Protein AF-A0A520ELV8-F1 (afdb_monomer_lite)

Foldseek 3Di:
DDLLVLLLQQALNEEDDAPAFAAFAPFQHCFGWKAKVNHIFTTHHHNPRLWYDDPQFIDRVNHGPPIGMGHADAFPQQVDADPVGHGLQQAWGDFHQAEIEGAQAQDAPQCPPLQAQQQHGSCVCVVVVRHDGHHQLQSLLVSLLSCCVGRVHQEYEYEYHQDPDQQRCLVRVLSNLLSNCVNVVRHAYEYEGAQRNDLVSLLSSVVSPHQAYEHAPQAPDLVLCCVRRVNSSVQDVVSVVVNLLSNCVRNNALRYEYEHEPQSPDDLVVSLVVCLVCNVSRYHYLYEWDPDRPPGNCCPPVVGGIDDSVSSSVSCVSNCLVDPDDSCSHNRGPHPPPPLQWDKDWDDDPVLVVLQQVQLCCPCCVVVVLDDPHPDDVLVVPPQKIKIFIAGRVRRTQWIWIKHAPDPDFLLAMEIDSTGGDPVCPPSCRSVVRVVNNVSVSLVVLRPWYKYWAFPVCPVVCVVSQKAWDAWDAHSNGITTIITHDDQLLQVLLCVPFACQCVVQVVQVPDVQRCEDALARVAQWHDDPPFQKTKGKDKFDLVCLVPQLLQSLQVQLLSQLLSCLQQLWAWAAKEKEWEDQDPVSVVSSVNSVVLNCVQQVHYHPYYHYYYRDRTIIMMMIMTGDPRTAGLQQADFQWFKKKWAQQPFAQDVVQPLAETDRRSPDHNVQSNLQSNQCNVLVASGKHWQDQSFQQLRQLQSLQQNQWEWEWASVFDDHHPPDRNSSRRRYRGSGMMMGTHHPPRDGDDNRNIDMTGTIGTHRQAAYWYQYPVRDIHGNGRHHSNPSGHD

Sequence (788 aa):
MSISTRVDLALLGIRGATPVSRTAGAGPSDDGHVRIDGLGAAIPRNPLSPYVLEEGRVLFDGNDIGLDVQAVDRPKFYDLSTADGVAYEKIAKLHGTSVLATTVVQTCIRYDADQRCRFCSIEASLDAGDTIAVKTPAQLAEVAEAAVRLDGVTQMVMTTGTSAAKDRGARHLARCVRAIKAVVPELPIQVQCEPPGDLQTIQDLYDAGAESIGIHVESLDDDVRRRWMPGKASVSMDEYRAAWKEAVRVFGRNQVSTYILVGLGEDPDELVSGAAELIEMGVYPFVVPFRPLAGTLAVDVDRATAPAADVLESVTDMYGVVEGNDLAGLSGSAITVVQPEFIVQPCTGTAELNAYRALRRETFVAEQGLFAGTDHDDVDDDPRCVVLVATDRDGTVLGGVRLAPCTATDLGWWAGSRLVVTTSARTSGVGPALVRAACAHAESRGVLRFDATVQKRNETLFTRLGWIRRGDVEVANTPHVAMYWPIDRIERLVSSTKAMLAGVLAPLKAQPLGLGAKGFRGDDGVPVPGSDMIAACDAIIPSMVDRDPEWAGWCAALVNLNDLSAMGAYAVGMLDSVGAPTQSRLTRIIRGLANASAAWQVPVLGGHTQAGVPSSLSVTALGRTANPVRAGGGSVGDRLTLTADVEGGWRRGYQGQQWDSTSRRNSAELTTMASFVARTAPKAAKDVSMAGLAGTTGMLAEASGTGAVLDISSIPKPDSASMGEWITCFPGFAMITADRPGAPTAPSGPALSAECGELTDIPGVALRWPDGITTRAVTSTVTGLGEA

Structure (mmCIF, N/CA/C/O backbone):
data_AF-A0A520ELV8-F1
#
_entry.id   AF-A0A520ELV8-F1
#
loop_
_atom_site.group_PDB
_atom_site.id
_atom_site.type_symbol
_atom_site.label_atom_id
_atom_site.label_alt_id
_atom_site.label_comp_id
_atom_site.label_asym_id
_atom_site.label_entity_id
_atom_site.label_seq_id
_atom_site.pdbx_PDB_ins_code
_atom_site.Cartn_x
_atom_site.Cartn_y
_atom_site.Cartn_z
_atom_site.occupancy
_atom_site.B_iso_or_equiv
_atom_site.auth_seq_id
_atom_site.auth_comp_id
_atom_site.auth_asym_id
_atom_site.auth_atom_id
_atom_site.pdbx_PDB_model_num
ATOM 1 N N . MET A 1 1 ? -16.493 -7.264 0.021 1.00 63.06 1 MET A N 1
ATOM 2 C CA . MET A 1 1 ? -16.339 -6.292 -1.086 1.00 63.06 1 MET A CA 1
ATOM 3 C C . MET A 1 1 ? -14.860 -5.956 -1.290 1.00 63.06 1 MET A C 1
ATOM 5 O O . MET A 1 1 ? -14.168 -5.789 -0.291 1.00 63.06 1 MET A O 1
ATOM 9 N N . SER A 1 2 ? -14.362 -5.895 -2.534 1.00 68.00 2 SER A N 1
ATOM 10 C CA . SER A 1 2 ? -12.970 -5.486 -2.824 1.00 68.00 2 SER A CA 1
ATOM 11 C C . SER A 1 2 ? -12.758 -3.983 -2.554 1.00 68.00 2 SER A C 1
ATOM 13 O O . SER A 1 2 ? -13.724 -3.242 -2.361 1.00 68.00 2 SER A O 1
ATOM 15 N N . ILE A 1 3 ? -11.505 -3.512 -2.493 1.00 68.44 3 ILE A N 1
ATOM 16 C CA . ILE A 1 3 ? -11.204 -2.068 -2.389 1.00 68.44 3 ILE A CA 1
ATOM 17 C C . ILE A 1 3 ? -11.660 -1.349 -3.663 1.00 68.44 3 ILE A C 1
ATOM 19 O O . ILE A 1 3 ? -12.452 -0.417 -3.561 1.00 68.44 3 ILE A O 1
ATOM 23 N N . SER A 1 4 ? -11.263 -1.849 -4.835 1.00 73.19 4 SER A N 1
ATOM 24 C CA . SER A 1 4 ? -11.679 -1.324 -6.140 1.00 73.19 4 SER A CA 1
ATOM 25 C C . SER A 1 4 ? -13.202 -1.141 -6.266 1.00 73.19 4 SER A C 1
ATOM 27 O O . SER A 1 4 ? -13.657 -0.047 -6.580 1.00 73.19 4 SER A O 1
ATOM 29 N N . THR A 1 5 ? -14.025 -2.132 -5.892 1.00 76.50 5 THR A N 1
ATOM 30 C CA . THR A 1 5 ? -15.494 -1.982 -5.950 1.00 76.50 5 THR A CA 1
ATOM 31 C C . THR A 1 5 ? -16.013 -0.896 -4.999 1.00 76.50 5 THR A C 1
ATOM 33 O O . THR A 1 5 ? -16.964 -0.190 -5.327 1.00 76.50 5 THR A O 1
ATOM 36 N N . ARG A 1 6 ? -15.396 -0.720 -3.821 1.00 77.31 6 ARG A N 1
ATOM 37 C CA . ARG A 1 6 ? -15.770 0.358 -2.888 1.00 77.31 6 ARG A CA 1
ATOM 38 C C . ARG A 1 6 ? -15.415 1.734 -3.434 1.00 77.31 6 ARG A C 1
ATOM 40 O O . ARG A 1 6 ? -16.221 2.652 -3.313 1.00 77.31 6 ARG A O 1
ATOM 47 N N . VAL A 1 7 ? -14.226 1.861 -4.018 1.00 80.19 7 VAL A N 1
ATOM 48 C CA . VAL A 1 7 ? -13.734 3.078 -4.677 1.00 80.19 7 VAL A CA 1
ATOM 49 C C . VAL A 1 7 ? -14.668 3.466 -5.813 1.00 80.19 7 VAL A C 1
ATOM 51 O O . VAL A 1 7 ? -15.157 4.594 -5.849 1.00 80.19 7 VAL A O 1
ATOM 54 N N . ASP A 1 8 ? -15.006 2.511 -6.672 1.00 84.00 8 ASP A N 1
ATOM 55 C CA . ASP A 1 8 ? -15.913 2.728 -7.787 1.00 84.00 8 ASP A CA 1
ATOM 56 C C . ASP A 1 8 ? -17.304 3.163 -7.327 1.00 84.00 8 ASP A C 1
ATOM 58 O O . ASP A 1 8 ? -17.818 4.164 -7.816 1.00 84.00 8 ASP A O 1
ATOM 62 N N . LEU A 1 9 ? -17.908 2.479 -6.351 1.00 84.00 9 LEU A N 1
ATOM 63 C CA . LEU A 1 9 ? -19.202 2.895 -5.802 1.00 84.00 9 LEU A CA 1
ATOM 64 C C . LEU A 1 9 ? -19.124 4.293 -5.170 1.00 84.00 9 LEU A C 1
ATOM 66 O O . LEU A 1 9 ? -20.052 5.089 -5.314 1.00 84.00 9 LEU A O 1
ATOM 70 N N . ALA A 1 10 ? -18.018 4.624 -4.499 1.00 84.19 10 ALA A N 1
ATOM 71 C CA . ALA A 1 10 ? -17.820 5.928 -3.873 1.00 84.19 10 ALA A CA 1
ATOM 72 C C . ALA A 1 10 ? -17.592 7.074 -4.877 1.00 84.19 10 ALA A C 1
ATOM 74 O O . ALA A 1 10 ? -17.876 8.223 -4.526 1.00 84.19 10 ALA A O 1
ATOM 75 N N . LEU A 1 11 ? -17.086 6.781 -6.080 1.00 84.81 11 LEU A N 1
ATOM 76 C CA . LEU A 1 11 ? -16.775 7.759 -7.130 1.00 84.81 11 LEU A CA 1
ATOM 77 C C . LEU A 1 11 ? -17.858 7.849 -8.207 1.00 84.81 11 LEU A C 1
ATOM 79 O O . LEU A 1 11 ? -18.294 8.939 -8.569 1.00 84.81 11 LEU A O 1
ATOM 83 N N . LEU A 1 12 ? -18.275 6.701 -8.732 1.00 87.06 12 LEU A N 1
ATOM 84 C CA . LEU A 1 12 ? -19.208 6.582 -9.848 1.00 87.06 12 LEU A CA 1
ATOM 85 C C . LEU A 1 12 ? -20.660 6.586 -9.382 1.00 87.06 12 LEU A C 1
ATOM 87 O O . LEU A 1 12 ? -21.545 6.884 -10.183 1.00 87.06 12 LEU A O 1
ATOM 91 N N . GLY A 1 13 ? -20.910 6.306 -8.102 1.00 87.88 13 GLY A N 1
ATOM 92 C CA . GLY A 1 13 ? -22.248 6.294 -7.533 1.00 87.88 13 GLY A CA 1
ATOM 93 C C . GLY A 1 13 ? -23.094 5.125 -8.019 1.00 87.88 13 GLY A C 1
ATOM 94 O O . GLY A 1 13 ? -22.587 4.138 -8.548 1.00 87.88 13 GLY A O 1
ATOM 95 N N . ILE A 1 14 ? -24.409 5.242 -7.863 1.00 89.06 14 ILE A N 1
ATOM 96 C CA . ILE A 1 14 ? -25.399 4.224 -8.230 1.00 89.06 14 ILE A CA 1
ATOM 97 C C . ILE A 1 14 ? -26.584 4.834 -8.974 1.00 89.06 14 ILE A C 1
ATOM 99 O O . ILE A 1 14 ? -26.937 6.002 -8.786 1.00 89.06 14 ILE A O 1
ATOM 103 N N . ARG A 1 15 ? -27.247 3.997 -9.773 1.00 89.94 15 ARG A N 1
ATOM 104 C CA . ARG A 1 15 ? -28.536 4.270 -10.407 1.00 89.94 15 ARG A CA 1
ATOM 105 C C . ARG A 1 15 ? -29.631 3.426 -9.756 1.00 89.94 15 ARG A C 1
ATOM 107 O O . ARG A 1 15 ? -29.509 2.210 -9.677 1.00 89.94 15 ARG A O 1
ATOM 114 N N . GLY A 1 16 ? -30.726 4.052 -9.328 1.00 83.50 16 GLY A N 1
ATOM 115 C CA . GLY A 1 16 ? -31.869 3.348 -8.737 1.00 83.50 16 GLY A CA 1
ATOM 116 C C . GLY A 1 16 ? -32.649 4.200 -7.738 1.00 83.50 16 GLY A C 1
ATOM 117 O O . GLY A 1 16 ? -32.310 5.358 -7.494 1.00 83.50 16 GLY A O 1
ATOM 118 N N . ALA A 1 17 ? -33.715 3.633 -7.172 1.00 79.12 17 ALA A N 1
ATOM 119 C CA . ALA A 1 17 ? -34.541 4.320 -6.184 1.00 79.12 17 ALA A CA 1
ATOM 120 C C . ALA A 1 17 ? -33.875 4.313 -4.799 1.00 79.12 17 ALA A C 1
ATOM 122 O O . ALA A 1 17 ? -33.662 3.259 -4.205 1.00 79.12 17 ALA A O 1
ATOM 123 N N . THR A 1 18 ? -33.611 5.502 -4.262 1.00 82.94 18 THR A N 1
ATOM 124 C CA . THR A 1 18 ? -33.111 5.716 -2.896 1.00 82.94 18 THR A CA 1
ATOM 125 C C . THR A 1 18 ? -34.082 6.656 -2.164 1.00 82.94 18 THR A C 1
ATOM 127 O O . THR A 1 18 ? -33.937 7.878 -2.278 1.00 82.94 18 THR A O 1
ATOM 130 N N . PRO A 1 19 ? -35.122 6.124 -1.483 1.00 79.25 19 PRO A N 1
ATOM 131 C CA . PRO A 1 19 ? -36.204 6.920 -0.893 1.00 79.25 19 PRO A CA 1
ATOM 132 C C . PRO A 1 19 ? -35.714 7.982 0.093 1.00 79.25 19 PRO A C 1
ATOM 134 O O . PRO A 1 19 ? -36.224 9.100 0.097 1.00 79.25 19 PRO A O 1
ATOM 137 N N . VAL A 1 20 ? -34.685 7.662 0.881 1.00 81.19 20 VAL A N 1
ATOM 138 C CA . VAL A 1 20 ? -33.926 8.650 1.651 1.00 81.19 20 VAL A CA 1
ATOM 139 C C . VAL A 1 20 ? -32.746 9.120 0.806 1.00 81.19 20 VAL A C 1
ATOM 141 O O . VAL A 1 20 ? -31.817 8.363 0.520 1.00 81.19 20 VAL A O 1
ATOM 144 N N . SER A 1 21 ? -32.794 10.378 0.379 1.00 83.12 21 SER A N 1
ATOM 145 C CA . SER A 1 21 ? -31.738 11.008 -0.413 1.00 83.12 21 SER A CA 1
ATOM 146 C C . SER A 1 21 ? -31.648 12.502 -0.134 1.00 83.12 21 SER A C 1
ATOM 148 O O . SER A 1 21 ? -32.565 13.105 0.433 1.00 83.12 21 SER A O 1
ATOM 150 N N . ARG A 1 22 ? -30.526 13.109 -0.521 1.00 77.44 22 ARG A N 1
ATOM 151 C CA . ARG A 1 22 ? -30.273 14.532 -0.300 1.00 77.44 22 ARG A CA 1
ATOM 152 C C . ARG A 1 22 ? -29.596 15.143 -1.510 1.00 77.44 22 ARG A C 1
ATOM 154 O O . ARG A 1 22 ? -28.553 14.661 -1.906 1.00 77.44 22 ARG A O 1
ATOM 161 N N . THR A 1 23 ? -30.144 16.226 -2.053 1.00 79.12 23 THR A N 1
ATOM 162 C CA . THR A 1 23 ? -29.587 16.881 -3.251 1.00 79.12 23 THR A CA 1
ATOM 163 C C . THR A 1 23 ? -28.487 17.897 -2.920 1.00 79.12 23 THR A C 1
ATOM 165 O O . THR A 1 23 ? -27.504 17.991 -3.640 1.00 79.12 23 THR A O 1
ATOM 168 N N . ALA A 1 24 ? -28.621 18.656 -1.828 1.00 77.75 24 ALA A N 1
ATOM 169 C CA . ALA A 1 24 ? -27.683 19.717 -1.445 1.00 77.75 24 ALA A CA 1
ATOM 170 C C . ALA A 1 24 ? -27.637 19.924 0.084 1.00 77.75 24 ALA A C 1
ATOM 172 O O . ALA A 1 24 ? -28.478 19.386 0.811 1.00 77.75 24 ALA A O 1
ATOM 173 N N . GLY A 1 25 ? -26.682 20.730 0.565 1.00 75.56 25 GLY A N 1
ATOM 174 C CA . GLY A 1 25 ? -26.515 21.086 1.980 1.00 75.56 25 GLY A CA 1
ATOM 175 C C . GLY A 1 25 ? -25.145 20.699 2.554 1.00 75.56 25 GLY A C 1
ATOM 176 O O . GLY A 1 25 ? -24.278 20.182 1.852 1.00 75.56 25 GLY A O 1
ATOM 177 N N . ALA A 1 26 ? -24.928 20.959 3.849 1.00 64.69 26 ALA A N 1
ATOM 178 C CA . ALA A 1 26 ? -23.650 20.678 4.518 1.00 64.69 26 ALA A CA 1
ATOM 179 C C . ALA A 1 26 ? -23.380 19.173 4.691 1.00 64.69 26 ALA A C 1
ATOM 181 O O . ALA A 1 26 ? -24.255 18.435 5.152 1.00 64.69 26 ALA A O 1
ATOM 182 N N . GLY A 1 27 ? -22.158 18.728 4.386 1.00 64.94 27 GLY A N 1
ATOM 183 C CA . GLY A 1 27 ? -21.751 17.313 4.387 1.00 64.94 27 GLY A CA 1
ATOM 184 C C . GLY A 1 27 ? -21.964 16.624 3.026 1.00 64.94 27 GLY A C 1
ATOM 185 O O . GLY A 1 27 ? -22.275 17.320 2.056 1.00 64.94 27 GLY A O 1
ATOM 186 N N . PRO A 1 28 ? -21.845 15.284 2.947 1.00 61.53 28 PRO A N 1
ATOM 187 C CA . PRO A 1 28 ? -22.054 14.513 1.714 1.00 61.53 28 PRO A CA 1
ATOM 188 C C . PRO A 1 28 ? -23.454 14.737 1.130 1.00 61.53 28 PRO A C 1
ATOM 190 O O . PRO A 1 28 ? -24.467 14.556 1.808 1.00 61.53 28 PRO A O 1
ATOM 193 N N . SER A 1 29 ? -23.510 15.254 -0.091 1.00 73.25 29 SER A N 1
ATOM 194 C CA . SER A 1 29 ? -24.724 15.719 -0.761 1.00 73.25 29 SER A CA 1
ATOM 195 C C . SER A 1 29 ? -24.762 15.171 -2.181 1.00 73.25 29 SER A C 1
ATOM 197 O O . SER A 1 29 ? -23.729 14.856 -2.756 1.00 73.25 29 SER A O 1
ATOM 199 N N . ASP A 1 30 ? -25.967 15.107 -2.734 1.00 81.69 30 ASP A N 1
ATOM 200 C CA . ASP A 1 30 ? -26.329 14.341 -3.930 1.00 81.69 30 ASP A CA 1
ATOM 201 C C . ASP A 1 30 ? -26.253 12.812 -3.764 1.00 81.69 30 ASP A C 1
ATOM 203 O O . ASP A 1 30 ? -26.160 12.050 -4.725 1.00 81.69 30 ASP A O 1
ATOM 207 N N . ASP A 1 31 ? -26.379 12.350 -2.519 1.00 83.50 31 ASP A N 1
ATOM 208 C CA . ASP A 1 31 ? -26.293 10.942 -2.149 1.00 83.50 31 ASP A CA 1
ATOM 209 C C . ASP A 1 31 ? -27.676 10.317 -1.889 1.00 83.50 31 ASP A C 1
ATOM 211 O O . ASP A 1 31 ? -28.652 10.979 -1.505 1.00 83.50 31 ASP A O 1
ATOM 215 N N . GLY A 1 32 ? -27.744 9.002 -2.082 1.00 85.31 32 GLY A N 1
ATOM 216 C CA . GLY A 1 32 ? -28.831 8.132 -1.658 1.00 85.31 32 GLY A CA 1
ATOM 217 C C . GLY A 1 32 ? -28.374 7.222 -0.521 1.00 85.31 32 GLY A C 1
ATOM 218 O O . GLY A 1 32 ? -27.277 6.662 -0.564 1.00 85.31 32 GLY A O 1
ATOM 219 N N . HIS A 1 33 ? -29.215 7.069 0.501 1.00 85.06 33 HIS A N 1
ATOM 220 C CA . HIS A 1 33 ? -28.909 6.218 1.645 1.00 85.06 33 HIS A CA 1
ATOM 221 C C . HIS A 1 33 ? -29.375 4.782 1.402 1.00 85.06 33 HIS A C 1
ATOM 223 O O . HIS A 1 33 ? -30.550 4.519 1.130 1.00 85.06 33 HIS A O 1
ATOM 229 N N . VAL A 1 34 ? -28.435 3.851 1.537 1.00 86.12 34 VAL A N 1
ATOM 230 C CA . VAL A 1 34 ? -28.638 2.410 1.356 1.00 86.12 34 VAL A CA 1
ATOM 231 C C . VAL A 1 34 ? -27.902 1.632 2.446 1.00 86.12 34 VAL A C 1
ATOM 233 O O . VAL A 1 34 ? -27.029 2.170 3.126 1.00 86.12 34 VAL A O 1
ATOM 236 N N . ARG A 1 35 ? -28.236 0.354 2.616 1.00 82.38 35 ARG A N 1
ATOM 237 C CA . ARG A 1 35 ? -27.395 -0.616 3.319 1.00 82.38 35 ARG A CA 1
ATOM 238 C C . ARG A 1 35 ? -26.802 -1.571 2.307 1.00 82.38 35 ARG A C 1
ATOM 240 O O . ARG A 1 35 ? -27.576 -2.202 1.598 1.00 82.38 35 ARG A O 1
ATOM 247 N N . ILE A 1 36 ? -25.484 -1.698 2.263 1.00 77.00 36 ILE A N 1
ATOM 248 C CA . ILE A 1 36 ? -24.793 -2.669 1.412 1.00 77.00 36 ILE A CA 1
ATOM 249 C C . ILE A 1 36 ? -24.128 -3.702 2.322 1.00 77.00 36 ILE A C 1
ATOM 251 O O . ILE A 1 36 ? -23.434 -3.324 3.263 1.00 77.00 36 ILE A O 1
ATOM 255 N N . ASP A 1 37 ? -24.419 -4.987 2.118 1.00 74.38 37 ASP A N 1
ATOM 256 C CA . ASP A 1 37 ? -24.001 -6.103 2.984 1.00 74.38 37 ASP A CA 1
ATOM 257 C C . ASP A 1 37 ? -24.301 -5.858 4.482 1.00 74.38 37 ASP A C 1
ATOM 259 O O . ASP A 1 37 ? -23.563 -6.247 5.385 1.00 74.38 37 ASP A O 1
ATOM 263 N N . GLY A 1 38 ? -25.415 -5.171 4.760 1.00 70.25 38 GLY A N 1
ATOM 264 C CA . GLY A 1 38 ? -25.859 -4.821 6.111 1.00 70.25 38 GLY A CA 1
ATOM 265 C C . GLY A 1 38 ? -25.264 -3.532 6.694 1.00 70.25 38 GLY A C 1
ATOM 266 O O . GLY A 1 38 ? -25.726 -3.106 7.758 1.00 70.25 38 GLY A O 1
ATOM 267 N N . LEU A 1 39 ? -24.332 -2.871 6.004 1.00 70.06 39 LEU A N 1
ATOM 268 C CA . LEU A 1 39 ? -23.627 -1.664 6.454 1.00 70.06 39 LEU A CA 1
ATOM 269 C C . LEU A 1 39 ? -24.227 -0.415 5.802 1.00 70.06 39 LEU A C 1
ATOM 271 O O . LEU A 1 39 ? -24.513 -0.413 4.609 1.00 70.06 39 LEU A O 1
ATOM 275 N N . GLY A 1 40 ? -24.464 0.644 6.579 1.00 70.94 40 GLY A N 1
ATOM 276 C CA . GLY A 1 40 ? -25.050 1.886 6.062 1.00 70.94 40 GLY A CA 1
ATOM 277 C C . GLY A 1 40 ? -24.066 2.670 5.191 1.00 70.94 40 GLY A C 1
ATOM 278 O O . GLY A 1 40 ? -22.929 2.885 5.599 1.00 70.94 40 GLY A O 1
ATOM 279 N N . ALA A 1 41 ? -24.510 3.130 4.021 1.00 75.88 41 ALA A N 1
ATOM 280 C CA . ALA A 1 41 ? -23.702 3.916 3.095 1.00 75.88 41 ALA A CA 1
ATOM 281 C C . ALA A 1 41 ? -24.510 5.050 2.436 1.00 75.88 41 ALA A C 1
ATOM 283 O O . ALA A 1 41 ? -25.715 4.926 2.195 1.00 75.88 41 ALA A O 1
ATOM 284 N N . ALA A 1 42 ? -23.825 6.153 2.134 1.00 81.12 42 ALA A N 1
ATOM 285 C CA . ALA A 1 42 ? -24.337 7.343 1.460 1.00 81.12 42 ALA A CA 1
ATOM 286 C C . ALA A 1 42 ? -23.651 7.436 0.094 1.00 81.12 42 ALA A C 1
ATOM 288 O O . ALA A 1 42 ? -22.544 7.958 -0.052 1.00 81.12 42 ALA A O 1
ATOM 289 N N . ILE A 1 43 ? -24.275 6.815 -0.899 1.00 85.44 43 ILE A N 1
ATOM 290 C CA . ILE A 1 43 ? -23.658 6.605 -2.206 1.00 85.44 43 ILE A CA 1
ATOM 291 C C . ILE A 1 43 ? -24.163 7.672 -3.184 1.00 85.44 43 ILE A C 1
ATOM 293 O O . ILE A 1 43 ? -25.375 7.916 -3.201 1.00 85.44 43 ILE A O 1
ATOM 297 N N . PRO A 1 44 ? -23.290 8.271 -4.019 1.00 87.00 44 PRO A N 1
ATOM 298 C CA . PRO A 1 44 ? -23.708 9.289 -4.973 1.00 87.00 44 PRO A CA 1
ATOM 299 C C . PRO A 1 44 ? -24.793 8.757 -5.891 1.00 87.00 44 PRO A C 1
ATOM 301 O O . PRO A 1 44 ? -24.717 7.628 -6.384 1.00 87.00 44 PRO A O 1
ATOM 304 N N . ARG A 1 45 ? -25.810 9.569 -6.154 1.00 88.38 45 ARG A N 1
ATOM 305 C CA . ARG A 1 45 ? -26.830 9.230 -7.143 1.00 88.38 45 ARG A CA 1
ATOM 306 C C . ARG A 1 45 ? -26.340 9.716 -8.490 1.00 88.38 45 ARG A C 1
ATOM 308 O O . ARG A 1 45 ? -26.270 10.913 -8.740 1.00 88.38 45 ARG A O 1
ATOM 315 N N . ASN A 1 46 ? -26.026 8.782 -9.374 1.00 86.19 46 ASN A N 1
ATOM 316 C CA . ASN A 1 46 ? -25.521 9.110 -10.695 1.00 86.19 46 ASN A CA 1
ATOM 317 C C . ASN A 1 46 ? -26.338 8.363 -11.759 1.00 86.19 46 ASN A C 1
ATOM 319 O O . ASN A 1 46 ? -26.236 7.138 -11.865 1.00 86.19 46 ASN A O 1
ATOM 323 N N . PRO A 1 47 ? -27.133 9.070 -12.587 1.00 85.25 47 PRO A N 1
ATOM 324 C CA . PRO A 1 47 ? -27.937 8.434 -13.630 1.00 85.25 47 PRO A CA 1
ATOM 325 C C . PRO A 1 47 ? -27.087 7.744 -14.711 1.00 85.25 47 PRO A C 1
ATOM 327 O O . PRO A 1 47 ? -27.603 6.892 -15.438 1.00 85.25 47 PRO A O 1
ATOM 330 N N . LEU A 1 48 ? -25.801 8.097 -14.809 1.00 86.62 48 LEU A N 1
ATOM 331 C CA . LEU A 1 48 ? -24.827 7.510 -15.728 1.00 86.62 48 LEU A CA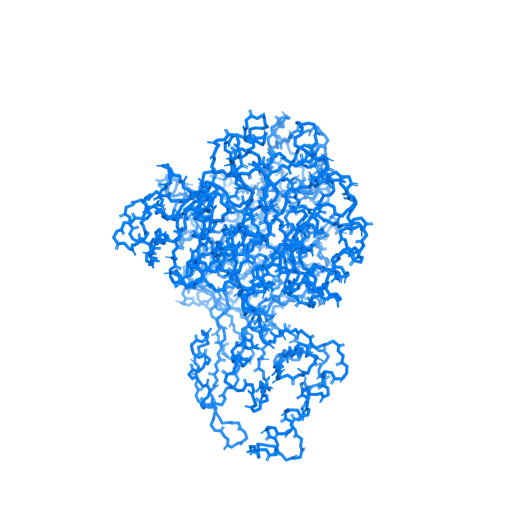 1
ATOM 332 C C . LEU A 1 48 ? -23.956 6.429 -15.072 1.00 86.62 48 LEU A C 1
ATOM 334 O O . LEU A 1 48 ? -23.042 5.933 -15.724 1.00 86.62 48 LEU A O 1
ATOM 338 N N . SER A 1 49 ? -24.206 6.068 -13.807 1.00 88.75 49 SER A N 1
ATOM 339 C CA . SER A 1 49 ? -23.423 5.022 -13.147 1.00 88.75 49 SER A CA 1
ATOM 340 C C . SER A 1 49 ? -23.594 3.667 -13.854 1.00 88.75 49 SER A C 1
ATOM 342 O O . SER A 1 49 ? -24.730 3.307 -14.196 1.00 88.75 49 SER A O 1
ATOM 344 N N . PRO A 1 50 ? -22.506 2.889 -14.036 1.00 86.44 50 PRO A N 1
ATOM 345 C CA . PRO A 1 50 ? -22.597 1.491 -14.458 1.00 86.44 50 PRO A CA 1
ATOM 346 C C . PRO A 1 50 ? -23.182 0.584 -13.359 1.00 86.44 50 PRO A C 1
ATOM 348 O O . PRO A 1 50 ? -23.585 -0.543 -13.648 1.00 86.44 50 PRO A O 1
ATOM 351 N N . TYR A 1 51 ? -23.264 1.077 -12.115 1.00 89.44 51 TYR A N 1
ATOM 352 C CA . TYR A 1 51 ? -23.827 0.364 -10.973 1.00 89.44 51 TYR A CA 1
ATOM 353 C C . TYR A 1 51 ? -25.328 0.630 -10.830 1.00 89.44 51 TYR A C 1
ATOM 355 O O . TYR A 1 51 ? -25.761 1.780 -10.709 1.00 89.44 51 TYR A O 1
ATOM 363 N N . VAL A 1 52 ? -26.133 -0.432 -10.798 1.00 90.19 52 VAL A N 1
ATOM 364 C CA . VAL A 1 52 ? -27.600 -0.360 -10.718 1.00 90.19 52 VAL A CA 1
ATOM 365 C C . VAL A 1 52 ? -28.109 -1.092 -9.481 1.00 90.19 52 VAL A C 1
ATOM 367 O O . VAL A 1 52 ? -27.700 -2.220 -9.223 1.00 90.19 52 VAL A O 1
ATOM 370 N N . LEU A 1 53 ? -29.022 -0.464 -8.736 1.00 87.31 53 LEU A N 1
ATOM 371 C CA . LEU A 1 53 ? -29.787 -1.131 -7.683 1.00 87.31 53 LEU A CA 1
ATOM 372 C C . LEU A 1 53 ? -31.002 -1.837 -8.293 1.00 87.31 53 LEU A C 1
ATOM 374 O O . LEU A 1 53 ? -31.913 -1.167 -8.786 1.00 87.31 53 LEU A O 1
ATOM 378 N N . GLU A 1 54 ? -31.048 -3.165 -8.220 1.00 84.06 54 GLU A N 1
ATOM 379 C CA . GLU A 1 54 ? -32.152 -3.966 -8.758 1.00 84.06 54 GLU A CA 1
ATOM 380 C C . GLU A 1 54 ? -32.423 -5.185 -7.865 1.00 84.06 54 GLU A C 1
ATOM 382 O O . GLU A 1 54 ? -31.498 -5.875 -7.458 1.00 84.06 54 GLU A O 1
ATOM 387 N N . GLU A 1 55 ? -33.690 -5.419 -7.499 1.00 81.25 55 GLU A N 1
ATOM 388 C CA . GLU A 1 55 ? -34.147 -6.588 -6.714 1.00 81.25 55 GLU A CA 1
ATOM 389 C C . GLU A 1 55 ? -33.344 -6.903 -5.427 1.00 81.25 55 GLU A C 1
ATOM 391 O O . GLU A 1 55 ? -33.216 -8.053 -5.012 1.00 81.25 55 GLU A O 1
ATOM 396 N N . GLY A 1 56 ? -32.815 -5.879 -4.749 1.00 83.50 56 GLY A N 1
ATOM 397 C CA . GLY A 1 56 ? -32.007 -6.060 -3.534 1.00 83.50 56 GLY A CA 1
ATOM 398 C C . GLY A 1 56 ? -30.562 -6.504 -3.798 1.00 83.50 56 GLY A C 1
ATOM 399 O O . GLY A 1 56 ? -29.875 -6.978 -2.888 1.00 83.50 56 GLY A O 1
ATOM 400 N N . ARG A 1 57 ? -30.096 -6.338 -5.040 1.00 87.56 57 ARG A N 1
ATOM 401 C CA .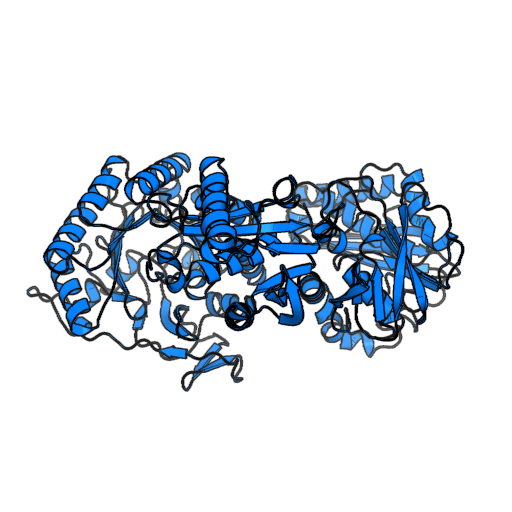 ARG A 1 57 ? -28.727 -6.570 -5.508 1.00 87.56 57 ARG A CA 1
ATOM 402 C C . ARG A 1 57 ? -28.129 -5.320 -6.149 1.00 87.56 57 ARG A C 1
ATOM 404 O O . ARG A 1 57 ? -28.849 -4.410 -6.570 1.00 87.56 57 ARG A O 1
ATOM 411 N N . VAL A 1 58 ? -26.800 -5.292 -6.234 1.00 84.38 58 VAL A N 1
ATOM 412 C CA . VAL A 1 58 ? -26.060 -4.332 -7.064 1.00 84.38 58 VAL A CA 1
ATOM 413 C C . VAL A 1 58 ? -25.611 -5.036 -8.340 1.00 84.38 58 VAL A C 1
ATOM 415 O O . VAL A 1 58 ? -24.934 -6.060 -8.277 1.00 84.38 58 VAL A O 1
ATOM 418 N N . LEU A 1 59 ? -25.969 -4.477 -9.495 1.00 85.94 59 LEU A N 1
ATOM 419 C CA . LEU A 1 59 ? -25.507 -4.940 -10.801 1.00 85.94 59 LEU A CA 1
ATOM 420 C C . LEU A 1 59 ? -24.415 -4.012 -11.334 1.00 85.94 59 LEU A C 1
ATOM 422 O O . LEU A 1 59 ? -24.556 -2.797 -11.225 1.00 85.94 59 LEU A O 1
ATOM 426 N N . PHE A 1 60 ? -23.382 -4.565 -11.964 1.00 85.31 60 PHE A N 1
ATOM 427 C CA . PHE A 1 60 ? -22.387 -3.837 -12.754 1.00 85.31 60 PHE A CA 1
ATOM 428 C C . PHE A 1 60 ? -22.502 -4.270 -14.217 1.00 85.31 60 PHE A C 1
ATOM 430 O O . PHE A 1 60 ? -22.365 -5.458 -14.526 1.00 85.31 60 PHE A O 1
ATOM 437 N N . ASP A 1 61 ? -22.827 -3.331 -15.109 1.00 78.12 61 ASP A N 1
ATOM 438 C CA . ASP A 1 61 ? -23.079 -3.604 -16.535 1.00 78.12 61 ASP A CA 1
ATOM 439 C C . ASP A 1 61 ? -24.049 -4.786 -16.770 1.00 78.12 61 ASP A C 1
ATOM 441 O O . ASP A 1 61 ? -23.889 -5.603 -17.677 1.00 78.12 61 ASP A O 1
ATOM 445 N N . GLY A 1 62 ? -25.077 -4.884 -15.918 1.00 77.19 62 GLY A N 1
ATOM 446 C CA . GLY A 1 62 ? -26.118 -5.916 -15.981 1.00 77.19 62 GLY A CA 1
ATOM 447 C C . GLY A 1 62 ? -25.767 -7.254 -15.319 1.00 77.19 62 GLY A C 1
ATOM 448 O O . GLY A 1 62 ? -26.601 -8.155 -15.331 1.00 77.19 62 GLY A O 1
ATOM 449 N N . ASN A 1 63 ? -24.580 -7.396 -14.723 1.00 81.81 63 ASN A N 1
ATOM 450 C CA . ASN A 1 63 ? -24.171 -8.602 -13.999 1.00 81.81 63 ASN A CA 1
ATOM 451 C C . ASN A 1 63 ? -24.233 -8.378 -12.485 1.00 81.81 63 ASN A C 1
ATOM 453 O O . ASN A 1 63 ? -23.728 -7.370 -11.996 1.00 81.81 63 ASN A O 1
ATOM 457 N N . ASP A 1 64 ? -24.807 -9.325 -11.741 1.00 84.75 64 ASP A N 1
ATOM 458 C CA . ASP A 1 64 ? -24.787 -9.305 -10.273 1.00 84.75 64 ASP A CA 1
ATOM 459 C C . ASP A 1 64 ? -23.347 -9.469 -9.768 1.00 84.75 64 ASP A C 1
ATOM 461 O O . ASP A 1 64 ? -22.674 -10.453 -10.085 1.00 84.75 64 ASP A O 1
ATOM 465 N N . ILE A 1 65 ? -22.876 -8.494 -8.989 1.00 81.62 65 ILE A N 1
ATOM 466 C CA . ILE A 1 65 ? -21.530 -8.494 -8.397 1.00 81.62 65 ILE A CA 1
ATOM 467 C C . ILE A 1 65 ? -21.500 -9.069 -6.975 1.00 81.62 65 ILE A C 1
ATOM 469 O O . ILE A 1 65 ? -20.481 -8.980 -6.289 1.00 81.62 65 ILE A O 1
ATOM 473 N N . GLY A 1 66 ? -22.601 -9.683 -6.533 1.00 79.62 66 GLY A N 1
ATOM 474 C CA . GLY A 1 66 ? -22.699 -10.409 -5.270 1.00 79.62 66 GLY A CA 1
ATOM 475 C C . GLY A 1 66 ? -22.821 -9.509 -4.044 1.00 79.62 66 GLY A C 1
ATOM 476 O O . GLY A 1 66 ? -22.412 -9.924 -2.962 1.00 79.62 66 GLY A O 1
ATOM 477 N N . LEU A 1 67 ? -23.339 -8.289 -4.215 1.00 78.69 67 LEU A N 1
ATOM 478 C CA . LEU A 1 67 ? -23.571 -7.339 -3.126 1.00 78.69 67 LEU A CA 1
ATOM 479 C C . LEU A 1 67 ? -25.056 -7.269 -2.780 1.00 78.69 67 LEU A C 1
ATOM 481 O O . LEU A 1 67 ? -25.887 -6.952 -3.637 1.00 78.69 67 LEU A O 1
ATOM 485 N N . ASP A 1 68 ? -25.374 -7.503 -1.509 1.00 83.44 68 ASP A N 1
ATOM 486 C CA . ASP A 1 68 ? -26.724 -7.332 -0.986 1.00 83.44 68 ASP A CA 1
ATOM 487 C C . ASP A 1 68 ? -26.974 -5.843 -0.759 1.00 83.44 68 ASP A C 1
ATOM 489 O O . ASP A 1 68 ? -26.185 -5.185 -0.082 1.00 83.44 68 ASP A O 1
ATOM 493 N N . VAL A 1 69 ? -28.081 -5.298 -1.266 1.00 84.69 69 VAL A N 1
ATOM 494 C CA . VAL A 1 69 ? -28.437 -3.892 -1.036 1.00 84.69 69 VAL A CA 1
ATOM 495 C C . VAL A 1 69 ? -29.872 -3.734 -0.555 1.00 84.69 69 VAL A C 1
ATOM 497 O O . VAL A 1 69 ? -30.801 -4.352 -1.065 1.00 84.69 69 VAL A O 1
ATOM 500 N N . GLN A 1 70 ? -30.063 -2.877 0.443 1.00 84.75 70 GLN A N 1
ATOM 501 C CA . GLN A 1 70 ? -31.373 -2.507 0.968 1.00 84.75 70 GLN A CA 1
ATOM 502 C C . GLN A 1 70 ? -31.507 -0.990 0.929 1.00 84.75 70 GLN A C 1
ATOM 504 O O . GLN A 1 70 ? -30.661 -0.269 1.458 1.00 84.75 70 GLN A O 1
ATOM 509 N N . ALA A 1 71 ? -32.571 -0.493 0.306 1.00 84.81 71 ALA A N 1
ATOM 510 C CA . ALA A 1 71 ? -32.895 0.923 0.372 1.00 84.81 71 ALA A CA 1
ATOM 511 C C . ALA A 1 71 ? -33.285 1.306 1.808 1.00 84.81 71 ALA A C 1
ATOM 513 O O . ALA A 1 71 ? -33.901 0.515 2.522 1.00 84.81 71 ALA A O 1
ATOM 514 N N . VAL A 1 72 ? -32.925 2.516 2.234 1.00 84.88 72 VAL A N 1
ATOM 515 C CA . VAL A 1 72 ? -33.421 3.063 3.500 1.00 84.88 72 VAL A CA 1
ATOM 516 C C . VAL A 1 72 ? -34.832 3.606 3.285 1.00 84.88 72 VAL A C 1
ATOM 518 O O . VAL A 1 72 ? -35.062 4.420 2.385 1.00 84.88 72 VAL A O 1
ATOM 521 N N . ASP A 1 73 ? -35.764 3.164 4.128 1.00 85.38 73 ASP A N 1
ATOM 522 C CA . ASP A 1 73 ? -37.148 3.628 4.119 1.00 85.38 73 ASP A CA 1
ATOM 523 C C . ASP A 1 73 ? -37.259 5.089 4.566 1.00 85.38 73 ASP A C 1
ATOM 525 O O . ASP A 1 73 ? -36.538 5.557 5.450 1.00 85.38 73 ASP A O 1
ATOM 529 N N . ARG A 1 74 ? -38.208 5.822 3.973 1.00 90.38 74 ARG A N 1
ATOM 530 C CA . ARG A 1 74 ? -38.495 7.200 4.385 1.00 90.38 74 ARG A CA 1
ATOM 531 C C . ARG A 1 74 ? -39.039 7.209 5.828 1.00 90.38 74 ARG A C 1
ATOM 533 O O . ARG A 1 74 ? -40.019 6.508 6.088 1.00 90.38 74 ARG A O 1
ATOM 540 N N . PRO A 1 75 ? -38.480 8.022 6.742 1.00 92.12 75 PRO A N 1
ATOM 541 C CA . PRO A 1 75 ? -38.915 8.050 8.137 1.00 92.12 75 PRO A CA 1
ATOM 542 C C . PRO A 1 75 ? -40.308 8.666 8.309 1.00 92.12 75 PRO A C 1
ATOM 544 O O . PRO A 1 75 ? -40.711 9.568 7.569 1.00 92.12 75 PRO A O 1
ATOM 547 N N . LYS A 1 76 ? -41.026 8.211 9.335 1.00 95.06 76 LYS A N 1
ATOM 548 C CA . LYS A 1 76 ? -42.378 8.660 9.695 1.00 95.06 76 LYS A CA 1
ATOM 549 C C . LYS A 1 76 ? -42.383 10.070 10.266 1.00 95.06 76 LYS A C 1
ATOM 551 O O . LYS A 1 76 ? -43.342 10.806 10.050 1.00 95.06 76 LYS A O 1
ATOM 556 N N . PHE A 1 77 ? -41.330 10.477 10.981 1.00 95.44 77 PHE A N 1
ATOM 557 C CA . PHE A 1 77 ? -41.277 11.823 11.559 1.00 95.44 77 PHE A CA 1
ATOM 558 C C . PHE A 1 77 ? -41.293 12.940 10.500 1.00 95.44 77 PHE A C 1
ATOM 560 O O . PHE A 1 77 ? -41.636 14.071 10.832 1.00 95.44 77 PHE A O 1
ATOM 567 N N . TYR A 1 78 ? -40.991 12.645 9.227 1.00 95.12 78 TYR A N 1
ATOM 568 C CA . TYR A 1 78 ? -41.089 13.623 8.135 1.00 95.12 78 TYR A CA 1
ATOM 569 C C . TYR A 1 78 ? -42.525 14.077 7.838 1.00 95.12 78 TYR A C 1
ATOM 571 O O . TYR A 1 78 ? -42.708 15.128 7.231 1.00 95.12 78 TYR A O 1
ATOM 579 N N . ASP A 1 79 ? -43.541 13.326 8.271 1.00 95.31 79 ASP A N 1
ATOM 580 C CA . ASP A 1 79 ? -44.952 13.685 8.067 1.00 95.31 79 ASP A CA 1
ATOM 581 C C . ASP A 1 79 ? -45.481 14.662 9.131 1.00 95.31 79 ASP A C 1
ATOM 583 O O . ASP A 1 79 ? -46.663 15.010 9.136 1.00 95.31 79 ASP A O 1
ATOM 587 N N . LEU A 1 80 ? -44.614 15.105 10.044 1.00 97.38 80 LEU A N 1
ATOM 588 C CA . LEU A 1 80 ? -44.947 16.017 11.129 1.00 97.38 80 LEU A CA 1
ATOM 589 C C . LEU A 1 80 ? -44.443 17.440 10.860 1.00 97.38 80 LEU A C 1
ATOM 591 O O . LEU A 1 80 ? -43.519 17.687 10.077 1.00 97.38 80 LEU A O 1
ATOM 595 N N . SER A 1 81 ? -45.054 18.392 11.557 1.00 97.19 81 SER A N 1
ATOM 596 C CA . SER A 1 81 ? -44.678 19.800 11.547 1.00 97.19 81 SER A CA 1
ATOM 597 C C . SER A 1 81 ? -44.741 20.376 12.951 1.00 97.19 81 SER A C 1
ATOM 599 O O . SER A 1 81 ? -45.584 19.971 13.752 1.00 97.19 81 SER A O 1
ATOM 601 N N . THR A 1 82 ? -43.897 21.364 13.219 1.00 93.62 82 THR A N 1
ATOM 602 C CA . THR A 1 82 ? -43.908 22.123 14.469 1.00 93.62 82 THR A CA 1
ATOM 603 C C . THR A 1 82 ? -45.201 22.927 14.611 1.00 93.62 82 THR A C 1
ATOM 605 O O . THR A 1 82 ? -45.936 23.136 13.640 1.00 93.62 82 THR A O 1
ATOM 608 N N . ALA A 1 83 ? -45.478 23.430 15.816 1.00 88.31 83 ALA A N 1
ATOM 609 C CA . ALA A 1 83 ? -46.669 24.244 16.081 1.00 88.31 83 ALA A CA 1
ATOM 610 C C . ALA A 1 83 ? -46.747 25.529 15.226 1.00 88.31 83 ALA A C 1
ATOM 612 O O . ALA A 1 83 ? -47.840 26.008 14.931 1.00 88.31 83 ALA A O 1
ATOM 613 N N . ASP A 1 84 ? -45.601 26.074 14.810 1.00 86.00 84 ASP A N 1
ATOM 614 C CA . ASP A 1 84 ? -45.476 27.217 13.897 1.00 86.00 84 ASP A CA 1
ATOM 615 C C . ASP A 1 84 ? -45.459 26.820 12.404 1.00 86.00 84 ASP A C 1
ATOM 617 O O . ASP A 1 84 ? -45.256 27.672 11.540 1.00 86.00 84 ASP A O 1
ATOM 621 N N . GLY A 1 85 ? -45.728 25.549 12.082 1.00 92.31 85 GLY A N 1
ATOM 622 C CA . GLY A 1 85 ? -45.955 25.064 10.718 1.00 92.31 85 GLY A CA 1
ATOM 623 C C . GLY A 1 85 ? -44.694 24.688 9.935 1.00 92.31 85 GLY A C 1
ATOM 624 O O . GLY A 1 85 ? -44.764 24.513 8.718 1.00 92.31 85 GLY A O 1
ATOM 625 N N . VAL A 1 86 ? -43.538 24.550 10.591 1.00 95.44 86 VAL A N 1
ATOM 626 C CA . VAL A 1 86 ? -42.298 24.111 9.936 1.00 95.44 86 VAL A CA 1
ATOM 627 C C . VAL A 1 86 ? -42.277 22.586 9.869 1.00 95.44 86 VAL A C 1
ATOM 629 O O . VAL A 1 86 ? -42.310 21.909 10.893 1.00 95.44 86 VAL A O 1
ATOM 632 N N . ALA A 1 87 ? -42.205 22.026 8.660 1.00 96.75 87 ALA A N 1
ATOM 633 C CA . ALA A 1 87 ? -42.067 20.582 8.475 1.00 96.75 87 ALA A CA 1
ATOM 634 C C . ALA A 1 87 ? -40.787 20.058 9.151 1.00 96.75 87 ALA A C 1
ATOM 636 O O . ALA A 1 87 ? -39.719 20.661 9.011 1.00 96.75 87 ALA A O 1
ATOM 637 N N . TYR A 1 88 ? -40.871 18.918 9.837 1.00 97.12 88 TYR A N 1
ATOM 638 C CA . TYR A 1 88 ? -39.736 18.350 10.576 1.00 97.12 88 TYR A CA 1
ATOM 639 C C . TYR A 1 88 ? -38.544 18.017 9.674 1.00 97.12 88 TYR A C 1
ATOM 641 O O . TYR A 1 88 ? -37.400 18.231 10.072 1.00 97.12 88 TYR A O 1
ATOM 649 N N . GLU A 1 89 ? -38.795 17.597 8.431 1.00 94.25 89 GLU A N 1
ATOM 650 C CA . GLU A 1 89 ? -37.751 17.329 7.431 1.00 94.25 89 GLU A CA 1
ATOM 651 C C . GLU A 1 89 ? -36.898 18.575 7.097 1.00 94.25 89 GLU A C 1
ATOM 653 O O . GLU A 1 89 ? -35.741 18.450 6.691 1.00 94.25 89 GLU A O 1
ATOM 658 N N . LYS A 1 90 ? -37.427 19.791 7.321 1.00 93.88 90 LYS A N 1
ATOM 659 C CA . LYS A 1 90 ? -36.674 21.055 7.176 1.00 93.88 90 LYS A CA 1
ATOM 660 C C . LYS A 1 90 ? -35.803 21.388 8.390 1.00 93.88 90 LYS A C 1
ATOM 662 O O . LYS A 1 90 ? -34.986 22.310 8.331 1.00 93.88 90 LYS A O 1
ATOM 667 N N . ILE A 1 91 ? -36.000 20.685 9.503 1.00 95.69 91 ILE A N 1
ATOM 668 C CA . ILE A 1 91 ? -35.283 20.885 10.765 1.00 95.69 91 ILE A CA 1
ATOM 669 C C . ILE A 1 91 ? -34.183 19.833 10.907 1.00 95.69 91 ILE A C 1
ATOM 671 O O . ILE A 1 91 ? -33.040 20.192 11.191 1.00 95.69 91 ILE A O 1
ATOM 675 N N . ALA A 1 92 ? -34.488 18.556 10.680 1.00 93.38 92 ALA A N 1
ATOM 676 C CA . ALA A 1 92 ? -33.509 17.476 10.719 1.00 93.38 92 ALA A CA 1
ATOM 677 C C . ALA A 1 92 ? -33.871 16.360 9.732 1.00 93.38 92 ALA A C 1
ATOM 679 O O . ALA A 1 92 ? -35.043 16.128 9.439 1.00 93.38 92 ALA A O 1
ATOM 680 N N . LYS A 1 93 ? -32.851 15.665 9.228 1.00 90.94 93 LYS A N 1
ATOM 681 C CA . LYS A 1 93 ? -32.988 14.594 8.239 1.00 90.94 93 LYS A CA 1
ATOM 682 C C . LYS A 1 93 ? -32.415 13.287 8.764 1.00 90.94 93 LYS A C 1
ATOM 684 O O . LYS A 1 93 ? -31.454 13.295 9.528 1.00 90.94 93 LYS A O 1
ATOM 689 N N . LEU A 1 94 ? -32.992 12.169 8.343 1.00 87.50 94 LEU A N 1
ATOM 690 C CA . LEU A 1 94 ? -32.429 10.849 8.592 1.00 87.50 94 LEU A CA 1
ATOM 691 C C . LEU A 1 94 ? -31.234 10.620 7.658 1.00 87.50 94 LEU A C 1
ATOM 693 O O . LEU A 1 94 ? -31.339 10.801 6.447 1.00 87.50 94 LEU A O 1
ATOM 697 N N . HIS A 1 95 ? -30.109 10.223 8.238 1.00 81.69 95 HIS A N 1
ATOM 698 C CA . HIS A 1 95 ? -28.913 9.753 7.556 1.00 81.69 95 HIS A CA 1
ATOM 699 C C . HIS A 1 95 ? -28.727 8.263 7.887 1.00 81.69 95 HIS A C 1
ATOM 701 O O . HIS A 1 95 ? -28.713 7.860 9.052 1.00 81.69 95 HIS A O 1
ATOM 707 N N . GLY A 1 96 ? -28.597 7.418 6.863 1.00 80.94 96 GLY A N 1
ATOM 708 C CA . GLY A 1 96 ? -28.603 5.964 7.061 1.00 80.94 96 GLY A CA 1
ATOM 709 C C . GLY A 1 96 ? -29.920 5.502 7.693 1.00 80.94 96 GLY A C 1
ATOM 710 O O . GLY A 1 96 ? -30.969 6.045 7.378 1.00 80.94 96 GLY A O 1
ATOM 711 N N . THR A 1 97 ? -29.885 4.515 8.590 1.00 79.69 97 THR A N 1
ATOM 712 C CA . THR A 1 97 ? -31.105 3.969 9.220 1.00 79.69 97 THR A CA 1
ATOM 713 C C . THR A 1 97 ? -31.412 4.515 10.609 1.00 79.69 97 THR A C 1
ATOM 715 O O . THR A 1 97 ? -32.514 4.305 11.099 1.00 79.69 97 THR A O 1
ATOM 718 N N . SER A 1 98 ? -30.450 5.154 11.279 1.00 83.56 98 SER A N 1
ATOM 719 C CA . SER A 1 98 ? -30.598 5.501 12.701 1.00 83.56 98 SER A CA 1
ATOM 720 C C . SER A 1 98 ? -29.882 6.781 13.140 1.00 83.56 98 SER A C 1
ATOM 722 O O . SER A 1 98 ? -29.883 7.079 14.335 1.00 83.56 98 SER A O 1
ATOM 724 N N . VAL A 1 99 ? -29.281 7.542 12.214 1.00 86.25 99 VAL A N 1
ATOM 725 C CA . VAL A 1 99 ? -28.614 8.817 12.521 1.00 86.25 99 VAL A CA 1
ATOM 726 C C . VAL A 1 99 ? -29.547 9.968 12.174 1.00 86.25 99 VAL A C 1
ATOM 728 O O . VAL A 1 99 ? -29.913 10.146 11.015 1.00 86.25 99 VAL A O 1
ATOM 731 N N . LEU A 1 100 ? -29.896 10.797 13.151 1.00 92.44 100 LEU A N 1
ATOM 732 C CA . LEU A 1 100 ? -30.556 12.073 12.889 1.00 92.44 100 LEU A CA 1
ATOM 733 C C . LEU A 1 100 ? -29.497 13.148 12.633 1.00 92.44 100 LEU A C 1
ATOM 735 O O . LEU A 1 100 ? -28.607 13.338 13.452 1.00 92.44 100 LEU A O 1
ATOM 739 N N . ALA A 1 101 ? -29.576 13.873 11.523 1.00 91.12 101 ALA A N 1
ATOM 740 C CA . ALA A 1 101 ? -28.605 14.902 11.173 1.00 91.12 101 ALA A CA 1
ATOM 741 C C . ALA A 1 101 ? -29.265 16.269 11.004 1.00 91.12 101 ALA A C 1
ATOM 743 O O . ALA A 1 101 ? -30.363 16.395 10.456 1.00 91.12 101 ALA A O 1
ATOM 744 N N . THR A 1 102 ? -28.581 17.321 11.446 1.00 93.44 102 THR A N 1
ATOM 745 C CA . THR A 1 102 ? -29.052 18.696 11.271 1.00 93.44 102 THR A CA 1
ATOM 746 C C . THR A 1 102 ? -27.902 19.688 11.143 1.00 93.44 102 THR A C 1
ATOM 748 O O . THR A 1 102 ? -26.824 19.501 11.706 1.00 93.44 102 THR A O 1
ATOM 751 N N . THR A 1 103 ? -28.169 20.785 10.442 1.00 93.00 103 THR A N 1
ATOM 752 C CA . THR A 1 103 ? -27.321 21.974 10.400 1.00 93.00 103 THR A CA 1
ATOM 753 C C . THR A 1 103 ? -28.015 23.094 11.168 1.00 93.00 103 THR A C 1
ATOM 755 O O . THR A 1 103 ? -28.935 23.716 10.648 1.00 93.00 103 THR A O 1
ATOM 758 N N . VAL A 1 104 ? -27.610 23.362 12.409 1.00 93.94 104 VAL A N 1
ATOM 759 C CA . VAL A 1 104 ? -28.337 24.252 13.339 1.00 93.94 104 VAL A CA 1
ATOM 760 C C . VAL A 1 104 ? -28.436 25.689 12.813 1.00 93.94 104 VAL A C 1
ATOM 762 O O . VAL A 1 104 ? -29.493 26.316 12.904 1.00 93.94 104 VAL A O 1
ATOM 765 N N . VAL A 1 105 ? -27.355 26.177 12.201 1.00 93.19 105 VAL A N 1
ATOM 766 C CA . VAL A 1 105 ? -27.297 27.448 11.465 1.00 93.19 105 VAL A CA 1
ATOM 767 C C . VAL A 1 105 ? -26.902 27.154 10.028 1.00 93.19 105 VAL A C 1
ATOM 769 O O . VAL A 1 105 ? -25.810 26.645 9.785 1.00 93.19 105 VAL A O 1
ATOM 772 N N . GLN A 1 106 ? -27.789 27.459 9.086 1.00 92.62 106 GLN A N 1
ATOM 773 C CA . GLN A 1 106 ? -27.632 27.123 7.671 1.00 92.62 106 GLN A CA 1
ATOM 774 C C . GLN A 1 106 ? -26.808 28.149 6.881 1.00 92.62 106 GLN A C 1
ATOM 776 O O . GLN A 1 106 ? -26.541 27.921 5.710 1.00 92.62 106 GLN A O 1
ATOM 781 N N . THR A 1 107 ? -26.415 29.265 7.496 1.00 92.75 107 THR A N 1
ATOM 782 C CA . THR A 1 107 ? -25.623 30.327 6.859 1.00 92.75 107 THR A CA 1
ATOM 783 C C . THR A 1 107 ? -24.180 30.341 7.349 1.00 92.75 107 THR A C 1
ATOM 785 O O . THR A 1 107 ? -23.880 29.890 8.457 1.00 92.75 107 THR A O 1
ATOM 788 N N . CYS A 1 108 ? -23.265 30.862 6.532 1.00 93.06 108 CYS A N 1
ATOM 789 C CA . CYS A 1 108 ? -21.841 30.927 6.844 1.00 93.06 108 CYS A CA 1
ATOM 790 C C . CYS A 1 108 ? -21.261 32.311 6.527 1.00 93.06 108 CYS A C 1
ATOM 792 O O . CYS A 1 108 ? -21.372 32.797 5.408 1.00 93.06 108 CYS A O 1
ATOM 794 N N . ILE A 1 109 ? -20.532 32.917 7.475 1.00 93.62 109 ILE A N 1
ATOM 795 C CA . ILE A 1 109 ? -19.853 34.213 7.254 1.00 93.62 109 ILE A CA 1
ATOM 796 C C . ILE A 1 109 ? -18.826 34.173 6.110 1.00 93.62 109 ILE A C 1
ATOM 798 O O . ILE A 1 109 ? -18.428 35.207 5.588 1.00 93.62 109 ILE A O 1
ATOM 802 N N . ARG A 1 110 ? -18.375 32.979 5.721 1.00 92.38 110 ARG A N 1
ATOM 803 C CA . ARG A 1 110 ? -17.382 32.780 4.665 1.00 92.38 110 ARG A CA 1
ATOM 804 C C . ARG A 1 110 ? -18.019 32.375 3.331 1.00 92.38 110 ARG A C 1
ATOM 806 O O . ARG A 1 110 ? -17.323 31.787 2.521 1.00 92.38 110 ARG A O 1
ATOM 813 N N . TYR A 1 111 ? -19.323 32.576 3.116 1.00 93.25 111 TYR A N 1
ATOM 814 C CA . TYR A 1 111 ? -20.006 32.061 1.917 1.00 93.25 111 TYR A CA 1
ATOM 815 C C . TYR A 1 111 ? -19.831 32.927 0.654 1.00 93.25 111 TYR A C 1
ATOM 817 O O . TYR A 1 111 ? -20.143 32.472 -0.448 1.00 93.25 111 TYR A O 1
ATOM 825 N N . ASP A 1 112 ? -19.258 34.126 0.780 1.00 93.38 112 ASP A N 1
ATOM 826 C CA . ASP A 1 112 ? -18.869 34.949 -0.369 1.00 93.38 112 ASP A CA 1
ATOM 827 C C . ASP A 1 112 ? -17.798 34.256 -1.228 1.00 93.38 112 ASP A C 1
ATOM 829 O O . ASP A 1 112 ? -16.933 33.542 -0.720 1.00 93.38 112 ASP A O 1
ATOM 833 N N . ALA A 1 113 ? -17.852 34.447 -2.549 1.00 92.25 113 ALA A N 1
ATOM 834 C CA . ALA A 1 113 ? -17.105 33.630 -3.513 1.00 92.25 113 ALA A CA 1
ATOM 835 C C . ALA A 1 113 ? -15.570 33.668 -3.358 1.00 92.25 113 ALA A C 1
ATOM 837 O O . ALA A 1 113 ? -14.889 32.713 -3.735 1.00 92.25 113 ALA A O 1
ATOM 838 N N . ASP A 1 114 ? -15.014 34.750 -2.815 1.00 93.31 114 ASP A N 1
ATOM 839 C CA . ASP A 1 114 ? -13.582 34.906 -2.546 1.00 93.31 114 ASP A CA 1
ATOM 840 C C . ASP A 1 114 ? -13.135 34.238 -1.231 1.00 93.31 114 ASP A C 1
ATOM 842 O O . ASP A 1 114 ? -11.949 33.959 -1.071 1.00 93.31 114 ASP A O 1
ATOM 846 N N . GLN A 1 115 ? -14.068 33.939 -0.317 1.00 94.56 115 GLN A N 1
ATOM 847 C CA . GLN A 1 115 ? -13.814 33.297 0.983 1.00 94.56 115 GLN A CA 1
ATOM 848 C C . GLN A 1 115 ? -14.327 31.848 1.063 1.00 94.56 115 GLN A C 1
ATOM 850 O O . GLN A 1 115 ? -13.844 31.059 1.884 1.00 94.56 115 GLN A O 1
ATOM 855 N N . ARG A 1 116 ? -15.299 31.488 0.221 1.00 94.50 116 ARG A N 1
ATOM 856 C CA . ARG A 1 116 ? -16.049 30.230 0.268 1.00 94.50 116 ARG A CA 1
ATOM 857 C C . ARG A 1 116 ? -15.184 29.021 -0.033 1.00 94.50 116 ARG A C 1
ATOM 859 O O . ARG A 1 116 ? -14.418 28.999 -0.993 1.00 94.50 116 ARG A O 1
ATOM 866 N N . CYS A 1 117 ? -15.380 27.968 0.764 1.00 95.38 117 CYS A N 1
ATOM 867 C CA . CYS A 1 117 ? -14.854 26.649 0.434 1.00 95.38 117 CYS A CA 1
ATOM 868 C C . CYS A 1 117 ? -15.460 26.205 -0.899 1.00 95.38 117 CYS A C 1
ATOM 870 O O . CYS A 1 117 ? -16.686 26.150 -1.022 1.00 95.38 117 CYS A O 1
ATOM 872 N N . ARG A 1 118 ? -14.625 25.883 -1.888 1.00 94.81 118 ARG A N 1
ATOM 873 C CA . ARG A 1 118 ? -15.059 25.676 -3.275 1.00 94.81 118 ARG A CA 1
ATOM 874 C C . ARG A 1 118 ? -16.105 24.574 -3.413 1.00 94.81 118 ARG A C 1
ATOM 876 O O . ARG A 1 118 ? -16.989 24.704 -4.248 1.00 94.81 118 ARG A O 1
ATOM 883 N N . PHE A 1 119 ? -16.047 23.553 -2.561 1.00 92.62 119 PHE A N 1
ATOM 884 C CA . PHE A 1 119 ? -16.971 22.414 -2.512 1.00 92.62 119 PHE A CA 1
ATOM 885 C C . PHE A 1 119 ? -18.225 22.634 -1.641 1.00 92.62 119 PHE A C 1
ATOM 887 O O . PHE A 1 119 ? -19.099 21.775 -1.589 1.00 92.62 119 PHE A O 1
ATOM 894 N N . CYS A 1 120 ? -18.331 23.745 -0.907 1.00 90.62 120 CYS A N 1
ATOM 895 C CA . CYS A 1 120 ? -19.403 23.931 0.073 1.00 90.62 120 CYS A CA 1
ATOM 896 C C . CYS A 1 120 ? -20.726 24.344 -0.586 1.00 90.62 120 CYS A C 1
ATOM 898 O O . CYS A 1 120 ? -20.754 25.281 -1.383 1.00 90.62 120 CYS A O 1
ATOM 900 N N . SER A 1 121 ? -21.830 23.708 -0.182 1.00 89.81 121 SER A N 1
ATOM 901 C CA . SER A 1 121 ? -23.209 24.002 -0.610 1.00 89.81 121 SER A CA 1
ATOM 902 C C . SER A 1 121 ? -24.164 24.256 0.568 1.00 89.81 121 SER A C 1
ATOM 904 O O . SER A 1 121 ? -25.371 24.063 0.445 1.00 89.81 121 SER A O 1
ATOM 906 N N . ILE A 1 122 ? -23.642 24.685 1.727 1.00 88.31 122 ILE A N 1
ATOM 907 C CA . ILE A 1 122 ? -24.425 24.812 2.971 1.00 88.31 122 ILE A CA 1
ATOM 908 C C . ILE A 1 122 ? -25.684 25.680 2.824 1.00 88.31 122 ILE A C 1
ATOM 910 O O . ILE A 1 122 ? -26.731 25.280 3.334 1.00 88.31 122 ILE A O 1
ATOM 914 N N . GLU A 1 123 ? -25.622 26.801 2.095 1.00 91.69 123 GLU A N 1
ATOM 915 C CA . GLU A 1 123 ? -26.783 27.687 1.897 1.00 91.69 123 GLU A CA 1
ATOM 916 C C . GLU A 1 123 ? -27.647 27.274 0.694 1.00 91.69 123 GLU A C 1
ATOM 918 O O . GLU A 1 123 ? -28.795 27.687 0.607 1.00 91.69 123 GLU A O 1
ATOM 923 N N . ALA A 1 124 ? -27.177 26.382 -0.188 1.00 88.06 124 ALA A N 1
ATOM 924 C CA . ALA A 1 124 ? -27.936 25.977 -1.378 1.00 88.06 124 ALA A CA 1
ATOM 925 C C . ALA A 1 124 ? -29.274 25.302 -1.022 1.00 88.06 124 ALA A C 1
ATOM 927 O O . ALA A 1 124 ? -30.287 25.531 -1.676 1.00 88.06 124 ALA A O 1
ATOM 928 N N . SER A 1 125 ? -29.311 24.514 0.060 1.00 83.94 125 SER A N 1
ATOM 929 C CA . SER A 1 125 ? -30.564 23.946 0.577 1.00 83.94 125 SER A CA 1
ATOM 930 C C . SER A 1 125 ? -31.496 25.008 1.173 1.00 83.94 125 SER A C 1
ATOM 932 O O . SER A 1 125 ? -32.710 24.820 1.191 1.00 83.94 125 SER A O 1
ATOM 934 N N . LEU A 1 126 ? -30.945 26.112 1.695 1.00 90.31 126 LEU A N 1
ATOM 935 C CA . LEU A 1 126 ? -31.743 27.236 2.190 1.00 90.31 126 LEU A CA 1
ATOM 936 C C . LEU A 1 126 ? -32.379 27.987 1.016 1.00 90.31 126 LEU A C 1
ATOM 938 O O . LEU A 1 126 ? -33.581 28.236 1.046 1.00 90.31 126 LEU A O 1
ATOM 942 N N . ASP A 1 127 ? -31.596 28.260 -0.029 1.00 89.50 127 ASP A N 1
ATOM 943 C CA . ASP A 1 127 ? -32.051 28.917 -1.259 1.00 89.50 127 ASP A CA 1
ATOM 944 C C . ASP A 1 127 ? -33.129 28.097 -1.986 1.00 89.50 127 ASP A C 1
ATOM 946 O O . ASP A 1 127 ? -34.092 28.653 -2.514 1.00 89.50 127 ASP A O 1
ATOM 950 N N . ALA A 1 128 ? -33.013 26.764 -1.956 1.00 87.75 128 ALA A N 1
ATOM 951 C CA . ALA A 1 128 ? -34.014 25.838 -2.489 1.00 87.75 128 ALA A CA 1
ATOM 952 C C . ALA A 1 128 ? -35.288 25.728 -1.622 1.00 87.75 128 ALA A C 1
ATOM 954 O O . ALA A 1 128 ? -36.286 25.156 -2.056 1.00 87.75 128 ALA A O 1
ATOM 955 N N . GLY A 1 129 ? -35.281 26.275 -0.400 1.00 89.50 129 GLY A N 1
ATOM 956 C CA . GLY A 1 129 ? -36.402 26.191 0.538 1.00 89.50 129 GLY A CA 1
ATOM 957 C C . GLY A 1 129 ? -36.537 24.842 1.257 1.00 89.50 129 GLY A C 1
ATOM 958 O O . GLY A 1 129 ? -37.568 24.600 1.895 1.00 89.50 129 GLY A O 1
ATOM 959 N N . ASP A 1 130 ? -35.512 23.989 1.205 1.00 87.75 130 ASP A N 1
ATOM 960 C CA . ASP A 1 130 ? -35.486 22.640 1.794 1.00 87.75 130 ASP A CA 1
ATOM 961 C C . ASP A 1 130 ? -35.183 22.636 3.303 1.00 87.75 130 ASP A C 1
ATOM 963 O O . ASP A 1 130 ? -35.263 21.600 3.961 1.00 87.75 130 ASP A O 1
ATOM 967 N N . THR A 1 131 ? -34.815 23.784 3.870 1.00 92.69 131 THR A N 1
ATOM 968 C CA . THR A 1 131 ? -34.469 23.965 5.289 1.00 92.69 131 THR A CA 1
ATOM 969 C C . THR A 1 131 ? -34.801 25.389 5.743 1.00 92.69 131 THR A C 1
ATOM 971 O O . THR A 1 131 ? -35.091 26.264 4.930 1.00 92.69 131 THR A O 1
ATOM 974 N N . ILE A 1 132 ? -34.740 25.636 7.052 1.00 93.38 132 ILE A N 1
ATOM 975 C CA . ILE A 1 132 ? -34.778 26.979 7.649 1.00 93.38 132 ILE A CA 1
ATOM 976 C C . ILE A 1 132 ? -33.375 27.471 8.036 1.00 93.38 132 ILE A C 1
ATOM 978 O O . ILE A 1 132 ? -32.473 26.664 8.294 1.00 93.38 132 ILE A O 1
ATOM 982 N N . ALA A 1 133 ? -33.205 28.797 8.095 1.00 90.94 133 ALA A N 1
ATOM 983 C CA . ALA A 1 133 ? -31.913 29.451 8.317 1.00 90.94 133 ALA A CA 1
ATOM 984 C C . ALA A 1 133 ? -31.315 29.176 9.707 1.00 90.94 133 ALA A C 1
ATOM 986 O O . ALA A 1 133 ? -30.127 28.882 9.818 1.00 90.94 133 ALA A O 1
ATOM 987 N N . VAL A 1 134 ? -32.129 29.252 10.764 1.00 93.75 134 VAL A N 1
ATOM 988 C CA . VAL A 1 134 ? -31.713 28.992 12.150 1.00 93.75 134 VAL A CA 1
ATOM 989 C C . VAL A 1 134 ? -32.761 28.121 12.821 1.00 93.75 134 VAL A C 1
ATOM 991 O O . VAL A 1 134 ? -33.948 28.441 12.783 1.00 93.75 134 VAL A O 1
ATOM 994 N N . LYS A 1 135 ? -32.316 27.028 13.436 1.00 94.69 135 LYS A N 1
ATOM 995 C CA . LYS A 1 135 ? -33.172 26.056 14.120 1.00 94.69 135 LYS A CA 1
ATOM 996 C C . LYS A 1 135 ? -33.111 26.318 15.620 1.00 94.69 135 LYS A C 1
ATOM 998 O O . LYS A 1 135 ? -32.032 26.403 16.202 1.00 94.69 135 LYS A O 1
ATOM 1003 N N . THR A 1 136 ? -34.263 26.497 16.256 1.00 96.06 136 THR A N 1
ATOM 1004 C CA . THR A 1 136 ? -34.304 26.800 17.694 1.00 96.06 136 THR A CA 1
ATOM 1005 C C . THR A 1 136 ? -34.055 25.541 18.539 1.00 96.06 136 THR A C 1
ATOM 1007 O O . THR A 1 136 ? -34.348 24.433 18.084 1.00 96.06 136 THR A O 1
ATOM 1010 N N . PRO A 1 137 ? -33.577 25.675 19.794 1.00 97.69 137 PRO A N 1
ATOM 1011 C CA . PRO A 1 137 ? -33.404 24.523 20.681 1.00 97.69 137 PRO A CA 1
ATOM 1012 C C . PRO A 1 137 ? -34.697 23.720 20.891 1.00 97.69 137 PRO A C 1
ATOM 1014 O O . PRO A 1 137 ? -34.647 22.498 20.945 1.00 97.69 137 PRO A O 1
ATOM 1017 N N . ALA A 1 138 ? -35.849 24.400 20.960 1.00 96.50 138 ALA A N 1
ATOM 1018 C CA . ALA A 1 138 ? -37.153 23.758 21.125 1.00 96.50 138 ALA A CA 1
ATOM 1019 C C . ALA A 1 138 ? -37.545 22.923 19.897 1.00 96.50 138 ALA A C 1
ATOM 1021 O O . ALA A 1 138 ? -37.924 21.769 20.048 1.00 96.50 138 ALA A O 1
ATOM 1022 N N . GLN A 1 139 ? -37.370 23.473 18.689 1.00 97.38 139 GLN A N 1
ATOM 1023 C CA . GLN A 1 139 ? -37.624 22.748 17.438 1.00 97.38 139 GLN A CA 1
ATOM 1024 C C . GLN A 1 139 ? -36.760 21.485 17.331 1.00 97.38 139 GLN A C 1
ATOM 1026 O O . GLN A 1 139 ? -37.245 20.429 16.944 1.00 97.38 139 GLN A O 1
ATOM 1031 N N . LEU A 1 140 ? -35.477 21.576 17.691 1.00 97.62 140 LEU A N 1
ATOM 1032 C CA . LEU A 1 140 ? -34.566 20.432 17.628 1.00 97.62 140 LEU A CA 1
ATOM 1033 C C . LEU A 1 140 ? -34.892 19.352 18.662 1.00 97.62 140 LEU A C 1
ATOM 1035 O O . LEU A 1 140 ? -34.829 18.172 18.332 1.00 97.62 140 LEU A O 1
ATOM 1039 N N . ALA A 1 141 ? -35.260 19.747 19.882 1.00 97.75 141 ALA A N 1
ATOM 1040 C CA . ALA A 1 141 ? -35.708 18.825 20.920 1.00 97.75 141 ALA A CA 1
ATOM 1041 C C . ALA A 1 141 ? -36.978 18.068 20.493 1.00 97.75 141 ALA A C 1
ATOM 1043 O O . ALA A 1 141 ? -37.023 16.843 20.582 1.00 97.75 141 ALA A O 1
ATOM 1044 N N . GLU A 1 142 ? -37.963 18.791 19.956 1.00 97.62 142 GLU A N 1
ATOM 1045 C CA . GLU A 1 142 ? -39.226 18.234 19.460 1.00 97.62 142 GLU A CA 1
ATOM 1046 C C . GLU A 1 142 ? -38.997 17.206 18.335 1.00 97.62 142 GLU A C 1
ATOM 1048 O O . GLU A 1 142 ? -39.512 16.087 18.382 1.00 97.62 142 GLU A O 1
ATOM 1053 N N . VAL A 1 143 ? -38.164 17.547 17.344 1.00 97.88 143 VAL A N 1
ATOM 1054 C CA . VAL A 1 143 ? -37.863 16.648 16.218 1.00 97.88 143 VAL A CA 1
ATOM 1055 C C . VAL A 1 143 ? -37.045 15.433 16.660 1.00 97.88 143 VAL A C 1
ATOM 1057 O O . VAL A 1 143 ? -37.315 14.325 16.198 1.00 97.88 143 VAL A O 1
ATOM 1060 N N . ALA A 1 144 ? -36.078 15.607 17.567 1.00 97.62 144 ALA A N 1
ATOM 1061 C CA . ALA A 1 144 ? -35.282 14.500 18.095 1.00 97.62 144 ALA A CA 1
ATOM 1062 C C . ALA A 1 144 ? -36.146 13.492 18.868 1.00 97.62 144 ALA A C 1
ATOM 1064 O O . ALA A 1 144 ? -36.046 12.289 18.625 1.00 97.62 144 ALA A O 1
ATOM 1065 N N . GLU A 1 145 ? -37.043 13.967 19.737 1.00 97.69 145 GLU A N 1
ATOM 1066 C CA . GLU A 1 145 ? -37.994 13.111 20.456 1.00 97.69 145 GLU A CA 1
ATOM 1067 C C . GLU A 1 145 ? -38.891 12.332 19.482 1.00 97.69 145 GLU A C 1
ATOM 1069 O O . GLU A 1 145 ? -39.074 11.119 19.626 1.00 97.69 145 GLU A O 1
ATOM 1074 N N . ALA A 1 146 ? -39.421 13.002 18.453 1.00 97.56 146 ALA A N 1
ATOM 1075 C CA . ALA A 1 146 ? -40.254 12.355 17.447 1.00 97.56 146 ALA A CA 1
ATOM 1076 C C . ALA A 1 146 ? -39.494 11.290 16.644 1.00 97.56 146 ALA A C 1
ATOM 1078 O O . ALA A 1 146 ? -40.018 10.190 16.466 1.00 97.56 146 ALA A O 1
ATOM 1079 N N . ALA A 1 147 ? -38.269 11.582 16.204 1.00 96.25 147 ALA A N 1
ATOM 1080 C CA . ALA A 1 147 ? -37.456 10.655 15.421 1.00 96.25 147 ALA A CA 1
ATOM 1081 C C . ALA A 1 147 ? -37.055 9.406 16.229 1.00 96.25 147 ALA A C 1
ATOM 1083 O O . ALA A 1 147 ? -37.110 8.287 15.719 1.00 96.25 147 ALA A O 1
ATOM 1084 N N . VAL A 1 148 ? -36.726 9.564 17.515 1.00 96.12 148 VAL A N 1
ATOM 1085 C CA . VAL A 1 148 ? -36.442 8.432 18.417 1.00 96.12 148 VAL A CA 1
ATOM 1086 C C . VAL A 1 148 ? -37.700 7.590 18.635 1.00 96.12 148 VAL A C 1
ATOM 1088 O O . VAL A 1 148 ? -37.668 6.369 18.492 1.00 96.12 148 VAL A O 1
ATOM 1091 N N . ARG A 1 149 ? -38.836 8.235 18.924 1.00 96.62 149 ARG A N 1
ATOM 1092 C CA . ARG A 1 149 ? -40.105 7.557 19.223 1.00 96.62 149 ARG A CA 1
ATOM 1093 C C . ARG A 1 149 ? -40.711 6.824 18.024 1.00 96.62 149 ARG A C 1
ATOM 1095 O O . ARG A 1 149 ? -41.311 5.767 18.209 1.00 96.62 149 ARG A O 1
ATOM 1102 N N . LEU A 1 150 ? -40.647 7.405 16.826 1.00 95.81 150 LEU A N 1
ATOM 1103 C CA . LEU A 1 150 ? -41.355 6.899 15.643 1.00 95.81 150 LEU A CA 1
ATOM 1104 C C . LEU A 1 150 ? -40.494 5.999 14.757 1.00 95.81 150 LEU A C 1
ATOM 1106 O O . LEU A 1 150 ? -41.025 5.059 14.154 1.00 95.81 150 LEU A O 1
ATOM 1110 N N . ASP A 1 151 ? -39.196 6.295 14.693 1.00 93.88 151 ASP A N 1
ATOM 1111 C CA . ASP A 1 151 ? -38.270 5.729 13.713 1.00 93.88 151 ASP A CA 1
ATOM 1112 C C . ASP A 1 151 ? -37.059 5.041 14.364 1.00 93.88 151 ASP A C 1
ATOM 1114 O O . ASP A 1 151 ? -36.237 4.458 13.666 1.00 93.88 151 ASP A O 1
ATOM 1118 N N . GLY A 1 152 ? -36.963 5.044 15.701 1.00 91.69 152 GLY A N 1
ATOM 1119 C CA . GLY A 1 152 ? -35.920 4.315 16.425 1.00 91.69 152 GLY A CA 1
ATOM 1120 C C . GLY A 1 152 ? -34.518 4.880 16.209 1.00 91.69 152 GLY A C 1
ATOM 1121 O O . GLY A 1 152 ? -33.546 4.129 16.263 1.00 91.69 152 GLY A O 1
ATOM 1122 N N . VAL A 1 153 ? -34.406 6.187 15.945 1.00 91.00 153 VAL A N 1
ATOM 1123 C CA . VAL A 1 153 ? -33.114 6.884 15.873 1.00 91.00 153 VAL A CA 1
ATOM 1124 C C . VAL A 1 153 ? -32.303 6.603 17.136 1.00 91.00 153 VAL A C 1
ATOM 1126 O O . VAL A 1 153 ? -32.809 6.721 18.250 1.00 91.00 153 VAL A O 1
ATOM 1129 N N . THR A 1 154 ? -31.031 6.254 16.955 1.00 87.44 154 THR A N 1
ATOM 1130 C CA . THR A 1 154 ? -30.138 5.863 18.054 1.00 87.44 154 THR A CA 1
ATOM 1131 C C . THR A 1 154 ? -29.015 6.856 18.294 1.00 87.44 154 THR A C 1
ATOM 1133 O O . THR A 1 154 ? -28.256 6.658 19.229 1.00 87.44 154 THR A O 1
ATOM 1136 N N . GLN A 1 155 ? -28.857 7.875 17.445 1.00 88.12 155 GLN A N 1
ATOM 1137 C CA . GLN A 1 155 ? -27.812 8.894 17.574 1.00 88.12 155 GLN A CA 1
ATOM 1138 C C . GLN A 1 155 ? -28.137 10.142 16.752 1.00 88.12 155 GLN A C 1
ATOM 1140 O O . GLN A 1 155 ? -28.917 10.086 15.797 1.00 88.12 155 GLN A O 1
ATOM 1145 N N . MET A 1 156 ? -27.488 11.256 17.084 1.00 92.06 156 MET A N 1
ATOM 1146 C CA . MET A 1 156 ? -27.661 12.525 16.390 1.00 92.06 156 MET A CA 1
ATOM 1147 C C . MET A 1 156 ? -26.329 13.206 16.069 1.00 92.06 156 MET A C 1
ATOM 1149 O O . MET A 1 156 ? -25.416 13.244 16.889 1.00 92.06 156 MET A O 1
ATOM 1153 N N . VAL A 1 157 ? -26.243 13.796 14.878 1.00 91.50 157 VAL A N 1
ATOM 1154 C CA . VAL A 1 157 ? -25.117 14.612 14.417 1.00 91.50 157 VAL A CA 1
ATOM 1155 C C . VAL A 1 157 ? -25.602 16.033 14.146 1.00 91.50 157 VAL A C 1
ATOM 1157 O O . VAL A 1 157 ? -26.562 16.262 13.409 1.00 91.50 157 VAL A O 1
ATOM 1160 N N . MET A 1 158 ? -24.927 17.008 14.743 1.00 93.44 158 MET A N 1
ATOM 1161 C CA . MET A 1 158 ? -25.297 18.417 14.674 1.00 93.44 158 MET A CA 1
ATOM 1162 C C . MET A 1 158 ? -24.130 19.235 14.144 1.00 93.44 158 MET A C 1
ATOM 1164 O O . MET A 1 158 ? -23.101 19.343 14.800 1.00 93.44 158 MET A O 1
ATOM 1168 N N . THR A 1 159 ? -24.298 19.862 12.985 1.00 92.00 159 THR A N 1
ATOM 1169 C CA . THR A 1 159 ? -23.296 20.761 12.403 1.00 92.00 159 THR A CA 1
ATOM 1170 C C . THR A 1 159 ? -23.776 22.209 12.440 1.00 92.00 159 THR A C 1
ATOM 1172 O O . THR A 1 159 ? -24.963 22.486 12.630 1.00 92.00 159 THR A O 1
ATOM 1175 N N . THR A 1 160 ? -22.871 23.164 12.263 1.00 91.94 160 THR A N 1
ATOM 1176 C CA . THR A 1 160 ? -23.217 24.585 12.157 1.00 91.94 160 THR A CA 1
ATOM 1177 C C . THR A 1 160 ? -22.419 25.244 11.046 1.00 91.94 160 THR A C 1
ATOM 1179 O O . THR A 1 160 ? -21.229 24.987 10.886 1.00 91.94 160 THR A O 1
ATOM 1182 N N . GLY A 1 161 ? -23.058 26.144 10.302 1.00 88.81 161 GLY A N 1
ATOM 1183 C CA . GLY A 1 161 ? -22.332 27.134 9.524 1.00 88.81 161 GLY A CA 1
ATOM 1184 C C . GLY A 1 161 ? -21.544 28.066 10.443 1.00 88.81 161 GLY A C 1
ATOM 1185 O O . GLY A 1 161 ? -21.919 28.303 11.600 1.00 88.81 161 GLY A O 1
ATOM 1186 N N . THR A 1 162 ? -20.419 28.571 9.939 1.00 88.50 162 THR A N 1
ATOM 1187 C CA . THR A 1 162 ? -19.529 29.435 10.712 1.00 88.50 162 THR A CA 1
ATOM 1188 C C . THR A 1 162 ? -20.197 30.781 10.980 1.00 88.50 162 THR A C 1
ATOM 1190 O O . THR A 1 162 ? -20.483 31.540 10.052 1.00 88.50 162 THR A O 1
ATOM 1193 N N . SER A 1 163 ? -20.392 31.113 12.257 1.00 87.06 163 SER A N 1
ATOM 1194 C CA . SER A 1 163 ? -20.910 32.427 12.658 1.00 87.06 163 SER A CA 1
ATOM 1195 C C . SER A 1 163 ? -19.820 33.512 12.715 1.00 87.06 163 SER A C 1
ATOM 1197 O O . SER A 1 163 ? -18.624 33.218 12.784 1.00 87.06 163 SER A O 1
ATOM 1199 N N . ALA A 1 164 ? -20.244 34.781 12.748 1.00 83.81 164 ALA A N 1
ATOM 1200 C CA . ALA A 1 164 ? -19.365 35.941 12.930 1.00 83.81 164 ALA A CA 1
ATOM 1201 C C . ALA A 1 164 ? -18.715 36.023 14.324 1.00 83.81 164 ALA A C 1
ATOM 1203 O O . ALA A 1 164 ? -17.737 36.746 14.517 1.00 83.81 164 ALA A O 1
ATOM 1204 N N . ALA A 1 165 ? -19.283 35.331 15.313 1.00 83.88 165 ALA A N 1
ATOM 1205 C CA . ALA A 1 165 ? -18.807 35.368 16.685 1.00 83.88 165 ALA A CA 1
ATOM 1206 C C . ALA A 1 165 ? -17.555 34.493 16.873 1.00 83.88 165 ALA A C 1
ATOM 1208 O O . ALA A 1 165 ? -17.307 33.547 16.123 1.00 83.88 165 ALA A O 1
ATOM 1209 N N . LYS A 1 166 ? -16.759 34.801 17.908 1.00 80.62 166 LYS A N 1
ATOM 1210 C CA . LYS A 1 166 ? -15.494 34.099 18.200 1.00 80.62 166 LYS A CA 1
ATOM 1211 C C . LYS A 1 166 ? -15.671 32.603 18.485 1.00 80.62 166 LYS A C 1
ATOM 1213 O O . LYS A 1 166 ? -14.753 31.834 18.236 1.00 80.62 166 LYS A O 1
ATOM 1218 N N . ASP A 1 167 ? -16.838 32.192 18.974 1.00 82.00 167 ASP A N 1
ATOM 1219 C CA . ASP A 1 167 ? -17.189 30.793 19.240 1.00 82.00 167 ASP A CA 1
ATOM 1220 C C . ASP A 1 167 ? -17.619 30.031 17.976 1.00 82.00 167 ASP A C 1
ATOM 1222 O O . ASP A 1 167 ? -17.983 28.863 18.064 1.00 82.00 167 ASP A O 1
ATOM 1226 N N . ARG A 1 168 ? -17.632 30.683 16.803 1.00 85.81 168 ARG A N 1
ATOM 1227 C CA . ARG A 1 168 ? -17.943 30.073 15.497 1.00 85.81 168 ARG A CA 1
ATOM 1228 C C . ARG A 1 168 ? -19.291 29.333 15.436 1.00 85.81 168 ARG A C 1
ATOM 1230 O O . ARG A 1 168 ? -19.525 28.574 14.507 1.00 85.81 168 ARG A O 1
ATOM 1237 N N . GLY A 1 169 ? -20.221 29.635 16.350 1.00 86.94 169 GLY A N 1
ATOM 1238 C CA . GLY A 1 169 ? -21.557 29.023 16.438 1.00 86.94 169 GLY A CA 1
ATOM 1239 C C . GLY A 1 169 ? -21.703 27.963 17.540 1.00 86.94 169 GLY A C 1
ATOM 1240 O O . GLY A 1 169 ? -22.821 27.528 17.835 1.00 86.94 169 GLY A O 1
ATOM 1241 N N . ALA A 1 170 ? -20.611 27.585 18.206 1.00 88.88 170 ALA A N 1
ATOM 1242 C CA . ALA A 1 170 ? -20.591 26.511 19.192 1.00 88.88 170 ALA A CA 1
ATOM 1243 C C . ALA A 1 170 ? -21.464 26.772 20.436 1.00 88.88 170 ALA A C 1
ATOM 1245 O O . ALA A 1 170 ? -22.087 25.845 20.952 1.00 88.88 170 ALA A O 1
ATOM 1246 N N . ARG A 1 171 ? -21.643 28.020 20.894 1.00 90.44 171 ARG A N 1
ATOM 1247 C CA . ARG A 1 171 ? -22.557 28.289 22.025 1.00 90.44 171 ARG A CA 1
ATOM 1248 C C . ARG A 1 171 ? -24.013 28.018 21.672 1.00 90.44 171 ARG A C 1
ATOM 1250 O O . ARG A 1 171 ? -24.804 27.620 22.530 1.00 90.44 171 ARG A O 1
ATOM 1257 N N . HIS A 1 172 ? -24.401 28.250 20.419 1.00 94.06 172 HIS A N 1
ATOM 1258 C CA . HIS A 1 172 ? -25.748 27.915 19.979 1.00 94.06 172 HIS A CA 1
ATOM 1259 C C . HIS A 1 172 ? -25.939 26.403 19.871 1.00 94.06 172 HIS A C 1
ATOM 1261 O O . HIS A 1 172 ? -26.971 25.924 20.346 1.00 94.06 172 HIS A O 1
ATOM 1267 N N . LEU A 1 173 ? -24.936 25.674 19.363 1.00 94.88 173 LEU A N 1
ATOM 1268 C CA . LEU A 1 173 ? -24.895 24.209 19.414 1.00 94.88 173 LEU A CA 1
ATOM 1269 C C . LEU A 1 173 ? -25.107 23.713 20.850 1.00 94.88 173 LEU A C 1
ATOM 1271 O O . LEU A 1 173 ? -26.064 22.985 21.089 1.00 94.88 173 LEU A O 1
ATOM 1275 N N . ALA A 1 174 ? -24.336 24.206 21.825 1.00 96.44 174 ALA A N 1
ATOM 1276 C CA . ALA A 1 174 ? -24.470 23.825 23.235 1.00 96.44 174 ALA A CA 1
ATOM 1277 C C . ALA A 1 174 ? -25.890 24.052 23.798 1.00 96.44 174 ALA A C 1
ATOM 1279 O O . ALA A 1 174 ? -26.414 23.225 24.541 1.00 96.44 174 ALA A O 1
ATOM 1280 N N . ARG A 1 175 ? -26.561 25.161 23.441 1.00 97.38 175 ARG A N 1
ATOM 1281 C CA . ARG A 1 175 ? -27.967 25.391 23.839 1.00 97.38 175 ARG A CA 1
ATOM 1282 C C . ARG A 1 175 ? -28.921 24.357 23.241 1.00 97.38 175 ARG A C 1
ATOM 1284 O O . ARG A 1 175 ? -29.866 23.962 23.916 1.00 97.38 175 ARG A O 1
ATOM 1291 N N . CYS A 1 176 ? -28.688 23.941 22.000 1.00 98.12 176 CYS A N 1
ATOM 1292 C CA . CYS A 1 176 ? -29.514 22.940 21.334 1.00 98.12 176 CYS A CA 1
ATOM 1293 C C . CYS A 1 176 ? -29.274 21.539 21.907 1.00 98.12 176 CYS A C 1
ATOM 1295 O O . CYS A 1 176 ? -30.244 20.850 22.200 1.00 98.12 176 CYS A O 1
ATOM 1297 N N . VAL A 1 177 ? -28.013 21.169 22.165 1.00 98.00 177 VAL A N 1
ATOM 1298 C CA . VAL A 1 177 ? -27.645 19.909 22.835 1.00 98.00 177 VAL A CA 1
ATOM 1299 C C . VAL A 1 177 ? -28.365 19.788 24.181 1.00 98.00 177 VAL A C 1
ATOM 1301 O O . VAL A 1 177 ? -29.054 18.799 24.405 1.00 98.00 177 VAL A O 1
ATOM 1304 N N . ARG A 1 178 ? -28.313 20.824 25.037 1.00 98.38 178 ARG A N 1
ATOM 1305 C CA . ARG A 1 178 ? -29.017 20.814 26.336 1.00 98.38 178 ARG A CA 1
ATOM 1306 C C . ARG A 1 178 ? -30.524 20.611 26.192 1.00 98.38 178 ARG A C 1
ATOM 1308 O O . ARG A 1 178 ? -31.115 19.882 26.979 1.00 98.38 178 ARG A O 1
ATOM 1315 N N . ALA A 1 179 ? -31.147 21.263 25.209 1.00 98.44 179 ALA A N 1
ATOM 1316 C CA . ALA A 1 179 ? -32.583 21.130 24.980 1.00 98.44 179 ALA A CA 1
ATOM 1317 C C . ALA A 1 179 ? -32.962 19.714 24.526 1.00 98.44 179 ALA A C 1
ATOM 1319 O O . ALA A 1 179 ? -33.939 19.168 25.027 1.00 98.44 179 ALA A O 1
ATOM 1320 N N . ILE A 1 180 ? -32.169 19.101 23.640 1.00 98.25 180 ILE A N 1
ATOM 1321 C CA . ILE A 1 180 ? -32.376 17.715 23.201 1.00 98.25 180 ILE A CA 1
ATOM 1322 C C . ILE A 1 180 ? -32.155 16.751 24.368 1.00 98.25 180 ILE A C 1
ATOM 1324 O O . ILE A 1 180 ? -33.022 15.930 24.645 1.00 98.25 180 ILE A O 1
ATOM 1328 N N . LYS A 1 181 ? -31.048 16.882 25.109 1.00 97.06 181 LYS A N 1
ATOM 1329 C CA . LYS A 1 181 ? -30.742 16.030 26.269 1.00 97.06 181 LYS A CA 1
ATOM 1330 C C . LYS A 1 181 ? -31.773 16.148 27.395 1.00 97.06 181 LYS A C 1
ATOM 1332 O O . LYS A 1 181 ? -31.938 15.205 28.159 1.00 97.06 181 LYS A O 1
ATOM 1337 N N . ALA A 1 182 ? -32.497 17.264 27.492 1.00 97.88 182 ALA A N 1
ATOM 1338 C CA . ALA A 1 182 ? -33.588 17.413 28.453 1.00 97.88 182 ALA A CA 1
ATOM 1339 C C . ALA A 1 182 ? -34.822 16.550 28.120 1.00 97.88 182 ALA A C 1
ATOM 1341 O O . ALA A 1 182 ? -35.565 16.202 29.035 1.00 97.88 182 ALA A O 1
ATOM 1342 N N . VAL A 1 183 ? -35.046 16.212 26.843 1.00 97.56 183 VAL A N 1
ATOM 1343 C CA . VAL A 1 183 ? -36.194 15.397 26.392 1.00 97.56 183 VAL A CA 1
ATOM 1344 C C . VAL A 1 183 ? -35.801 13.972 25.995 1.00 97.56 183 VAL A C 1
ATOM 1346 O O . VAL A 1 183 ? -36.573 13.045 26.216 1.00 97.56 183 VAL A O 1
ATOM 1349 N N . VAL A 1 184 ? -34.582 13.770 25.484 1.00 96.00 184 VAL A N 1
ATOM 1350 C CA . VAL A 1 184 ? -34.004 12.453 25.176 1.00 96.00 184 VAL A CA 1
ATOM 1351 C C . VAL A 1 184 ? -32.591 12.333 25.783 1.00 96.00 184 VAL A C 1
ATOM 1353 O O . VAL A 1 184 ? -31.596 12.485 25.072 1.00 96.00 184 VAL A O 1
ATOM 1356 N N . PRO A 1 185 ? -32.469 12.062 27.099 1.00 91.81 185 PRO A N 1
ATOM 1357 C CA . PRO A 1 185 ? -31.178 12.055 27.803 1.00 91.81 185 PRO A CA 1
ATOM 1358 C C . PRO A 1 185 ? -30.164 11.048 27.243 1.00 91.81 185 PRO A C 1
ATOM 1360 O O . PRO A 1 185 ? -28.976 11.352 27.122 1.00 91.81 185 PRO A O 1
ATOM 1363 N N . GLU A 1 186 ? -30.657 9.878 26.839 1.00 89.88 186 GLU A N 1
ATOM 1364 C CA . GLU A 1 186 ? -29.840 8.750 26.379 1.00 89.88 186 GLU A CA 1
ATOM 1365 C C . GLU A 1 186 ? -29.399 8.862 24.914 1.00 89.88 186 GLU A C 1
ATOM 1367 O O . GLU A 1 186 ? -28.644 8.015 24.459 1.00 89.88 186 GLU A O 1
ATOM 1372 N N . LEU A 1 187 ? -29.868 9.861 24.151 1.00 92.19 187 LEU A N 1
ATOM 1373 C CA . LEU A 1 187 ? -29.521 9.991 22.731 1.00 92.19 187 LEU A CA 1
ATOM 1374 C C . LEU A 1 187 ? -28.082 10.506 22.584 1.00 92.19 187 LEU A C 1
ATOM 1376 O O . LEU A 1 187 ? -27.845 11.659 22.952 1.00 92.19 187 LEU A O 1
ATOM 1380 N N . PRO A 1 188 ? -27.134 9.732 22.030 1.00 88.94 188 PRO A N 1
ATOM 1381 C CA . PRO A 1 188 ? -25.781 10.198 21.753 1.00 88.94 188 PRO A CA 1
ATOM 1382 C C . PRO A 1 188 ? -25.774 11.363 20.769 1.00 88.94 188 PRO A C 1
ATOM 1384 O O . PRO A 1 188 ? -26.451 11.305 19.737 1.00 88.94 188 PRO A O 1
ATOM 1387 N N . ILE A 1 189 ? -25.003 12.413 21.067 1.00 92.88 189 ILE A N 1
ATOM 1388 C CA . ILE A 1 189 ? -24.913 13.608 20.218 1.00 92.88 189 ILE A CA 1
ATOM 1389 C C . ILE A 1 189 ? -23.459 13.901 19.857 1.00 92.88 189 ILE A C 1
ATOM 1391 O O . ILE A 1 189 ? -22.633 14.181 20.730 1.00 92.88 189 ILE A O 1
ATOM 1395 N N . GLN A 1 190 ? -23.179 13.913 18.555 1.00 93.44 190 GLN A N 1
ATOM 1396 C CA . GLN A 1 190 ? -21.968 14.491 17.988 1.00 93.44 190 GLN A CA 1
ATOM 1397 C C . GLN A 1 190 ? -22.233 15.930 17.546 1.00 93.44 190 GLN A C 1
ATOM 1399 O O . GLN A 1 190 ? -23.198 16.203 16.829 1.00 93.44 190 GLN A O 1
ATOM 1404 N N . VAL A 1 191 ? -21.338 16.845 17.907 1.00 95.50 191 VAL A N 1
ATOM 1405 C CA . VAL A 1 191 ? -21.354 18.232 17.419 1.00 95.50 191 VAL A CA 1
ATOM 1406 C C . VAL A 1 191 ? -20.213 18.479 16.439 1.00 95.50 191 VAL A C 1
ATOM 1408 O O . VAL A 1 191 ? -19.149 17.890 16.570 1.00 95.50 191 VAL A O 1
ATOM 1411 N N . GLN A 1 192 ? -20.408 19.352 15.456 1.00 94.12 192 GLN A N 1
ATOM 1412 C CA . GLN A 1 192 ? -19.391 19.689 14.462 1.00 94.12 192 GLN A CA 1
ATOM 1413 C C . GLN A 1 192 ? -19.261 21.205 14.316 1.00 94.12 192 GLN A C 1
ATOM 1415 O O . GLN A 1 192 ? -20.259 21.906 14.112 1.00 94.12 192 GLN A O 1
ATOM 1420 N N . CYS A 1 193 ? -18.033 21.713 14.413 1.00 91.56 193 CYS A N 1
ATOM 1421 C CA . CYS A 1 193 ? -17.731 23.134 14.257 1.00 91.56 193 CYS A CA 1
ATOM 1422 C C . CYS A 1 193 ? -16.289 23.379 13.777 1.00 91.56 193 CYS A C 1
ATOM 1424 O O . CYS A 1 193 ? -15.412 22.528 13.894 1.00 91.56 193 CYS A O 1
ATOM 1426 N N . GLU A 1 194 ? -16.032 24.575 13.241 1.00 91.69 194 GLU A N 1
ATOM 1427 C CA . GLU A 1 194 ? -14.665 25.085 13.034 1.00 91.69 194 GLU A CA 1
ATOM 1428 C C . GLU A 1 194 ? -13.964 25.275 14.402 1.00 91.69 194 GLU A C 1
ATOM 1430 O O . GLU A 1 194 ? -14.673 25.492 15.394 1.00 91.69 194 GLU A O 1
ATOM 1435 N N . PRO A 1 195 ? -12.615 25.228 14.494 1.00 93.94 195 PRO A N 1
ATOM 1436 C CA . PRO A 1 195 ? -11.907 25.539 15.736 1.00 93.94 195 PRO A CA 1
ATOM 1437 C C . PRO A 1 195 ? -12.432 26.827 16.404 1.00 93.94 195 PRO A C 1
ATOM 1439 O O . PRO A 1 195 ? -12.407 27.896 15.778 1.00 93.94 195 PRO A O 1
ATOM 1442 N N . PRO A 1 196 ? -12.942 26.760 17.650 1.00 90.62 196 PRO A N 1
ATOM 1443 C CA . PRO A 1 196 ? -13.425 27.947 18.340 1.00 90.62 196 PRO A CA 1
ATOM 1444 C C . PRO A 1 196 ? -12.240 28.837 18.727 1.00 90.62 196 PRO A C 1
ATOM 1446 O O . PRO A 1 196 ? -11.188 28.348 19.131 1.00 90.62 196 PRO A O 1
ATOM 1449 N N . GLY A 1 197 ? -12.417 30.160 18.662 1.00 86.19 197 GLY A N 1
ATOM 1450 C CA . GLY A 1 197 ? -11.369 31.112 19.059 1.00 86.19 197 GLY A CA 1
ATOM 1451 C C . GLY A 1 197 ? -11.076 31.132 20.566 1.00 86.19 197 GLY A C 1
ATOM 1452 O O . GLY A 1 197 ? -10.114 31.762 20.992 1.00 86.19 197 GLY A O 1
ATOM 1453 N N . ASP A 1 198 ? -11.917 30.474 21.366 1.00 91.88 198 ASP A N 1
ATOM 1454 C CA . ASP A 1 198 ? -11.709 30.197 22.786 1.00 91.88 198 ASP A CA 1
ATOM 1455 C C . ASP A 1 198 ? -11.923 28.699 23.027 1.00 91.88 198 ASP A C 1
ATOM 1457 O O . ASP A 1 198 ? -13.039 28.190 22.864 1.00 91.88 198 ASP A O 1
ATOM 1461 N N . LEU A 1 199 ? -10.853 28.004 23.413 1.00 94.44 199 LEU A N 1
ATOM 1462 C CA . LEU A 1 199 ? -10.840 26.557 23.613 1.00 94.44 199 LEU A CA 1
ATOM 1463 C C . LEU A 1 199 ? -11.753 26.098 24.761 1.00 94.44 199 LEU A C 1
ATOM 1465 O O . LEU A 1 199 ? -12.256 24.979 24.701 1.00 94.44 199 LEU A O 1
ATOM 1469 N N . GLN A 1 200 ? -12.080 26.966 25.731 1.00 94.06 200 GLN A N 1
ATOM 1470 C CA . GLN A 1 200 ? -13.057 26.658 26.790 1.00 94.06 200 GLN A CA 1
ATOM 1471 C C . GLN A 1 200 ? -14.433 26.275 26.216 1.00 94.06 200 GLN A C 1
ATOM 1473 O O . GLN A 1 200 ? -15.174 25.496 26.811 1.00 94.06 200 GLN A O 1
ATOM 1478 N N . THR A 1 201 ? -14.753 26.753 25.012 1.00 93.94 201 THR A N 1
ATOM 1479 C CA . THR A 1 201 ? -15.994 26.416 24.306 1.00 93.94 201 THR A CA 1
ATOM 1480 C C . THR A 1 201 ? -16.130 24.910 24.031 1.00 93.94 201 THR A C 1
ATOM 1482 O O . THR A 1 201 ? -17.244 24.396 23.950 1.00 93.94 201 THR A O 1
ATOM 1485 N N . ILE A 1 202 ? -15.013 24.185 23.902 1.00 96.62 202 ILE A N 1
ATOM 1486 C CA . ILE A 1 202 ? -15.000 22.724 23.730 1.00 96.62 202 ILE A CA 1
ATOM 1487 C C . ILE A 1 202 ? -15.534 22.042 24.998 1.00 96.62 202 ILE A C 1
ATOM 1489 O O . ILE A 1 202 ? -16.375 21.150 24.906 1.00 96.62 202 ILE A O 1
ATOM 1493 N N . GLN A 1 203 ? -15.121 22.515 26.178 1.00 96.12 203 GLN A N 1
ATOM 1494 C CA . GLN A 1 203 ? -15.659 22.050 27.458 1.00 96.12 203 GLN A CA 1
ATOM 1495 C C . GLN A 1 203 ? -17.144 22.413 27.601 1.00 96.12 203 GLN A C 1
ATOM 1497 O O . GLN A 1 203 ? -17.932 21.569 28.008 1.00 96.12 203 GLN A O 1
ATOM 1502 N N . ASP A 1 204 ? -17.561 23.615 27.187 1.00 96.25 204 ASP A N 1
ATOM 1503 C CA . ASP A 1 204 ? -18.973 24.025 27.249 1.00 96.25 204 ASP A CA 1
ATOM 1504 C C . ASP A 1 204 ? -19.901 23.116 26.415 1.00 96.25 204 ASP A C 1
ATOM 1506 O O . ASP A 1 204 ? -21.074 22.940 26.765 1.00 96.25 204 ASP A O 1
ATOM 1510 N N . LEU A 1 205 ? -19.400 22.577 25.294 1.00 96.81 205 LEU A N 1
ATOM 1511 C CA . LEU A 1 205 ? -20.105 21.602 24.455 1.00 96.81 205 LEU A CA 1
ATOM 1512 C C . LEU A 1 205 ? -20.208 20.236 25.145 1.00 96.81 205 LEU A C 1
ATOM 1514 O O . LEU A 1 205 ? -21.282 19.634 25.131 1.00 96.81 205 LEU A O 1
ATOM 1518 N N . TYR A 1 206 ? -19.127 19.772 25.772 1.00 95.69 206 TYR A N 1
ATOM 1519 C CA . TYR A 1 206 ? -19.126 18.537 26.560 1.00 95.69 206 TYR A CA 1
ATOM 1520 C C . TYR A 1 206 ? -20.090 18.638 27.751 1.00 95.69 206 TYR A C 1
ATOM 1522 O O . TYR A 1 206 ? -20.983 17.810 27.907 1.00 95.69 206 TYR A O 1
ATOM 1530 N N . ASP A 1 207 ? -20.015 19.729 28.517 1.00 95.69 207 ASP A N 1
ATOM 1531 C CA . ASP A 1 207 ? -20.885 20.003 29.668 1.00 95.69 207 ASP A CA 1
ATOM 1532 C C . ASP A 1 207 ? -22.360 20.186 29.268 1.00 95.69 207 ASP A C 1
ATOM 1534 O O . ASP A 1 207 ? -23.269 20.044 30.087 1.00 95.69 207 ASP A O 1
ATOM 1538 N N . ALA A 1 208 ? -22.631 20.529 28.004 1.00 96.81 208 ALA A N 1
ATOM 1539 C CA . ALA A 1 208 ? -23.985 20.553 27.460 1.00 96.81 208 ALA A CA 1
ATOM 1540 C C . ALA A 1 208 ? -24.569 19.150 27.226 1.00 96.81 208 ALA A C 1
ATOM 1542 O O . ALA A 1 208 ? -25.788 19.038 27.083 1.00 96.81 208 ALA A O 1
ATOM 1543 N N . GLY A 1 209 ? -23.726 18.114 27.200 1.00 93.25 209 GLY A N 1
ATOM 1544 C CA . GLY A 1 209 ? -24.085 16.719 26.961 1.00 93.25 209 GLY A CA 1
ATOM 1545 C C . GLY A 1 209 ? -23.690 16.192 25.580 1.00 93.25 209 GLY A C 1
ATOM 1546 O O . GLY A 1 209 ? -24.243 15.180 25.156 1.00 93.25 209 GLY A O 1
ATOM 1547 N N . ALA A 1 210 ? -22.797 16.867 24.847 1.00 93.56 210 ALA A N 1
ATOM 1548 C CA . ALA A 1 210 ? -22.217 16.288 23.637 1.00 93.56 210 ALA A CA 1
ATOM 1549 C C . ALA A 1 210 ? -21.206 15.198 24.021 1.00 93.56 210 ALA A C 1
ATOM 1551 O O . ALA A 1 210 ? -20.453 15.357 24.977 1.00 93.56 210 ALA A O 1
ATOM 1552 N N . GLU A 1 211 ? -21.164 14.113 23.253 1.00 87.88 211 GLU A N 1
ATOM 1553 C CA . GLU A 1 211 ? -20.329 12.938 23.554 1.00 87.88 211 GLU A CA 1
ATOM 1554 C C . GLU A 1 211 ? -19.160 12.780 22.582 1.00 87.88 211 GLU A C 1
ATOM 1556 O O . GLU A 1 211 ? -18.178 12.117 22.901 1.00 87.88 211 GLU A O 1
ATOM 1561 N N . SER A 1 212 ? -19.239 13.425 21.416 1.00 89.06 212 SER A N 1
ATOM 1562 C CA . SER A 1 212 ? -18.137 13.523 20.460 1.00 89.06 212 SER A CA 1
ATOM 1563 C C . SER A 1 212 ? -18.167 14.849 19.703 1.00 89.06 212 SER A C 1
ATOM 1565 O O . SER A 1 212 ? -19.195 15.534 19.638 1.00 89.06 212 SER A O 1
ATOM 1567 N N . ILE A 1 213 ? -17.028 15.208 19.112 1.00 93.88 213 ILE A N 1
ATOM 1568 C CA . ILE A 1 213 ? -16.851 16.453 18.366 1.00 93.88 213 ILE A CA 1
ATOM 1569 C C . ILE A 1 213 ? -16.128 16.232 17.030 1.00 93.88 213 ILE A C 1
ATOM 1571 O O . ILE A 1 213 ? -15.129 15.523 16.939 1.00 93.88 213 ILE A O 1
ATOM 1575 N N . GLY A 1 214 ? -16.630 16.863 15.972 1.00 93.44 214 GLY A N 1
ATOM 1576 C CA . GLY A 1 214 ? -15.970 16.975 14.675 1.00 93.44 214 GLY A CA 1
ATOM 1577 C C . GLY A 1 214 ? -15.380 18.368 14.471 1.00 93.44 214 GLY A C 1
ATOM 1578 O O . GLY A 1 214 ? -16.105 19.362 14.494 1.00 93.44 214 GLY A O 1
ATOM 1579 N N . ILE A 1 215 ? -14.069 18.438 14.249 1.00 95.31 215 ILE A N 1
ATOM 1580 C CA . ILE A 1 215 ? -13.341 19.659 13.890 1.00 95.31 215 ILE A CA 1
ATOM 1581 C C . ILE A 1 215 ? -12.636 19.382 12.568 1.00 95.31 215 ILE A C 1
ATOM 1583 O O . ILE A 1 215 ? -11.535 18.836 12.536 1.00 95.31 215 ILE A O 1
ATOM 1587 N N . HIS A 1 216 ? -13.319 19.697 11.472 1.00 93.75 216 HIS A N 1
ATOM 1588 C CA . HIS A 1 216 ? -12.940 19.243 10.138 1.00 93.75 216 HIS A CA 1
ATOM 1589 C C . HIS A 1 216 ? -11.987 20.226 9.455 1.00 93.75 216 HIS A C 1
ATOM 1591 O O . HIS A 1 216 ? -12.274 21.423 9.420 1.00 93.75 216 HIS A O 1
ATOM 1597 N N . VAL A 1 217 ? -10.866 19.721 8.938 1.00 95.06 217 VAL A N 1
ATOM 1598 C CA . VAL A 1 217 ? -9.820 20.512 8.260 1.00 95.06 217 VAL A CA 1
ATOM 1599 C C . VAL A 1 217 ? -9.880 20.401 6.735 1.00 95.06 217 VAL A C 1
ATOM 1601 O O . VAL A 1 217 ? -9.393 21.288 6.040 1.00 95.06 217 VAL A O 1
ATOM 1604 N N . GLU A 1 218 ? -10.472 19.309 6.238 1.00 94.44 218 GLU A N 1
ATOM 1605 C CA . GLU A 1 218 ? -10.617 18.883 4.838 1.00 94.44 218 GLU A CA 1
ATOM 1606 C C . GLU A 1 218 ? -9.318 18.687 4.048 1.00 94.44 218 GLU A C 1
ATOM 1608 O O . GLU A 1 218 ? -9.334 17.951 3.072 1.00 94.44 218 GLU A O 1
ATOM 1613 N N . SER A 1 219 ? -8.212 19.283 4.475 1.00 94.88 219 SER A N 1
ATOM 1614 C CA . SER A 1 219 ? -6.906 19.238 3.830 1.00 94.88 219 SER A CA 1
ATOM 1615 C C . SER A 1 219 ? -5.813 19.418 4.879 1.00 94.88 219 SER A C 1
ATOM 1617 O O . SER A 1 219 ? -5.961 20.263 5.765 1.00 94.88 219 SER A O 1
ATOM 1619 N N . LEU A 1 220 ? -4.733 18.640 4.804 1.00 93.94 220 LEU A N 1
ATOM 1620 C CA . LEU A 1 220 ? -3.563 18.827 5.679 1.00 93.94 220 LEU A CA 1
ATOM 1621 C C . LEU A 1 220 ? -2.480 19.692 5.017 1.00 93.94 220 LEU A C 1
ATOM 1623 O O . LEU A 1 220 ? -1.560 20.144 5.701 1.00 93.94 220 LEU A O 1
ATOM 1627 N N . ASP A 1 221 ? -2.635 19.974 3.723 1.00 93.62 221 ASP A N 1
ATOM 1628 C CA . ASP A 1 221 ? -1.774 20.844 2.931 1.00 93.62 221 ASP A CA 1
ATOM 1629 C C . ASP A 1 221 ? -2.271 22.301 2.958 1.00 93.62 221 ASP A C 1
ATOM 1631 O O . ASP A 1 221 ? -3.352 22.666 2.492 1.00 93.62 221 ASP A O 1
ATOM 1635 N N . ASP A 1 222 ? -1.432 23.184 3.482 1.00 93.56 222 ASP A N 1
ATOM 1636 C CA . ASP A 1 222 ? -1.754 24.591 3.677 1.00 93.56 222 ASP A CA 1
ATOM 1637 C C . ASP A 1 222 ? -1.928 25.383 2.361 1.00 93.56 222 ASP A C 1
ATOM 1639 O O . ASP A 1 222 ? -2.709 26.342 2.311 1.00 93.56 222 ASP A O 1
ATOM 1643 N N . ASP A 1 223 ? -1.239 24.994 1.284 1.00 94.00 223 ASP A N 1
ATOM 1644 C CA . ASP A 1 223 ? -1.417 25.578 -0.049 1.00 94.00 223 ASP A CA 1
ATOM 1645 C C . ASP A 1 223 ? -2.745 25.137 -0.669 1.00 94.00 223 ASP A C 1
ATOM 1647 O O . ASP A 1 223 ? -3.483 25.966 -1.225 1.00 94.00 223 ASP A O 1
ATOM 1651 N N . VAL A 1 224 ? -3.103 23.862 -0.506 1.00 95.88 224 VAL A N 1
ATOM 1652 C CA . VAL A 1 224 ? -4.415 23.349 -0.918 1.00 95.88 224 VAL A CA 1
ATOM 1653 C C . VAL A 1 224 ? -5.525 24.061 -0.147 1.00 95.88 224 VAL A C 1
ATOM 1655 O O . VAL A 1 224 ? -6.471 24.554 -0.769 1.00 95.88 224 VAL A O 1
ATOM 1658 N N . ARG A 1 225 ? -5.384 24.235 1.174 1.00 96.44 225 ARG A N 1
ATOM 1659 C CA . ARG A 1 225 ? -6.338 24.989 2.006 1.00 96.44 225 ARG A CA 1
ATOM 1660 C C . ARG A 1 225 ? -6.528 26.417 1.501 1.00 96.44 225 ARG A C 1
ATOM 1662 O O . ARG A 1 225 ? -7.662 26.856 1.313 1.00 96.44 225 ARG A O 1
ATOM 1669 N N . ARG A 1 226 ? -5.447 27.154 1.224 1.00 96.00 226 ARG A N 1
ATOM 1670 C CA . ARG A 1 226 ? -5.537 28.533 0.702 1.00 96.00 226 ARG A CA 1
ATOM 1671 C C . ARG A 1 226 ? -6.266 28.611 -0.639 1.00 96.00 226 ARG A C 1
ATOM 1673 O O . ARG A 1 226 ? -7.002 29.566 -0.875 1.00 96.00 226 ARG A O 1
ATOM 1680 N N . ARG A 1 227 ? -6.088 27.614 -1.505 1.00 95.25 227 ARG A N 1
ATOM 1681 C CA . ARG A 1 227 ? -6.742 27.551 -2.818 1.00 95.25 227 ARG A CA 1
ATOM 1682 C C . ARG A 1 227 ? -8.219 27.158 -2.722 1.00 95.25 227 ARG A C 1
ATOM 1684 O O . ARG A 1 227 ? -9.069 27.791 -3.349 1.00 95.25 227 ARG A O 1
ATOM 1691 N N . TRP A 1 228 ? -8.520 26.107 -1.965 1.00 96.12 228 TRP A N 1
ATOM 1692 C CA . TRP A 1 228 ? -9.844 25.482 -1.927 1.00 96.12 228 TRP A CA 1
ATOM 1693 C C . TRP A 1 228 ? -10.771 26.054 -0.866 1.00 96.12 228 TRP A C 1
ATOM 1695 O O . TRP A 1 228 ? -11.986 25.968 -1.010 1.00 96.12 228 TRP A O 1
ATOM 1705 N N . MET A 1 229 ? -10.233 26.631 0.199 1.00 95.69 229 MET A N 1
ATOM 1706 C CA . MET A 1 229 ? -11.005 27.160 1.318 1.00 95.69 229 MET A CA 1
ATOM 1707 C C . MET A 1 229 ? -10.366 28.440 1.874 1.00 95.69 229 MET A C 1
ATOM 1709 O O . MET A 1 229 ? -10.066 28.504 3.064 1.00 95.69 229 MET A O 1
ATOM 1713 N N . PRO A 1 230 ? -10.176 29.484 1.041 1.00 95.38 230 PRO A N 1
ATOM 1714 C CA . PRO A 1 230 ? -9.393 30.678 1.381 1.00 95.38 230 PRO A CA 1
ATOM 1715 C C . PRO A 1 230 ? -9.821 31.338 2.695 1.00 95.38 230 PRO A C 1
ATOM 1717 O O . PRO A 1 230 ? -8.971 31.726 3.494 1.00 95.38 230 PRO A O 1
ATOM 1720 N N . GLY A 1 231 ? -11.128 31.391 2.970 1.00 94.56 231 GLY A N 1
ATOM 1721 C CA . GLY A 1 231 ? -11.631 31.834 4.260 1.00 94.56 231 GLY A CA 1
ATOM 1722 C C . GLY A 1 231 ? -11.183 30.893 5.378 1.00 94.56 231 GLY A C 1
ATOM 1723 O O . GLY A 1 231 ? -10.464 31.308 6.281 1.00 94.56 231 GLY A O 1
ATOM 1724 N N . LYS A 1 232 ? -11.589 29.619 5.349 1.00 93.12 232 LYS A N 1
ATOM 1725 C CA . LYS A 1 232 ? -11.293 28.643 6.419 1.00 93.12 232 LYS A CA 1
ATOM 1726 C C . LYS A 1 232 ? -9.785 28.470 6.672 1.00 93.12 232 LYS A C 1
ATOM 1728 O O . LYS A 1 232 ? -9.375 28.292 7.817 1.00 93.12 232 LYS A O 1
ATOM 1733 N N . ALA A 1 233 ? -8.962 28.623 5.634 1.00 95.31 233 ALA A N 1
ATOM 1734 C CA . ALA A 1 233 ? -7.501 28.616 5.693 1.00 95.31 233 ALA A CA 1
ATOM 1735 C C . ALA A 1 233 ? -6.904 29.772 6.513 1.00 95.31 233 ALA A C 1
ATOM 1737 O O . ALA A 1 233 ? -5.743 29.704 6.905 1.00 95.31 233 ALA A O 1
ATOM 1738 N N . SER A 1 234 ? -7.687 30.814 6.822 1.00 93.94 234 SER A N 1
ATOM 1739 C CA . SER A 1 234 ? -7.278 31.868 7.755 1.00 93.94 234 SER A CA 1
ATOM 1740 C C . SER A 1 234 ? -7.061 31.350 9.181 1.00 93.94 234 SER A C 1
ATOM 1742 O O . SER A 1 234 ? -6.442 32.046 9.977 1.00 93.94 234 SER A O 1
ATOM 1744 N N . VAL A 1 235 ? -7.636 30.192 9.528 1.00 93.88 235 VAL A N 1
ATOM 1745 C CA . VAL A 1 235 ? -7.338 29.471 10.771 1.00 93.88 235 VAL A CA 1
ATOM 1746 C C . VAL A 1 235 ? -6.114 28.604 10.505 1.00 93.88 235 VAL A C 1
ATOM 1748 O O . VAL A 1 235 ? -6.129 27.755 9.613 1.00 93.88 235 VAL A O 1
ATOM 1751 N N . SER A 1 236 ? -5.040 28.825 11.248 1.00 95.56 236 SER A N 1
ATOM 1752 C CA . SER A 1 236 ? -3.767 28.130 11.049 1.00 95.56 236 SER A CA 1
ATOM 1753 C C . SER A 1 236 ? -3.849 26.645 11.424 1.00 95.56 236 SER A C 1
ATOM 1755 O O . SER A 1 236 ? -4.661 26.247 12.260 1.00 95.56 236 SER A O 1
ATOM 1757 N N . MET A 1 237 ? -2.976 25.807 10.853 1.00 95.06 237 MET A N 1
ATOM 1758 C CA . MET A 1 237 ? -2.874 24.399 11.273 1.00 95.06 237 MET A CA 1
ATOM 1759 C C . MET A 1 237 ? -2.500 24.247 12.751 1.00 95.06 237 MET A C 1
ATOM 1761 O O . MET A 1 237 ? -2.892 23.271 13.386 1.00 95.06 237 MET A O 1
ATOM 1765 N N . ASP A 1 238 ? -1.795 25.218 13.330 1.00 95.62 238 ASP A N 1
ATOM 1766 C CA . ASP A 1 238 ? -1.470 25.212 14.756 1.00 95.62 238 ASP A CA 1
ATOM 1767 C C . ASP A 1 238 ? -2.710 25.436 15.629 1.00 95.62 238 ASP A C 1
ATOM 1769 O O . ASP A 1 238 ? -2.858 24.774 16.656 1.00 95.62 238 ASP A O 1
ATOM 1773 N N . GLU A 1 239 ? -3.647 26.285 15.196 1.00 96.06 239 GLU A N 1
ATOM 1774 C CA . GLU A 1 239 ? -4.952 26.428 15.851 1.00 96.06 239 GLU A CA 1
ATOM 1775 C C . GLU A 1 239 ? -5.787 25.143 15.743 1.00 96.06 239 GLU A C 1
ATOM 1777 O O . GLU A 1 239 ? -6.390 24.734 16.736 1.00 96.06 239 GLU A O 1
ATOM 1782 N N . TYR A 1 240 ? -5.773 24.455 14.592 1.00 97.12 240 TYR A N 1
ATOM 1783 C CA . TYR A 1 240 ? -6.402 23.131 14.459 1.00 97.12 240 TYR A CA 1
ATOM 1784 C C . TYR A 1 240 ? -5.788 22.115 15.423 1.00 97.12 240 TYR A C 1
ATOM 1786 O O . TYR A 1 240 ? -6.512 21.465 16.175 1.00 97.12 240 TYR A O 1
ATOM 1794 N N . ARG A 1 241 ? -4.454 22.018 15.470 1.00 96.69 241 ARG A N 1
ATOM 1795 C CA . ARG A 1 241 ? -3.746 21.116 16.391 1.00 96.69 241 ARG A CA 1
ATOM 1796 C C . ARG A 1 241 ? -4.040 21.441 17.853 1.00 96.69 241 ARG A C 1
ATOM 1798 O O . ARG A 1 241 ? -4.193 20.519 18.651 1.00 96.69 241 ARG A O 1
ATOM 1805 N N . ALA A 1 242 ? -4.126 22.718 18.221 1.00 97.31 242 ALA A N 1
ATOM 1806 C CA . ALA A 1 242 ? -4.489 23.126 19.575 1.00 97.31 242 ALA A CA 1
ATOM 1807 C C . ALA A 1 242 ? -5.929 22.716 19.923 1.00 97.31 242 ALA A C 1
ATOM 1809 O O . ALA A 1 242 ? -6.161 22.141 20.986 1.00 97.31 242 ALA A O 1
ATOM 1810 N N . ALA A 1 243 ? -6.874 22.943 19.007 1.00 97.50 243 ALA A N 1
ATOM 1811 C CA . ALA A 1 243 ? -8.269 22.563 19.192 1.00 97.50 243 ALA A CA 1
ATOM 1812 C C . ALA A 1 243 ? -8.459 21.043 19.265 1.00 97.50 243 ALA A C 1
ATOM 1814 O O . ALA A 1 243 ? -9.191 20.571 20.129 1.00 97.50 243 ALA A O 1
ATOM 1815 N N . TRP A 1 244 ? -7.769 20.264 18.428 1.00 97.56 244 TRP A N 1
ATOM 1816 C CA . TRP A 1 244 ? -7.801 18.802 18.492 1.00 97.56 244 TRP A CA 1
ATOM 1817 C C . TRP A 1 244 ? -7.212 18.257 19.787 1.00 97.56 244 TRP A C 1
ATOM 1819 O O . TRP A 1 244 ? -7.831 17.402 20.412 1.00 97.56 244 TRP A O 1
ATOM 1829 N N . LYS A 1 245 ? -6.060 18.771 20.235 1.00 96.31 245 LYS A N 1
ATOM 1830 C CA . LYS A 1 245 ? -5.463 18.363 21.516 1.00 96.31 245 LYS A CA 1
ATOM 1831 C C . LYS A 1 245 ? -6.407 18.626 22.684 1.00 96.31 245 LYS A C 1
ATOM 1833 O O . LYS A 1 245 ? -6.580 17.755 23.533 1.00 96.31 245 LYS A O 1
ATOM 1838 N N . GLU A 1 246 ? -7.038 19.797 22.711 1.00 97.56 246 GLU A N 1
ATOM 1839 C CA . GLU A 1 246 ? -8.017 20.123 23.746 1.00 97.56 246 GLU A CA 1
ATOM 1840 C C . GLU A 1 246 ? -9.275 19.256 23.637 1.00 97.56 246 GLU A C 1
ATOM 1842 O O . GLU A 1 246 ? -9.749 18.726 24.638 1.00 97.56 246 GLU A O 1
ATOM 1847 N N . ALA A 1 247 ? -9.790 19.042 22.428 1.00 94.56 247 ALA A N 1
ATOM 1848 C CA . ALA A 1 247 ? -10.926 18.162 22.199 1.00 94.56 247 ALA A CA 1
ATOM 1849 C C . ALA A 1 247 ? -10.637 16.732 22.667 1.00 94.56 247 ALA A C 1
ATOM 1851 O O . ALA A 1 247 ? -11.481 16.147 23.334 1.00 94.56 247 ALA A O 1
ATOM 1852 N N . VAL A 1 248 ? -9.446 16.187 22.402 1.00 88.12 248 VAL A N 1
ATOM 1853 C CA . VAL A 1 248 ? -9.066 14.841 22.862 1.00 88.12 248 VAL A CA 1
ATOM 1854 C C . VAL A 1 248 ? -8.929 14.817 24.383 1.00 88.12 248 VAL A C 1
ATOM 1856 O O . VAL A 1 248 ? -9.331 13.843 25.013 1.00 88.12 248 VAL A O 1
ATOM 1859 N N . ARG A 1 249 ? -8.422 15.895 24.997 1.00 93.81 249 ARG A N 1
ATOM 1860 C CA . ARG A 1 249 ? -8.366 16.038 26.460 1.00 93.81 249 ARG A CA 1
ATOM 1861 C C . ARG A 1 249 ? -9.762 16.036 27.100 1.00 93.81 249 ARG A C 1
ATOM 1863 O O . ARG A 1 249 ? -9.910 15.498 28.192 1.00 93.81 249 ARG A O 1
ATOM 1870 N N . VAL A 1 250 ? -10.750 16.665 26.457 1.00 91.12 250 VAL A N 1
ATOM 1871 C CA . VAL A 1 250 ? -12.120 16.836 26.980 1.00 91.12 250 VAL A CA 1
ATOM 1872 C C . VAL A 1 250 ? -13.016 15.633 26.670 1.00 91.12 250 VAL A C 1
ATOM 1874 O O . VAL A 1 250 ? -13.637 15.087 27.574 1.00 91.12 250 VAL A O 1
ATOM 1877 N N . PHE A 1 251 ? -13.089 15.224 25.403 1.00 83.19 251 PHE A N 1
ATOM 1878 C CA . PHE A 1 251 ? -13.988 14.173 24.912 1.00 83.19 251 PHE A CA 1
ATOM 1879 C C . PHE A 1 251 ? -13.358 12.774 24.945 1.00 83.19 251 PHE A C 1
ATOM 1881 O O . PHE A 1 251 ? -14.075 11.776 24.934 1.00 83.19 251 PHE A O 1
ATOM 1888 N N . GLY A 1 252 ? -12.028 12.686 24.993 1.00 70.81 252 GLY A N 1
ATOM 1889 C CA . GLY A 1 252 ? -11.288 11.428 24.928 1.00 70.81 252 GLY A CA 1
ATOM 1890 C C . GLY A 1 252 ? -10.849 11.045 23.511 1.00 70.81 252 GLY A C 1
ATOM 1891 O O . GLY A 1 252 ? -11.298 11.594 22.501 1.00 70.81 252 GLY A O 1
ATOM 1892 N N . ARG A 1 253 ? -9.931 10.075 23.438 1.00 77.06 253 ARG A N 1
ATOM 1893 C CA . ARG A 1 253 ? -9.435 9.517 22.170 1.00 77.06 253 ARG A CA 1
ATOM 1894 C C . ARG A 1 253 ? -10.580 8.853 21.400 1.00 77.06 253 ARG A C 1
ATOM 1896 O O . ARG A 1 253 ? -11.458 8.241 22.003 1.00 77.06 253 ARG A O 1
ATOM 1903 N N . ASN A 1 254 ? -10.565 8.969 20.074 1.00 67.00 254 ASN A N 1
ATOM 1904 C CA . ASN A 1 254 ? -11.591 8.454 19.154 1.00 67.00 254 ASN A CA 1
ATOM 1905 C C . ASN A 1 254 ? -12.993 9.079 19.320 1.00 67.00 254 ASN A C 1
ATOM 1907 O O . ASN A 1 254 ? -13.933 8.642 18.663 1.00 67.00 254 ASN A O 1
ATOM 1911 N N . GLN A 1 255 ? -13.142 10.116 20.155 1.00 79.06 255 GLN A N 1
ATOM 1912 C CA . GLN A 1 255 ? -14.347 10.959 20.230 1.00 79.06 255 GLN A CA 1
ATOM 1913 C C . GLN A 1 255 ? -14.163 12.311 19.534 1.00 79.06 255 GLN A C 1
ATOM 1915 O O . GLN A 1 255 ? -15.051 13.163 19.549 1.00 79.06 255 GLN A O 1
ATOM 1920 N N . VAL A 1 256 ? -13.009 12.505 18.900 1.00 85.69 256 VAL A N 1
ATOM 1921 C CA . VAL A 1 256 ? -12.679 13.682 18.103 1.00 85.69 256 VAL A CA 1
ATOM 1922 C C . VAL A 1 256 ? -12.465 13.230 16.676 1.00 85.69 256 VAL A C 1
ATOM 1924 O O . VAL A 1 256 ? -11.767 12.246 16.460 1.00 85.69 256 VAL A O 1
ATOM 1927 N N . SER A 1 257 ? -13.037 13.934 15.707 1.00 85.62 257 SER A N 1
ATOM 1928 C CA . SER A 1 257 ? -12.887 13.588 14.294 1.00 85.62 257 SER A CA 1
ATOM 1929 C C . SER A 1 257 ? -12.573 14.786 13.408 1.00 85.62 257 SER A C 1
ATOM 1931 O O . SER A 1 257 ? -12.873 15.931 13.746 1.00 85.62 257 SER A O 1
ATOM 1933 N N . THR A 1 258 ? -11.993 14.522 12.242 1.00 92.06 258 THR A N 1
ATOM 1934 C CA . THR A 1 258 ? -11.776 15.501 11.174 1.00 92.06 258 THR A CA 1
ATOM 1935 C C . THR A 1 258 ? -12.048 14.854 9.818 1.00 92.06 258 THR A C 1
ATOM 1937 O O . THR A 1 258 ? -11.766 13.677 9.650 1.00 92.06 258 THR A O 1
ATOM 1940 N N . TYR A 1 259 ? -12.604 15.592 8.854 1.00 89.25 259 TYR A N 1
ATOM 1941 C CA . TYR A 1 259 ? -12.661 15.125 7.464 1.00 89.25 259 TYR A CA 1
ATOM 1942 C C . TYR A 1 259 ? -11.373 15.509 6.743 1.00 89.25 259 TYR A C 1
ATOM 1944 O O . TYR A 1 259 ? -10.849 16.600 6.973 1.00 89.25 259 TYR A O 1
ATOM 1952 N N . ILE A 1 260 ? -10.910 14.632 5.855 1.00 91.19 260 ILE A N 1
ATOM 1953 C CA . ILE A 1 260 ? -9.807 14.854 4.920 1.00 91.19 260 ILE A CA 1
ATOM 1954 C C . ILE A 1 260 ? -10.298 14.439 3.530 1.00 91.19 260 ILE A C 1
ATOM 1956 O O . ILE A 1 260 ? -10.806 13.331 3.355 1.00 91.19 260 ILE A O 1
ATOM 1960 N N . LEU A 1 261 ? -10.185 15.336 2.552 1.00 91.31 261 LEU A N 1
ATOM 1961 C CA . LEU A 1 261 ? -10.683 15.135 1.197 1.00 91.31 261 LEU A CA 1
ATOM 1962 C C . LEU A 1 261 ? -9.552 14.714 0.255 1.00 91.31 261 LEU A C 1
ATOM 1964 O O . LEU A 1 261 ? -8.588 15.443 0.043 1.00 91.31 261 LEU A O 1
ATOM 1968 N N . VAL A 1 262 ? -9.706 13.557 -0.382 1.00 91.19 262 VAL A N 1
ATOM 1969 C CA . VAL A 1 262 ? -8.795 13.077 -1.429 1.00 91.19 262 VAL A CA 1
ATOM 1970 C C . VAL A 1 262 ? -9.169 13.723 -2.763 1.00 91.19 262 VAL A C 1
ATOM 1972 O O . VAL A 1 262 ? -10.338 13.739 -3.140 1.00 91.19 262 VAL A O 1
ATOM 1975 N N . GLY A 1 263 ? -8.185 14.220 -3.516 1.00 89.88 263 GLY A N 1
ATOM 1976 C CA . GLY A 1 263 ? -8.412 14.778 -4.858 1.00 89.88 263 GLY A CA 1
ATOM 1977 C C . GLY A 1 263 ? -8.453 16.301 -4.949 1.00 89.88 263 GLY A C 1
ATOM 1978 O O . GLY A 1 263 ? -8.748 16.834 -6.015 1.00 89.88 263 GLY A O 1
ATOM 1979 N N . LEU A 1 264 ? -8.112 17.017 -3.874 1.00 91.56 264 LEU A N 1
ATOM 1980 C CA . LEU A 1 264 ? -7.971 18.479 -3.907 1.00 91.56 264 LEU A CA 1
ATOM 1981 C C . LEU A 1 264 ? -6.632 18.952 -4.517 1.00 91.56 264 LEU A C 1
ATOM 1983 O O . LEU A 1 264 ? -6.423 20.149 -4.729 1.00 91.56 264 LEU A O 1
ATOM 1987 N N . GLY A 1 265 ? -5.740 18.017 -4.853 1.00 87.06 265 GLY A N 1
ATOM 1988 C CA . GLY A 1 265 ? -4.390 18.288 -5.356 1.00 87.06 265 GLY A CA 1
ATOM 1989 C C . GLY A 1 265 ? -3.289 18.157 -4.302 1.00 87.06 265 GLY A C 1
ATOM 1990 O O . GLY A 1 265 ? -2.190 18.642 -4.545 1.00 87.06 265 GLY A O 1
ATOM 1991 N N . GLU A 1 266 ? -3.592 17.534 -3.162 1.00 87.69 266 GLU A N 1
ATOM 1992 C CA . GLU A 1 266 ? -2.624 17.219 -2.100 1.00 87.69 266 GLU A CA 1
ATOM 1993 C C . GLU A 1 266 ? -1.744 16.033 -2.503 1.00 87.69 266 GLU A C 1
ATOM 1995 O O . GLU A 1 266 ? -2.136 15.224 -3.351 1.00 87.69 266 GLU A O 1
ATOM 2000 N N . ASP A 1 267 ? -0.581 15.906 -1.863 1.00 83.00 267 ASP A N 1
ATOM 2001 C CA . ASP A 1 267 ? 0.265 14.719 -1.981 1.00 83.00 267 ASP A CA 1
ATOM 2002 C C . ASP A 1 267 ? -0.373 13.539 -1.205 1.00 83.00 267 ASP A C 1
ATOM 2004 O O . ASP A 1 267 ? -0.591 13.651 0.007 1.00 83.00 267 ASP A O 1
ATOM 2008 N N . PRO A 1 268 ? -0.694 12.407 -1.866 1.00 80.19 268 PRO A N 1
ATOM 2009 C CA . PRO A 1 268 ? -1.285 11.236 -1.216 1.00 80.19 268 PRO A CA 1
ATOM 2010 C C . PRO A 1 268 ? -0.461 10.662 -0.055 1.00 80.19 268 PRO A C 1
ATOM 2012 O O . PRO A 1 268 ? -1.046 10.200 0.925 1.00 80.19 268 PRO A O 1
ATOM 2015 N N . ASP A 1 269 ? 0.872 10.698 -0.138 1.00 75.19 269 ASP A N 1
ATOM 2016 C CA . ASP A 1 269 ? 1.748 10.161 0.907 1.00 75.19 269 ASP A CA 1
ATOM 2017 C C . ASP A 1 269 ? 1.721 11.072 2.143 1.00 75.19 269 ASP A C 1
ATOM 2019 O O . ASP A 1 269 ? 1.638 10.592 3.277 1.00 75.19 269 ASP A O 1
ATOM 2023 N N . GLU A 1 270 ? 1.761 12.394 1.937 1.00 79.06 270 GLU A N 1
ATOM 2024 C CA . GLU A 1 270 ? 1.666 13.370 3.031 1.00 79.06 270 GLU A CA 1
ATOM 2025 C C . GLU A 1 270 ? 0.289 13.330 3.697 1.00 79.06 270 GLU A C 1
ATOM 2027 O O . GLU A 1 270 ? 0.200 13.401 4.924 1.00 79.06 270 GLU A O 1
ATOM 2032 N N . LEU A 1 271 ? -0.776 13.135 2.912 1.00 86.56 271 LEU A N 1
ATOM 2033 C CA . LEU A 1 271 ? -2.127 12.926 3.422 1.00 86.56 271 LEU A CA 1
ATOM 2034 C C . LEU A 1 271 ? -2.179 11.708 4.350 1.00 86.56 271 LEU A C 1
ATOM 2036 O O . LEU A 1 271 ? -2.670 11.822 5.473 1.00 86.56 271 LEU A O 1
ATOM 2040 N N . VAL A 1 272 ? -1.657 10.556 3.913 1.00 77.81 272 VAL A N 1
ATOM 2041 C CA . VAL A 1 272 ? -1.646 9.326 4.723 1.00 77.81 272 VAL A CA 1
ATOM 2042 C C . VAL A 1 272 ? -0.775 9.489 5.968 1.00 77.81 272 VAL A C 1
ATOM 2044 O O . VAL A 1 272 ? -1.204 9.123 7.063 1.00 77.81 272 VAL A O 1
ATOM 2047 N N . SER A 1 273 ? 0.416 10.078 5.834 1.00 75.69 273 SER A N 1
ATOM 2048 C CA . SER A 1 273 ? 1.304 10.348 6.970 1.00 75.69 273 SER A CA 1
ATOM 2049 C C . SER A 1 273 ? 0.640 11.269 7.994 1.00 75.69 273 SER A C 1
ATOM 2051 O O . SER A 1 273 ? 0.641 10.979 9.189 1.00 75.69 273 SER A O 1
ATOM 2053 N N . GLY A 1 274 ? 0.022 12.359 7.542 1.00 80.31 274 GLY A N 1
ATOM 2054 C CA . GLY A 1 274 ? -0.679 13.292 8.416 1.00 80.31 274 GLY A CA 1
ATOM 2055 C C . GLY A 1 274 ? -1.938 12.688 9.047 1.00 80.31 274 GLY A C 1
ATOM 2056 O O . GLY A 1 274 ? -2.252 12.975 10.202 1.00 80.31 274 GLY A O 1
ATOM 2057 N N . ALA A 1 275 ? -2.637 11.797 8.340 1.00 81.31 275 ALA A N 1
ATOM 2058 C CA . ALA A 1 275 ? -3.737 11.027 8.911 1.00 81.31 275 ALA A CA 1
ATOM 2059 C C . ALA A 1 275 ? -3.249 10.075 10.021 1.00 81.31 275 ALA A C 1
ATOM 2061 O O . ALA A 1 275 ? -3.894 9.976 11.064 1.00 81.31 275 ALA A O 1
ATOM 2062 N N . ALA A 1 276 ? -2.080 9.446 9.859 1.00 73.88 276 ALA A N 1
ATOM 2063 C CA . ALA A 1 276 ? -1.465 8.637 10.911 1.00 73.88 276 ALA A CA 1
ATOM 2064 C C . ALA A 1 276 ? -1.097 9.475 12.155 1.00 73.88 276 ALA A C 1
ATOM 2066 O O . ALA A 1 276 ? -1.365 9.046 13.277 1.00 73.88 276 ALA A O 1
ATOM 2067 N N . GLU A 1 277 ? -0.572 10.695 11.978 1.00 79.88 277 GLU A N 1
ATOM 2068 C CA . GLU A 1 277 ? -0.303 11.624 13.092 1.00 79.88 277 GLU A CA 1
ATOM 2069 C C . GLU A 1 277 ? -1.581 12.004 13.863 1.00 79.88 277 GLU A C 1
ATOM 2071 O O . GLU A 1 277 ? -1.579 12.102 15.094 1.00 79.88 277 GLU A O 1
ATOM 2076 N N . LEU A 1 278 ? -2.694 12.213 13.154 1.00 81.56 278 LEU A N 1
ATOM 2077 C CA . LEU A 1 278 ? -3.996 12.485 13.769 1.00 81.56 278 LEU A CA 1
ATOM 2078 C C . LEU A 1 278 ? -4.481 11.296 14.608 1.00 81.56 278 LEU A C 1
ATOM 2080 O O . LEU A 1 278 ? -4.911 11.489 15.748 1.00 81.56 278 LEU A O 1
ATOM 2084 N N . ILE A 1 279 ? -4.347 10.075 14.085 1.00 75.56 279 ILE A N 1
ATOM 2085 C CA . ILE A 1 279 ? -4.700 8.841 14.800 1.00 75.56 279 ILE A CA 1
ATOM 2086 C C . ILE A 1 279 ? -3.845 8.688 16.061 1.00 75.56 279 ILE A C 1
ATOM 2088 O O . ILE A 1 279 ? -4.372 8.406 17.141 1.00 75.56 279 ILE A O 1
ATOM 2092 N N . GLU A 1 280 ? -2.540 8.953 15.973 1.00 73.25 280 GLU A N 1
ATOM 2093 C CA . GLU A 1 280 ? -1.647 8.956 17.135 1.00 73.25 280 GLU A CA 1
ATOM 2094 C C . GLU A 1 280 ? -2.096 9.990 18.182 1.00 73.25 280 GLU A C 1
ATOM 2096 O O . GLU A 1 280 ? -2.165 9.689 19.379 1.00 73.25 280 GLU A O 1
ATOM 2101 N N . MET A 1 281 ? -2.532 11.174 17.743 1.00 80.62 281 MET A N 1
ATOM 2102 C CA . MET A 1 281 ? -3.108 12.207 18.611 1.00 80.62 281 MET A CA 1
ATOM 2103 C C . MET A 1 281 ? -4.441 11.785 19.257 1.00 80.62 281 MET A C 1
ATOM 2105 O O . MET A 1 281 ? -4.819 12.346 20.283 1.00 80.62 281 MET A O 1
ATOM 2109 N N . GLY A 1 282 ? -5.122 10.768 18.721 1.00 72.56 282 GLY A N 1
ATOM 2110 C CA . GLY A 1 282 ? -6.439 10.307 19.170 1.00 72.56 282 GLY A CA 1
ATOM 2111 C C . GLY A 1 282 ? -7.607 10.964 18.432 1.00 72.56 282 GLY A C 1
ATOM 2112 O O . GLY A 1 282 ? -8.735 10.919 18.926 1.00 72.56 282 GLY A O 1
ATOM 2113 N N . VAL A 1 283 ? -7.334 11.584 17.281 1.00 80.75 283 VAL A N 1
ATOM 2114 C CA . VAL A 1 283 ? -8.315 12.174 16.366 1.00 80.75 283 VAL A CA 1
ATOM 2115 C C . VAL A 1 283 ? -8.581 11.198 15.228 1.00 80.75 283 VAL A C 1
ATOM 2117 O O . VAL A 1 283 ? -7.654 10.724 14.585 1.00 80.75 283 VAL A O 1
ATOM 2120 N N . TYR A 1 284 ? -9.852 10.955 14.944 1.00 80.62 284 TYR A N 1
ATOM 2121 C CA . TYR A 1 284 ? -10.314 10.098 13.865 1.00 80.62 284 TYR A CA 1
ATOM 2122 C C . TYR A 1 284 ? -10.352 10.845 12.516 1.00 80.62 284 TYR A C 1
ATOM 2124 O O . TYR A 1 284 ? -11.170 11.762 12.363 1.00 80.62 284 TYR A O 1
ATOM 2132 N N . PRO A 1 285 ? -9.519 10.493 11.523 1.00 83.00 285 PRO A N 1
ATOM 2133 C CA . PRO A 1 285 ? -9.573 11.087 10.194 1.00 83.00 285 PRO A CA 1
ATOM 2134 C C . PRO A 1 285 ? -10.573 10.348 9.293 1.00 83.00 285 PRO A C 1
ATOM 2136 O O . PRO A 1 285 ? -10.345 9.228 8.850 1.00 83.00 285 PRO A O 1
ATOM 2139 N N . PHE A 1 286 ? -11.676 11.005 8.943 1.00 79.69 286 PHE A N 1
ATOM 2140 C CA . PHE A 1 286 ? -12.553 10.558 7.863 1.00 79.69 286 PHE A CA 1
ATOM 2141 C C . PHE A 1 286 ? -11.933 10.919 6.512 1.00 79.69 286 PHE A C 1
ATOM 2143 O O . PHE A 1 286 ? -12.103 12.040 6.024 1.00 79.69 286 PHE A O 1
ATOM 2150 N N . VAL A 1 287 ? -11.210 9.970 5.919 1.00 83.69 287 VAL A N 1
ATOM 2151 C CA . VAL A 1 287 ? -10.616 10.107 4.584 1.00 83.69 287 VAL A CA 1
ATOM 2152 C C . VAL A 1 287 ? -11.653 9.740 3.526 1.00 83.69 287 VAL A C 1
ATOM 2154 O O . VAL A 1 287 ? -12.066 8.586 3.417 1.00 83.69 287 VAL A O 1
ATOM 2157 N N . VAL A 1 288 ? -12.096 10.728 2.748 1.00 85.44 288 VAL A N 1
ATOM 2158 C CA . VAL A 1 288 ? -13.163 10.561 1.748 1.00 85.44 288 VAL A CA 1
ATOM 2159 C C . VAL A 1 288 ? -12.786 11.234 0.430 1.00 85.44 288 VAL A C 1
ATOM 2161 O O . VAL A 1 288 ? -12.057 12.225 0.441 1.00 85.44 288 VAL A O 1
ATOM 2164 N N . PRO A 1 289 ? -13.256 10.749 -0.730 1.00 89.19 289 PRO A N 1
ATOM 2165 C CA . PRO A 1 289 ? -12.991 11.428 -1.991 1.00 89.19 289 PRO A CA 1
ATOM 2166 C C . PRO A 1 289 ? -13.722 12.767 -2.077 1.00 89.19 289 PRO A C 1
ATOM 2168 O O . PRO A 1 289 ? -14.869 12.907 -1.650 1.00 89.19 289 PRO A O 1
ATOM 2171 N N . PHE A 1 290 ? -13.089 13.743 -2.723 1.00 91.06 290 PHE A N 1
ATOM 2172 C CA . PHE A 1 290 ? -13.785 14.914 -3.228 1.00 91.06 290 PHE A CA 1
ATOM 2173 C C . PHE A 1 290 ? -14.815 14.476 -4.276 1.00 91.06 290 PHE A C 1
ATOM 2175 O O . PHE A 1 290 ? -14.477 13.876 -5.298 1.00 91.06 290 PHE A O 1
ATOM 2182 N N . ARG A 1 291 ? -16.083 14.802 -4.017 1.00 87.25 291 ARG A N 1
ATOM 2183 C CA . ARG A 1 291 ? -17.203 14.547 -4.924 1.00 87.25 291 ARG A CA 1
ATOM 2184 C C . ARG A 1 291 ? -17.670 15.863 -5.552 1.00 87.25 291 ARG A C 1
ATOM 2186 O O . ARG A 1 291 ? -18.098 16.758 -4.819 1.00 87.25 291 ARG A O 1
ATOM 2193 N N . PRO A 1 292 ? -17.600 16.004 -6.886 1.00 85.38 292 PRO A N 1
ATOM 2194 C CA . PRO A 1 292 ? -18.138 17.164 -7.585 1.00 85.38 292 PRO A CA 1
ATOM 2195 C C . PRO A 1 292 ? -19.643 17.308 -7.343 1.00 85.38 292 PRO A C 1
ATOM 2197 O O . PRO A 1 292 ? -20.412 16.409 -7.667 1.00 85.38 292 PRO A O 1
ATOM 2200 N N . LEU A 1 293 ? -20.062 18.458 -6.815 1.00 87.06 293 LEU A N 1
ATOM 2201 C CA . LEU A 1 293 ? -21.465 18.785 -6.570 1.00 87.06 293 LEU A CA 1
ATOM 2202 C C . LEU A 1 293 ? -21.879 20.017 -7.382 1.00 87.06 293 LEU A C 1
ATOM 2204 O O . LEU A 1 293 ? -21.248 21.074 -7.280 1.00 87.06 293 LEU A O 1
ATOM 2208 N N . ALA A 1 294 ? -22.951 19.901 -8.166 1.00 84.19 294 ALA A N 1
ATOM 2209 C CA . ALA A 1 294 ? -23.509 21.024 -8.920 1.00 84.19 294 ALA A CA 1
ATOM 2210 C C . ALA A 1 294 ? -23.940 22.175 -7.986 1.00 84.19 294 ALA A C 1
ATOM 2212 O O . ALA A 1 294 ? -24.421 21.935 -6.878 1.00 84.19 294 ALA A O 1
ATOM 2213 N N . GLY A 1 295 ? -23.769 23.432 -8.411 1.00 85.62 295 GLY A N 1
ATOM 2214 C CA . GLY A 1 295 ? -24.064 24.602 -7.569 1.00 85.62 295 GLY A CA 1
ATOM 2215 C C . GLY A 1 295 ? -22.922 25.017 -6.631 1.00 85.62 295 GLY A C 1
ATOM 2216 O O . GLY A 1 295 ? -23.078 25.933 -5.816 1.00 85.62 295 GLY A O 1
ATOM 2217 N N . THR A 1 296 ? -21.771 24.343 -6.706 1.00 91.81 296 THR A N 1
ATOM 2218 C CA . THR A 1 296 ? -20.554 24.699 -5.963 1.00 91.81 296 THR A CA 1
ATOM 2219 C C . THR A 1 296 ? -19.546 25.399 -6.873 1.00 91.81 296 THR A C 1
ATOM 2221 O O . THR A 1 296 ? -19.520 25.165 -8.081 1.00 91.81 296 THR A O 1
ATOM 2224 N N . LEU A 1 297 ? -18.671 26.238 -6.306 1.00 94.00 297 LEU A N 1
ATOM 2225 C CA . LEU A 1 297 ? -17.627 26.918 -7.087 1.00 94.00 297 LEU A CA 1
ATOM 2226 C C . LEU A 1 297 ? -16.675 25.910 -7.743 1.00 94.00 297 LEU A C 1
ATOM 2228 O O . LEU A 1 297 ? -16.262 26.120 -8.880 1.00 94.00 297 LEU A O 1
ATOM 2232 N N . ALA A 1 298 ? -16.392 24.799 -7.057 1.00 92.81 298 ALA A N 1
ATOM 2233 C CA . ALA A 1 298 ? -15.539 23.734 -7.565 1.00 92.81 298 ALA A CA 1
ATOM 2234 C C . ALA A 1 298 ? -16.044 23.202 -8.915 1.00 92.81 298 ALA A C 1
ATOM 2236 O O . ALA A 1 298 ? -15.253 23.009 -9.830 1.00 92.81 298 ALA A O 1
ATOM 2237 N N . VAL A 1 299 ? -17.357 23.017 -9.077 1.00 90.88 299 VAL A N 1
ATOM 2238 C CA . VAL A 1 299 ? -17.945 22.489 -10.320 1.00 90.88 299 VAL A CA 1
ATOM 2239 C C . VAL A 1 299 ? -18.278 23.588 -11.321 1.00 90.88 299 VAL A C 1
ATOM 2241 O O . VAL A 1 299 ? -17.973 23.462 -12.510 1.00 90.88 299 VAL A O 1
ATOM 2244 N N . ASP A 1 300 ? -18.900 24.673 -10.869 1.00 92.06 300 ASP A N 1
ATOM 2245 C CA . ASP A 1 300 ? -19.475 25.669 -11.774 1.00 92.06 300 ASP A CA 1
ATOM 2246 C C . ASP A 1 300 ? -18.433 26.659 -12.299 1.00 92.06 300 ASP A C 1
ATOM 2248 O O . ASP A 1 300 ? -18.547 27.130 -13.434 1.00 92.06 300 ASP A O 1
ATOM 2252 N N . VAL A 1 301 ? -17.403 26.940 -11.495 1.00 92.88 301 VAL A N 1
ATOM 2253 C CA . VAL A 1 301 ? -16.327 27.884 -11.821 1.00 92.88 301 VAL A CA 1
ATOM 2254 C C . VAL A 1 301 ? -15.042 27.138 -12.154 1.00 92.88 301 VAL A C 1
ATOM 2256 O O . VAL A 1 301 ? -14.496 27.321 -13.240 1.00 92.88 301 VAL A O 1
ATOM 2259 N N . ASP A 1 302 ? -14.586 26.268 -11.252 1.00 91.31 302 ASP A N 1
ATOM 2260 C CA . ASP A 1 302 ? -13.255 25.659 -11.348 1.00 91.31 302 ASP A CA 1
ATOM 2261 C C . ASP A 1 302 ? -13.234 24.400 -12.231 1.00 91.31 302 ASP A C 1
ATOM 2263 O O . ASP A 1 302 ? -12.159 23.931 -12.604 1.00 91.31 302 ASP A O 1
ATOM 2267 N N . ARG A 1 303 ? -14.413 23.866 -12.597 1.00 92.75 303 ARG A N 1
ATOM 2268 C CA . ARG A 1 303 ? -14.582 22.634 -13.395 1.00 92.75 303 ARG A CA 1
ATOM 2269 C C . ARG A 1 303 ? -13.821 21.434 -12.816 1.00 92.75 303 ARG A C 1
ATOM 2271 O O . ARG A 1 303 ? -13.351 20.575 -13.558 1.00 92.75 303 ARG A O 1
ATOM 2278 N N . ALA A 1 304 ? -13.701 21.385 -11.494 1.00 89.88 304 ALA A N 1
ATOM 2279 C CA . ALA A 1 304 ? -13.034 20.317 -10.777 1.00 89.88 304 ALA A CA 1
ATOM 2280 C C . ALA A 1 304 ? -13.790 18.990 -10.929 1.00 89.88 304 ALA A C 1
ATOM 2282 O O . ALA A 1 304 ? -15.022 18.941 -10.905 1.00 89.88 304 ALA A O 1
ATOM 2283 N N . THR A 1 305 ? -13.028 17.910 -11.052 1.00 89.88 305 THR A N 1
ATOM 2284 C CA . THR A 1 305 ? -13.527 16.537 -11.157 1.00 89.88 305 THR A CA 1
ATOM 2285 C C . THR A 1 305 ? -13.210 15.756 -9.886 1.00 89.88 305 THR A C 1
ATOM 2287 O O . THR A 1 305 ? -12.401 16.190 -9.069 1.00 89.88 305 THR A O 1
ATOM 2290 N N . ALA A 1 306 ? -13.840 14.592 -9.724 1.00 87.94 306 ALA A N 1
ATOM 2291 C CA . ALA A 1 306 ? -13.480 13.643 -8.675 1.00 87.94 306 ALA A CA 1
ATOM 2292 C C . ALA A 1 306 ? -12.011 13.185 -8.840 1.00 87.94 306 ALA A C 1
ATOM 2294 O O . ALA A 1 306 ? -11.470 13.299 -9.951 1.00 87.94 306 ALA A O 1
ATOM 2295 N N . PRO A 1 307 ? -11.350 12.678 -7.779 1.00 89.12 307 PRO A N 1
ATOM 2296 C CA . PRO A 1 307 ? -10.026 12.080 -7.915 1.00 89.12 307 PRO A CA 1
ATOM 2297 C C . PRO A 1 307 ? -10.048 10.880 -8.864 1.00 89.12 307 PRO A C 1
ATOM 2299 O O . PRO A 1 307 ? -11.077 10.227 -9.051 1.00 89.12 307 PRO A O 1
ATOM 2302 N N . ALA A 1 308 ? -8.884 10.570 -9.432 1.00 85.69 308 ALA A N 1
ATOM 2303 C CA . ALA A 1 308 ? -8.699 9.337 -10.178 1.00 85.69 308 ALA A CA 1
ATOM 2304 C C . ALA A 1 308 ? -8.849 8.116 -9.246 1.00 85.69 308 ALA A C 1
ATOM 2306 O O . ALA A 1 308 ? -8.495 8.174 -8.063 1.00 85.69 308 ALA A O 1
ATOM 2307 N N . ALA A 1 309 ? -9.419 7.028 -9.772 1.00 80.94 309 ALA A N 1
ATOM 2308 C CA . ALA A 1 309 ? -9.745 5.837 -8.988 1.00 80.94 309 ALA A CA 1
ATOM 2309 C C . ALA A 1 309 ? -8.499 5.172 -8.389 1.00 80.94 309 ALA A C 1
ATOM 2311 O O . ALA A 1 309 ? -8.532 4.759 -7.238 1.00 80.94 309 ALA A O 1
ATOM 2312 N N . ASP A 1 310 ? -7.389 5.157 -9.125 1.00 78.25 310 ASP A N 1
ATOM 2313 C CA . ASP A 1 310 ? -6.090 4.648 -8.676 1.00 78.25 310 ASP A CA 1
ATOM 2314 C C . ASP A 1 310 ? -5.520 5.447 -7.495 1.00 78.25 310 ASP A C 1
ATOM 2316 O O . ASP A 1 310 ? -4.976 4.867 -6.558 1.00 78.25 310 ASP A O 1
ATOM 2320 N N . VAL A 1 311 ? -5.691 6.772 -7.489 1.00 80.25 311 VAL A N 1
ATOM 2321 C CA . VAL A 1 311 ? -5.296 7.630 -6.363 1.00 80.25 311 VAL A CA 1
ATOM 2322 C C . VAL A 1 311 ? -6.144 7.320 -5.135 1.00 80.25 311 VAL A C 1
ATOM 2324 O O . VAL A 1 311 ? -5.598 7.153 -4.045 1.00 80.25 311 VAL A O 1
ATOM 2327 N N . LEU A 1 312 ? -7.470 7.226 -5.290 1.00 81.81 312 LEU A N 1
ATOM 2328 C CA . LEU A 1 312 ? -8.344 6.903 -4.163 1.00 81.81 312 LEU A CA 1
ATOM 2329 C C . LEU A 1 312 ? -8.094 5.482 -3.651 1.00 81.81 312 LEU A C 1
ATOM 2331 O O . LEU A 1 312 ? -8.063 5.289 -2.442 1.00 81.81 312 LEU A O 1
ATOM 2335 N N . GLU A 1 313 ? -7.888 4.507 -4.535 1.00 77.12 313 GLU A N 1
ATOM 2336 C CA . GLU A 1 313 ? -7.549 3.127 -4.184 1.00 77.12 313 GLU A CA 1
ATOM 2337 C C . GLU A 1 313 ? -6.214 3.051 -3.450 1.00 77.12 313 GLU A C 1
ATOM 2339 O O . GLU A 1 313 ? -6.154 2.436 -2.392 1.00 77.12 313 GLU A O 1
ATOM 2344 N N . SER A 1 314 ? -5.189 3.748 -3.940 1.00 73.06 314 SER A N 1
ATOM 2345 C CA . SER A 1 314 ? -3.881 3.831 -3.291 1.00 73.06 314 SER A CA 1
ATOM 2346 C C . SER A 1 314 ? -3.981 4.440 -1.891 1.00 73.06 314 SER A C 1
ATOM 2348 O O . SER A 1 314 ? -3.542 3.827 -0.920 1.00 73.06 314 SER A O 1
ATOM 2350 N N . VAL A 1 315 ? -4.639 5.598 -1.742 1.00 74.06 315 VAL A N 1
ATOM 2351 C CA . VAL A 1 315 ? -4.864 6.219 -0.423 1.00 74.06 315 VAL A CA 1
ATOM 2352 C C . VAL A 1 315 ? -5.676 5.298 0.483 1.00 74.06 315 VAL A C 1
ATOM 2354 O O . VAL A 1 315 ? -5.347 5.148 1.654 1.00 74.06 315 VAL A O 1
ATOM 2357 N N . THR A 1 316 ? -6.712 4.650 -0.050 1.00 71.06 316 THR A N 1
ATOM 2358 C CA . THR A 1 316 ? -7.568 3.725 0.702 1.00 71.06 316 THR A CA 1
ATOM 2359 C C . THR A 1 316 ? -6.798 2.487 1.154 1.00 71.06 316 THR A C 1
ATOM 2361 O O . THR A 1 316 ? -7.002 2.045 2.279 1.00 71.06 316 THR A O 1
ATOM 2364 N N . ASP A 1 317 ? -5.917 1.924 0.327 1.00 66.75 317 ASP A N 1
ATOM 2365 C CA . ASP A 1 317 ? -5.081 0.769 0.675 1.00 66.75 317 ASP A CA 1
ATOM 2366 C C . ASP A 1 317 ? -4.029 1.162 1.720 1.00 66.75 317 ASP A C 1
ATOM 2368 O O . ASP A 1 317 ? -3.954 0.544 2.780 1.00 66.75 317 ASP A O 1
ATOM 2372 N N . MET A 1 318 ? -3.306 2.264 1.493 1.00 55.22 318 MET A N 1
ATOM 2373 C CA . MET A 1 318 ? -2.318 2.797 2.437 1.00 55.22 318 MET A CA 1
ATOM 2374 C C . MET A 1 318 ? -2.938 3.159 3.796 1.00 55.22 318 MET A C 1
ATOM 2376 O O . MET A 1 318 ? -2.350 2.875 4.838 1.00 55.22 318 MET A O 1
ATOM 2380 N N . TYR A 1 319 ? -4.140 3.742 3.800 1.00 54.72 319 TYR A N 1
ATOM 2381 C CA . TYR A 1 319 ? -4.887 4.088 5.011 1.00 54.72 319 TYR A CA 1
ATOM 2382 C C . TYR A 1 319 ? -5.569 2.871 5.660 1.00 54.72 319 TYR A C 1
ATOM 2384 O O . TYR A 1 319 ? -5.655 2.787 6.883 1.00 54.72 319 TYR A O 1
ATOM 2392 N N . GLY A 1 320 ? -5.995 1.881 4.868 1.00 50.84 320 GLY A N 1
ATOM 2393 C CA . GLY A 1 320 ? -6.622 0.639 5.339 1.00 50.84 320 GLY A CA 1
ATOM 2394 C C . GLY A 1 320 ? -5.693 -0.255 6.165 1.00 50.84 320 GLY A C 1
ATOM 2395 O O . GLY A 1 320 ? -6.153 -1.106 6.925 1.00 50.84 320 GLY A O 1
ATOM 2396 N N . VAL A 1 321 ? -4.382 -0.032 6.055 1.00 36.75 321 VAL A N 1
ATOM 2397 C CA . VAL A 1 321 ? -3.352 -0.613 6.928 1.00 36.75 321 VAL A CA 1
ATOM 2398 C C . VAL A 1 321 ? -3.367 0.023 8.332 1.00 36.75 321 VAL A C 1
ATOM 2400 O O . VAL A 1 321 ? -2.906 -0.596 9.292 1.00 36.75 321 VAL A O 1
ATOM 2403 N N . VAL A 1 322 ? -3.921 1.232 8.471 1.00 34.78 322 VAL A N 1
ATOM 2404 C CA . VAL A 1 322 ? -3.996 2.001 9.724 1.00 34.78 322 VAL A CA 1
ATOM 2405 C C . VAL A 1 322 ? -5.344 1.808 10.435 1.00 34.78 322 VAL A C 1
ATOM 2407 O O . VAL A 1 322 ? -5.388 1.813 11.664 1.00 34.78 322 VAL A O 1
ATOM 2410 N N . GLU A 1 323 ? -6.432 1.551 9.700 1.00 42.44 323 GLU A N 1
ATOM 2411 C CA . GLU A 1 323 ? -7.751 1.279 10.278 1.00 42.44 323 GLU A CA 1
ATOM 2412 C C . GLU A 1 323 ? -8.633 0.402 9.369 1.00 42.44 323 GLU A C 1
ATOM 2414 O O . GLU A 1 323 ? -8.565 0.474 8.145 1.00 42.44 323 GLU A O 1
ATOM 2419 N N . GLY A 1 324 ? -9.487 -0.442 9.958 1.00 41.91 324 GLY A N 1
ATOM 2420 C CA . GLY A 1 324 ? -10.359 -1.352 9.212 1.00 41.91 324 GLY A CA 1
ATOM 2421 C C . GLY A 1 324 ? -11.326 -0.612 8.281 1.00 41.91 324 GLY A C 1
ATOM 2422 O O . GLY A 1 324 ? -12.341 -0.091 8.728 1.00 41.91 324 GLY A O 1
ATOM 2423 N N . ASN A 1 325 ? -11.030 -0.604 6.980 1.00 48.94 325 ASN A N 1
ATOM 2424 C CA . ASN A 1 325 ? -11.849 0.056 5.964 1.00 48.94 325 ASN A CA 1
ATOM 2425 C C . ASN A 1 325 ? -13.235 -0.585 5.813 1.00 48.94 325 ASN A C 1
ATOM 2427 O O . ASN A 1 325 ? -13.335 -1.768 5.471 1.00 48.94 325 ASN A O 1
ATOM 2431 N N . ASP A 1 326 ? -14.286 0.232 5.882 1.00 53.47 326 ASP A N 1
ATOM 2432 C CA . ASP A 1 326 ? -15.633 -0.099 5.413 1.00 53.47 326 ASP A CA 1
ATOM 2433 C C . ASP A 1 326 ? -16.186 1.002 4.482 1.00 53.47 326 ASP A C 1
ATOM 2435 O O . ASP A 1 326 ? -15.785 2.165 4.550 1.00 53.47 326 ASP A O 1
ATOM 2439 N N . LEU A 1 327 ? -17.106 0.637 3.585 1.00 48.59 327 LEU A N 1
ATOM 2440 C CA . LEU A 1 327 ? -17.750 1.524 2.609 1.00 48.59 327 LEU A CA 1
ATOM 2441 C C . LEU A 1 327 ? -18.474 2.709 3.278 1.00 48.59 327 LEU A C 1
ATOM 2443 O O . LEU A 1 327 ? -18.574 3.788 2.692 1.00 48.59 327 LEU A O 1
ATOM 2447 N N . ALA A 1 328 ? -18.935 2.544 4.521 1.00 50.94 328 ALA A N 1
ATOM 2448 C CA . ALA A 1 328 ? -19.503 3.623 5.327 1.00 50.94 328 ALA A CA 1
ATOM 2449 C C . ALA A 1 328 ? -18.525 4.803 5.491 1.00 50.94 328 ALA A C 1
ATOM 2451 O O . ALA A 1 328 ? -18.917 5.950 5.270 1.00 50.94 328 ALA A O 1
ATOM 2452 N N . GLY A 1 329 ? -17.249 4.511 5.778 1.00 53.56 329 GLY A N 1
ATOM 2453 C CA . GLY A 1 329 ? -16.186 5.509 5.917 1.00 53.56 329 GLY A CA 1
ATOM 2454 C C . GLY A 1 329 ? -15.876 6.212 4.597 1.00 53.56 329 GLY A C 1
ATOM 2455 O O . GLY A 1 329 ? -15.943 7.434 4.534 1.00 53.56 329 GLY A O 1
ATOM 2456 N N . LEU A 1 330 ? -15.661 5.451 3.515 1.00 50.97 330 LEU A N 1
ATOM 2457 C CA . LEU A 1 330 ? -15.368 5.991 2.171 1.00 50.97 330 LEU A CA 1
ATOM 2458 C C . LEU A 1 330 ? -16.515 6.812 1.572 1.00 50.97 330 LEU A C 1
ATOM 2460 O O . LEU A 1 330 ? -16.298 7.690 0.739 1.00 50.97 330 LEU A O 1
ATOM 2464 N N . SER A 1 331 ? -17.749 6.516 1.977 1.00 51.03 331 SER A N 1
ATOM 2465 C CA . SER A 1 331 ? -18.940 7.229 1.524 1.00 51.03 331 SER A CA 1
ATOM 2466 C C . SER A 1 331 ? -19.241 8.504 2.319 1.00 51.03 331 SER A C 1
ATOM 2468 O O . SER A 1 331 ? -20.192 9.210 1.992 1.00 51.03 331 SER A O 1
ATOM 2470 N N . GLY A 1 332 ? -18.454 8.801 3.361 1.00 45.34 332 GLY A N 1
ATOM 2471 C CA . GLY A 1 332 ? -18.690 9.929 4.263 1.00 45.34 332 GLY A CA 1
ATOM 2472 C C . GLY A 1 332 ? -19.958 9.786 5.107 1.00 45.34 332 GLY A C 1
ATOM 2473 O O . GLY A 1 332 ? -20.438 10.766 5.677 1.00 45.34 332 GLY A O 1
ATOM 2474 N N . SER A 1 333 ? -20.534 8.583 5.192 1.00 49.84 333 SER A N 1
ATOM 2475 C CA . SER A 1 333 ? -21.668 8.353 6.084 1.00 49.84 333 SER A CA 1
ATOM 2476 C C . SER A 1 333 ? -21.218 8.591 7.515 1.00 49.84 333 SER A C 1
ATOM 2478 O O . SER A 1 333 ? -20.152 8.122 7.907 1.00 49.84 333 SER A O 1
ATOM 2480 N N . ALA A 1 334 ? -22.040 9.283 8.310 1.00 45.50 334 ALA A N 1
ATOM 2481 C CA . ALA A 1 334 ? -21.847 9.315 9.752 1.00 45.50 334 ALA A CA 1
ATOM 2482 C C . ALA A 1 334 ? -21.837 7.863 10.245 1.00 45.50 334 ALA A C 1
ATOM 2484 O O . ALA A 1 334 ? -22.880 7.204 10.278 1.00 45.50 334 ALA A O 1
ATOM 2485 N N . ILE A 1 335 ? -20.642 7.344 10.538 1.00 41.88 335 ILE A N 1
ATOM 2486 C CA . ILE A 1 335 ? -20.493 6.025 11.135 1.00 41.88 335 ILE A CA 1
ATOM 2487 C C . ILE A 1 335 ? -21.242 6.094 12.458 1.00 41.88 335 ILE A C 1
ATOM 2489 O O . ILE A 1 335 ? -21.191 7.105 13.163 1.00 41.88 335 ILE A O 1
ATOM 2493 N N . THR A 1 336 ? -21.972 5.024 12.770 1.00 39.06 336 THR A N 1
ATOM 2494 C CA . THR A 1 336 ? -22.532 4.883 14.108 1.00 39.06 336 THR A CA 1
ATOM 2495 C C . THR A 1 336 ? -21.389 5.074 15.085 1.00 39.06 336 THR A C 1
ATOM 2497 O O . THR A 1 336 ? -20.433 4.309 14.998 1.00 39.06 336 THR A O 1
ATOM 2500 N N . VAL A 1 337 ? -21.448 6.080 15.966 1.00 36.66 337 VAL A N 1
ATOM 2501 C CA . VAL A 1 337 ? -20.460 6.224 17.043 1.00 36.66 337 VAL A CA 1
ATOM 2502 C C . VAL A 1 337 ? -20.710 5.070 18.012 1.00 36.66 337 VAL A C 1
ATOM 2504 O O . VAL A 1 337 ? -21.273 5.221 19.090 1.00 36.66 337 VAL A O 1
ATOM 2507 N N . VAL A 1 338 ? -20.339 3.863 17.593 1.00 37.78 338 VAL A N 1
ATOM 2508 C CA . VAL A 1 338 ? -20.096 2.755 18.488 1.00 37.78 338 VAL A CA 1
ATOM 2509 C C . VAL A 1 338 ? -18.784 3.142 19.121 1.00 37.78 338 VAL A C 1
ATOM 2511 O O . VAL A 1 338 ? -17.724 2.969 18.528 1.00 37.78 338 VAL A O 1
ATOM 2514 N N . GLN A 1 339 ? -18.877 3.762 20.293 1.00 40.97 339 GLN A N 1
ATOM 2515 C CA . GLN A 1 339 ? -17.754 3.884 21.204 1.00 40.97 339 GLN A CA 1
ATOM 2516 C C . GLN A 1 339 ? -17.089 2.506 21.268 1.00 40.97 339 GLN A C 1
ATOM 2518 O O . GLN A 1 339 ? -17.721 1.575 21.780 1.00 40.97 339 GLN A O 1
ATOM 2523 N N . PRO A 1 340 ? -15.873 2.318 20.728 1.00 47.12 340 PRO A N 1
ATOM 2524 C CA . PRO A 1 340 ? -15.205 1.059 20.956 1.00 47.12 340 PRO A CA 1
ATOM 2525 C C . PRO A 1 340 ? -14.935 1.017 22.464 1.00 47.12 340 PRO A C 1
ATOM 2527 O O . PRO A 1 340 ? -14.348 1.943 23.023 1.00 47.12 340 PRO A O 1
ATOM 2530 N N . GLU A 1 341 ? -15.429 -0.016 23.152 1.00 63.47 341 GLU A N 1
ATOM 2531 C CA . GLU A 1 341 ? -15.239 -0.184 24.605 1.00 63.47 341 GLU A CA 1
ATOM 2532 C C . GLU A 1 341 ? -13.746 -0.196 24.997 1.00 63.47 341 GLU A C 1
ATOM 2534 O O . GLU A 1 341 ? -13.403 -0.052 26.169 1.00 63.47 341 GLU A O 1
ATOM 2539 N N . PHE A 1 342 ? -12.859 -0.359 24.012 1.00 73.38 342 PHE A N 1
ATOM 2540 C CA . PHE A 1 342 ? -11.416 -0.436 24.149 1.00 73.38 342 PHE A CA 1
ATOM 2541 C C . PHE A 1 342 ? -10.699 -0.022 22.854 1.00 73.38 342 PHE A C 1
ATOM 2543 O O . PHE A 1 342 ? -11.265 -0.093 21.766 1.00 73.38 342 PHE A O 1
ATOM 2550 N N . ILE A 1 343 ? -9.422 0.344 22.955 1.00 75.19 343 ILE A N 1
ATOM 2551 C CA . ILE A 1 343 ? -8.536 0.657 21.822 1.00 75.19 343 ILE A CA 1
ATOM 2552 C C . ILE A 1 343 ? -7.397 -0.357 21.801 1.00 75.19 343 ILE A C 1
ATOM 2554 O O . ILE A 1 343 ? -6.877 -0.699 22.859 1.00 75.19 343 ILE A O 1
ATOM 2558 N N . VAL A 1 344 ? -7.001 -0.834 20.617 1.00 79.69 344 VAL A N 1
ATOM 2559 C CA . VAL A 1 344 ? -5.811 -1.683 20.454 1.00 79.69 344 VAL A CA 1
ATOM 2560 C C . VAL A 1 344 ? -4.652 -0.850 19.926 1.00 79.69 344 VAL A C 1
ATOM 2562 O O . VAL A 1 344 ? -4.786 -0.205 18.892 1.00 79.69 344 VAL A O 1
ATOM 2565 N N . GLN A 1 345 ? -3.510 -0.893 20.608 1.00 82.50 345 GLN A N 1
ATOM 2566 C CA . GLN A 1 345 ? -2.316 -0.139 20.227 1.00 82.50 345 GLN A CA 1
ATOM 2567 C C . GLN A 1 345 ? -1.027 -0.889 20.590 1.00 82.50 345 GLN A C 1
ATOM 2569 O O . GLN A 1 345 ? -1.052 -1.756 21.471 1.00 82.50 345 GLN A O 1
ATOM 2574 N N . PRO A 1 346 ? 0.112 -0.583 19.941 1.00 86.00 346 PRO A N 1
ATOM 2575 C CA . PRO A 1 346 ? 1.412 -1.031 20.419 1.00 86.00 346 PRO A CA 1
ATOM 2576 C C . PRO A 1 346 ? 1.660 -0.567 21.854 1.00 86.00 346 PRO A C 1
ATOM 2578 O O . PRO A 1 346 ? 1.402 0.581 22.203 1.00 86.00 346 PRO A O 1
ATOM 2581 N N . CYS A 1 347 ? 2.172 -1.469 22.682 1.00 89.25 347 CYS A N 1
ATOM 2582 C CA . CYS A 1 347 ? 2.599 -1.176 24.040 1.00 89.25 347 CYS A CA 1
ATOM 2583 C C . CYS A 1 347 ? 3.774 -0.193 23.997 1.00 89.25 347 CYS A C 1
ATOM 2585 O O . CYS A 1 347 ? 4.810 -0.499 23.405 1.00 89.25 347 CYS A O 1
ATOM 2587 N N . THR A 1 348 ? 3.634 0.965 24.642 1.00 79.50 348 THR A N 1
ATOM 2588 C CA . THR A 1 348 ? 4.671 2.018 24.630 1.00 79.50 348 THR A CA 1
ATOM 2589 C C . THR A 1 348 ? 5.350 2.197 25.986 1.00 79.50 348 THR A C 1
ATOM 2591 O O . THR A 1 348 ? 6.462 2.723 26.054 1.00 79.50 348 THR A O 1
ATOM 2594 N N . GLY A 1 349 ? 4.721 1.727 27.072 1.00 84.00 349 GLY A N 1
ATOM 2595 C CA . GLY A 1 349 ? 5.211 1.913 28.437 1.00 84.00 349 GLY A CA 1
ATOM 2596 C C . GLY A 1 349 ? 5.454 0.622 29.222 1.00 84.00 349 GLY A C 1
ATOM 2597 O O . GLY A 1 349 ? 4.778 -0.391 29.052 1.00 84.00 349 GLY A O 1
ATOM 2598 N N . THR A 1 350 ? 6.376 0.687 30.188 1.00 90.00 350 THR A N 1
ATOM 2599 C CA . THR A 1 350 ? 6.668 -0.421 31.117 1.00 90.00 350 THR A CA 1
ATOM 2600 C C . THR A 1 350 ? 5.446 -0.822 31.950 1.00 90.00 350 THR A C 1
ATOM 2602 O O . THR A 1 350 ? 5.289 -1.992 32.285 1.00 90.00 350 THR A O 1
ATOM 2605 N N . ALA A 1 351 ? 4.569 0.129 32.291 1.00 90.69 351 ALA A N 1
ATOM 2606 C CA . ALA A 1 351 ? 3.354 -0.144 33.061 1.00 90.69 351 ALA A CA 1
ATOM 2607 C C . ALA A 1 351 ? 2.369 -1.036 32.287 1.00 90.69 351 ALA A C 1
ATOM 2609 O O . ALA A 1 351 ? 1.920 -2.047 32.823 1.00 90.69 351 ALA A O 1
ATOM 2610 N N . GLU A 1 352 ? 2.102 -0.710 31.019 1.00 92.00 352 GLU A N 1
ATOM 2611 C CA . GLU A 1 352 ? 1.248 -1.504 30.125 1.00 92.00 352 GLU A CA 1
ATOM 2612 C C . GLU A 1 352 ? 1.834 -2.903 29.910 1.00 92.00 352 GLU A C 1
ATOM 2614 O O . GLU A 1 352 ? 1.131 -3.906 30.046 1.00 92.00 352 GLU A O 1
ATOM 2619 N N . LEU A 1 353 ? 3.147 -2.983 29.664 1.00 94.69 353 LEU A N 1
ATOM 2620 C CA . LEU A 1 353 ? 3.843 -4.253 29.467 1.00 94.69 353 LEU A CA 1
ATOM 2621 C C . LEU A 1 353 ? 3.761 -5.139 30.715 1.00 94.69 353 LEU A C 1
ATOM 2623 O O . LEU A 1 353 ? 3.517 -6.342 30.616 1.00 94.69 353 LEU A O 1
ATOM 2627 N N . ASN A 1 354 ? 3.941 -4.551 31.899 1.00 95.69 354 ASN A N 1
ATOM 2628 C CA . ASN A 1 354 ? 3.819 -5.263 33.167 1.00 95.69 354 ASN A CA 1
ATOM 2629 C C . ASN A 1 354 ? 2.379 -5.716 33.428 1.00 95.69 354 ASN A C 1
ATOM 2631 O O . ASN A 1 354 ? 2.187 -6.832 33.907 1.00 95.69 354 ASN A O 1
ATOM 2635 N N . ALA A 1 355 ? 1.378 -4.901 33.084 1.00 95.50 355 ALA A N 1
ATOM 2636 C CA . ALA A 1 355 ? -0.029 -5.280 33.193 1.00 95.50 355 ALA A CA 1
ATOM 2637 C C . ALA A 1 355 ? -0.359 -6.458 32.260 1.00 95.50 355 ALA A C 1
ATOM 2639 O O . ALA A 1 355 ? -0.921 -7.458 32.700 1.00 95.50 355 ALA A O 1
ATOM 2640 N N . TYR A 1 356 ? 0.092 -6.410 31.005 1.00 97.00 356 TYR A N 1
ATOM 2641 C CA . TYR A 1 356 ? -0.023 -7.525 30.065 1.00 97.00 356 TYR A CA 1
ATOM 2642 C C . TYR A 1 356 ? 0.662 -8.805 30.579 1.00 97.00 356 TYR A C 1
ATOM 2644 O O . TYR A 1 356 ? 0.061 -9.881 30.564 1.00 97.00 356 TYR A O 1
ATOM 2652 N N . ARG A 1 357 ? 1.896 -8.707 31.091 1.00 96.56 357 ARG A N 1
ATOM 2653 C CA . ARG A 1 357 ? 2.621 -9.845 31.691 1.00 96.56 357 ARG A CA 1
ATOM 2654 C C . ARG A 1 357 ? 1.906 -10.400 32.928 1.00 96.56 357 ARG A C 1
ATOM 2656 O O . ARG A 1 357 ? 1.874 -11.614 33.116 1.00 96.56 357 ARG A O 1
ATOM 2663 N N . ALA A 1 358 ? 1.293 -9.545 33.746 1.00 95.56 358 ALA A N 1
ATOM 2664 C CA . ALA A 1 358 ? 0.485 -9.979 34.882 1.00 95.56 358 ALA A CA 1
ATOM 2665 C C . ALA A 1 358 ? -0.750 -10.776 34.428 1.00 95.56 358 ALA A C 1
ATOM 2667 O O . ALA A 1 358 ? -0.983 -11.863 34.956 1.00 95.56 358 ALA A O 1
ATOM 2668 N N . LEU A 1 359 ? -1.470 -10.305 33.400 1.00 95.94 359 LEU A N 1
ATOM 2669 C CA . LEU A 1 359 ? -2.616 -11.019 32.815 1.00 95.94 359 LEU A CA 1
ATOM 2670 C C . LEU A 1 359 ? -2.225 -12.386 32.247 1.00 95.94 359 LEU A C 1
ATOM 2672 O O . LEU A 1 359 ? -2.936 -13.376 32.445 1.00 95.94 359 LEU A O 1
ATOM 2676 N N . ARG A 1 360 ? -1.080 -12.456 31.558 1.00 96.06 360 ARG A N 1
ATOM 2677 C CA . ARG A 1 360 ? -0.516 -13.716 31.056 1.00 96.06 360 ARG A CA 1
ATOM 2678 C C . ARG A 1 360 ? -0.225 -14.690 32.188 1.00 96.06 360 ARG A C 1
ATOM 2680 O O . ARG A 1 360 ? -0.655 -15.838 32.114 1.00 96.06 360 ARG A O 1
ATOM 2687 N N . ARG A 1 361 ? 0.438 -14.234 33.254 1.00 95.50 361 ARG A N 1
ATOM 2688 C CA . ARG A 1 361 ? 0.744 -15.068 34.421 1.00 95.50 361 ARG A CA 1
ATOM 2689 C C . ARG A 1 361 ? -0.530 -15.556 35.108 1.00 95.50 361 ARG A C 1
ATOM 2691 O O . ARG A 1 361 ? -0.643 -16.740 35.406 1.00 95.50 361 ARG A O 1
ATOM 2698 N N . GLU A 1 362 ? -1.501 -14.678 35.329 1.00 94.50 362 GLU A N 1
ATOM 2699 C CA . GLU A 1 362 ? -2.792 -15.055 35.909 1.00 94.50 362 GLU A CA 1
ATOM 2700 C C . GLU A 1 362 ? -3.492 -16.129 35.060 1.00 94.50 362 GLU A C 1
ATOM 2702 O O . GLU A 1 362 ? -3.900 -17.166 35.577 1.00 94.50 362 GLU A O 1
ATOM 2707 N N . THR A 1 363 ? -3.542 -15.940 33.742 1.00 93.69 363 THR A N 1
ATOM 2708 C CA . THR A 1 363 ? -4.296 -16.824 32.845 1.00 93.69 363 THR A CA 1
ATOM 2709 C C . THR A 1 363 ? -3.563 -18.132 32.530 1.00 93.69 363 THR A C 1
ATOM 2711 O O . THR A 1 363 ? -4.144 -19.214 32.599 1.00 93.69 363 THR A O 1
ATOM 2714 N N . PHE A 1 364 ? -2.291 -18.072 32.137 1.00 93.31 364 PHE A N 1
ATOM 2715 C CA . PHE A 1 364 ? -1.548 -19.240 31.658 1.00 93.31 364 PHE A CA 1
ATOM 2716 C C . PHE A 1 364 ? -0.873 -20.023 32.787 1.00 93.31 364 PHE A C 1
ATOM 2718 O O . PHE A 1 364 ? -0.792 -21.246 32.692 1.00 93.31 364 PHE A O 1
ATOM 2725 N N . VAL A 1 365 ? -0.415 -19.355 33.853 1.00 94.00 365 VAL A N 1
ATOM 2726 C CA . VAL A 1 365 ? 0.230 -20.020 35.000 1.00 94.00 365 VAL A CA 1
ATOM 2727 C C . VAL A 1 365 ? -0.809 -20.396 36.052 1.00 94.00 365 VAL A C 1
ATOM 2729 O O . VAL A 1 365 ? -0.925 -21.569 36.389 1.00 94.00 365 VAL A O 1
ATOM 2732 N N . ALA A 1 366 ? -1.561 -19.423 36.577 1.00 93.25 366 ALA A N 1
ATOM 2733 C CA . ALA A 1 366 ? -2.428 -19.663 37.732 1.00 93.25 366 ALA A CA 1
ATOM 2734 C C . ALA A 1 366 ? -3.753 -20.357 37.365 1.00 93.25 366 ALA A C 1
ATOM 2736 O O . ALA A 1 366 ? -4.104 -21.348 37.999 1.00 93.25 366 ALA A O 1
ATOM 2737 N N . GLU A 1 367 ? -4.476 -19.872 36.350 1.00 91.69 367 GLU A N 1
ATOM 2738 C CA . GLU A 1 367 ? -5.780 -20.428 35.946 1.00 91.69 367 GLU A CA 1
ATOM 2739 C C . GLU A 1 367 ? -5.631 -21.743 35.165 1.00 91.69 367 GLU A C 1
ATOM 2741 O O . GLU A 1 367 ? -6.298 -22.727 35.479 1.00 91.69 367 GLU A O 1
ATOM 2746 N N . GLN A 1 368 ? -4.775 -21.775 34.136 1.00 90.75 368 GLN A N 1
ATOM 2747 C CA . GLN A 1 368 ? -4.675 -22.931 33.230 1.00 90.75 368 GLN A CA 1
ATOM 2748 C C . GLN A 1 368 ? -3.593 -23.946 33.613 1.00 90.75 368 GLN A C 1
ATOM 2750 O O . GLN A 1 368 ? -3.630 -25.067 33.112 1.00 90.75 368 GLN A O 1
ATOM 2755 N N . GLY A 1 369 ? -2.624 -23.574 34.456 1.00 90.88 369 GLY A N 1
ATOM 2756 C CA . GLY A 1 369 ? -1.526 -24.466 34.840 1.00 90.88 369 GLY A CA 1
ATOM 2757 C C . GLY A 1 369 ? -0.618 -24.894 33.679 1.00 90.88 369 GLY A C 1
ATOM 2758 O O . GLY A 1 369 ? -0.006 -25.956 33.758 1.00 90.88 369 GLY A O 1
ATOM 2759 N N . LEU A 1 370 ? -0.527 -24.103 32.600 1.00 89.81 370 LEU A N 1
ATOM 2760 C CA . LEU A 1 370 ? 0.278 -24.439 31.415 1.00 89.81 370 LEU A CA 1
ATOM 2761 C C . LEU A 1 370 ? 1.784 -24.333 31.665 1.00 89.81 370 LEU A C 1
ATOM 2763 O O . LEU A 1 370 ? 2.565 -25.012 31.003 1.00 89.81 370 LEU A O 1
ATOM 2767 N N . PHE A 1 371 ? 2.198 -23.476 32.598 1.00 90.12 371 PHE A N 1
ATOM 2768 C CA . PHE A 1 371 ? 3.604 -23.230 32.907 1.00 90.12 371 PHE A CA 1
ATOM 2769 C C . PHE A 1 371 ? 3.856 -23.283 34.413 1.00 90.12 371 PHE A C 1
ATOM 2771 O O . PHE A 1 371 ? 2.989 -22.943 35.218 1.00 90.12 371 PHE A O 1
ATOM 2778 N N . ALA A 1 372 ? 5.070 -23.673 34.803 1.00 87.00 372 ALA A N 1
ATOM 2779 C CA . ALA A 1 372 ? 5.491 -23.687 36.197 1.00 87.00 372 ALA A CA 1
ATOM 2780 C C . ALA A 1 372 ? 6.045 -22.310 36.605 1.00 87.00 372 ALA A C 1
ATOM 2782 O O . ALA A 1 372 ? 7.166 -21.944 36.265 1.00 87.00 372 ALA A O 1
ATOM 2783 N N . GLY A 1 373 ? 5.259 -21.537 37.356 1.00 88.38 373 GLY A N 1
ATOM 2784 C CA . GLY A 1 373 ? 5.689 -20.281 37.985 1.00 88.38 373 GLY A CA 1
ATOM 2785 C C . GLY A 1 373 ? 5.692 -19.042 37.078 1.00 88.38 373 GLY A C 1
ATOM 2786 O O . GLY A 1 373 ? 5.194 -17.998 37.511 1.00 88.38 373 GLY A O 1
ATOM 2787 N N . THR A 1 374 ? 6.202 -19.146 35.846 1.00 91.75 374 THR A N 1
ATOM 2788 C CA . THR A 1 374 ? 6.267 -18.051 34.858 1.00 91.75 374 THR A CA 1
ATOM 2789 C C . THR A 1 374 ? 6.026 -18.554 33.434 1.00 91.75 374 THR A C 1
ATOM 2791 O O . THR A 1 374 ? 6.416 -19.671 33.108 1.00 91.75 374 THR A O 1
ATOM 2794 N N . ASP A 1 375 ? 5.394 -17.732 32.593 1.00 93.75 375 ASP A N 1
ATOM 2795 C CA . ASP A 1 375 ? 5.250 -17.963 31.148 1.00 93.75 375 ASP A CA 1
ATOM 2796 C C . ASP A 1 375 ? 6.198 -17.087 30.297 1.00 93.75 375 ASP A C 1
ATOM 2798 O O . ASP A 1 375 ? 6.080 -17.067 29.069 1.00 93.75 375 ASP A O 1
ATOM 2802 N N . HIS A 1 376 ? 7.101 -16.344 30.955 1.00 94.69 376 HIS A N 1
ATOM 2803 C CA . HIS A 1 376 ? 8.174 -15.571 30.318 1.00 94.69 376 HIS A CA 1
ATOM 2804 C C . HIS A 1 376 ? 9.148 -16.510 29.601 1.00 94.69 376 HIS A C 1
ATOM 2806 O O . HIS A 1 376 ? 9.552 -17.526 30.168 1.00 94.69 376 HIS A O 1
ATOM 2812 N N . ASP A 1 377 ? 9.525 -16.163 28.375 1.00 94.25 377 ASP A N 1
ATOM 2813 C CA . ASP A 1 377 ? 10.453 -16.927 27.537 1.00 94.25 377 ASP A CA 1
ATOM 2814 C C . ASP A 1 377 ? 11.420 -15.996 26.780 1.00 94.25 377 ASP A C 1
ATOM 2816 O O . ASP A 1 377 ? 11.269 -14.777 26.816 1.00 94.25 377 ASP A O 1
ATOM 2820 N N . ASP A 1 378 ? 12.395 -16.565 26.067 1.00 94.56 378 ASP A N 1
ATOM 2821 C CA . ASP A 1 378 ? 13.420 -15.797 25.338 1.00 94.56 378 ASP A CA 1
ATOM 2822 C C . ASP A 1 378 ? 12.828 -14.827 24.292 1.00 94.56 378 ASP A C 1
ATOM 2824 O O . ASP A 1 378 ? 13.457 -13.833 23.936 1.00 94.56 378 ASP A O 1
ATOM 2828 N N . VAL A 1 379 ? 11.602 -15.073 23.807 1.00 95.19 379 VAL A N 1
ATOM 2829 C CA . VAL A 1 379 ? 10.915 -14.191 22.847 1.00 95.19 379 VAL A CA 1
ATOM 2830 C C . VAL A 1 379 ? 10.434 -12.905 23.524 1.00 95.19 379 VAL A C 1
ATOM 2832 O O . VAL A 1 379 ? 10.305 -11.877 22.866 1.00 95.19 379 VAL A O 1
ATOM 2835 N N . ASP A 1 380 ? 10.178 -12.926 24.835 1.00 95.00 380 ASP A N 1
ATOM 2836 C CA . ASP A 1 380 ? 9.879 -11.710 25.602 1.00 95.00 380 ASP A CA 1
ATOM 2837 C C . ASP A 1 380 ? 11.093 -10.786 25.765 1.00 95.00 380 ASP A C 1
ATOM 2839 O O . ASP A 1 380 ? 10.903 -9.602 26.058 1.00 95.00 380 ASP A O 1
ATOM 2843 N N . ASP A 1 381 ? 12.302 -11.322 25.583 1.00 94.25 381 ASP A N 1
ATOM 2844 C CA . ASP A 1 381 ? 13.571 -10.600 25.702 1.00 94.25 381 ASP A CA 1
ATOM 2845 C C . ASP A 1 381 ? 14.172 -10.223 24.332 1.00 94.25 381 ASP A C 1
ATOM 2847 O O . ASP A 1 381 ? 15.138 -9.459 24.269 1.00 94.25 381 ASP A O 1
ATOM 2851 N N . ASP A 1 382 ? 13.592 -10.706 23.225 1.00 94.38 382 ASP A N 1
ATOM 2852 C CA . ASP A 1 382 ? 13.982 -10.301 21.873 1.00 94.38 382 ASP A CA 1
ATOM 2853 C C . ASP A 1 382 ? 13.573 -8.834 21.626 1.00 94.38 382 ASP A C 1
ATOM 2855 O O . ASP A 1 382 ? 12.385 -8.508 21.686 1.00 94.38 382 ASP A O 1
ATOM 2859 N N . PRO A 1 383 ? 14.508 -7.926 21.293 1.00 93.12 383 PRO A N 1
ATOM 2860 C CA . PRO A 1 383 ? 14.193 -6.514 21.071 1.00 93.12 383 PRO A CA 1
ATOM 2861 C C . PRO A 1 383 ? 13.274 -6.261 19.864 1.00 93.12 383 PRO A C 1
ATOM 2863 O O . PRO A 1 383 ? 12.754 -5.158 19.713 1.00 93.12 383 PRO A O 1
ATOM 2866 N N . ARG A 1 384 ? 13.081 -7.253 18.987 1.00 93.12 384 ARG A N 1
ATOM 2867 C CA . ARG A 1 384 ? 12.163 -7.190 17.837 1.00 93.12 384 ARG A CA 1
ATOM 2868 C C . ARG A 1 384 ? 10.731 -7.570 18.214 1.00 93.12 384 ARG A C 1
ATOM 2870 O O . ARG A 1 384 ? 9.832 -7.440 17.386 1.00 93.12 384 ARG A O 1
ATOM 2877 N N . CYS A 1 385 ? 10.528 -8.071 19.429 1.00 95.62 385 CYS A N 1
ATOM 2878 C CA . CYS A 1 385 ? 9.228 -8.437 19.958 1.00 95.62 385 CYS A CA 1
ATOM 2879 C C . CYS A 1 385 ? 8.334 -7.201 20.101 1.00 95.62 385 CYS A C 1
ATOM 2881 O O . CYS A 1 385 ? 8.723 -6.191 20.688 1.00 95.62 385 CYS A O 1
ATOM 2883 N N . VAL A 1 386 ? 7.112 -7.297 19.584 1.00 96.06 386 VAL A N 1
ATOM 2884 C CA . VAL A 1 386 ? 6.086 -6.261 19.693 1.00 96.06 386 VAL A CA 1
ATOM 2885 C C . VAL A 1 386 ? 4.914 -6.819 20.484 1.00 96.06 386 VAL A C 1
ATOM 2887 O O . VAL A 1 386 ? 4.428 -7.918 20.221 1.00 96.06 386 VAL A O 1
ATOM 2890 N N . VAL A 1 387 ? 4.420 -6.044 21.444 1.00 97.75 387 VAL A N 1
ATOM 2891 C CA . VAL A 1 387 ? 3.187 -6.356 22.169 1.00 97.75 387 VAL A CA 1
ATOM 2892 C C . VAL A 1 387 ? 2.133 -5.341 21.768 1.00 97.75 387 VAL A C 1
ATOM 2894 O O . VAL A 1 387 ? 2.364 -4.142 21.883 1.00 97.75 387 VAL A O 1
ATOM 2897 N N . LEU A 1 388 ? 0.973 -5.817 21.325 1.00 94.75 388 LEU A N 1
ATOM 2898 C CA . LEU A 1 388 ? -0.220 -4.990 21.170 1.00 94.75 388 LEU A CA 1
ATOM 2899 C C . LEU A 1 388 ? -1.106 -5.191 22.398 1.00 94.75 388 LEU A C 1
ATOM 2901 O O . LEU A 1 388 ? -1.353 -6.332 22.792 1.00 94.75 388 LEU A O 1
ATOM 2905 N N . VAL A 1 389 ? -1.587 -4.103 22.991 1.00 95.94 389 VAL A N 1
ATOM 2906 C CA . VAL A 1 389 ? -2.484 -4.115 24.152 1.00 95.94 389 VAL A CA 1
ATOM 2907 C C . VAL A 1 389 ? -3.829 -3.508 23.790 1.00 95.94 389 VAL A C 1
ATOM 2909 O O . VAL A 1 389 ? -3.900 -2.566 23.006 1.00 95.94 389 VAL A O 1
ATOM 2912 N N . ALA A 1 390 ? -4.893 -4.068 24.360 1.00 89.81 390 ALA A N 1
ATOM 2913 C CA . ALA A 1 390 ? -6.224 -3.486 24.340 1.00 89.81 390 ALA A CA 1
ATOM 2914 C C . ALA A 1 390 ? -6.453 -2.751 25.661 1.00 89.81 390 ALA A C 1
ATOM 2916 O O . ALA A 1 390 ? -6.366 -3.384 26.714 1.00 89.81 390 ALA A O 1
ATOM 2917 N N . THR A 1 391 ? -6.751 -1.457 25.620 1.00 85.62 391 THR A N 1
ATOM 2918 C CA . THR A 1 391 ? -6.991 -0.631 26.813 1.00 85.62 391 THR A CA 1
ATOM 2919 C C . THR A 1 391 ? -8.394 -0.045 26.801 1.00 85.62 391 THR A C 1
ATOM 2921 O O . THR A 1 391 ? -8.856 0.397 25.750 1.00 85.62 391 THR A O 1
ATOM 2924 N N . ASP A 1 392 ? -9.064 -0.023 27.952 1.00 81.94 392 ASP A N 1
ATOM 2925 C CA . ASP A 1 392 ? -10.325 0.707 28.115 1.00 81.94 392 ASP A CA 1
ATOM 2926 C C . ASP A 1 392 ? -10.108 2.232 28.189 1.00 81.94 392 ASP A C 1
ATOM 2928 O O . ASP A 1 392 ? -8.993 2.736 28.023 1.00 81.94 392 ASP A O 1
ATOM 2932 N N . ARG A 1 393 ? -11.194 2.980 28.426 1.00 71.38 393 ARG A N 1
ATOM 2933 C CA . ARG A 1 393 ? -11.173 4.451 28.509 1.00 71.38 393 ARG A CA 1
ATOM 2934 C C . ARG A 1 393 ? -10.312 4.991 29.651 1.00 71.38 393 ARG A C 1
ATOM 2936 O O . ARG A 1 393 ? -9.780 6.090 29.523 1.00 71.38 393 ARG A O 1
ATOM 2943 N N . ASP A 1 394 ? -10.163 4.227 30.728 1.00 77.44 394 ASP A N 1
ATOM 2944 C CA . ASP A 1 394 ? -9.392 4.620 31.907 1.00 77.44 394 ASP A CA 1
ATOM 2945 C C . ASP A 1 394 ? -7.909 4.217 31.778 1.00 77.44 394 ASP A C 1
ATOM 2947 O O . ASP A 1 394 ? -7.108 4.455 32.684 1.00 77.44 394 ASP A O 1
ATOM 2951 N N . GLY A 1 395 ? -7.523 3.622 30.641 1.00 75.69 395 GLY A N 1
ATOM 2952 C CA . GLY A 1 395 ? -6.170 3.129 30.383 1.00 75.69 395 GLY A CA 1
ATOM 2953 C C . GLY A 1 395 ? -5.889 1.762 31.010 1.00 75.69 395 GLY A C 1
ATOM 2954 O O . GLY A 1 395 ? -4.735 1.330 31.056 1.00 75.69 395 GLY A O 1
ATOM 2955 N N . THR A 1 396 ? -6.916 1.053 31.487 1.00 88.62 396 THR A N 1
ATOM 2956 C CA . THR A 1 396 ? -6.760 -0.295 32.037 1.00 88.62 396 THR A CA 1
ATOM 2957 C C . THR A 1 396 ? -6.558 -1.292 30.905 1.00 88.62 396 THR A C 1
ATOM 2959 O O . THR A 1 396 ? -7.355 -1.366 29.970 1.00 88.62 396 THR A O 1
ATOM 2962 N N . VAL A 1 397 ? -5.508 -2.110 30.995 1.00 93.25 397 VAL A N 1
ATOM 2963 C CA . VAL A 1 397 ? -5.243 -3.171 30.016 1.00 93.25 397 VAL A CA 1
ATOM 2964 C C . VAL A 1 397 ? -6.284 -4.287 30.162 1.00 93.25 397 VAL A C 1
ATOM 2966 O O . VAL A 1 397 ? -6.317 -5.001 31.162 1.00 93.25 397 VAL A O 1
ATOM 2969 N N . LEU A 1 398 ? -7.111 -4.462 29.133 1.00 94.06 398 LEU A N 1
ATOM 2970 C CA . LEU A 1 398 ? -8.115 -5.522 29.016 1.00 94.06 398 LEU A CA 1
ATOM 2971 C C . LEU A 1 398 ? -7.566 -6.798 28.368 1.00 94.06 398 LEU A C 1
ATOM 2973 O O . LEU A 1 398 ? -8.168 -7.866 28.471 1.00 94.06 398 LEU A O 1
ATOM 2977 N N . GLY A 1 399 ? -6.439 -6.709 27.670 1.00 96.00 399 GLY A N 1
ATOM 2978 C CA . GLY A 1 399 ? -5.807 -7.847 27.018 1.00 96.00 399 GLY A CA 1
ATOM 2979 C C . GLY A 1 399 ? -4.593 -7.445 26.199 1.00 96.00 399 GLY A C 1
ATOM 2980 O O . GLY A 1 399 ? -4.279 -6.265 26.069 1.00 96.00 399 GLY A O 1
ATOM 2981 N N . GLY A 1 400 ? -3.919 -8.431 25.622 1.00 97.19 400 GLY A N 1
ATOM 2982 C CA . GLY A 1 400 ? -2.819 -8.184 24.704 1.00 97.19 400 GLY A CA 1
ATOM 2983 C C . GLY A 1 400 ? -2.426 -9.407 23.891 1.00 97.19 400 GLY A C 1
ATOM 2984 O O . GLY A 1 400 ? -2.874 -10.524 24.156 1.00 97.19 400 GLY A O 1
ATOM 2985 N N . VAL A 1 401 ? -1.586 -9.184 22.887 1.00 98.12 401 VAL A N 1
ATOM 2986 C CA . VAL A 1 401 ? -1.009 -10.212 22.019 1.00 98.12 401 VAL A CA 1
ATOM 2987 C C . VAL A 1 401 ? 0.434 -9.856 21.689 1.00 98.12 401 VAL A C 1
ATOM 2989 O O . VAL A 1 401 ? 0.766 -8.691 21.483 1.00 98.12 401 VAL A O 1
ATOM 2992 N N . ARG A 1 402 ? 1.295 -10.871 21.641 1.00 98.06 402 ARG A N 1
ATOM 2993 C CA . ARG A 1 402 ? 2.713 -10.746 21.303 1.00 98.06 402 ARG A CA 1
ATOM 2994 C C . ARG A 1 402 ? 2.955 -11.164 19.857 1.00 98.06 402 ARG A C 1
ATOM 2996 O O . ARG A 1 402 ? 2.464 -12.210 19.436 1.00 98.06 402 ARG A O 1
ATOM 3003 N N . LEU A 1 403 ? 3.756 -10.394 19.134 1.00 98.19 403 LEU A N 1
ATOM 3004 C CA . LEU A 1 403 ? 4.254 -10.694 17.798 1.00 98.19 403 LEU A CA 1
ATOM 3005 C C . LEU A 1 403 ? 5.781 -10.686 17.818 1.00 98.19 403 LEU A C 1
ATOM 3007 O O . LEU A 1 403 ? 6.377 -9.786 18.402 1.00 98.19 403 LEU A O 1
ATOM 3011 N N . ALA A 1 404 ? 6.414 -11.663 17.174 1.00 97.56 404 ALA A N 1
ATOM 3012 C CA . ALA A 1 404 ? 7.870 -11.693 17.052 1.00 97.56 404 ALA A CA 1
ATOM 3013 C C . ALA A 1 404 ? 8.333 -12.500 15.825 1.00 97.56 404 ALA A C 1
ATOM 3015 O O . ALA A 1 404 ? 7.605 -13.402 15.387 1.00 97.56 404 ALA A O 1
ATOM 3016 N N . PRO A 1 405 ? 9.543 -12.231 15.299 1.00 96.75 405 PRO A N 1
ATOM 3017 C CA . PRO A 1 405 ? 10.195 -13.091 14.313 1.00 96.75 405 PRO A CA 1
ATOM 3018 C C . PRO A 1 405 ? 10.416 -14.515 14.845 1.00 96.75 405 PRO A C 1
ATOM 3020 O O . PRO A 1 405 ? 10.750 -14.712 16.010 1.00 96.75 405 PRO A O 1
ATOM 3023 N N . CYS A 1 406 ? 10.280 -15.519 13.978 1.00 96.25 406 CYS A N 1
ATOM 3024 C CA . CYS A 1 406 ? 10.480 -16.936 14.321 1.00 96.25 406 CYS A CA 1
ATOM 3025 C C . CYS A 1 406 ? 11.932 -17.409 14.163 1.00 96.25 406 CYS A C 1
ATOM 3027 O O . CYS A 1 406 ? 12.251 -18.560 14.460 1.00 96.25 406 CYS A O 1
ATOM 3029 N N . THR A 1 407 ? 12.812 -16.548 13.657 1.00 95.12 407 THR A N 1
ATOM 3030 C CA . THR A 1 407 ? 14.188 -16.887 13.288 1.00 95.12 407 THR A CA 1
ATOM 3031 C C . THR A 1 407 ? 15.180 -15.869 13.851 1.00 95.12 407 THR A C 1
ATOM 3033 O O . THR A 1 407 ? 14.845 -14.706 14.099 1.00 95.12 407 THR A O 1
ATOM 3036 N N . ALA A 1 408 ? 16.430 -16.302 14.060 1.00 91.75 408 ALA A N 1
ATOM 3037 C CA . ALA A 1 408 ? 17.496 -15.438 14.575 1.00 91.75 408 ALA A CA 1
ATOM 3038 C C . ALA A 1 408 ? 17.706 -14.213 13.668 1.00 91.75 408 ALA A C 1
ATOM 3040 O O . ALA A 1 408 ? 17.628 -13.078 14.125 1.00 91.75 408 ALA A O 1
ATOM 3041 N N . THR A 1 409 ? 17.845 -14.434 12.361 1.00 91.62 409 THR A N 1
ATOM 3042 C CA . THR A 1 409 ? 17.731 -13.376 11.348 1.00 91.62 409 THR A CA 1
ATOM 3043 C C . THR A 1 409 ? 16.265 -13.181 10.994 1.00 91.62 409 THR A C 1
ATOM 3045 O O . THR A 1 409 ? 15.562 -14.168 10.811 1.00 91.62 409 THR A O 1
ATOM 3048 N N . ASP A 1 410 ? 15.782 -11.944 10.883 1.00 93.88 410 ASP A N 1
ATOM 3049 C CA . ASP A 1 410 ? 14.401 -11.700 10.451 1.00 93.88 410 ASP A CA 1
ATOM 3050 C C . ASP A 1 410 ? 14.245 -12.000 8.951 1.00 93.88 410 ASP A C 1
ATOM 3052 O O . ASP A 1 410 ? 14.735 -11.264 8.092 1.00 93.88 410 ASP A O 1
ATOM 3056 N N . LEU A 1 411 ? 13.576 -13.115 8.653 1.00 95.62 411 LEU A N 1
ATOM 3057 C CA . LEU A 1 411 ? 13.275 -13.573 7.297 1.00 95.62 411 LEU A CA 1
ATOM 3058 C C . LEU A 1 411 ? 11.884 -13.124 6.818 1.00 95.62 411 LEU A C 1
ATOM 3060 O O . LEU A 1 411 ? 11.417 -13.581 5.779 1.00 95.62 411 LEU A O 1
ATOM 3064 N N . GLY A 1 412 ? 11.180 -12.281 7.580 1.00 96.00 412 GLY A N 1
ATOM 3065 C CA . GLY A 1 412 ? 9.766 -11.990 7.340 1.00 96.00 412 GLY A CA 1
ATOM 3066 C C . GLY A 1 412 ? 8.842 -13.148 7.734 1.00 96.00 412 GLY A C 1
ATOM 3067 O O . GLY A 1 412 ? 7.695 -13.183 7.294 1.00 96.00 412 GLY A O 1
ATOM 3068 N N . TRP A 1 413 ? 9.319 -14.093 8.552 1.00 97.75 413 TRP A N 1
ATOM 3069 C CA . TRP A 1 413 ? 8.491 -15.116 9.197 1.00 97.75 413 TRP A CA 1
ATOM 3070 C C . TRP A 1 413 ? 8.271 -14.755 10.661 1.00 97.75 413 TRP A C 1
ATOM 3072 O O . TRP A 1 413 ? 9.200 -14.807 11.467 1.00 97.75 413 TRP A O 1
ATOM 3082 N N . TRP A 1 414 ? 7.047 -14.360 10.993 1.00 98.12 414 TRP A N 1
ATOM 3083 C CA . TRP A 1 414 ? 6.656 -13.931 12.331 1.00 98.12 414 TRP A CA 1
ATOM 3084 C C . TRP A 1 414 ? 5.555 -14.832 12.892 1.00 98.12 414 TRP A C 1
ATOM 3086 O O . TRP A 1 414 ? 4.845 -15.508 12.145 1.00 98.12 414 TRP A O 1
ATOM 3096 N N . ALA A 1 415 ? 5.390 -14.826 14.214 1.00 98.00 415 ALA A N 1
ATOM 3097 C CA . ALA A 1 415 ? 4.300 -15.528 14.876 1.00 98.00 415 ALA A CA 1
ATOM 3098 C C . ALA A 1 415 ? 3.552 -14.655 15.883 1.00 98.00 415 ALA A C 1
ATOM 3100 O O . ALA A 1 415 ? 4.153 -13.904 16.653 1.00 98.00 415 ALA A O 1
ATOM 3101 N N . GLY A 1 416 ? 2.228 -14.816 15.903 1.00 97.69 416 GLY A N 1
ATOM 3102 C CA . GLY A 1 416 ? 1.358 -14.330 16.966 1.00 97.69 416 GLY A CA 1
ATOM 3103 C C . GLY A 1 416 ? 1.324 -15.330 18.122 1.00 97.69 416 GLY A C 1
ATOM 3104 O O . GLY A 1 416 ? 1.083 -16.523 17.929 1.00 97.69 416 GLY A O 1
ATOM 3105 N N . SER A 1 417 ? 1.564 -14.861 19.345 1.00 96.44 417 SER A N 1
ATOM 3106 C CA . SER A 1 417 ? 1.606 -15.698 20.547 1.00 96.44 417 SER A CA 1
ATOM 3107 C C . SER A 1 417 ? 1.097 -14.957 21.785 1.00 96.44 417 SER A C 1
ATOM 3109 O O . SER A 1 417 ? 0.891 -13.745 21.769 1.00 96.44 417 SER A O 1
ATOM 3111 N N . ARG A 1 418 ? 0.866 -15.708 22.872 1.00 95.38 418 ARG A N 1
ATOM 3112 C CA . ARG A 1 418 ? 0.499 -15.175 24.200 1.00 95.38 418 ARG A CA 1
ATOM 3113 C C . ARG A 1 418 ? -0.736 -14.252 24.205 1.00 95.38 418 ARG A C 1
ATOM 3115 O O . ARG A 1 418 ? -0.863 -13.410 25.084 1.00 95.38 418 ARG A O 1
ATOM 3122 N N . LEU A 1 419 ? -1.670 -14.453 23.267 1.00 96.75 419 LEU A N 1
ATOM 3123 C CA . LEU A 1 419 ? -2.958 -13.754 23.249 1.00 96.75 419 LEU A CA 1
ATOM 3124 C C . LEU A 1 419 ? -3.719 -14.024 24.553 1.00 96.75 419 LEU A C 1
ATOM 3126 O O . LEU A 1 419 ? -4.124 -15.160 24.810 1.00 96.75 419 LEU A O 1
ATOM 3130 N N . VAL A 1 420 ? -3.946 -12.980 25.343 1.00 96.12 420 VAL A N 1
ATOM 3131 C CA . VAL A 1 420 ? -4.672 -13.052 26.612 1.00 96.12 420 VAL A CA 1
ATOM 3132 C C . VAL A 1 420 ? -5.661 -11.900 26.723 1.00 96.12 420 VAL A C 1
ATOM 3134 O O . VAL A 1 420 ? -5.399 -10.794 26.258 1.00 96.12 420 VAL A O 1
ATOM 3137 N N . VAL A 1 421 ? -6.805 -12.165 27.347 1.00 94.06 421 VAL A N 1
ATOM 3138 C CA . VAL A 1 421 ? -7.834 -11.168 27.656 1.00 94.06 421 VAL A CA 1
ATOM 3139 C C . VAL A 1 421 ? -8.346 -11.396 29.075 1.00 94.06 421 VAL A C 1
ATOM 3141 O O . VAL A 1 421 ? -8.435 -12.546 29.525 1.00 94.06 421 VAL A O 1
ATOM 3144 N N . THR A 1 422 ? -8.685 -10.316 29.777 1.00 89.69 422 THR A N 1
ATOM 3145 C CA . THR A 1 422 ? -9.289 -10.368 31.114 1.00 89.69 422 THR A CA 1
ATOM 3146 C C . THR A 1 422 ? -10.602 -11.143 31.079 1.00 89.69 422 THR A C 1
ATOM 3148 O O . THR A 1 422 ? -11.303 -11.175 30.067 1.00 89.69 422 THR A O 1
ATOM 3151 N N . THR A 1 423 ? -10.975 -11.762 32.200 1.00 80.69 423 THR A N 1
ATOM 3152 C CA . THR A 1 423 ? -12.213 -12.553 32.297 1.00 80.69 423 THR A CA 1
ATOM 3153 C C . THR A 1 423 ? -13.461 -11.731 31.969 1.00 80.69 423 THR A C 1
ATOM 3155 O O . THR A 1 423 ? -14.344 -12.232 31.275 1.00 80.69 423 THR A O 1
ATOM 3158 N N . SER A 1 424 ? -13.508 -10.463 32.393 1.00 75.56 424 SER A N 1
ATOM 3159 C CA . SER A 1 424 ? -14.605 -9.530 32.099 1.00 75.56 424 SER A CA 1
ATOM 3160 C C . SER A 1 424 ? -14.695 -9.138 30.619 1.00 75.56 424 SER A C 1
ATOM 3162 O O . SER A 1 424 ? -15.785 -8.829 30.150 1.00 75.56 424 SER A O 1
ATOM 3164 N N . ALA A 1 425 ? -13.589 -9.204 29.869 1.00 76.00 425 ALA A N 1
ATOM 3165 C CA . ALA A 1 425 ? -13.524 -8.831 28.455 1.00 76.00 425 ALA A CA 1
ATOM 3166 C C . ALA A 1 425 ? -13.568 -10.028 27.478 1.00 76.00 425 ALA A C 1
ATOM 3168 O O . ALA A 1 425 ? -13.474 -9.858 26.260 1.00 76.00 425 ALA A O 1
ATOM 3169 N N . ARG A 1 426 ? -13.731 -11.267 27.970 1.00 71.62 426 ARG A N 1
ATOM 3170 C CA . ARG A 1 426 ? -13.775 -12.477 27.116 1.00 71.62 426 ARG A CA 1
ATOM 3171 C C . ARG A 1 426 ? -14.944 -12.470 26.119 1.00 71.62 426 ARG A C 1
ATOM 3173 O O . ARG A 1 426 ? -14.835 -13.091 25.064 1.00 71.62 426 ARG A O 1
ATOM 3180 N N . THR A 1 427 ? -16.034 -11.760 26.420 1.00 68.56 427 THR A N 1
ATOM 3181 C CA . THR A 1 427 ? -17.234 -11.658 25.567 1.00 68.56 427 THR A CA 1
ATOM 3182 C C . THR A 1 427 ? -17.400 -10.307 24.865 1.00 68.56 427 THR A C 1
ATOM 3184 O O . THR A 1 427 ? -18.302 -10.185 24.044 1.00 68.56 427 THR A O 1
ATOM 3187 N N . SER A 1 428 ? -16.539 -9.316 25.127 1.00 67.75 428 SER A N 1
ATOM 3188 C CA . SER A 1 428 ? -16.651 -7.950 24.574 1.00 67.75 428 SER A CA 1
ATOM 3189 C C . SER A 1 428 ? -15.978 -7.764 23.206 1.00 67.75 428 SER A C 1
ATOM 3191 O O . SER A 1 428 ? -15.934 -6.667 22.663 1.00 67.75 428 SER A O 1
ATOM 3193 N N . GLY A 1 429 ? -15.430 -8.831 22.613 1.00 76.62 429 GLY A N 1
ATOM 3194 C CA . GLY A 1 429 ? -14.796 -8.767 21.290 1.00 76.62 429 GLY A CA 1
ATOM 3195 C C . GLY A 1 429 ? -13.324 -8.329 21.284 1.00 76.62 429 GLY A C 1
ATOM 3196 O O . GLY A 1 429 ? -12.723 -8.287 20.209 1.00 76.62 429 GLY A O 1
ATOM 3197 N N . VAL A 1 430 ? -12.710 -8.109 22.456 1.00 84.69 430 VAL A N 1
ATOM 3198 C CA . VAL A 1 430 ? -11.282 -7.747 22.602 1.00 84.69 430 VAL A CA 1
ATOM 3199 C C . VAL A 1 430 ? -10.350 -8.759 21.936 1.00 84.69 430 VAL A C 1
ATOM 3201 O O . VAL A 1 430 ? -9.464 -8.378 21.177 1.00 84.69 430 VAL A O 1
ATOM 3204 N N . GLY A 1 431 ? -10.562 -10.059 22.165 1.00 85.69 431 GLY A N 1
ATOM 3205 C CA . GLY A 1 431 ? -9.747 -11.120 21.557 1.00 85.69 431 GLY A CA 1
ATOM 3206 C C . GLY A 1 431 ? -9.716 -11.049 20.020 1.00 85.69 431 GLY A C 1
ATOM 3207 O O . GLY A 1 431 ? -8.635 -10.924 19.448 1.00 85.69 431 GLY A O 1
ATOM 3208 N N . PRO A 1 432 ? -10.878 -11.081 19.335 1.00 81.38 432 PRO A N 1
ATOM 3209 C CA . PRO A 1 432 ? -10.956 -10.864 17.891 1.00 81.38 432 PRO A CA 1
ATOM 3210 C C . PRO A 1 432 ? -10.276 -9.577 17.399 1.00 81.38 432 PRO A C 1
ATOM 3212 O O . PRO A 1 432 ? -9.640 -9.591 16.346 1.00 81.38 432 PRO A O 1
ATOM 3215 N N . ALA A 1 433 ? -10.412 -8.469 18.133 1.00 75.62 433 ALA A N 1
ATOM 3216 C CA . ALA A 1 433 ? -9.805 -7.191 17.769 1.00 75.62 433 ALA A CA 1
ATOM 3217 C C . ALA A 1 433 ? -8.273 -7.219 17.879 1.00 75.62 433 ALA A C 1
ATOM 3219 O O . ALA A 1 433 ? -7.597 -6.789 16.951 1.00 75.62 433 ALA A O 1
ATOM 3220 N N . LEU A 1 434 ? -7.725 -7.809 18.946 1.00 88.25 434 LEU A N 1
ATOM 3221 C CA . LEU A 1 434 ? -6.283 -8.026 19.102 1.00 88.25 434 LEU A CA 1
ATOM 3222 C C . LEU A 1 434 ? -5.715 -8.905 17.983 1.00 88.25 434 LEU A C 1
ATOM 3224 O O . LEU A 1 434 ? -4.655 -8.599 17.446 1.00 88.25 434 LEU A O 1
ATOM 3228 N N . VAL A 1 435 ? -6.422 -9.973 17.593 1.00 86.69 435 VAL A N 1
ATOM 3229 C CA . VAL A 1 435 ? -5.990 -10.838 16.481 1.00 86.69 435 VAL A CA 1
ATOM 3230 C C . VAL A 1 435 ? -5.980 -10.070 15.160 1.00 86.69 435 VAL A C 1
ATOM 3232 O O . VAL A 1 435 ? -5.001 -10.161 14.424 1.00 86.69 435 VAL A O 1
ATOM 3235 N N . ARG A 1 436 ? -7.023 -9.283 14.864 1.00 81.06 436 ARG A N 1
ATOM 3236 C CA . ARG A 1 436 ? -7.061 -8.434 13.661 1.00 81.06 436 ARG A CA 1
ATOM 3237 C C . ARG A 1 436 ? -5.940 -7.399 13.651 1.00 81.06 436 ARG A C 1
ATOM 3239 O O . ARG A 1 436 ? -5.241 -7.288 12.651 1.00 81.06 436 ARG A O 1
ATOM 3246 N N . ALA A 1 437 ? -5.728 -6.710 14.770 1.00 78.00 437 ALA A N 1
ATOM 3247 C CA . ALA A 1 437 ? -4.648 -5.741 14.914 1.00 78.00 437 ALA A CA 1
ATOM 3248 C C . ALA A 1 437 ? -3.268 -6.393 14.744 1.00 78.00 437 ALA A C 1
ATOM 3250 O O . ALA A 1 437 ? -2.394 -5.818 14.106 1.00 78.00 437 ALA A O 1
ATOM 3251 N N . ALA A 1 438 ? -3.078 -7.617 15.248 1.00 87.75 438 ALA A N 1
ATOM 3252 C CA . ALA A 1 438 ? -1.850 -8.373 15.033 1.00 87.75 438 ALA A CA 1
ATOM 3253 C C . ALA A 1 438 ? -1.630 -8.715 13.550 1.00 87.75 438 ALA A C 1
ATOM 3255 O O . ALA A 1 438 ? -0.518 -8.563 13.055 1.00 87.75 438 ALA A O 1
ATOM 3256 N N . CYS A 1 439 ? -2.675 -9.134 12.828 1.00 84.19 439 CYS A N 1
ATOM 3257 C CA . CYS A 1 439 ? -2.572 -9.405 11.390 1.00 84.19 439 CYS A CA 1
ATOM 3258 C C . CYS A 1 439 ? -2.205 -8.130 10.615 1.00 84.19 439 CYS A C 1
ATOM 3260 O O . CYS A 1 439 ? -1.230 -8.137 9.868 1.00 84.19 439 CYS A O 1
ATOM 3262 N N . ALA A 1 440 ? -2.905 -7.020 10.874 1.00 74.50 440 ALA A N 1
ATOM 3263 C CA . ALA A 1 440 ? -2.622 -5.725 10.251 1.00 74.50 440 ALA A CA 1
ATOM 3264 C C . ALA A 1 440 ? -1.200 -5.226 10.562 1.00 74.50 440 ALA A C 1
ATOM 3266 O O . ALA A 1 440 ? -0.497 -4.753 9.672 1.00 74.50 440 ALA A O 1
ATOM 3267 N N . HIS A 1 441 ? -0.736 -5.388 11.807 1.00 82.94 441 HIS A N 1
ATOM 3268 C CA . HIS A 1 441 ? 0.626 -5.026 12.198 1.00 82.94 441 HIS A CA 1
ATOM 3269 C C . HIS A 1 441 ? 1.681 -5.899 11.506 1.00 82.94 441 HIS A C 1
ATOM 3271 O O . HIS A 1 441 ? 2.702 -5.391 11.052 1.00 82.94 441 HIS A O 1
ATOM 3277 N N . ALA A 1 442 ? 1.460 -7.212 11.408 1.00 85.38 442 ALA A N 1
ATOM 3278 C CA . ALA A 1 442 ? 2.372 -8.098 10.689 1.00 85.38 442 ALA A CA 1
ATOM 3279 C C . ALA A 1 442 ? 2.456 -7.702 9.206 1.00 85.38 442 ALA A C 1
ATOM 3281 O O . ALA A 1 442 ? 3.550 -7.551 8.658 1.00 85.38 442 ALA A O 1
ATOM 3282 N N . GLU A 1 443 ? 1.311 -7.465 8.567 1.00 81.88 443 GLU A N 1
ATOM 3283 C CA . GLU A 1 443 ? 1.272 -7.000 7.186 1.00 81.88 443 GLU A CA 1
ATOM 3284 C C . GLU A 1 443 ? 2.009 -5.672 7.025 1.00 81.88 443 GLU A C 1
ATOM 3286 O O . GLU A 1 443 ? 2.925 -5.614 6.208 1.00 81.88 443 GLU A O 1
ATOM 3291 N N . SER A 1 444 ? 1.720 -4.646 7.829 1.00 76.38 444 SER A N 1
ATOM 3292 C CA . SER A 1 444 ? 2.363 -3.326 7.718 1.00 76.38 444 SER A CA 1
ATOM 3293 C C . SER A 1 444 ? 3.885 -3.364 7.903 1.00 76.38 444 SER A C 1
ATOM 3295 O O . SER A 1 444 ? 4.603 -2.569 7.3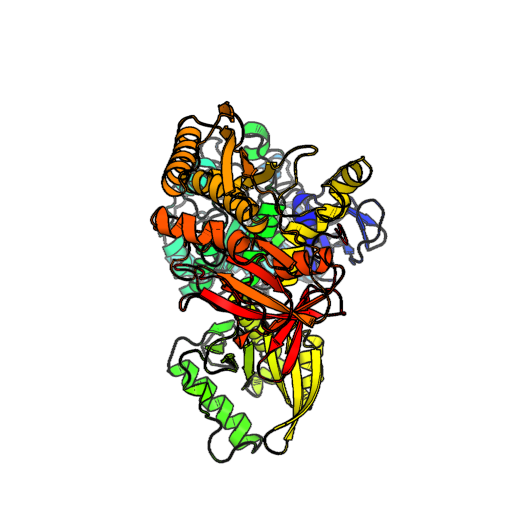02 1.00 76.38 444 SER A O 1
ATOM 3297 N N . ARG A 1 445 ? 4.398 -4.331 8.673 1.00 82.19 445 ARG A N 1
ATOM 3298 C CA . ARG A 1 445 ? 5.835 -4.541 8.922 1.00 82.19 445 ARG A CA 1
ATOM 3299 C C . ARG A 1 445 ? 6.565 -5.321 7.829 1.00 82.19 445 ARG A C 1
ATOM 3301 O O . ARG A 1 445 ? 7.744 -5.625 7.994 1.00 82.19 445 ARG A O 1
ATOM 3308 N N . GLY A 1 446 ? 5.898 -5.665 6.730 1.00 84.25 446 GLY A N 1
ATOM 3309 C CA . GLY A 1 446 ? 6.540 -6.417 5.654 1.00 84.25 446 GLY A CA 1
ATOM 3310 C C . GLY A 1 446 ? 6.666 -7.915 5.946 1.00 84.25 446 GLY A C 1
ATOM 3311 O O . GLY A 1 446 ? 7.479 -8.590 5.320 1.00 84.25 446 GLY A O 1
ATOM 3312 N N . VAL A 1 447 ? 5.892 -8.473 6.884 1.00 94.88 447 VAL A N 1
ATOM 3313 C CA . VAL A 1 447 ? 5.891 -9.925 7.118 1.00 94.88 447 VAL A CA 1
ATOM 3314 C C . VAL A 1 447 ? 5.397 -10.642 5.855 1.00 94.88 447 VAL A C 1
ATOM 3316 O O . VAL A 1 447 ? 4.500 -10.166 5.161 1.00 94.88 447 VAL A O 1
ATOM 3319 N N . LEU A 1 448 ? 6.014 -11.780 5.546 1.00 96.12 448 LEU A N 1
ATOM 3320 C CA . LEU A 1 448 ? 5.724 -12.638 4.391 1.00 96.12 448 LEU A CA 1
ATOM 3321 C C . LEU A 1 448 ? 5.068 -13.963 4.806 1.00 96.12 448 LEU A C 1
ATOM 3323 O O . LEU A 1 448 ? 4.361 -14.583 4.017 1.00 96.12 448 LEU A O 1
ATOM 3327 N N . ARG A 1 449 ? 5.283 -14.396 6.052 1.00 97.38 449 ARG A N 1
ATOM 3328 C CA . ARG A 1 449 ? 4.636 -15.559 6.661 1.00 97.38 449 ARG A CA 1
ATOM 3329 C C . ARG A 1 449 ? 4.271 -15.242 8.102 1.00 97.38 449 ARG A C 1
ATOM 3331 O O . ARG A 1 449 ? 5.152 -14.935 8.902 1.00 97.38 449 ARG A O 1
ATOM 3338 N N . PHE A 1 450 ? 2.990 -15.362 8.435 1.00 97.88 450 PHE A N 1
ATOM 3339 C CA . PHE A 1 450 ? 2.498 -15.110 9.784 1.00 97.88 450 PHE A CA 1
ATOM 3340 C C . PHE A 1 450 ? 1.762 -16.329 10.336 1.00 97.88 450 PHE A C 1
ATOM 3342 O O . PHE A 1 450 ? 0.714 -16.727 9.827 1.00 97.88 450 PHE A O 1
ATOM 3349 N N . ASP A 1 451 ? 2.341 -16.936 11.369 1.00 98.00 451 ASP A N 1
ATOM 3350 C CA . ASP A 1 451 ? 1.848 -18.175 11.965 1.00 98.00 451 ASP A CA 1
ATOM 3351 C C . ASP A 1 451 ? 1.305 -17.943 13.387 1.00 98.00 451 ASP A C 1
ATOM 3353 O O . ASP A 1 451 ? 1.610 -16.957 14.057 1.00 98.00 451 ASP A O 1
ATOM 3357 N N . ALA A 1 452 ? 0.494 -18.876 13.877 1.00 97.88 452 ALA A N 1
ATOM 3358 C CA . ALA A 1 452 ? 0.056 -18.914 15.265 1.00 97.88 452 ALA A CA 1
ATOM 3359 C C . ALA A 1 452 ? -0.143 -20.360 15.718 1.00 97.88 452 ALA A C 1
ATOM 3361 O O . ALA A 1 452 ? -0.627 -21.211 14.968 1.00 97.88 452 ALA A O 1
ATOM 3362 N N . THR A 1 453 ? 0.188 -20.627 16.981 1.00 96.69 453 THR A N 1
ATOM 3363 C CA . THR A 1 453 ? -0.184 -21.880 17.646 1.00 96.69 453 THR A CA 1
ATOM 3364 C C . THR A 1 453 ? -1.344 -21.605 18.591 1.00 96.69 453 THR A C 1
ATOM 3366 O O . THR A 1 453 ? -1.185 -20.960 19.627 1.00 96.69 453 THR A O 1
ATOM 3369 N N . VAL A 1 454 ? -2.533 -22.059 18.206 1.00 96.75 454 VAL A N 1
ATOM 3370 C CA . VAL A 1 454 ? -3.806 -21.675 18.822 1.00 96.75 454 VAL A CA 1
ATOM 3371 C C . VAL A 1 454 ? -4.338 -22.839 19.648 1.00 96.75 454 VAL A C 1
ATOM 3373 O O . VAL A 1 454 ? -4.439 -23.950 19.145 1.00 96.75 454 VAL A O 1
ATOM 3376 N N . GLN A 1 455 ? -4.707 -22.622 20.913 1.00 94.94 455 GLN A N 1
ATOM 3377 C CA . GLN A 1 455 ? -5.359 -23.670 21.714 1.00 94.94 455 GLN A CA 1
ATOM 3378 C C . GLN A 1 455 ? -6.604 -24.206 21.000 1.00 94.94 455 GLN A C 1
ATOM 3380 O O . GLN A 1 455 ? -7.394 -23.412 20.488 1.00 94.94 455 GLN A O 1
ATOM 3385 N N . LYS A 1 456 ? -6.833 -25.527 21.026 1.00 95.19 456 LYS A N 1
ATOM 3386 C CA . LYS A 1 456 ? -7.895 -26.186 20.239 1.00 95.19 456 LYS A CA 1
ATOM 3387 C C . LYS A 1 456 ? -9.280 -25.544 20.403 1.00 95.19 456 LYS A C 1
ATOM 3389 O O . LYS A 1 456 ? -10.011 -25.385 19.433 1.00 95.19 456 LYS A O 1
ATOM 3394 N N . ARG A 1 457 ? -9.612 -25.085 21.615 1.00 93.06 457 ARG A N 1
ATOM 3395 C CA . ARG A 1 457 ? -10.877 -24.387 21.926 1.00 93.06 457 ARG A CA 1
ATOM 3396 C C . ARG A 1 457 ? -11.099 -23.070 21.162 1.00 93.06 457 ARG A C 1
ATOM 3398 O O . ARG A 1 457 ? -12.241 -22.655 21.008 1.00 93.06 457 ARG A O 1
ATOM 3405 N N . ASN A 1 458 ? -10.035 -22.423 20.682 1.00 94.00 458 ASN A N 1
ATOM 3406 C CA . ASN A 1 458 ? -10.080 -21.129 19.991 1.00 94.00 458 ASN A CA 1
ATOM 3407 C C . ASN A 1 458 ? -9.974 -21.254 18.458 1.00 94.00 458 ASN A C 1
ATOM 3409 O O . ASN A 1 458 ? -10.041 -20.241 17.763 1.00 94.00 458 ASN A O 1
ATOM 3413 N N . GLU A 1 459 ? -9.856 -22.468 17.912 1.00 95.12 459 GLU A N 1
ATOM 3414 C CA . GLU A 1 459 ? -9.734 -22.725 16.466 1.00 95.12 459 GLU A CA 1
ATOM 3415 C C . GLU A 1 459 ? -10.874 -22.080 15.657 1.00 95.12 459 GLU A C 1
ATOM 3417 O O . GLU A 1 459 ? -10.638 -21.396 14.659 1.00 95.12 459 GLU A O 1
ATOM 3422 N N . THR A 1 460 ? -12.117 -22.220 16.126 1.00 91.69 460 THR A N 1
ATOM 3423 C CA . THR A 1 460 ? -13.310 -21.656 15.473 1.00 91.69 460 THR A CA 1
ATOM 3424 C C . THR A 1 460 ? -13.300 -20.127 15.440 1.00 91.69 460 THR A C 1
ATOM 3426 O O . THR A 1 460 ? -13.843 -19.518 14.519 1.00 91.69 460 THR A O 1
ATOM 3429 N N . LEU A 1 461 ? -12.708 -19.472 16.445 1.00 88.38 461 LEU A N 1
ATOM 3430 C CA . LEU A 1 461 ? -12.547 -18.017 16.438 1.00 88.38 461 LEU A CA 1
ATOM 3431 C C . LEU A 1 461 ? -11.578 -17.604 15.328 1.00 88.38 461 LEU A C 1
ATOM 3433 O O . LEU A 1 461 ? -11.939 -16.784 14.493 1.00 88.38 461 LEU A O 1
ATOM 3437 N N . PHE A 1 462 ? -10.388 -18.200 15.298 1.00 91.75 462 PHE A N 1
ATOM 3438 C CA . PHE A 1 462 ? -9.350 -17.877 14.319 1.00 91.75 462 PHE A CA 1
ATOM 3439 C C . PHE A 1 462 ? -9.809 -18.174 12.886 1.00 91.75 462 PHE A C 1
ATOM 3441 O O . PHE A 1 462 ? -9.650 -17.332 12.005 1.00 91.75 462 PHE A O 1
ATOM 3448 N N . THR A 1 463 ? -10.482 -19.306 12.674 1.00 86.88 463 THR A N 1
ATOM 3449 C CA . THR A 1 463 ? -11.049 -19.673 11.366 1.00 86.88 463 THR A CA 1
ATOM 3450 C C . THR A 1 463 ? -12.053 -18.627 10.871 1.00 86.88 463 THR A C 1
ATOM 3452 O O . THR A 1 463 ? -11.982 -18.204 9.722 1.00 86.88 463 THR A O 1
ATOM 3455 N N . ARG A 1 464 ? -12.947 -18.128 11.743 1.00 82.19 464 ARG A N 1
ATOM 3456 C CA . ARG A 1 464 ? -13.895 -17.046 11.394 1.00 82.19 464 ARG A CA 1
ATOM 3457 C C . ARG A 1 464 ? -13.217 -15.711 11.092 1.00 82.19 464 ARG A C 1
ATOM 3459 O O . ARG A 1 464 ? -13.815 -14.877 10.425 1.00 82.19 464 ARG A O 1
ATOM 3466 N N . LEU A 1 465 ? -12.011 -15.495 11.610 1.00 76.19 465 LEU A N 1
ATOM 3467 C CA . LEU A 1 465 ? -11.226 -14.294 11.337 1.00 76.19 465 LEU A CA 1
ATOM 3468 C C . LEU A 1 465 ? -10.442 -14.382 10.027 1.00 76.19 465 LEU A C 1
ATOM 3470 O O . LEU A 1 465 ? -9.927 -13.356 9.610 1.00 76.19 465 LEU A O 1
ATOM 3474 N N . GLY A 1 466 ? -10.377 -15.558 9.389 1.00 81.12 466 GLY A N 1
ATOM 3475 C CA . GLY A 1 466 ? -9.663 -15.790 8.128 1.00 81.12 466 GLY A CA 1
ATOM 3476 C C . GLY A 1 466 ? -8.362 -16.590 8.266 1.00 81.12 466 GLY A C 1
ATOM 3477 O O . GLY A 1 466 ? -7.668 -16.798 7.276 1.00 81.12 466 GLY A O 1
ATOM 3478 N N . TRP A 1 467 ? -8.023 -17.074 9.467 1.00 94.19 467 TRP A N 1
ATOM 3479 C CA . TRP A 1 467 ? -6.855 -17.938 9.655 1.00 94.19 467 TRP A CA 1
ATOM 3480 C C . TRP A 1 467 ? -7.103 -19.344 9.113 1.00 94.19 467 TRP A C 1
ATOM 3482 O O . TRP A 1 467 ? -8.168 -19.931 9.312 1.00 94.19 467 TRP A O 1
ATOM 3492 N N . ILE A 1 468 ? -6.076 -19.922 8.498 1.00 95.38 468 ILE A N 1
ATOM 3493 C CA . ILE A 1 468 ? -6.139 -21.228 7.850 1.00 95.38 468 ILE A CA 1
ATOM 3494 C C . ILE A 1 468 ? -5.412 -22.261 8.712 1.00 95.38 468 ILE A C 1
ATOM 3496 O O . ILE A 1 468 ? -4.268 -22.074 9.134 1.00 95.38 468 ILE A O 1
ATOM 3500 N N . ARG A 1 469 ? -6.087 -23.381 8.978 1.00 96.81 469 ARG A N 1
ATOM 3501 C CA . ARG A 1 469 ? -5.545 -24.518 9.730 1.00 96.81 469 ARG A CA 1
ATOM 3502 C C . ARG A 1 469 ? -4.461 -25.252 8.934 1.00 96.81 469 ARG A C 1
ATOM 3504 O O . ARG A 1 469 ? -4.661 -25.546 7.760 1.00 96.81 469 ARG A O 1
ATOM 3511 N N . ARG A 1 470 ? -3.367 -25.645 9.600 1.00 94.56 470 ARG A N 1
ATOM 3512 C CA . ARG A 1 470 ? -2.342 -26.561 9.057 1.00 94.56 470 ARG A CA 1
ATOM 3513 C C . ARG A 1 470 ? -2.380 -27.953 9.679 1.00 94.56 470 ARG A C 1
ATOM 3515 O O . ARG A 1 470 ? -2.295 -28.937 8.956 1.00 94.56 470 ARG A O 1
ATOM 3522 N N . GLY A 1 471 ? -2.520 -28.055 10.999 1.00 95.50 471 GLY A N 1
ATOM 3523 C CA . GLY A 1 471 ? -2.495 -29.353 11.677 1.00 95.50 471 GLY A CA 1
ATOM 3524 C C . GLY A 1 471 ? -2.651 -29.249 13.187 1.00 95.50 471 GLY A C 1
ATOM 3525 O O . GLY A 1 471 ? -2.572 -28.157 13.748 1.00 95.50 471 GLY A O 1
ATOM 3526 N N . ASP A 1 472 ? -2.896 -30.384 13.838 1.00 97.25 472 ASP A N 1
ATOM 3527 C CA . ASP A 1 472 ? -2.907 -30.464 15.299 1.00 97.25 472 ASP A CA 1
ATOM 3528 C C . ASP A 1 472 ? -1.469 -30.516 15.828 1.00 97.25 472 ASP A C 1
ATOM 3530 O O . ASP A 1 472 ? -0.604 -31.174 15.249 1.00 97.25 472 ASP A O 1
ATOM 3534 N N . VAL A 1 473 ? -1.223 -29.810 16.927 1.00 96.12 473 VAL A N 1
ATOM 3535 C CA . VAL A 1 473 ? 0.068 -29.780 17.621 1.00 96.12 473 VAL A CA 1
ATOM 3536 C C . VAL A 1 473 ? -0.172 -29.814 19.124 1.00 96.12 473 VAL A C 1
ATOM 3538 O O . VAL A 1 473 ? -1.217 -29.379 19.606 1.00 96.12 473 VAL A O 1
ATOM 3541 N N . GLU A 1 474 ? 0.785 -30.324 19.886 1.00 93.44 474 GLU A N 1
ATOM 3542 C CA . GLU A 1 474 ? 0.709 -30.329 21.345 1.00 93.44 474 GLU A CA 1
ATOM 3543 C C . GLU A 1 474 ? 1.715 -29.327 21.908 1.00 93.44 474 GLU A C 1
ATOM 3545 O O . GLU A 1 474 ? 2.893 -29.351 21.558 1.00 93.44 474 GLU A O 1
ATOM 3550 N N . VAL A 1 475 ? 1.246 -28.424 22.770 1.00 88.12 475 VAL A N 1
ATOM 3551 C CA . VAL A 1 475 ? 2.093 -27.441 23.457 1.00 88.12 475 VAL A CA 1
ATOM 3552 C C . VAL A 1 475 ? 1.792 -27.524 24.941 1.00 88.12 475 VAL A C 1
ATOM 3554 O O . VAL A 1 475 ? 0.629 -27.435 25.331 1.00 88.12 475 VAL A O 1
ATOM 3557 N N . ALA A 1 476 ? 2.832 -27.706 25.759 1.00 85.19 476 ALA A N 1
ATOM 3558 C CA . ALA A 1 476 ? 2.712 -27.871 27.210 1.00 85.19 476 ALA A CA 1
ATOM 3559 C C . ALA A 1 476 ? 1.657 -28.931 27.607 1.00 85.19 476 ALA A C 1
ATOM 3561 O O . ALA A 1 476 ? 0.768 -28.670 28.416 1.00 85.19 476 ALA A O 1
ATOM 3562 N N . ASN A 1 477 ? 1.721 -30.116 26.984 1.00 86.50 477 ASN A N 1
ATOM 3563 C CA . ASN A 1 477 ? 0.770 -31.225 27.166 1.00 86.50 477 ASN A CA 1
ATOM 3564 C C . ASN A 1 477 ? -0.706 -30.852 26.918 1.00 86.50 477 ASN A C 1
ATOM 3566 O O . ASN A 1 477 ? -1.619 -31.485 27.447 1.00 86.50 477 ASN A O 1
ATOM 3570 N N . THR A 1 478 ? -0.952 -29.792 26.144 1.00 91.25 478 THR A N 1
ATOM 3571 C CA . THR A 1 478 ? -2.289 -29.274 25.852 1.00 91.25 478 THR A CA 1
ATOM 3572 C C . THR A 1 478 ? -2.531 -29.263 24.341 1.00 91.25 478 THR A C 1
ATOM 3574 O O . THR A 1 478 ? -1.675 -28.775 23.592 1.00 91.25 478 THR A O 1
ATOM 3577 N N . PRO A 1 479 ? -3.701 -29.728 23.860 1.00 95.62 479 PRO A N 1
ATOM 3578 C CA . PRO A 1 479 ? -4.039 -29.697 22.440 1.00 95.62 479 PRO A CA 1
ATOM 3579 C C . PRO A 1 479 ? -4.114 -28.276 21.866 1.00 95.62 479 PRO A C 1
ATOM 3581 O O . PRO A 1 479 ? -4.878 -27.421 22.331 1.00 95.62 479 PRO A O 1
ATOM 3584 N N . HIS A 1 480 ? -3.356 -28.048 20.802 1.00 97.44 480 HIS A N 1
ATOM 3585 C CA . HIS A 1 480 ? -3.325 -26.829 20.007 1.00 97.44 480 HIS A CA 1
ATOM 3586 C C . HIS A 1 480 ? -3.480 -27.163 18.516 1.00 97.44 480 HIS A C 1
ATOM 3588 O O . HIS A 1 480 ? -3.495 -28.318 18.093 1.00 97.44 480 HIS A O 1
ATOM 3594 N N . VAL A 1 481 ? -3.616 -26.120 17.708 1.00 98.00 481 VAL A N 1
ATOM 3595 C CA . VAL A 1 481 ? -3.709 -26.173 16.257 1.00 98.00 481 VAL A CA 1
ATOM 3596 C C . VAL A 1 481 ? -2.711 -25.171 15.697 1.00 98.00 481 VAL A C 1
ATOM 3598 O O . VAL A 1 481 ? -2.725 -23.997 16.071 1.00 98.00 481 VAL A O 1
ATOM 3601 N N . ALA A 1 482 ? -1.841 -25.634 14.805 1.00 97.56 482 ALA A N 1
ATOM 3602 C CA . ALA A 1 482 ? -0.992 -24.766 14.008 1.00 97.56 482 ALA A CA 1
ATOM 3603 C C . ALA A 1 482 ? -1.849 -24.116 12.918 1.00 97.56 482 ALA A C 1
ATOM 3605 O O . ALA A 1 482 ? -2.513 -24.809 12.138 1.00 97.56 482 ALA A O 1
ATOM 3606 N N . MET A 1 483 ? -1.848 -22.789 12.873 1.00 98.00 483 MET A N 1
ATOM 3607 C CA . MET A 1 483 ? -2.619 -21.988 11.927 1.00 98.00 483 MET A CA 1
ATOM 3608 C C . MET A 1 483 ? -1.731 -20.911 11.305 1.00 98.00 483 MET A C 1
ATOM 3610 O O . MET A 1 483 ? -0.692 -20.558 11.863 1.00 98.00 483 MET A O 1
ATOM 3614 N N . TYR A 1 484 ? -2.146 -20.375 10.161 1.00 97.12 484 TYR A N 1
ATOM 3615 C CA . TYR A 1 484 ? -1.474 -19.247 9.525 1.00 97.12 484 TYR A CA 1
ATOM 3616 C C . TYR A 1 484 ? -2.456 -18.230 8.969 1.00 97.12 484 TYR A C 1
ATOM 3618 O O . TYR A 1 484 ? -3.586 -18.567 8.606 1.00 97.12 484 TYR A O 1
ATOM 3626 N N . TRP A 1 485 ? -1.996 -16.990 8.902 1.00 95.25 485 TRP A N 1
ATOM 3627 C CA . TRP A 1 485 ? -2.679 -15.901 8.235 1.00 95.25 485 TRP A CA 1
ATOM 3628 C C . TRP A 1 485 ? -2.204 -15.824 6.777 1.00 95.25 485 TRP A C 1
ATOM 3630 O O . TRP A 1 485 ? -0.988 -15.812 6.544 1.00 95.25 485 TRP A O 1
ATOM 3640 N N . PRO A 1 486 ? -3.111 -15.837 5.784 1.00 89.31 486 PRO A N 1
ATOM 3641 C CA . PRO A 1 486 ? -2.718 -15.679 4.391 1.00 89.31 486 PRO A CA 1
ATOM 3642 C C . PRO A 1 486 ? -2.195 -14.258 4.150 1.00 89.31 486 PRO A C 1
ATOM 3644 O O . PRO A 1 486 ? -2.897 -13.289 4.405 1.00 89.31 486 PRO A O 1
ATOM 3647 N N . ILE A 1 487 ? -0.968 -14.145 3.637 1.00 86.94 487 ILE A N 1
ATOM 3648 C CA . ILE A 1 487 ? -0.366 -12.873 3.223 1.00 86.94 487 ILE A CA 1
ATOM 3649 C C . ILE A 1 487 ? -0.168 -12.924 1.712 1.00 86.94 487 ILE A C 1
ATOM 3651 O O . ILE A 1 487 ? 0.533 -13.799 1.208 1.00 86.94 487 ILE A O 1
ATOM 3655 N N . ASP A 1 488 ? -0.776 -11.981 0.997 1.00 85.31 488 ASP A N 1
ATOM 3656 C CA . ASP A 1 488 ? -0.859 -11.965 -0.468 1.00 85.31 488 ASP A CA 1
ATOM 3657 C C . ASP A 1 488 ? -0.067 -10.821 -1.123 1.00 85.31 488 ASP A C 1
ATOM 3659 O O . ASP A 1 488 ? -0.191 -10.593 -2.322 1.00 85.31 488 ASP A O 1
ATOM 3663 N N . ARG A 1 489 ? 0.776 -10.111 -0.359 1.00 85.81 489 ARG A N 1
ATOM 3664 C CA . ARG A 1 489 ? 1.556 -8.943 -0.816 1.00 85.81 489 ARG A CA 1
ATOM 3665 C C . ARG A 1 489 ? 2.211 -9.142 -2.191 1.00 85.81 489 ARG A C 1
ATOM 3667 O O . ARG A 1 489 ? 2.127 -8.258 -3.038 1.00 85.81 489 ARG A O 1
ATOM 3674 N N . ILE A 1 490 ? 2.887 -10.274 -2.395 1.00 90.38 490 ILE A N 1
ATOM 3675 C CA . ILE A 1 490 ? 3.613 -10.563 -3.642 1.00 90.38 490 ILE A CA 1
ATOM 3676 C C . ILE A 1 490 ? 2.630 -10.779 -4.801 1.00 90.38 490 ILE A C 1
ATOM 3678 O O . ILE A 1 490 ? 2.819 -10.214 -5.876 1.00 90.38 490 ILE A O 1
ATOM 3682 N N . GLU A 1 491 ? 1.559 -11.542 -4.575 1.00 89.06 491 GLU A N 1
ATOM 3683 C CA . GLU A 1 491 ? 0.499 -11.769 -5.565 1.00 89.06 491 GLU A CA 1
ATOM 3684 C C . GLU A 1 491 ? -0.179 -10.450 -5.959 1.00 89.06 491 GLU A C 1
ATOM 3686 O O . GLU A 1 491 ? -0.400 -10.201 -7.145 1.00 89.06 491 GLU A O 1
ATOM 3691 N N . ARG A 1 492 ? -0.467 -9.574 -4.983 1.00 81.88 492 ARG A N 1
ATOM 3692 C CA . ARG A 1 492 ? -1.045 -8.245 -5.231 1.00 81.88 492 ARG A CA 1
ATOM 3693 C C . ARG A 1 492 ? -0.125 -7.377 -6.080 1.00 81.88 492 ARG A C 1
ATOM 3695 O O . ARG A 1 492 ? -0.601 -6.779 -7.041 1.00 81.88 492 ARG A O 1
ATOM 3702 N N . LEU A 1 493 ? 1.176 -7.355 -5.779 1.00 84.56 493 LEU A N 1
ATOM 3703 C CA . LEU A 1 493 ? 2.164 -6.615 -6.570 1.00 84.56 493 LEU A CA 1
ATOM 3704 C C . LEU A 1 493 ? 2.241 -7.129 -8.014 1.00 84.56 493 LEU A C 1
ATOM 3706 O O . LEU A 1 493 ? 2.250 -6.343 -8.958 1.00 84.56 493 LEU A O 1
ATOM 3710 N N . VAL A 1 494 ? 2.273 -8.448 -8.204 1.00 86.62 494 VAL A N 1
ATOM 3711 C CA . VAL A 1 494 ? 2.251 -9.062 -9.539 1.00 86.62 494 VAL A CA 1
ATOM 3712 C C . VAL A 1 494 ? 0.965 -8.702 -10.286 1.00 86.62 494 VAL A C 1
ATOM 3714 O O . VAL A 1 494 ? 1.011 -8.300 -11.451 1.00 86.62 494 VAL A O 1
ATOM 3717 N N . SER A 1 495 ? -0.178 -8.791 -9.609 1.00 80.62 495 SER A N 1
ATOM 3718 C CA . SER A 1 495 ? -1.489 -8.515 -10.199 1.00 80.62 495 SER A CA 1
ATOM 3719 C C . SER A 1 495 ? -1.626 -7.062 -10.648 1.00 80.62 495 SER A C 1
ATOM 3721 O O . SER A 1 495 ? -2.103 -6.809 -11.754 1.00 80.62 495 SER A O 1
ATOM 3723 N N . SER A 1 496 ? -1.157 -6.111 -9.835 1.00 75.62 496 SER A N 1
ATOM 3724 C CA . SER A 1 496 ? -1.234 -4.681 -10.147 1.00 75.62 496 SER A CA 1
ATOM 3725 C C . SER A 1 496 ? -0.241 -4.229 -11.220 1.00 75.62 496 SER A C 1
ATOM 3727 O O . SER A 1 496 ? -0.458 -3.190 -11.839 1.00 75.62 496 SER A O 1
ATOM 3729 N N . THR A 1 497 ? 0.825 -4.996 -11.478 1.00 78.75 497 THR A N 1
ATOM 3730 C CA . THR A 1 497 ? 1.897 -4.590 -12.405 1.00 78.75 497 THR A CA 1
ATOM 3731 C C . THR A 1 497 ? 1.955 -5.378 -13.713 1.00 78.75 497 THR A C 1
ATOM 3733 O O . THR A 1 497 ? 2.406 -4.822 -14.716 1.00 78.75 497 THR A O 1
ATOM 3736 N N . LYS A 1 498 ? 1.552 -6.659 -13.740 1.00 86.06 498 LYS A N 1
ATOM 3737 C CA . LYS A 1 498 ? 1.810 -7.560 -14.885 1.00 86.06 498 LYS A CA 1
ATOM 3738 C C . LYS A 1 498 ? 0.611 -8.392 -15.358 1.00 86.06 498 LYS A C 1
ATOM 3740 O O . LYS A 1 498 ? 0.572 -8.737 -16.539 1.00 86.06 498 LYS A O 1
ATOM 3745 N N . ALA A 1 499 ? -0.382 -8.684 -14.512 1.00 78.75 499 ALA A N 1
ATOM 3746 C CA . ALA A 1 499 ? -1.440 -9.653 -14.850 1.00 78.75 499 ALA A CA 1
ATOM 3747 C C . ALA A 1 499 ? -2.337 -9.251 -16.043 1.00 78.75 499 ALA A C 1
ATOM 3749 O O . ALA A 1 499 ? -2.926 -10.111 -16.698 1.00 78.75 499 ALA A O 1
ATOM 3750 N N . MET A 1 500 ? -2.428 -7.958 -16.370 1.00 83.12 500 MET A N 1
ATOM 3751 C CA . MET A 1 500 ? -3.209 -7.462 -17.511 1.00 83.12 500 MET A CA 1
ATOM 3752 C C . MET A 1 500 ? -2.525 -7.661 -18.876 1.00 83.12 500 MET A C 1
ATOM 3754 O O . MET A 1 500 ? -3.186 -7.549 -19.914 1.00 83.12 500 MET A O 1
ATOM 3758 N N . LEU A 1 501 ? -1.214 -7.933 -18.903 1.00 85.94 501 LEU A N 1
ATOM 3759 C CA . LEU A 1 501 ? -0.402 -7.863 -20.122 1.00 85.94 501 LEU A CA 1
ATOM 3760 C C . LEU A 1 501 ? -0.879 -8.828 -21.210 1.00 85.94 501 LEU A C 1
ATOM 3762 O O . LEU A 1 501 ? -1.028 -8.412 -22.358 1.00 85.94 501 LEU A O 1
ATOM 3766 N N . ALA A 1 502 ? -1.179 -10.084 -20.873 1.00 84.62 502 ALA A N 1
ATOM 3767 C CA . ALA A 1 502 ? -1.649 -11.060 -21.856 1.00 84.62 502 ALA A CA 1
ATOM 3768 C C . ALA A 1 502 ? -2.920 -10.621 -22.593 1.00 84.62 502 ALA A C 1
ATOM 3770 O O . ALA A 1 502 ? -3.028 -10.825 -23.804 1.00 84.62 502 ALA A O 1
ATOM 3771 N N . GLY A 1 503 ? -3.866 -10.006 -21.877 1.00 86.56 503 GLY A N 1
ATOM 3772 C CA . GLY A 1 503 ? -5.109 -9.506 -22.460 1.00 86.56 503 GLY A CA 1
ATOM 3773 C C . GLY A 1 503 ? -4.870 -8.302 -23.369 1.00 86.56 503 GLY A C 1
ATOM 3774 O O . GLY A 1 503 ? -5.309 -8.295 -24.518 1.00 86.56 503 GLY A O 1
ATOM 3775 N N . VAL A 1 504 ? -4.123 -7.307 -22.879 1.00 88.19 504 VAL A N 1
ATOM 3776 C CA . VAL A 1 504 ? -3.864 -6.048 -23.602 1.00 88.19 504 VAL A CA 1
ATOM 3777 C C . VAL A 1 504 ? -2.990 -6.267 -24.842 1.00 88.19 504 VAL A C 1
ATOM 3779 O O . VAL A 1 504 ? -3.220 -5.654 -25.883 1.00 88.19 504 VAL A O 1
ATOM 3782 N N . LEU A 1 505 ? -2.008 -7.169 -24.763 1.00 91.38 505 LEU A N 1
ATOM 3783 C CA . LEU A 1 505 ? -1.041 -7.426 -25.836 1.00 91.38 505 LEU A CA 1
ATOM 3784 C C . LEU A 1 505 ? -1.485 -8.517 -26.825 1.00 91.38 505 LEU A C 1
ATOM 3786 O O . LEU A 1 505 ? -0.771 -8.797 -27.794 1.00 91.38 505 LEU A O 1
ATOM 3790 N N . ALA A 1 506 ? -2.666 -9.116 -26.638 1.00 88.88 506 ALA A N 1
ATOM 3791 C CA . ALA A 1 506 ? -3.198 -10.156 -27.521 1.00 88.88 506 ALA A CA 1
ATOM 3792 C C . ALA A 1 506 ? -3.200 -9.777 -29.023 1.00 88.88 506 ALA A C 1
ATOM 3794 O O . ALA A 1 506 ? -2.830 -10.632 -29.836 1.00 88.88 506 ALA A O 1
ATOM 3795 N N . PRO A 1 507 ? -3.519 -8.527 -29.434 1.00 91.81 507 PRO A N 1
ATOM 3796 C CA . PRO A 1 507 ? -3.450 -8.135 -30.843 1.00 91.81 507 PRO A CA 1
ATOM 3797 C C . PRO A 1 507 ? -2.035 -8.201 -31.433 1.00 91.81 507 PRO A C 1
ATOM 3799 O O . PRO A 1 507 ? -1.883 -8.542 -32.605 1.00 91.81 507 PRO A O 1
ATOM 3802 N N . LEU A 1 508 ? -0.999 -7.908 -30.635 1.00 88.50 508 LEU A N 1
ATOM 3803 C CA . LEU A 1 508 ? 0.397 -8.017 -31.069 1.00 88.50 508 LEU A CA 1
ATOM 3804 C C . LEU A 1 508 ? 0.820 -9.480 -31.176 1.00 88.50 508 LEU A C 1
ATOM 3806 O O . LEU A 1 508 ? 1.450 -9.852 -32.158 1.00 88.50 508 LEU A O 1
ATOM 3810 N N . LYS A 1 509 ? 0.409 -10.330 -30.227 1.00 84.75 509 LYS A N 1
ATOM 3811 C CA . LYS A 1 509 ? 0.705 -11.776 -30.233 1.00 84.75 509 LYS A CA 1
ATOM 3812 C C . LYS A 1 509 ? 0.229 -12.485 -31.510 1.00 84.75 509 LYS A C 1
ATOM 3814 O O . LYS A 1 509 ? 0.813 -13.490 -31.904 1.00 84.75 509 LYS A O 1
ATOM 3819 N N . ALA A 1 510 ? -0.818 -11.974 -32.160 1.00 84.81 510 ALA A N 1
ATOM 3820 C CA . ALA A 1 510 ? -1.342 -12.519 -33.412 1.00 84.81 510 ALA A CA 1
ATOM 3821 C C . ALA A 1 510 ? -0.492 -12.173 -34.654 1.00 84.81 510 ALA A C 1
ATOM 3823 O O . ALA A 1 510 ? -0.701 -12.761 -35.716 1.00 84.81 510 ALA A O 1
ATOM 3824 N N . GLN A 1 511 ? 0.449 -11.228 -34.551 1.00 87.38 511 GLN A N 1
ATOM 3825 C CA . GLN A 1 511 ? 1.277 -10.789 -35.675 1.00 87.38 511 GLN A CA 1
ATOM 3826 C C . GLN A 1 511 ? 2.585 -11.595 -35.782 1.00 87.38 511 GLN A C 1
ATOM 3828 O O . GLN A 1 511 ? 3.151 -11.997 -34.763 1.00 87.38 511 GLN A O 1
ATOM 3833 N N . PRO A 1 512 ? 3.125 -11.809 -36.999 1.00 84.25 512 PRO A N 1
ATOM 3834 C CA . PRO A 1 512 ? 4.463 -12.374 -37.170 1.00 84.25 512 PRO A CA 1
ATOM 3835 C C . PRO A 1 512 ? 5.520 -11.5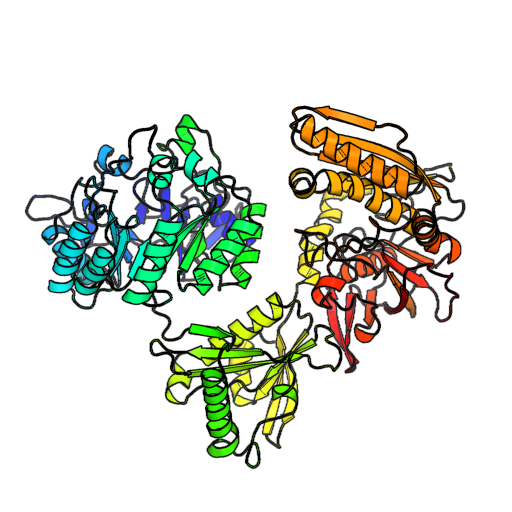37 -36.434 1.00 84.25 512 PRO A C 1
ATOM 3837 O O . PRO A 1 512 ? 5.564 -10.325 -36.616 1.00 84.25 512 PRO A O 1
ATOM 3840 N N . LEU A 1 513 ? 6.370 -12.188 -35.627 1.00 83.50 513 LEU A N 1
ATOM 3841 C CA . LEU A 1 513 ? 7.362 -11.551 -34.733 1.00 83.50 513 LEU A CA 1
ATOM 3842 C C . LEU A 1 513 ? 6.766 -10.638 -33.644 1.00 83.50 513 LEU A C 1
ATOM 3844 O O . LEU A 1 513 ? 7.504 -9.947 -32.942 1.00 83.50 513 LEU A O 1
ATOM 3848 N N . GLY A 1 514 ? 5.443 -10.639 -33.480 1.00 83.69 514 GLY A N 1
ATOM 3849 C CA . GLY A 1 514 ? 4.774 -9.893 -32.429 1.00 83.69 514 GLY A CA 1
ATOM 3850 C C . GLY A 1 514 ? 5.201 -10.377 -31.047 1.00 83.69 514 GLY A C 1
ATOM 3851 O O . GLY A 1 514 ? 5.197 -11.577 -30.773 1.00 83.69 514 GLY A O 1
ATOM 3852 N N . LEU A 1 515 ? 5.564 -9.424 -30.183 1.00 85.75 515 LEU A N 1
ATOM 3853 C CA . LEU A 1 515 ? 6.126 -9.652 -28.843 1.00 85.75 515 LEU A CA 1
ATOM 3854 C C . LEU A 1 515 ? 7.490 -10.362 -28.815 1.00 85.75 515 LEU A C 1
ATOM 3856 O O . LEU A 1 515 ? 7.928 -10.741 -27.735 1.00 85.75 515 LEU A O 1
ATOM 3860 N N . GLY A 1 516 ? 8.158 -10.525 -29.961 1.00 84.56 516 GLY A N 1
ATOM 3861 C CA . GLY A 1 516 ? 9.480 -11.145 -30.068 1.00 84.56 516 GLY A CA 1
ATOM 3862 C C . GLY A 1 516 ? 9.507 -12.400 -30.941 1.00 84.56 516 GLY A C 1
ATOM 3863 O O . GLY A 1 516 ? 8.481 -12.991 -31.287 1.00 84.56 516 GLY A O 1
ATOM 3864 N N . ALA A 1 517 ? 10.715 -12.811 -31.336 1.00 84.38 517 ALA A N 1
ATOM 3865 C CA . ALA A 1 517 ? 10.931 -14.100 -31.989 1.00 84.38 517 ALA A CA 1
ATOM 3866 C C . ALA A 1 517 ? 10.709 -15.258 -30.998 1.00 84.38 517 ALA A C 1
ATOM 3868 O O . ALA A 1 517 ? 10.748 -15.065 -29.784 1.00 84.38 517 ALA A O 1
ATOM 3869 N N . LYS A 1 518 ? 10.511 -16.478 -31.514 1.00 83.69 518 LYS A N 1
ATOM 3870 C CA . LYS A 1 518 ? 10.371 -17.679 -30.674 1.00 83.69 518 LYS A CA 1
ATOM 3871 C C . LYS A 1 518 ? 11.561 -17.802 -29.713 1.00 83.69 518 LYS A C 1
ATOM 3873 O O . LYS A 1 518 ? 12.707 -17.783 -30.163 1.00 83.69 518 LYS A O 1
ATOM 3878 N N . GLY A 1 519 ? 11.273 -17.982 -28.430 1.00 85.62 519 GLY A N 1
ATOM 3879 C CA . GLY A 1 519 ? 12.249 -18.047 -27.348 1.00 85.62 519 GLY A CA 1
ATOM 3880 C C . GLY A 1 519 ? 12.5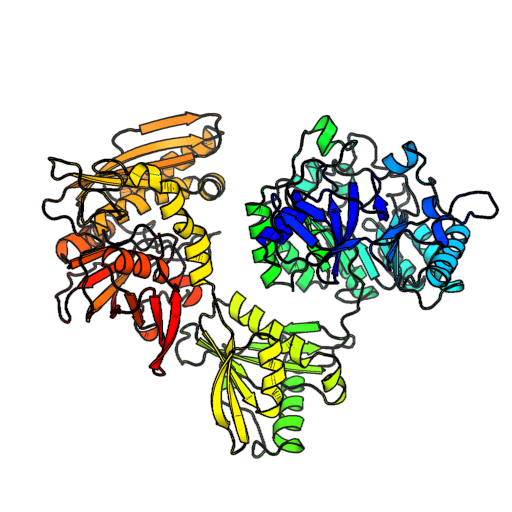53 -16.706 -26.679 1.00 85.62 519 GLY A C 1
ATOM 3881 O O . GLY A 1 519 ? 13.301 -16.722 -25.715 1.00 85.62 519 GLY A O 1
ATOM 3882 N N . PHE A 1 520 ? 11.992 -15.592 -27.165 1.00 90.25 520 PHE A N 1
ATOM 3883 C CA . PHE A 1 520 ? 12.198 -14.227 -26.648 1.00 90.25 520 PHE A CA 1
ATOM 3884 C C . PHE A 1 520 ? 10.872 -13.493 -26.397 1.00 90.25 520 PHE A C 1
ATOM 3886 O O . PHE A 1 520 ? 10.825 -12.263 -26.354 1.00 90.25 520 PHE A O 1
ATOM 3893 N N . ARG A 1 521 ? 9.752 -14.222 -26.319 1.00 88.50 521 ARG A N 1
ATOM 3894 C CA . ARG A 1 521 ? 8.448 -13.592 -26.120 1.00 88.50 521 ARG A CA 1
ATOM 3895 C C . ARG A 1 521 ? 8.358 -12.970 -24.730 1.00 88.50 521 ARG A C 1
ATOM 3897 O O . ARG A 1 521 ? 8.408 -13.692 -23.741 1.00 88.50 521 ARG A O 1
ATOM 3904 N N . GLY A 1 522 ? 8.118 -11.659 -24.678 1.00 82.44 522 GLY A N 1
ATOM 3905 C CA . GLY A 1 522 ? 7.970 -10.933 -23.409 1.00 82.44 522 GLY A CA 1
ATOM 3906 C C . GLY A 1 522 ? 9.239 -10.924 -22.548 1.00 82.44 522 GLY A C 1
ATOM 3907 O O . GLY A 1 522 ? 9.135 -10.768 -21.334 1.00 82.44 522 GLY A O 1
ATOM 3908 N N . ASP A 1 523 ? 10.393 -11.145 -23.181 1.00 92.50 523 ASP A N 1
ATOM 3909 C CA . ASP A 1 523 ? 11.722 -11.103 -22.570 1.00 92.50 523 ASP A CA 1
ATOM 3910 C C . ASP A 1 523 ? 12.171 -9.649 -22.316 1.00 92.50 523 ASP A C 1
ATOM 3912 O O . ASP A 1 523 ? 11.520 -8.712 -22.787 1.00 92.50 523 ASP A O 1
ATOM 3916 N N . ASP A 1 524 ? 13.281 -9.456 -21.602 1.00 94.56 524 ASP A N 1
ATOM 3917 C CA . ASP A 1 524 ? 13.783 -8.120 -21.211 1.00 94.56 524 ASP A CA 1
ATOM 3918 C C . ASP A 1 524 ? 14.215 -7.281 -22.421 1.00 94.56 524 ASP A C 1
ATOM 3920 O O . ASP A 1 524 ? 14.138 -6.056 -22.449 1.00 94.56 524 ASP A O 1
ATOM 3924 N N . GLY A 1 525 ? 14.619 -7.956 -23.491 1.00 94.62 525 GLY A N 1
ATOM 3925 C CA . GLY A 1 525 ? 14.862 -7.335 -24.778 1.00 94.62 525 GLY A CA 1
ATOM 3926 C C . GLY A 1 525 ? 14.544 -8.278 -25.923 1.00 94.62 525 GLY A C 1
ATOM 3927 O O . GLY A 1 525 ? 14.315 -9.474 -25.757 1.00 94.62 525 GLY A O 1
ATOM 3928 N N . VAL A 1 526 ? 14.565 -7.737 -27.135 1.00 94.38 526 VAL A N 1
ATOM 3929 C CA . VAL A 1 526 ? 14.274 -8.498 -28.349 1.00 94.38 526 VAL A CA 1
ATOM 3930 C C . VAL A 1 526 ? 15.466 -8.487 -29.306 1.00 94.38 526 VAL A C 1
ATOM 3932 O O . VAL A 1 526 ? 15.993 -7.414 -29.621 1.00 94.38 526 VAL A O 1
ATOM 3935 N N . PRO A 1 527 ? 15.886 -9.653 -29.832 1.00 94.75 527 PRO A N 1
ATOM 3936 C CA . PRO A 1 527 ? 16.806 -9.702 -30.958 1.00 94.75 527 PRO A CA 1
ATOM 3937 C C . PRO A 1 527 ? 16.198 -9.062 -32.206 1.00 94.75 527 PRO A C 1
ATOM 3939 O O . PRO A 1 527 ? 15.143 -9.478 -32.692 1.00 94.75 527 PRO A O 1
ATOM 3942 N N . VAL A 1 528 ? 16.883 -8.063 -32.757 1.00 93.62 528 VAL A N 1
ATOM 3943 C CA . VAL A 1 528 ? 16.458 -7.372 -33.975 1.00 93.62 528 VAL A CA 1
ATOM 3944 C C . VAL A 1 528 ? 16.753 -8.267 -35.189 1.00 93.62 528 VAL A C 1
ATOM 3946 O O . VAL A 1 528 ? 17.919 -8.610 -35.428 1.00 93.62 528 VAL A O 1
ATOM 3949 N N . PRO A 1 529 ? 15.735 -8.639 -35.992 1.00 90.19 529 PRO A N 1
ATOM 3950 C CA . PRO A 1 529 ? 15.893 -9.597 -37.083 1.00 90.19 529 PRO A CA 1
ATOM 3951 C C . PRO A 1 529 ? 17.020 -9.243 -38.061 1.00 90.19 529 PRO A C 1
ATOM 3953 O O . PRO A 1 529 ? 17.104 -8.120 -38.554 1.00 90.19 529 PRO A O 1
ATOM 3956 N N . GLY A 1 530 ? 17.862 -10.228 -38.386 1.00 90.62 530 GLY A N 1
ATOM 3957 C CA . GLY A 1 530 ? 18.947 -10.072 -39.363 1.00 90.62 530 GLY A CA 1
ATOM 3958 C C . GLY A 1 530 ? 20.170 -9.299 -38.860 1.00 90.62 530 GLY A C 1
ATOM 3959 O O . GLY A 1 530 ? 21.015 -8.922 -39.670 1.00 90.62 530 GLY A O 1
ATOM 3960 N N . SER A 1 531 ? 20.282 -9.068 -37.551 1.00 94.25 531 SER A N 1
ATOM 3961 C CA . SER A 1 531 ? 21.410 -8.367 -36.934 1.00 94.25 531 SER A CA 1
ATOM 3962 C C . SER A 1 531 ? 21.851 -9.038 -35.628 1.00 94.25 531 SER A C 1
ATOM 3964 O O . SER A 1 531 ? 21.191 -9.953 -35.143 1.00 94.25 531 SER A O 1
ATOM 3966 N N . ASP A 1 532 ? 22.962 -8.573 -35.060 1.00 94.75 532 ASP A N 1
ATOM 3967 C CA . ASP A 1 532 ? 23.422 -8.911 -33.707 1.00 94.75 532 ASP A CA 1
ATOM 3968 C C . ASP A 1 532 ? 22.921 -7.907 -32.650 1.00 94.75 532 ASP A C 1
ATOM 3970 O O . ASP A 1 532 ? 23.462 -7.839 -31.546 1.00 94.75 532 ASP A O 1
ATOM 3974 N N . MET A 1 533 ? 21.923 -7.088 -33.002 1.00 97.19 533 MET A N 1
ATOM 3975 C CA . MET A 1 533 ? 21.383 -6.042 -32.139 1.00 97.19 533 MET A CA 1
ATOM 3976 C C . MET A 1 533 ? 20.272 -6.585 -31.240 1.00 97.19 533 MET A C 1
ATOM 3978 O O . MET A 1 533 ? 19.411 -7.339 -31.691 1.00 97.19 533 MET A O 1
ATOM 3982 N N . ILE A 1 534 ? 20.250 -6.118 -29.996 1.00 97.75 534 ILE A N 1
ATOM 3983 C CA . ILE A 1 534 ? 19.154 -6.293 -29.040 1.00 97.75 534 ILE A CA 1
ATOM 3984 C C . ILE A 1 534 ? 18.521 -4.926 -28.793 1.00 97.75 534 ILE A C 1
ATOM 3986 O O . ILE A 1 534 ? 19.242 -3.940 -28.633 1.00 97.75 534 ILE A O 1
ATOM 3990 N N . ALA A 1 535 ? 17.195 -4.862 -28.764 1.00 96.94 535 ALA A N 1
ATOM 3991 C CA . ALA A 1 535 ? 16.459 -3.665 -28.378 1.00 96.94 535 ALA A CA 1
ATOM 3992 C C . ALA A 1 535 ? 15.700 -3.918 -27.071 1.00 96.94 535 ALA A C 1
ATOM 3994 O O . ALA A 1 535 ? 14.975 -4.906 -26.974 1.00 96.94 535 ALA A O 1
ATOM 3995 N N . ALA A 1 536 ? 15.856 -3.016 -26.107 1.00 97.31 536 ALA A N 1
ATOM 3996 C CA . ALA A 1 536 ? 15.056 -2.938 -24.887 1.00 97.31 536 ALA A CA 1
ATOM 3997 C C . ALA A 1 536 ? 14.332 -1.589 -24.872 1.00 97.31 536 ALA A C 1
ATOM 3999 O O . ALA A 1 536 ? 14.853 -0.606 -25.411 1.00 97.31 536 ALA A O 1
ATOM 4000 N N . CYS A 1 537 ? 13.113 -1.546 -24.345 1.00 96.00 537 CYS A N 1
ATOM 4001 C CA . CYS A 1 537 ? 12.323 -0.323 -24.293 1.00 96.00 537 CYS A CA 1
ATOM 4002 C C . CYS A 1 537 ? 11.449 -0.321 -23.052 1.00 96.00 537 CYS A C 1
ATOM 4004 O O . CYS A 1 537 ? 10.642 -1.230 -22.870 1.00 96.00 537 CYS A O 1
ATOM 4006 N N . ASP A 1 538 ? 11.552 0.758 -22.285 1.00 95.75 538 ASP A N 1
ATOM 4007 C CA . ASP A 1 538 ? 10.832 0.900 -21.033 1.00 95.75 538 ASP A CA 1
ATOM 4008 C C . ASP A 1 538 ? 10.292 2.314 -20.836 1.00 95.75 538 ASP A C 1
ATOM 4010 O O . ASP A 1 538 ? 10.897 3.317 -21.241 1.00 95.75 538 ASP A O 1
ATOM 4014 N N . ALA A 1 539 ? 9.139 2.383 -20.176 1.00 94.06 539 ALA A N 1
ATOM 4015 C CA . ALA A 1 539 ? 8.473 3.622 -19.806 1.00 94.06 539 ALA A CA 1
ATOM 4016 C C . ALA A 1 539 ? 8.527 3.826 -18.290 1.00 94.06 539 ALA A C 1
ATOM 4018 O O . ALA A 1 539 ? 8.312 2.902 -17.508 1.00 94.06 539 ALA A O 1
ATOM 4019 N N . ILE A 1 540 ? 8.769 5.066 -17.871 1.00 93.94 540 ILE A N 1
ATOM 4020 C CA . ILE A 1 540 ? 8.785 5.441 -16.459 1.00 93.94 540 ILE A CA 1
ATOM 4021 C C . ILE A 1 540 ? 7.402 5.931 -16.043 1.00 93.94 540 ILE A C 1
ATOM 4023 O O . ILE A 1 540 ? 6.778 6.738 -16.737 1.00 93.94 540 ILE A O 1
ATOM 4027 N N . ILE A 1 541 ? 6.936 5.456 -14.884 1.00 83.38 541 ILE A N 1
ATOM 4028 C CA . ILE A 1 541 ? 5.631 5.823 -14.328 1.00 83.38 541 ILE A CA 1
ATOM 4029 C C . ILE A 1 541 ? 5.506 7.357 -14.201 1.00 83.38 541 ILE A C 1
ATOM 4031 O O . ILE A 1 541 ? 6.398 7.994 -13.629 1.00 83.38 541 ILE A O 1
ATOM 4035 N N . PRO A 1 542 ? 4.419 7.981 -14.702 1.00 78.88 542 PRO A N 1
ATOM 4036 C CA . PRO A 1 542 ? 4.288 9.440 -14.711 1.00 78.88 542 PRO A CA 1
ATOM 4037 C C . PRO A 1 542 ? 4.427 10.091 -13.330 1.00 78.88 542 PRO A C 1
ATOM 4039 O O . PRO A 1 542 ? 5.063 11.136 -13.207 1.00 78.88 542 PRO A O 1
ATOM 4042 N N . SER A 1 543 ? 3.923 9.435 -12.279 1.00 76.75 543 SER A N 1
ATOM 4043 C CA . SER A 1 543 ? 4.032 9.910 -10.894 1.00 76.75 543 SER A CA 1
ATOM 4044 C C . SER A 1 543 ? 5.484 10.098 -10.442 1.00 76.75 543 SER A C 1
ATOM 4046 O O . SER A 1 543 ? 5.801 11.085 -9.782 1.00 76.75 543 SER A O 1
ATOM 4048 N N . MET A 1 544 ? 6.400 9.217 -10.854 1.00 82.12 544 MET A N 1
ATOM 4049 C CA . MET A 1 544 ? 7.834 9.367 -10.587 1.00 82.12 544 MET A CA 1
ATOM 4050 C C . MET A 1 544 ? 8.439 10.528 -11.369 1.00 82.12 544 MET A C 1
ATOM 4052 O O . MET A 1 544 ? 9.230 11.294 -10.818 1.00 82.12 544 MET A O 1
ATOM 4056 N N . VAL A 1 545 ? 8.056 10.675 -12.642 1.00 85.56 545 VAL A N 1
ATOM 4057 C CA . VAL A 1 545 ? 8.499 11.789 -13.496 1.00 85.56 545 VAL A CA 1
ATOM 4058 C C . VAL A 1 545 ? 8.078 13.133 -12.894 1.00 85.56 545 VAL A C 1
ATOM 4060 O O . VAL A 1 545 ? 8.827 14.110 -12.960 1.00 85.56 545 VAL A O 1
ATOM 4063 N N . ASP A 1 546 ? 6.903 13.189 -12.271 1.00 78.94 546 ASP A N 1
ATOM 4064 C CA . ASP A 1 546 ? 6.412 14.380 -11.587 1.00 78.94 546 ASP A CA 1
ATOM 4065 C C . ASP A 1 546 ? 7.108 14.626 -10.242 1.00 78.94 546 ASP A C 1
ATOM 4067 O O . ASP A 1 546 ? 7.550 15.756 -9.993 1.00 78.94 546 ASP A O 1
ATOM 4071 N N . ARG A 1 547 ? 7.239 13.586 -9.407 1.00 78.25 547 ARG A N 1
ATOM 4072 C CA . ARG A 1 547 ? 7.774 13.660 -8.037 1.00 78.25 547 ARG A CA 1
ATOM 4073 C C . ARG A 1 547 ? 9.284 13.894 -8.000 1.00 78.25 547 ARG A C 1
ATOM 4075 O O . ARG A 1 547 ? 9.760 14.801 -7.317 1.00 78.25 547 ARG A O 1
ATOM 4082 N N . ASP A 1 548 ? 10.051 13.096 -8.739 1.00 86.38 548 ASP A N 1
ATOM 4083 C CA . ASP A 1 548 ? 11.514 13.178 -8.802 1.00 86.38 548 ASP A CA 1
ATOM 4084 C C . ASP A 1 548 ? 12.001 13.082 -10.263 1.00 86.38 548 ASP A C 1
ATOM 4086 O O . ASP A 1 548 ? 12.546 12.060 -10.677 1.00 86.38 548 ASP A O 1
ATOM 4090 N N . PRO A 1 549 ? 11.826 14.147 -11.075 1.00 90.44 549 PRO A N 1
ATOM 4091 C CA . PRO A 1 549 ? 12.145 14.121 -12.505 1.00 90.44 549 PRO A CA 1
ATOM 4092 C C . PRO A 1 549 ? 13.609 13.791 -12.805 1.00 90.44 549 PRO A C 1
ATOM 4094 O O . PRO A 1 549 ? 13.902 13.159 -13.814 1.00 90.44 549 PRO A O 1
ATOM 4097 N N . GLU A 1 550 ? 14.541 14.220 -11.951 1.00 95.06 550 GLU A N 1
ATOM 4098 C CA . GLU A 1 550 ? 15.964 13.927 -12.150 1.00 95.06 550 GLU A CA 1
ATOM 4099 C C . GLU A 1 550 ? 16.265 12.451 -11.880 1.00 95.06 550 GLU A C 1
ATOM 4101 O O . GLU A 1 550 ? 17.012 11.823 -12.627 1.00 95.06 550 GLU A O 1
ATOM 4106 N N . TRP A 1 551 ? 15.621 11.858 -10.876 1.00 95.31 551 TRP A N 1
ATOM 4107 C CA . TRP A 1 551 ? 15.687 10.415 -10.677 1.00 95.31 551 TRP A CA 1
ATOM 4108 C C . TRP A 1 551 ? 15.003 9.628 -11.782 1.00 95.31 551 TRP A C 1
ATOM 4110 O O . TRP A 1 551 ? 15.572 8.655 -12.256 1.00 95.31 551 TRP A O 1
ATOM 4120 N N . ALA A 1 552 ? 13.842 10.081 -12.252 1.00 95.62 552 ALA A N 1
ATOM 4121 C CA . ALA A 1 552 ? 13.145 9.462 -13.372 1.00 95.62 552 ALA A CA 1
ATOM 4122 C C . ALA A 1 552 ? 14.045 9.386 -14.616 1.00 95.62 552 ALA A C 1
ATOM 4124 O O . ALA A 1 552 ? 14.107 8.347 -15.267 1.00 95.62 552 ALA A O 1
ATOM 4125 N N . GLY A 1 553 ? 14.801 10.454 -14.902 1.00 98.12 553 GLY A N 1
ATOM 4126 C CA . GLY A 1 553 ? 15.808 10.461 -15.964 1.00 98.12 553 GLY A CA 1
ATOM 4127 C C . GLY A 1 553 ? 16.916 9.422 -15.763 1.00 98.12 553 GLY A C 1
ATOM 4128 O O . GLY A 1 553 ? 17.287 8.736 -16.712 1.00 98.12 553 GLY A O 1
ATOM 4129 N N . TRP A 1 554 ? 17.421 9.270 -14.533 1.00 98.25 554 TRP A N 1
ATOM 4130 C CA . TRP A 1 554 ? 18.397 8.223 -14.203 1.00 98.25 554 TRP A CA 1
ATOM 4131 C C . TRP A 1 554 ? 17.807 6.818 -14.379 1.00 98.25 554 TRP A C 1
ATOM 4133 O O . TRP A 1 554 ? 18.402 5.972 -15.046 1.00 98.25 554 TRP A O 1
ATOM 4143 N N . CYS A 1 555 ? 16.620 6.582 -13.816 1.00 97.50 555 CYS A N 1
ATOM 4144 C CA . CYS A 1 555 ? 15.909 5.312 -13.893 1.00 97.50 555 CYS A CA 1
ATOM 4145 C C . CYS A 1 555 ? 15.586 4.912 -15.332 1.00 97.50 555 CYS A C 1
ATOM 4147 O O . CYS A 1 555 ? 15.704 3.738 -15.652 1.00 97.50 555 CYS A O 1
ATOM 4149 N N . ALA A 1 556 ? 15.247 5.864 -16.207 1.00 97.62 556 ALA A N 1
ATOM 4150 C CA . ALA A 1 556 ? 14.960 5.585 -17.613 1.00 97.62 556 ALA A CA 1
ATOM 4151 C C . ALA A 1 556 ? 16.144 4.937 -18.345 1.00 97.62 556 ALA A C 1
ATOM 4153 O O . ALA A 1 556 ? 15.943 4.024 -19.143 1.00 97.62 556 ALA A O 1
ATOM 4154 N N . ALA A 1 557 ? 17.378 5.355 -18.043 1.00 98.06 557 ALA A N 1
ATOM 4155 C CA . ALA A 1 557 ? 18.564 4.641 -18.509 1.00 98.06 557 ALA A CA 1
ATOM 4156 C C . ALA A 1 557 ? 18.749 3.314 -17.764 1.00 98.06 557 ALA A C 1
ATOM 4158 O O . ALA A 1 557 ? 18.967 2.287 -18.394 1.00 98.06 557 ALA A O 1
ATOM 4159 N N . LEU A 1 558 ? 18.653 3.336 -16.432 1.00 97.62 558 LEU A N 1
ATOM 4160 C CA . LEU A 1 558 ? 18.934 2.187 -15.571 1.00 97.62 558 LEU A CA 1
ATOM 4161 C C . LEU A 1 558 ? 18.159 0.925 -15.964 1.00 97.62 558 LEU A C 1
ATOM 4163 O O . LEU A 1 558 ? 18.775 -0.122 -16.133 1.00 97.62 558 LEU A O 1
ATOM 4167 N N . VAL A 1 559 ? 16.835 1.030 -16.109 1.00 96.69 559 VAL A N 1
ATOM 4168 C CA . VAL A 1 559 ? 15.963 -0.122 -16.399 1.00 96.69 559 VAL A CA 1
ATOM 4169 C C . VAL A 1 559 ? 16.336 -0.761 -17.739 1.00 96.69 559 VAL A C 1
ATOM 4171 O O . VAL A 1 559 ? 16.707 -1.926 -17.789 1.00 96.69 559 VAL A O 1
ATOM 4174 N N . ASN A 1 560 ? 16.463 0.055 -18.787 1.00 97.81 560 ASN A N 1
ATOM 4175 C CA . ASN A 1 560 ? 16.832 -0.409 -20.122 1.00 97.81 560 ASN A CA 1
ATOM 4176 C C . ASN A 1 560 ? 18.258 -0.990 -20.195 1.00 97.81 560 ASN A C 1
ATOM 4178 O O . ASN A 1 560 ? 18.543 -1.878 -20.997 1.00 97.81 560 ASN A O 1
ATOM 4182 N N . LEU A 1 561 ? 19.199 -0.463 -19.405 1.00 98.12 561 LEU A N 1
ATOM 4183 C CA . LEU A 1 561 ? 20.564 -0.993 -19.353 1.00 98.12 561 LEU A CA 1
ATOM 4184 C C . LEU A 1 561 ? 20.627 -2.323 -18.597 1.00 98.12 561 LEU A C 1
ATOM 4186 O O . LEU A 1 561 ? 21.411 -3.198 -18.978 1.00 98.12 561 LEU A O 1
ATOM 4190 N N . ASN A 1 562 ? 19.802 -2.492 -17.563 1.00 97.94 562 ASN A N 1
ATOM 4191 C CA . ASN A 1 562 ? 19.638 -3.768 -16.877 1.00 97.94 562 ASN A CA 1
ATOM 4192 C C . ASN A 1 562 ? 18.998 -4.808 -17.807 1.00 97.94 562 ASN A C 1
ATOM 4194 O O . ASN A 1 562 ? 19.522 -5.916 -17.886 1.00 97.94 562 ASN A O 1
ATOM 4198 N N . ASP A 1 563 ? 17.993 -4.436 -18.599 1.00 98.12 563 ASP A N 1
ATOM 4199 C CA . ASP A 1 563 ? 17.391 -5.323 -19.599 1.00 98.12 563 ASP A CA 1
ATOM 4200 C C . ASP A 1 563 ? 18.417 -5.841 -20.613 1.00 98.12 563 ASP A C 1
ATOM 4202 O O . ASP A 1 563 ? 18.574 -7.044 -20.825 1.00 98.12 563 ASP A O 1
ATOM 4206 N N . LEU A 1 564 ? 19.203 -4.939 -21.214 1.00 98.44 564 LEU A N 1
ATOM 4207 C CA . LEU A 1 564 ? 20.276 -5.345 -22.127 1.00 98.44 564 LEU A CA 1
ATOM 4208 C C . LEU A 1 564 ? 21.303 -6.248 -21.434 1.00 98.44 564 LEU A C 1
ATOM 4210 O O . LEU A 1 564 ? 21.798 -7.202 -22.042 1.00 98.44 564 LEU A O 1
ATOM 4214 N N . SER A 1 565 ? 21.604 -5.967 -20.166 1.00 98.00 565 SER A N 1
ATOM 4215 C CA . SER A 1 565 ? 22.502 -6.790 -19.358 1.00 98.00 565 SER A CA 1
ATOM 4216 C C . SER A 1 565 ? 21.931 -8.196 -19.157 1.00 98.00 565 SER A C 1
ATOM 4218 O O . SER A 1 565 ? 22.672 -9.160 -19.337 1.00 98.00 565 SER A O 1
ATOM 4220 N N . ALA A 1 566 ? 20.633 -8.340 -18.870 1.00 98.06 566 ALA A N 1
ATOM 4221 C CA . ALA A 1 566 ? 19.947 -9.627 -18.733 1.00 98.06 566 ALA A CA 1
ATOM 4222 C C . ALA A 1 566 ? 19.965 -10.447 -20.034 1.00 98.06 566 ALA A C 1
ATOM 4224 O O . ALA A 1 566 ? 20.173 -11.659 -20.003 1.00 98.06 566 ALA A O 1
ATOM 4225 N N . MET A 1 567 ? 19.908 -9.779 -21.189 1.00 98.00 567 MET A N 1
ATOM 4226 C CA . MET A 1 567 ? 20.065 -10.414 -22.504 1.00 98.00 567 MET A CA 1
ATOM 4227 C C . MET A 1 567 ? 21.515 -10.820 -22.829 1.00 98.00 567 MET A C 1
ATOM 4229 O O . MET A 1 567 ? 21.789 -11.378 -23.897 1.00 98.00 567 MET A O 1
ATOM 4233 N N . GLY A 1 568 ? 22.476 -10.523 -21.947 1.00 97.75 568 GLY A N 1
ATOM 4234 C CA . GLY A 1 568 ? 23.904 -10.715 -22.203 1.00 97.75 568 GLY A CA 1
ATOM 4235 C C . GLY A 1 568 ? 24.447 -9.787 -23.297 1.00 97.75 568 GLY A C 1
ATOM 4236 O O . GLY A 1 568 ? 25.430 -10.126 -23.961 1.00 97.75 568 GLY A O 1
ATOM 4237 N N . ALA A 1 569 ? 23.801 -8.640 -23.520 1.00 98.31 569 ALA A N 1
ATOM 4238 C CA . ALA A 1 569 ? 24.163 -7.671 -24.542 1.00 98.31 569 ALA A CA 1
ATOM 4239 C C . ALA A 1 569 ? 25.011 -6.528 -23.979 1.00 98.31 569 ALA A C 1
ATOM 4241 O O . ALA A 1 569 ? 24.772 -6.008 -22.893 1.00 98.31 569 ALA A O 1
ATOM 4242 N N . TYR A 1 570 ? 25.998 -6.091 -24.759 1.00 97.12 570 TYR A N 1
ATOM 4243 C CA . TYR A 1 570 ? 26.734 -4.866 -24.466 1.00 97.12 570 TYR A CA 1
ATOM 4244 C C . TYR A 1 570 ? 25.965 -3.661 -25.013 1.00 97.12 570 TYR A C 1
ATOM 4246 O O . TYR A 1 570 ? 25.659 -3.623 -26.206 1.00 97.12 570 TYR A O 1
ATOM 4254 N N . ALA A 1 571 ? 25.661 -2.680 -24.164 1.00 97.81 571 ALA A N 1
ATOM 4255 C CA . ALA A 1 571 ? 24.930 -1.480 -24.556 1.00 97.81 571 ALA A CA 1
ATOM 4256 C C . ALA A 1 571 ? 25.750 -0.583 -25.501 1.00 97.81 571 ALA A C 1
ATOM 4258 O O . ALA A 1 571 ? 26.911 -0.275 -25.245 1.00 97.81 571 ALA A O 1
ATOM 4259 N N . VAL A 1 572 ? 25.129 -0.145 -26.597 1.00 97.44 572 VAL A N 1
ATOM 4260 C CA . VAL A 1 572 ? 25.744 0.681 -27.650 1.00 97.44 572 VAL A CA 1
ATOM 4261 C C . VAL A 1 572 ? 25.221 2.117 -27.618 1.00 97.44 572 VAL A C 1
ATOM 4263 O O . VAL A 1 572 ? 25.964 3.050 -27.917 1.00 97.44 572 VAL A O 1
ATOM 4266 N N . GLY A 1 573 ? 23.955 2.315 -27.249 1.00 98.06 573 GLY A N 1
ATOM 4267 C CA . GLY A 1 573 ? 23.371 3.645 -27.107 1.00 98.06 573 GLY A CA 1
ATOM 4268 C C . GLY A 1 573 ? 21.892 3.620 -26.738 1.00 98.06 573 GLY A C 1
ATOM 4269 O O . GLY A 1 573 ? 21.263 2.564 -26.737 1.00 98.06 573 GLY A O 1
ATOM 4270 N N . MET A 1 574 ? 21.346 4.794 -26.427 1.00 98.50 574 MET A N 1
ATOM 4271 C CA . MET A 1 574 ? 19.956 4.987 -25.999 1.00 98.50 574 MET A CA 1
ATOM 4272 C C . MET A 1 574 ? 19.242 6.028 -26.863 1.00 98.50 574 MET A C 1
ATOM 4274 O O . MET A 1 574 ? 19.868 6.977 -27.334 1.00 98.50 574 MET A O 1
ATOM 4278 N N . LEU A 1 575 ? 17.935 5.871 -27.038 1.00 98.19 575 LEU A N 1
ATOM 4279 C CA . LEU A 1 575 ? 17.030 6.866 -27.606 1.00 98.19 575 LEU A CA 1
ATOM 4280 C C . LEU A 1 575 ? 16.011 7.275 -26.543 1.00 98.19 575 LEU A C 1
ATOM 4282 O O . LEU A 1 575 ? 15.487 6.395 -25.865 1.00 98.19 575 LEU A O 1
ATOM 4286 N N . ASP A 1 576 ? 15.705 8.563 -26.401 1.00 96.75 576 ASP A N 1
ATOM 4287 C CA . ASP A 1 576 ? 14.708 9.041 -25.436 1.00 96.75 576 ASP A CA 1
ATOM 4288 C C . ASP A 1 576 ? 13.434 9.586 -26.096 1.00 96.75 576 ASP A C 1
ATOM 4290 O O . ASP A 1 576 ? 13.444 10.137 -27.195 1.00 96.75 576 ASP A O 1
ATOM 4294 N N . SER A 1 577 ? 12.298 9.440 -25.421 1.00 97.56 577 SER A N 1
ATOM 4295 C CA . SER A 1 577 ? 11.058 10.139 -25.750 1.00 97.56 577 SER A CA 1
ATOM 4296 C C . SER A 1 577 ? 10.486 10.753 -24.481 1.00 97.56 577 SER A C 1
ATOM 4298 O O . SER A 1 577 ? 10.085 10.041 -23.555 1.00 97.56 577 SER A O 1
ATOM 4300 N N . VAL A 1 578 ? 10.485 12.086 -24.428 1.00 97.38 578 VAL A N 1
ATOM 4301 C CA . VAL A 1 578 ? 10.163 12.854 -23.226 1.00 97.38 578 VAL A CA 1
ATOM 4302 C C . VAL A 1 578 ? 9.127 13.945 -23.494 1.00 97.38 578 VAL A C 1
ATOM 4304 O O . VAL A 1 578 ? 9.225 14.736 -24.433 1.00 97.38 578 VAL A O 1
ATOM 4307 N N . GLY A 1 579 ? 8.136 14.006 -22.611 1.00 95.56 579 GLY A N 1
ATOM 4308 C CA . GLY A 1 579 ? 7.107 15.033 -22.531 1.00 95.56 579 GLY A CA 1
ATOM 4309 C C . GLY A 1 579 ? 7.094 15.632 -21.130 1.00 95.56 579 GLY A C 1
ATOM 4310 O O . GLY A 1 579 ? 7.221 14.906 -20.144 1.00 95.56 579 GLY A O 1
ATOM 4311 N N . ALA A 1 580 ? 6.978 16.955 -21.018 1.00 90.44 580 ALA A N 1
ATOM 4312 C CA . ALA A 1 580 ? 6.829 17.609 -19.720 1.00 90.44 580 ALA A CA 1
ATOM 4313 C C . ALA A 1 580 ? 6.029 18.921 -19.809 1.00 90.44 580 ALA A C 1
ATOM 4315 O O . ALA A 1 580 ? 6.134 19.650 -20.804 1.00 90.44 580 ALA A O 1
ATOM 4316 N N . PRO A 1 581 ? 5.300 19.305 -18.742 1.00 80.94 581 PRO A N 1
ATOM 4317 C CA . PRO A 1 581 ? 4.454 20.498 -18.762 1.00 80.94 581 PRO A CA 1
ATOM 4318 C C . PRO A 1 581 ? 5.265 21.790 -18.687 1.00 80.94 581 PRO A C 1
ATOM 4320 O O . PRO A 1 581 ? 4.789 22.847 -19.088 1.00 80.94 581 PRO A O 1
ATOM 4323 N N . THR A 1 582 ? 6.503 21.723 -18.187 1.00 83.25 582 THR A N 1
ATOM 4324 C CA . THR A 1 582 ? 7.386 22.884 -18.054 1.00 83.25 582 THR A CA 1
ATOM 4325 C C . THR A 1 582 ? 8.802 22.563 -18.517 1.00 83.25 582 THR A C 1
ATOM 4327 O O . THR A 1 582 ? 9.299 21.448 -18.341 1.00 83.25 582 THR A O 1
ATOM 4330 N N . GLN A 1 583 ? 9.497 23.579 -19.035 1.00 87.31 583 GLN A N 1
ATOM 4331 C CA . GLN A 1 583 ? 10.916 23.480 -19.384 1.00 87.31 583 GLN A CA 1
ATOM 4332 C C . GLN A 1 583 ? 11.787 23.102 -18.173 1.00 87.31 583 GLN A C 1
ATOM 4334 O O . GLN A 1 583 ? 12.773 22.384 -18.324 1.00 87.31 583 GLN A O 1
ATOM 4339 N N . SER A 1 584 ? 11.426 23.558 -16.969 1.00 81.88 584 SER A N 1
ATOM 4340 C CA . SER A 1 584 ? 12.149 23.230 -15.733 1.00 81.88 584 SER A CA 1
ATOM 4341 C C . SER A 1 584 ? 12.116 21.729 -15.440 1.00 81.88 584 SER A C 1
ATOM 4343 O O . SER A 1 584 ? 13.163 21.119 -15.214 1.00 81.88 584 SER A O 1
ATOM 4345 N N . ARG A 1 585 ? 10.931 21.107 -15.523 1.00 87.88 585 ARG A N 1
ATOM 4346 C CA . ARG A 1 585 ? 10.785 19.659 -15.331 1.00 87.88 585 ARG A CA 1
ATOM 4347 C C . ARG A 1 585 ? 11.543 18.886 -16.407 1.00 87.88 585 ARG A C 1
ATOM 4349 O O . ARG A 1 585 ? 12.350 18.029 -16.064 1.00 87.88 585 ARG A O 1
ATOM 4356 N N . LEU A 1 586 ? 11.380 19.271 -17.673 1.00 92.00 586 LEU A N 1
ATOM 4357 C CA . LEU A 1 586 ? 12.124 18.686 -18.791 1.00 92.00 586 LEU A CA 1
ATOM 4358 C C . LEU A 1 586 ? 13.645 18.736 -18.568 1.00 92.00 586 LEU A C 1
ATOM 4360 O O . LEU A 1 586 ? 14.334 17.737 -18.734 1.00 92.00 586 LEU A O 1
ATOM 4364 N N . THR A 1 587 ? 14.170 19.884 -18.133 1.00 90.88 587 THR A N 1
ATOM 4365 C CA . THR A 1 587 ? 15.608 20.062 -17.871 1.00 90.88 587 THR A CA 1
ATOM 4366 C C . THR A 1 587 ? 16.109 19.115 -16.781 1.00 90.88 587 THR A C 1
ATOM 4368 O O . THR A 1 587 ? 17.214 18.589 -16.890 1.00 90.88 587 THR A O 1
ATOM 4371 N N . ARG A 1 588 ? 15.310 18.886 -15.731 1.00 94.25 588 ARG A N 1
ATOM 4372 C CA . ARG A 1 588 ? 15.654 17.948 -14.651 1.00 94.25 588 ARG A CA 1
ATOM 4373 C C . ARG A 1 588 ? 15.663 16.500 -15.144 1.00 94.25 588 ARG A C 1
ATOM 4375 O O . ARG A 1 588 ? 16.613 15.793 -14.832 1.00 94.25 588 ARG A O 1
ATOM 4382 N N . ILE A 1 589 ? 14.686 16.105 -15.965 1.00 97.12 589 ILE A N 1
ATOM 4383 C CA . ILE A 1 589 ? 14.645 14.773 -16.596 1.00 97.12 589 ILE A CA 1
ATOM 4384 C C . ILE A 1 589 ? 15.903 14.534 -17.431 1.00 97.12 589 ILE A C 1
ATOM 4386 O O . ILE A 1 589 ? 16.640 13.579 -17.194 1.00 97.12 589 ILE A O 1
ATOM 4390 N N . ILE A 1 590 ? 16.197 15.448 -18.359 1.00 97.75 590 ILE A N 1
ATOM 4391 C CA . ILE A 1 590 ? 17.357 15.325 -19.246 1.00 97.75 590 ILE A CA 1
ATOM 4392 C C . ILE A 1 590 ? 18.671 15.329 -18.462 1.00 97.75 590 ILE A C 1
ATOM 4394 O O . ILE A 1 590 ? 19.591 14.595 -18.811 1.00 97.75 590 ILE A O 1
ATOM 4398 N N . ARG A 1 591 ? 18.773 16.102 -17.374 1.00 97.88 591 ARG A N 1
ATOM 4399 C CA . ARG A 1 591 ? 19.953 16.073 -16.499 1.00 97.88 591 ARG A CA 1
ATOM 4400 C C . ARG A 1 591 ? 20.160 14.697 -15.870 1.00 97.88 591 ARG A C 1
ATOM 4402 O O . ARG A 1 591 ? 21.283 14.203 -15.878 1.00 97.88 591 ARG A O 1
ATOM 4409 N N . GLY A 1 592 ? 19.096 14.083 -15.359 1.00 98.25 592 GLY A N 1
ATOM 4410 C CA . GLY A 1 592 ? 19.140 12.730 -14.807 1.00 98.25 592 GLY A CA 1
ATOM 4411 C C . GLY A 1 592 ? 19.634 11.701 -15.819 1.00 98.25 592 GLY A C 1
ATOM 4412 O O . GLY A 1 592 ? 20.570 10.951 -15.543 1.00 98.25 592 GLY A O 1
ATOM 4413 N N . LEU A 1 593 ? 19.056 11.738 -17.022 1.00 98.38 593 LEU A N 1
ATOM 4414 C CA . LEU A 1 593 ? 19.433 10.861 -18.129 1.00 98.38 593 LEU A CA 1
ATOM 4415 C C . LEU A 1 593 ? 20.887 11.084 -18.573 1.00 98.38 593 LEU A C 1
ATOM 4417 O O . LEU A 1 593 ? 21.624 10.124 -18.786 1.00 98.38 593 LEU A O 1
ATOM 4421 N N . ALA A 1 594 ? 21.331 12.340 -18.665 1.00 98.25 594 ALA A N 1
ATOM 4422 C CA . ALA A 1 594 ? 22.711 12.681 -19.004 1.00 98.25 594 ALA A CA 1
ATOM 4423 C C . ALA A 1 594 ? 23.708 12.188 -17.941 1.00 98.25 594 ALA A C 1
ATOM 4425 O O . ALA A 1 594 ? 24.767 11.664 -18.287 1.00 98.25 594 ALA A O 1
ATOM 4426 N N . ASN A 1 595 ? 23.360 12.306 -16.656 1.00 98.44 595 ASN A N 1
ATOM 4427 C CA . ASN A 1 595 ? 24.181 11.798 -15.558 1.00 98.44 595 ASN A CA 1
ATOM 4428 C C . ASN A 1 595 ? 24.303 10.267 -15.612 1.00 98.44 595 ASN A C 1
ATOM 4430 O O . ASN A 1 595 ? 25.408 9.744 -15.468 1.00 98.44 595 ASN A O 1
ATOM 4434 N N . ALA A 1 596 ? 23.203 9.553 -15.874 1.00 98.25 596 ALA A N 1
ATOM 4435 C CA . ALA A 1 596 ? 23.234 8.103 -16.058 1.00 98.25 596 ALA A CA 1
ATOM 4436 C C . ALA A 1 596 ? 24.049 7.709 -17.298 1.00 98.25 596 ALA A C 1
ATOM 4438 O O . ALA A 1 596 ? 24.938 6.869 -17.208 1.00 98.25 596 ALA A O 1
ATOM 4439 N N . SER A 1 597 ? 23.831 8.372 -18.434 1.00 98.31 597 SER A N 1
ATOM 4440 C CA . SER A 1 597 ? 24.606 8.163 -19.663 1.00 98.31 597 SER A CA 1
ATOM 4441 C C . SER A 1 597 ? 26.116 8.295 -19.424 1.00 98.31 597 SER A C 1
ATOM 4443 O O . SER A 1 597 ? 26.890 7.433 -19.845 1.00 98.31 597 SER A O 1
ATOM 4445 N N . ALA A 1 598 ? 26.537 9.326 -18.684 1.00 98.12 598 ALA A N 1
ATOM 4446 C CA . ALA A 1 598 ? 27.935 9.522 -18.318 1.00 98.12 598 ALA A CA 1
ATOM 4447 C C . ALA A 1 598 ? 28.458 8.427 -17.371 1.00 98.12 598 ALA A C 1
ATOM 4449 O O . ALA A 1 598 ? 29.552 7.907 -17.589 1.00 98.12 598 ALA A O 1
ATOM 4450 N N . ALA A 1 599 ? 27.682 8.055 -16.347 1.00 97.94 599 ALA A N 1
ATOM 4451 C CA . ALA A 1 599 ? 28.074 7.043 -15.367 1.00 97.94 599 ALA A CA 1
ATOM 4452 C C . ALA A 1 599 ? 28.223 5.649 -15.996 1.00 97.94 599 ALA A C 1
ATOM 4454 O O . ALA A 1 599 ? 29.231 4.981 -15.770 1.00 97.94 599 ALA A O 1
ATOM 4455 N N . TRP A 1 600 ? 27.266 5.242 -16.830 1.00 97.19 600 TRP A N 1
ATOM 4456 C CA . TRP A 1 600 ? 27.250 3.945 -17.512 1.00 97.19 600 TRP A CA 1
ATOM 4457 C C . TRP A 1 600 ? 28.099 3.910 -18.789 1.00 97.19 600 TRP A C 1
ATOM 4459 O O . TRP A 1 600 ? 28.297 2.844 -19.360 1.00 97.19 600 TRP A O 1
ATOM 4469 N N . GLN A 1 601 ? 28.619 5.060 -19.232 1.00 97.50 601 GLN A N 1
ATOM 4470 C CA . GLN A 1 601 ? 29.385 5.214 -20.475 1.00 97.50 601 GLN A CA 1
ATOM 4471 C C . GLN A 1 601 ? 28.617 4.761 -21.728 1.00 97.50 601 GLN A C 1
ATOM 4473 O O . GLN A 1 601 ? 29.209 4.277 -22.693 1.00 97.50 601 GLN A O 1
ATOM 4478 N N . VAL A 1 602 ? 27.297 4.963 -21.730 1.00 98.25 602 VAL A N 1
ATOM 4479 C CA . VAL A 1 602 ? 26.410 4.640 -22.855 1.00 98.25 602 VAL A CA 1
ATOM 4480 C C . VAL A 1 602 ? 25.812 5.939 -23.393 1.00 98.25 602 VAL A C 1
ATOM 4482 O O . VAL A 1 602 ? 25.108 6.624 -22.648 1.00 98.25 602 VAL A O 1
ATOM 4485 N N . PRO A 1 603 ? 26.070 6.324 -24.654 1.00 98.12 603 PRO A N 1
ATOM 4486 C CA . PRO A 1 603 ? 25.613 7.602 -25.189 1.00 98.12 603 PRO A CA 1
ATOM 4487 C C . PRO A 1 603 ? 24.102 7.619 -25.454 1.00 98.12 603 PRO A C 1
ATOM 4489 O O . PRO A 1 603 ? 23.530 6.645 -25.945 1.00 98.12 603 PRO A O 1
ATOM 4492 N N . VAL A 1 604 ? 23.469 8.769 -25.218 1.00 97.94 604 VAL A N 1
ATOM 4493 C CA . VAL A 1 604 ? 22.146 9.076 -25.783 1.00 97.94 604 VAL A CA 1
ATOM 4494 C C . VAL A 1 604 ? 22.347 9.513 -27.236 1.00 97.94 604 VAL A C 1
ATOM 4496 O O . VAL A 1 604 ? 23.004 10.517 -27.506 1.00 97.94 604 VAL A O 1
ATOM 4499 N N . LEU A 1 605 ? 21.830 8.727 -28.178 1.00 97.44 605 LEU A N 1
ATOM 4500 C CA . LEU A 1 605 ? 22.032 8.894 -29.621 1.00 97.44 605 LEU A CA 1
ATOM 4501 C C . LEU A 1 605 ? 21.064 9.908 -30.248 1.00 97.44 605 LEU A C 1
ATOM 4503 O O . LEU A 1 605 ? 21.315 10.402 -31.346 1.00 97.44 605 LEU A O 1
ATOM 4507 N N . GLY A 1 606 ? 19.958 10.206 -29.570 1.00 92.50 606 GLY A N 1
ATOM 4508 C CA . GLY A 1 606 ? 18.907 11.104 -30.038 1.00 92.50 606 GLY A CA 1
ATOM 4509 C C . GLY A 1 606 ? 17.566 10.762 -29.398 1.00 92.50 606 GLY A C 1
ATOM 4510 O O . GLY A 1 606 ? 17.508 9.918 -28.511 1.00 92.50 606 GLY A O 1
ATOM 4511 N N . GLY A 1 607 ? 16.489 11.388 -29.869 1.00 94.44 607 GLY A N 1
ATOM 4512 C CA . GLY A 1 607 ? 15.174 11.191 -29.274 1.00 94.44 607 GLY A CA 1
ATOM 4513 C C . GLY A 1 607 ? 14.112 12.174 -29.747 1.00 94.44 607 GLY A C 1
ATOM 4514 O O . GLY A 1 607 ? 14.268 12.837 -30.778 1.00 94.44 607 GLY A O 1
ATOM 4515 N N . HIS A 1 608 ? 13.028 12.270 -28.981 1.00 96.50 608 HIS A N 1
ATOM 4516 C CA . HIS A 1 608 ? 11.933 13.209 -29.197 1.00 96.50 608 HIS A CA 1
ATOM 4517 C C . HIS A 1 608 ? 11.555 13.941 -27.909 1.00 96.50 608 HIS A C 1
ATOM 4519 O O . HIS A 1 608 ? 11.331 13.314 -26.877 1.00 96.50 608 HIS A O 1
ATOM 4525 N N . THR A 1 609 ? 11.401 15.264 -28.000 1.00 96.56 609 THR A N 1
ATOM 4526 C CA . THR A 1 609 ? 11.144 16.130 -26.846 1.00 96.56 609 THR A CA 1
ATOM 4527 C C . THR A 1 609 ? 9.944 17.032 -27.087 1.00 96.56 609 THR A C 1
ATOM 4529 O O . THR A 1 609 ? 9.935 17.811 -28.042 1.00 96.56 609 THR A O 1
ATOM 4532 N N . GLN A 1 610 ? 8.974 16.990 -26.173 1.00 95.00 610 GLN A N 1
ATOM 4533 C CA . GLN A 1 610 ? 7.775 17.822 -26.208 1.00 95.00 610 GLN A CA 1
ATOM 4534 C C . GLN A 1 610 ? 7.597 18.619 -24.907 1.00 95.00 610 GLN A C 1
ATOM 4536 O O . GLN A 1 610 ? 7.690 18.090 -23.800 1.00 95.00 610 GLN A O 1
ATOM 4541 N N . ALA A 1 611 ? 7.319 19.916 -25.039 1.00 91.69 611 ALA A N 1
ATOM 4542 C CA . ALA A 1 611 ? 7.034 20.811 -23.919 1.00 91.69 611 ALA A CA 1
ATOM 4543 C C . ALA A 1 611 ? 5.550 21.210 -23.897 1.00 91.69 611 ALA A C 1
ATOM 4545 O O . ALA A 1 611 ? 4.915 21.298 -24.947 1.00 91.69 611 ALA A O 1
ATOM 4546 N N . GLY A 1 612 ? 5.015 21.491 -22.706 1.00 83.69 612 GLY A N 1
ATOM 4547 C CA . GLY A 1 612 ? 3.622 21.918 -22.522 1.00 83.69 612 GLY A CA 1
ATOM 4548 C C . GLY A 1 612 ? 2.603 20.774 -22.567 1.00 83.69 612 GLY A C 1
ATOM 4549 O O . GLY A 1 612 ? 1.428 21.019 -22.819 1.00 83.69 612 GLY A O 1
ATOM 4550 N N . VAL A 1 613 ? 3.046 19.536 -22.336 1.00 89.19 613 VAL A N 1
ATOM 4551 C CA . VAL A 1 613 ? 2.212 18.321 -22.291 1.00 89.19 613 VAL A CA 1
ATOM 4552 C C . VAL A 1 613 ? 2.317 17.630 -20.930 1.00 89.19 613 VAL A C 1
ATOM 4554 O O . VAL A 1 613 ? 3.250 17.937 -20.188 1.00 89.19 613 VAL A O 1
ATOM 4557 N N . PRO A 1 614 ? 1.403 16.710 -20.567 1.00 86.31 614 PRO A N 1
ATOM 4558 C CA . PRO A 1 614 ? 1.579 15.876 -19.380 1.00 86.31 614 PRO A CA 1
ATOM 4559 C C . PRO A 1 614 ? 2.934 15.155 -19.364 1.00 86.31 614 PRO A C 1
ATOM 4561 O O . PRO A 1 614 ? 3.520 14.891 -20.414 1.00 86.31 614 PRO A O 1
ATOM 4564 N N . SER A 1 615 ? 3.436 14.862 -18.165 1.00 85.00 615 SER A N 1
ATOM 4565 C CA . SER A 1 615 ? 4.729 14.202 -17.996 1.00 85.00 615 SER A CA 1
ATOM 4566 C C . SER A 1 615 ? 4.697 12.785 -18.570 1.00 85.00 615 SER A C 1
ATOM 4568 O O . SER A 1 615 ? 3.838 11.982 -18.215 1.00 85.00 615 SER A O 1
ATOM 4570 N N . SER A 1 616 ? 5.656 12.473 -19.435 1.00 94.81 616 SER A N 1
ATOM 4571 C CA . SER A 1 616 ? 5.851 11.151 -20.031 1.00 94.81 616 SER A CA 1
ATOM 4572 C C . SER A 1 616 ? 7.337 10.948 -20.293 1.00 94.81 616 SER A C 1
ATOM 4574 O O . SER A 1 616 ? 7.998 11.855 -20.799 1.00 94.81 616 SER A O 1
ATOM 4576 N N . LEU A 1 617 ? 7.870 9.773 -19.983 1.00 97.56 617 LEU A N 1
ATOM 4577 C CA . LEU A 1 617 ? 9.270 9.449 -20.228 1.00 97.56 617 LEU A CA 1
ATOM 4578 C C . LEU A 1 617 ? 9.378 7.982 -20.623 1.00 97.56 617 LEU A C 1
ATOM 4580 O O . LEU A 1 617 ? 8.939 7.108 -19.882 1.00 97.56 617 LEU A O 1
ATOM 4584 N N . SER A 1 618 ? 9.986 7.726 -21.773 1.00 97.88 618 SER A N 1
ATOM 4585 C CA . SER A 1 618 ? 10.409 6.391 -22.188 1.00 97.88 618 SER A CA 1
ATOM 4586 C C . SER A 1 618 ? 11.798 6.460 -22.800 1.00 97.88 618 SER A C 1
ATOM 4588 O O . SER A 1 618 ? 12.184 7.480 -23.376 1.00 97.88 618 SER A O 1
ATOM 4590 N N . VAL A 1 619 ? 12.557 5.384 -22.645 1.00 98.31 619 VAL A N 1
ATOM 4591 C CA . VAL A 1 619 ? 13.871 5.215 -23.262 1.00 98.31 619 VAL A CA 1
ATOM 4592 C C . VAL A 1 619 ? 13.882 3.871 -23.974 1.00 98.31 619 VAL A C 1
ATOM 4594 O O . VAL A 1 619 ? 13.290 2.906 -23.502 1.00 98.31 619 VAL A O 1
ATOM 4597 N N . THR A 1 620 ? 14.543 3.826 -25.124 1.00 98.31 620 THR A N 1
ATOM 4598 C CA . THR A 1 620 ? 14.864 2.597 -25.848 1.00 98.31 620 THR A CA 1
ATOM 4599 C C . THR A 1 620 ? 16.376 2.443 -25.870 1.00 98.31 620 THR A C 1
ATOM 4601 O O . THR A 1 620 ? 17.068 3.300 -26.423 1.00 98.31 620 THR A O 1
ATOM 4604 N N . ALA A 1 621 ? 16.909 1.367 -25.299 1.00 98.25 621 ALA A N 1
ATOM 4605 C CA . ALA A 1 621 ? 18.329 1.053 -25.394 1.00 98.25 621 ALA A CA 1
ATOM 4606 C C . ALA A 1 621 ? 18.607 0.020 -26.489 1.00 98.25 621 ALA A C 1
ATOM 4608 O O . ALA A 1 621 ? 17.834 -0.903 -26.741 1.00 98.25 621 ALA A O 1
ATOM 4609 N N . LEU A 1 622 ? 19.753 0.188 -27.140 1.00 98.31 622 LEU A N 1
ATOM 4610 C CA . LEU A 1 622 ? 20.258 -0.693 -28.179 1.00 98.31 622 LEU A CA 1
ATOM 4611 C C . LEU A 1 622 ? 21.550 -1.344 -27.693 1.00 98.31 622 LEU A C 1
ATOM 4613 O O . LEU A 1 622 ? 22.508 -0.648 -27.355 1.00 98.31 622 LEU A O 1
ATOM 4617 N N . GLY A 1 623 ? 21.587 -2.672 -27.685 1.00 98.19 623 GLY A N 1
ATOM 4618 C CA . GLY A 1 623 ? 22.755 -3.471 -27.329 1.00 98.19 623 GLY A CA 1
ATOM 4619 C C . GLY A 1 623 ? 23.213 -4.376 -28.466 1.00 98.19 623 GLY A C 1
ATOM 4620 O O . GLY A 1 623 ? 22.520 -4.518 -29.471 1.00 98.19 623 GLY A O 1
ATOM 4621 N N . ARG A 1 624 ? 24.383 -5.003 -28.312 1.00 98.06 624 ARG A N 1
ATOM 4622 C CA . ARG A 1 624 ? 24.911 -6.011 -29.243 1.00 98.06 624 ARG A CA 1
ATOM 4623 C C . ARG A 1 624 ? 25.352 -7.275 -28.526 1.00 98.06 624 ARG A C 1
ATOM 4625 O O . ARG A 1 624 ? 26.052 -7.207 -27.517 1.00 98.06 624 ARG A O 1
ATOM 4632 N N . THR A 1 625 ? 24.992 -8.422 -29.091 1.00 97.44 625 THR A N 1
ATOM 4633 C CA . THR A 1 625 ? 25.536 -9.734 -28.724 1.00 97.44 625 THR A CA 1
ATOM 4634 C C . THR A 1 625 ? 25.333 -10.732 -29.857 1.00 97.44 625 THR A C 1
ATOM 4636 O O . THR A 1 625 ? 24.324 -10.714 -30.555 1.00 97.44 625 THR A O 1
ATOM 4639 N N . ALA A 1 626 ? 26.298 -11.634 -30.032 1.00 94.31 626 ALA A N 1
ATOM 4640 C CA . ALA A 1 626 ? 26.155 -12.768 -30.942 1.00 94.31 626 ALA A CA 1
ATOM 4641 C C . ALA A 1 626 ? 25.392 -13.943 -30.303 1.00 94.31 626 ALA A C 1
ATOM 4643 O O . ALA A 1 626 ? 24.925 -14.824 -31.017 1.00 94.31 626 ALA A O 1
ATOM 4644 N N . ASN A 1 627 ? 25.290 -13.967 -28.970 1.00 94.44 627 ASN A N 1
ATOM 4645 C CA . ASN A 1 627 ? 24.710 -15.066 -28.201 1.00 94.44 627 ASN A CA 1
ATOM 4646 C C . ASN A 1 627 ? 23.770 -14.487 -27.133 1.00 94.44 627 ASN A C 1
ATOM 4648 O O . ASN A 1 627 ? 24.170 -14.387 -25.971 1.00 94.44 627 ASN A O 1
ATOM 4652 N N . PRO A 1 628 ? 22.563 -14.036 -27.514 1.00 95.94 628 PRO A N 1
ATOM 4653 C CA . PRO A 1 628 ? 21.605 -13.529 -26.543 1.00 95.94 628 PRO A CA 1
ATOM 4654 C C . PRO A 1 628 ? 21.194 -14.623 -25.556 1.00 95.94 628 PRO A C 1
ATOM 4656 O O . PRO A 1 628 ? 20.893 -15.751 -25.956 1.00 95.94 628 PRO A O 1
ATOM 4659 N N . VAL A 1 629 ? 21.168 -14.269 -24.274 1.00 97.00 629 VAL A N 1
ATOM 4660 C CA . VAL A 1 629 ? 20.567 -15.087 -23.217 1.00 97.00 629 VAL A CA 1
ATOM 4661 C C . VAL A 1 629 ? 19.072 -14.791 -23.204 1.00 97.00 629 VAL A C 1
ATOM 4663 O O . VAL A 1 629 ? 18.679 -13.641 -23.335 1.00 97.00 629 VAL A O 1
ATOM 4666 N N . ARG A 1 630 ? 18.249 -15.832 -23.106 1.00 95.06 630 ARG A N 1
ATOM 4667 C CA . ARG A 1 630 ? 16.783 -15.737 -23.128 1.00 95.06 630 ARG A CA 1
ATOM 4668 C C . ARG A 1 630 ? 16.198 -16.031 -21.753 1.00 95.06 630 ARG A C 1
ATOM 4670 O O . ARG A 1 630 ? 16.714 -16.919 -21.078 1.00 95.06 630 ARG A O 1
ATOM 4677 N N . ALA A 1 631 ? 15.079 -15.426 -21.377 1.00 93.75 631 ALA A N 1
ATOM 4678 C CA . ALA A 1 631 ? 14.371 -15.774 -20.142 1.00 93.75 631 ALA A CA 1
ATOM 4679 C C . ALA A 1 631 ? 13.817 -17.214 -20.156 1.00 93.75 631 ALA A C 1
ATOM 4681 O O . ALA A 1 631 ? 13.777 -17.878 -19.123 1.00 93.75 631 ALA A O 1
ATOM 4682 N N . GLY A 1 632 ? 13.433 -17.737 -21.329 1.00 91.75 632 GLY A N 1
ATOM 4683 C CA . GLY A 1 632 ? 12.817 -19.065 -21.496 1.00 91.75 632 GLY A CA 1
ATOM 4684 C C . GLY A 1 632 ? 13.786 -20.231 -21.716 1.00 91.75 632 GLY A C 1
ATOM 4685 O O . GLY A 1 632 ? 13.491 -21.158 -22.470 1.00 91.75 632 GLY A O 1
ATOM 4686 N N . GLY A 1 633 ? 15.002 -20.161 -21.174 1.00 94.50 633 GLY A N 1
ATOM 4687 C CA . GLY A 1 633 ? 16.023 -21.194 -21.380 1.00 94.50 633 GLY A CA 1
ATOM 4688 C C . GLY A 1 633 ? 16.143 -22.245 -20.275 1.00 94.50 633 GLY A C 1
ATOM 4689 O O . GLY A 1 633 ? 16.892 -23.206 -20.460 1.00 94.50 633 GLY A O 1
ATOM 4690 N N . GLY A 1 634 ? 15.444 -22.067 -19.152 1.00 96.19 634 GLY A N 1
ATOM 4691 C CA . GLY A 1 634 ? 15.547 -22.927 -17.977 1.00 96.19 634 GLY A CA 1
ATOM 4692 C C . GLY A 1 634 ? 14.857 -24.282 -18.138 1.00 96.19 634 GLY A C 1
ATOM 4693 O O . GLY A 1 634 ? 14.094 -24.532 -19.069 1.00 96.19 634 GLY A O 1
ATOM 4694 N N . SER A 1 635 ? 15.148 -25.201 -17.226 1.00 97.94 635 SER A N 1
ATOM 4695 C CA . SER A 1 635 ? 14.488 -26.503 -17.124 1.00 97.94 635 SER A CA 1
ATOM 4696 C C . SER A 1 635 ? 14.274 -26.883 -15.663 1.00 97.94 635 SER A C 1
ATOM 4698 O O . SER A 1 635 ? 15.011 -26.441 -14.785 1.00 97.94 635 SER A O 1
ATOM 4700 N N . VAL A 1 636 ? 13.285 -27.739 -15.397 1.00 98.25 636 VAL A N 1
ATOM 4701 C CA . VAL A 1 636 ? 13.043 -28.286 -14.052 1.00 98.25 636 VAL A CA 1
ATOM 4702 C C . VAL A 1 636 ? 14.338 -28.875 -13.475 1.00 98.25 636 VAL A C 1
ATOM 4704 O O . VAL A 1 636 ? 15.005 -29.675 -14.133 1.00 98.25 636 VAL A O 1
ATOM 4707 N N . GLY A 1 637 ? 14.683 -28.480 -12.248 1.00 98.00 637 GLY A N 1
ATOM 4708 C CA . GLY A 1 637 ? 15.912 -28.875 -11.554 1.00 98.00 637 GLY A CA 1
ATOM 4709 C C . GLY A 1 637 ? 17.124 -27.965 -11.792 1.00 98.00 637 GLY A C 1
ATOM 4710 O O . GLY A 1 637 ? 18.142 -28.143 -11.122 1.00 98.00 637 GLY A O 1
ATOM 4711 N N . ASP A 1 638 ? 17.040 -26.986 -12.699 1.00 98.62 638 ASP A N 1
ATOM 4712 C CA . ASP A 1 638 ? 18.037 -25.915 -12.777 1.00 98.62 638 ASP A CA 1
ATOM 4713 C C . ASP A 1 638 ? 17.973 -25.045 -11.504 1.00 98.62 638 ASP A C 1
ATOM 4715 O O . ASP A 1 638 ? 16.899 -24.782 -10.953 1.00 98.62 638 ASP A O 1
ATOM 4719 N N . ARG A 1 639 ? 19.140 -24.610 -11.019 1.00 98.56 639 ARG A N 1
ATOM 4720 C CA . ARG A 1 639 ? 19.302 -23.788 -9.816 1.00 98.56 639 ARG A CA 1
ATOM 4721 C C . ARG A 1 639 ? 19.118 -22.318 -10.151 1.00 98.56 639 ARG A C 1
ATOM 4723 O O . ARG A 1 639 ? 19.654 -21.834 -11.146 1.00 98.56 639 ARG A O 1
ATOM 4730 N N . LEU A 1 640 ? 18.392 -21.617 -9.285 1.00 98.69 640 LEU A N 1
ATOM 4731 C CA . LEU A 1 640 ? 18.203 -20.174 -9.351 1.00 98.69 640 LEU A CA 1
ATOM 4732 C C . LEU A 1 640 ? 19.312 -19.472 -8.567 1.00 98.69 640 LEU A C 1
ATOM 4734 O O . LEU A 1 640 ? 19.556 -19.805 -7.408 1.00 98.69 640 LEU A O 1
ATOM 4738 N N . THR A 1 641 ? 19.965 -18.491 -9.184 1.00 98.62 641 THR A N 1
ATOM 4739 C CA . THR A 1 641 ? 20.973 -17.638 -8.539 1.00 98.62 641 THR A CA 1
ATOM 4740 C C . THR A 1 641 ? 20.562 -16.180 -8.641 1.00 98.62 641 THR A C 1
ATOM 4742 O O . THR A 1 641 ? 20.361 -15.668 -9.742 1.00 98.62 641 THR A O 1
ATOM 4745 N N . LEU A 1 642 ? 20.465 -15.505 -7.494 1.00 98.62 642 LEU A N 1
ATOM 4746 C CA . LEU A 1 642 ? 20.296 -14.058 -7.435 1.00 98.62 642 LEU A CA 1
ATOM 4747 C C . LEU A 1 642 ? 21.669 -13.398 -7.371 1.00 98.62 642 LEU A C 1
ATOM 4749 O O . LEU A 1 642 ? 22.435 -13.644 -6.437 1.00 98.62 642 LEU A O 1
ATOM 4753 N N . THR A 1 643 ? 21.938 -12.515 -8.324 1.00 98.44 643 THR A N 1
ATOM 4754 C CA . THR A 1 643 ? 23.077 -11.601 -8.292 1.00 98.44 643 THR A CA 1
ATOM 4755 C C . THR A 1 643 ? 22.562 -10.184 -8.101 1.00 98.44 643 THR A C 1
ATOM 4757 O O . THR A 1 643 ? 21.947 -9.648 -9.013 1.00 98.44 643 THR A O 1
ATOM 4760 N N . ALA A 1 644 ? 22.794 -9.577 -6.939 1.00 97.94 644 ALA A N 1
ATOM 4761 C CA . ALA A 1 644 ? 22.251 -8.267 -6.580 1.00 97.94 644 ALA A CA 1
ATOM 4762 C C . ALA A 1 644 ? 23.310 -7.349 -5.963 1.00 97.94 644 ALA A C 1
ATOM 4764 O O . ALA A 1 644 ? 24.127 -7.788 -5.150 1.00 97.94 644 ALA A O 1
ATOM 4765 N N . ASP A 1 645 ? 23.283 -6.065 -6.320 1.00 97.00 645 ASP A N 1
ATOM 4766 C CA . ASP A 1 645 ? 24.067 -5.049 -5.617 1.00 97.00 645 ASP A CA 1
ATOM 4767 C C . ASP A 1 645 ? 23.319 -4.595 -4.360 1.00 97.00 645 ASP A C 1
ATOM 4769 O O . ASP A 1 645 ? 22.353 -3.828 -4.422 1.00 97.00 645 ASP A O 1
ATOM 4773 N N . VAL A 1 646 ? 23.761 -5.113 -3.213 1.00 96.25 646 VAL A N 1
ATOM 4774 C CA . VAL A 1 646 ? 23.174 -4.812 -1.903 1.00 96.25 646 VAL A CA 1
ATOM 4775 C C . VAL A 1 646 ? 23.798 -3.582 -1.249 1.00 96.25 646 VAL A C 1
ATOM 4777 O O . VAL A 1 646 ? 23.252 -3.094 -0.259 1.00 96.25 646 VAL A O 1
ATOM 4780 N N . GLU A 1 647 ? 24.918 -3.061 -1.767 1.00 91.12 647 GLU A N 1
ATOM 4781 C CA . GLU A 1 647 ? 25.495 -1.835 -1.222 1.00 91.12 647 GLU A CA 1
ATOM 4782 C C . GLU A 1 647 ? 24.765 -0.643 -1.853 1.00 91.12 647 GLU A C 1
ATOM 4784 O O . GLU A 1 647 ? 24.790 -0.411 -3.058 1.00 91.12 647 GLU A O 1
ATOM 4789 N N . GLY A 1 648 ? 24.034 0.095 -1.028 1.00 90.69 648 GLY A N 1
ATOM 4790 C CA . GLY A 1 648 ? 23.154 1.160 -1.483 1.00 90.69 648 GLY A CA 1
ATOM 4791 C C . GLY A 1 648 ? 22.285 1.664 -0.346 1.00 90.69 648 GLY A C 1
ATOM 4792 O O . GLY A 1 648 ? 22.613 1.505 0.833 1.00 90.69 648 GLY A O 1
ATOM 4793 N N . GLY A 1 649 ? 21.166 2.280 -0.696 1.00 95.00 649 GLY A N 1
ATOM 4794 C CA . GLY A 1 649 ? 20.161 2.657 0.284 1.00 95.00 649 GLY A CA 1
ATOM 4795 C C . GLY A 1 649 ? 18.804 2.885 -0.348 1.00 95.00 649 GLY A C 1
ATOM 4796 O O . GLY A 1 649 ? 18.682 3.075 -1.558 1.00 95.00 649 GLY A O 1
ATOM 4797 N N . TRP A 1 650 ? 17.777 2.925 0.493 1.00 93.50 650 TRP A N 1
ATOM 4798 C CA . TRP A 1 650 ? 16.455 3.353 0.062 1.00 93.50 650 TRP A CA 1
ATOM 4799 C C . TRP A 1 650 ? 16.513 4.754 -0.545 1.00 93.50 650 TRP A C 1
ATOM 4801 O O . TRP A 1 650 ? 17.019 5.698 0.076 1.00 93.50 650 TRP A O 1
ATOM 4811 N N . ARG A 1 651 ? 15.965 4.903 -1.754 1.00 90.75 651 ARG A N 1
ATOM 4812 C CA . ARG A 1 651 ? 15.810 6.218 -2.369 1.00 90.75 651 ARG A CA 1
ATOM 4813 C C . ARG A 1 651 ? 14.861 7.052 -1.506 1.00 90.75 651 ARG A C 1
ATOM 4815 O O . ARG A 1 651 ? 13.799 6.590 -1.090 1.00 90.75 651 ARG A O 1
ATOM 4822 N N . ARG A 1 652 ? 15.243 8.299 -1.214 1.00 83.00 652 ARG A N 1
ATOM 4823 C CA . ARG A 1 652 ? 14.425 9.216 -0.406 1.00 83.00 652 ARG A CA 1
ATOM 4824 C C . ARG A 1 652 ? 13.050 9.403 -1.061 1.00 83.00 652 ARG A C 1
ATOM 4826 O O . ARG A 1 652 ? 12.995 9.828 -2.208 1.00 83.00 652 ARG A O 1
ATOM 4833 N N . GLY A 1 653 ? 11.975 9.129 -0.319 1.00 76.81 653 GLY A N 1
ATOM 4834 C CA . GLY A 1 653 ? 10.596 9.207 -0.819 1.00 76.81 653 GLY A CA 1
ATOM 4835 C C . GLY A 1 653 ? 10.114 7.938 -1.534 1.00 76.81 653 GLY A C 1
ATOM 4836 O O . GLY A 1 653 ? 9.017 7.938 -2.078 1.00 76.81 653 GLY A O 1
ATOM 4837 N N . TYR A 1 654 ? 10.922 6.874 -1.548 1.00 80.38 654 TYR A N 1
ATOM 4838 C CA . TYR A 1 654 ? 10.600 5.573 -2.147 1.00 80.38 654 TYR A CA 1
ATOM 4839 C C . TYR A 1 654 ? 11.057 4.413 -1.240 1.00 80.38 654 TYR A C 1
ATOM 4841 O O . TYR A 1 654 ? 11.457 3.348 -1.719 1.00 80.38 654 TYR A O 1
ATOM 4849 N N . GLN A 1 655 ? 11.060 4.623 0.081 1.00 83.94 655 GLN A N 1
ATOM 4850 C CA . GLN A 1 655 ? 11.410 3.593 1.060 1.00 83.94 655 GLN A CA 1
ATOM 4851 C C . GLN A 1 655 ? 10.544 2.340 0.874 1.00 83.94 655 GLN A C 1
ATOM 4853 O O . GLN A 1 655 ? 9.343 2.437 0.635 1.00 83.94 655 GLN A O 1
ATOM 4858 N N . GLY A 1 656 ? 11.178 1.166 0.923 1.00 85.88 656 GLY A N 1
ATOM 4859 C CA . GLY A 1 656 ? 10.529 -0.123 0.678 1.00 85.88 656 GLY A CA 1
ATOM 4860 C C . GLY A 1 656 ? 10.213 -0.426 -0.794 1.00 85.88 656 GLY A C 1
ATOM 4861 O O . GLY A 1 656 ? 9.888 -1.564 -1.115 1.00 85.88 656 GLY A O 1
ATOM 4862 N N . GLN A 1 657 ? 10.337 0.555 -1.698 1.00 87.06 657 GLN A N 1
ATOM 4863 C CA . GLN A 1 657 ? 9.966 0.418 -3.112 1.00 87.06 657 GLN A CA 1
ATOM 4864 C C . GLN A 1 657 ? 11.168 0.471 -4.057 1.00 87.06 657 GLN A C 1
ATOM 4866 O O . GLN A 1 657 ? 11.200 -0.280 -5.028 1.00 87.06 657 GLN A O 1
ATOM 4871 N N . GLN A 1 658 ? 12.161 1.328 -3.789 1.00 91.94 658 GLN A N 1
ATOM 4872 C CA . GLN A 1 658 ? 13.335 1.477 -4.655 1.00 91.94 658 GLN A CA 1
ATOM 4873 C C . GLN A 1 658 ? 14.647 1.526 -3.884 1.00 91.94 658 GLN A C 1
ATOM 4875 O O . GLN A 1 658 ? 14.903 2.444 -3.095 1.00 91.94 658 GLN A O 1
ATOM 4880 N N . TRP A 1 659 ? 15.509 0.559 -4.181 1.00 95.62 659 TRP A N 1
ATOM 4881 C CA . TRP A 1 659 ? 16.859 0.501 -3.649 1.00 95.62 659 TRP A CA 1
ATOM 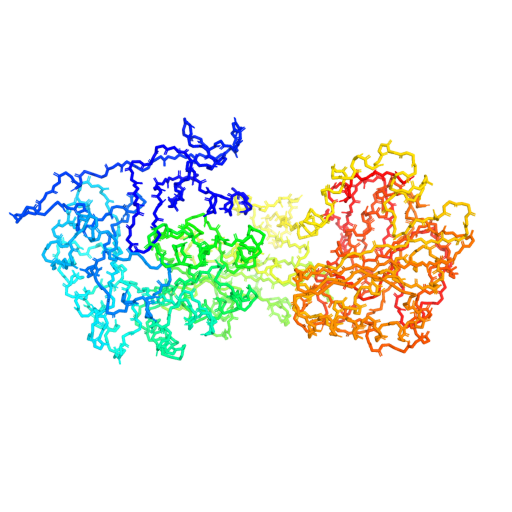4882 C C . TRP A 1 659 ? 17.849 1.112 -4.640 1.00 95.62 659 TRP A C 1
ATOM 4884 O O . TRP A 1 659 ? 18.078 0.570 -5.718 1.00 95.62 659 TRP A O 1
ATOM 4894 N N . ASP A 1 660 ? 18.453 2.242 -4.284 1.00 96.06 660 ASP A N 1
ATOM 4895 C CA . ASP A 1 660 ? 19.460 2.899 -5.112 1.00 96.06 660 ASP A CA 1
ATOM 4896 C C . ASP A 1 660 ? 20.853 2.356 -4.775 1.00 96.06 660 ASP A C 1
ATOM 4898 O O . ASP A 1 660 ? 21.481 2.768 -3.793 1.00 96.06 660 ASP A O 1
ATOM 4902 N N . SER A 1 661 ? 21.320 1.417 -5.595 1.00 95.75 661 SER A N 1
ATOM 4903 C CA . SER A 1 661 ? 22.685 0.883 -5.555 1.00 95.75 661 SER A CA 1
ATOM 4904 C C . SER A 1 661 ? 23.583 1.424 -6.671 1.00 95.75 661 SER A C 1
ATOM 4906 O O . SER A 1 661 ? 24.794 1.248 -6.618 1.00 95.75 661 SER A O 1
ATOM 4908 N N . THR A 1 662 ? 23.038 2.124 -7.674 1.00 96.31 662 THR A N 1
ATOM 4909 C CA . THR A 1 662 ? 23.784 2.452 -8.902 1.00 96.31 662 THR A CA 1
ATOM 4910 C C . THR A 1 662 ? 24.197 3.915 -9.010 1.00 96.31 662 THR A C 1
ATOM 4912 O O . THR A 1 662 ? 25.237 4.196 -9.604 1.00 96.31 662 THR A O 1
ATOM 4915 N N . SER A 1 663 ? 23.470 4.860 -8.400 1.00 95.25 663 SER A N 1
ATOM 4916 C CA . SER A 1 663 ? 23.726 6.302 -8.594 1.00 95.25 663 SER A CA 1
ATOM 4917 C C . SER A 1 663 ? 25.055 6.810 -8.039 1.00 95.25 663 SER A C 1
ATOM 4919 O O . SER A 1 663 ? 25.529 7.880 -8.426 1.00 95.25 663 SER A O 1
ATOM 4921 N N . ARG A 1 664 ? 25.669 6.045 -7.133 1.00 93.62 664 ARG A N 1
ATOM 4922 C CA . ARG A 1 664 ? 26.933 6.390 -6.463 1.00 93.62 664 ARG A CA 1
ATOM 4923 C C . ARG A 1 664 ? 28.111 5.523 -6.898 1.00 93.62 664 ARG A C 1
ATOM 4925 O O . ARG A 1 664 ? 29.222 5.742 -6.419 1.00 93.62 664 ARG A O 1
ATOM 4932 N N . ARG A 1 665 ? 27.875 4.543 -7.771 1.00 95.25 665 ARG A N 1
ATOM 4933 C CA . ARG A 1 665 ? 28.907 3.633 -8.275 1.00 95.25 665 ARG A CA 1
ATOM 4934 C C . ARG A 1 665 ? 29.752 4.311 -9.336 1.00 95.25 665 ARG A C 1
ATOM 4936 O O . ARG A 1 665 ? 29.292 5.201 -10.052 1.00 95.25 665 ARG A O 1
ATOM 4943 N N . ASN A 1 666 ? 30.999 3.871 -9.454 1.00 96.38 666 ASN A N 1
ATOM 4944 C CA . ASN A 1 666 ? 31.854 4.333 -10.539 1.00 96.38 666 ASN A CA 1
ATOM 4945 C C . ASN A 1 666 ? 31.600 3.533 -11.830 1.00 96.38 666 ASN A C 1
ATOM 4947 O O . ASN A 1 666 ? 31.085 2.416 -11.808 1.00 96.38 666 ASN A O 1
ATOM 4951 N N . SER A 1 667 ? 32.005 4.088 -12.973 1.00 97.44 667 SER A N 1
ATOM 4952 C CA . SER A 1 667 ? 31.757 3.477 -14.285 1.00 97.44 667 SER A CA 1
ATOM 4953 C C . SER A 1 667 ? 32.345 2.073 -14.453 1.00 97.44 667 SER A C 1
ATOM 4955 O O . SER A 1 667 ? 31.750 1.245 -15.140 1.00 97.44 667 SER A O 1
ATOM 4957 N N . ALA A 1 668 ? 33.494 1.775 -13.834 1.00 96.81 668 ALA A N 1
ATOM 4958 C CA . ALA A 1 668 ? 34.124 0.458 -13.944 1.00 96.81 668 ALA A CA 1
ATOM 4959 C C . ALA A 1 668 ? 33.327 -0.614 -13.185 1.00 96.81 668 ALA A C 1
ATOM 4961 O O . ALA A 1 668 ? 33.158 -1.731 -13.681 1.00 96.81 668 ALA A O 1
ATOM 4962 N N . GLU A 1 669 ? 32.792 -0.263 -12.015 1.00 97.25 669 GLU A N 1
ATOM 4963 C CA . GLU A 1 669 ? 31.877 -1.111 -11.246 1.00 97.25 669 GLU A CA 1
ATOM 4964 C C . GLU A 1 669 ? 30.588 -1.383 -12.025 1.00 97.25 669 GLU A C 1
ATOM 4966 O O . GLU A 1 669 ? 30.242 -2.547 -12.232 1.00 97.25 669 GLU A O 1
ATOM 4971 N N . LEU A 1 670 ? 29.933 -0.329 -12.529 1.00 97.31 670 LEU A N 1
ATOM 4972 C CA . LEU A 1 670 ? 28.707 -0.442 -13.327 1.00 97.31 670 LEU A CA 1
ATOM 4973 C C . LEU A 1 670 ? 28.919 -1.318 -14.570 1.00 97.31 670 LEU A C 1
ATOM 4975 O O . LEU A 1 670 ? 28.148 -2.239 -14.820 1.00 97.31 670 LEU A O 1
ATOM 4979 N N . THR A 1 671 ? 30.017 -1.110 -15.301 1.00 95.62 671 THR A N 1
ATOM 4980 C CA . THR A 1 671 ? 30.366 -1.915 -16.486 1.00 95.62 671 THR A CA 1
ATOM 4981 C C . THR A 1 671 ? 30.607 -3.387 -16.133 1.00 95.62 671 THR A C 1
ATOM 4983 O O . THR A 1 671 ? 30.218 -4.292 -16.879 1.00 95.62 671 THR A O 1
ATOM 4986 N N . THR A 1 672 ? 31.247 -3.650 -14.990 1.00 96.56 672 THR A N 1
ATOM 4987 C CA . THR A 1 672 ? 31.518 -5.016 -14.518 1.00 96.56 672 THR A CA 1
ATOM 4988 C C . THR A 1 672 ? 30.226 -5.746 -14.166 1.00 96.56 672 THR A C 1
ATOM 4990 O O . THR A 1 672 ? 30.088 -6.918 -14.533 1.00 96.56 672 THR A O 1
ATOM 4993 N N . MET A 1 673 ? 29.287 -5.060 -13.508 1.00 97.19 673 MET A N 1
ATOM 4994 C CA . MET A 1 673 ? 27.955 -5.584 -13.200 1.00 97.19 673 MET A CA 1
ATOM 4995 C C . MET A 1 673 ? 27.133 -5.809 -14.474 1.00 97.19 673 MET A C 1
ATOM 4997 O O . MET A 1 673 ? 26.666 -6.922 -14.693 1.00 97.19 673 MET A O 1
ATOM 5001 N N . ALA A 1 674 ? 27.057 -4.822 -15.372 1.00 96.88 674 ALA A N 1
ATOM 5002 C CA . ALA A 1 674 ? 26.301 -4.909 -16.628 1.00 96.88 674 ALA A CA 1
ATOM 5003 C C . ALA A 1 674 ? 26.697 -6.118 -17.492 1.00 96.88 674 ALA A C 1
ATOM 5005 O O . ALA A 1 674 ? 25.873 -6.804 -18.084 1.00 96.88 674 ALA A O 1
ATOM 5006 N N . SER A 1 675 ? 27.992 -6.435 -17.542 1.00 97.25 675 SER A N 1
ATOM 5007 C CA . SER A 1 675 ? 28.491 -7.554 -18.349 1.00 97.25 675 SER A CA 1
ATOM 5008 C C . SER A 1 675 ? 28.474 -8.911 -17.624 1.00 97.25 675 SER A C 1
ATOM 5010 O O . SER A 1 675 ? 28.970 -9.897 -18.170 1.00 97.25 675 SER A O 1
ATOM 5012 N N . PHE A 1 676 ? 27.914 -8.997 -16.411 1.00 97.94 676 PHE A N 1
ATOM 5013 C CA . PHE A 1 676 ? 27.881 -10.224 -15.605 1.00 97.94 676 PHE A CA 1
ATOM 5014 C C . PHE A 1 676 ? 27.209 -11.401 -16.322 1.00 97.94 676 PHE A C 1
ATOM 5016 O O . PHE A 1 676 ? 27.797 -12.483 -16.398 1.00 97.94 676 PHE A O 1
ATOM 5023 N N . VAL A 1 677 ? 26.011 -11.198 -16.877 1.00 98.31 677 VAL A N 1
ATOM 5024 C CA . VAL A 1 677 ? 25.260 -12.273 -17.544 1.00 98.31 677 VAL A CA 1
ATOM 5025 C C . VAL A 1 677 ? 25.976 -12.719 -18.813 1.00 98.31 677 VAL A C 1
ATOM 5027 O O . VAL A 1 677 ? 26.121 -13.916 -19.031 1.00 98.31 677 VAL A O 1
ATOM 5030 N N . ALA A 1 678 ? 26.533 -11.786 -19.592 1.00 97.94 678 ALA A N 1
ATOM 5031 C CA . ALA A 1 678 ? 27.323 -12.110 -20.781 1.00 97.94 678 ALA A CA 1
ATOM 5032 C C . ALA A 1 678 ? 28.560 -12.972 -20.457 1.00 97.94 678 ALA A C 1
ATOM 5034 O O . ALA A 1 678 ? 28.909 -13.869 -21.221 1.00 97.94 678 ALA A O 1
ATOM 5035 N N . ARG A 1 679 ? 29.227 -12.718 -19.318 1.00 97.38 679 ARG A N 1
ATOM 5036 C CA . ARG A 1 679 ? 30.385 -13.512 -18.865 1.00 97.38 679 ARG A CA 1
ATOM 5037 C C . ARG A 1 679 ? 29.998 -14.861 -18.262 1.00 97.38 679 ARG A C 1
ATOM 5039 O O . ARG A 1 679 ? 30.796 -15.790 -18.333 1.00 97.38 679 ARG A O 1
ATOM 5046 N N . THR A 1 680 ? 28.830 -14.944 -17.630 1.00 97.75 680 THR A N 1
ATOM 5047 C CA . THR A 1 680 ? 28.331 -16.172 -16.992 1.00 97.75 680 THR A CA 1
ATOM 5048 C C . THR A 1 680 ? 27.687 -17.112 -18.011 1.00 97.75 680 THR A C 1
ATOM 5050 O O . THR A 1 680 ? 27.869 -18.319 -17.915 1.00 97.75 680 THR A O 1
ATOM 5053 N N . ALA A 1 681 ? 26.989 -16.556 -19.005 1.00 97.31 681 ALA A N 1
ATOM 5054 C CA . ALA A 1 681 ? 26.238 -17.267 -20.038 1.00 97.31 681 ALA A CA 1
ATOM 5055 C C . ALA A 1 681 ? 25.303 -18.365 -19.476 1.00 97.31 681 ALA A C 1
ATOM 5057 O O . ALA A 1 681 ? 25.417 -19.524 -19.886 1.00 97.31 681 ALA A O 1
ATOM 5058 N N . PRO A 1 682 ? 24.392 -18.023 -18.537 1.00 98.00 682 PRO A N 1
ATOM 5059 C CA . PRO A 1 682 ? 23.446 -18.988 -17.989 1.00 98.00 682 PRO A CA 1
ATOM 5060 C C . PRO A 1 682 ? 22.448 -19.435 -19.065 1.00 98.00 682 PRO A C 1
ATOM 5062 O O . PRO A 1 682 ? 22.294 -18.789 -20.106 1.00 98.00 682 PRO A O 1
ATOM 5065 N N . LYS A 1 683 ? 21.709 -20.517 -18.800 1.00 97.69 683 LYS A N 1
ATOM 5066 C CA . LYS A 1 683 ? 20.632 -20.949 -19.702 1.00 97.69 683 LYS A CA 1
ATOM 5067 C C . LYS A 1 683 ? 19.506 -19.924 -19.782 1.00 97.69 683 LYS A C 1
ATOM 5069 O O . LYS A 1 683 ? 18.972 -19.717 -20.870 1.00 97.69 683 LYS A O 1
ATOM 5074 N N . ALA A 1 684 ? 19.152 -19.326 -18.645 1.00 97.94 684 ALA A N 1
ATOM 5075 C CA . ALA A 1 684 ? 18.179 -18.249 -18.566 1.00 97.94 684 ALA A CA 1
ATOM 5076 C C . ALA A 1 684 ? 18.618 -17.134 -17.620 1.00 97.94 684 ALA A C 1
ATOM 5078 O O . ALA A 1 684 ? 19.316 -17.379 -16.633 1.00 97.94 684 ALA A O 1
ATOM 5079 N N . ALA A 1 685 ? 18.181 -15.916 -17.917 1.00 98.19 685 ALA A N 1
ATOM 5080 C CA . ALA A 1 685 ? 18.396 -14.739 -17.091 1.00 98.19 685 ALA A CA 1
ATOM 5081 C C . ALA A 1 685 ? 17.198 -13.799 -17.207 1.00 98.19 685 ALA A C 1
ATOM 5083 O O . ALA A 1 685 ? 16.524 -13.796 -18.236 1.00 98.19 685 ALA A O 1
ATOM 5084 N N . LYS A 1 686 ? 16.947 -13.033 -16.146 1.00 97.50 686 LYS A N 1
ATOM 5085 C CA . LYS A 1 686 ? 16.006 -11.921 -16.157 1.00 97.50 686 LYS A CA 1
ATOM 5086 C C . LYS A 1 686 ? 16.439 -10.818 -15.188 1.00 97.50 686 LYS A C 1
ATOM 5088 O O . LYS A 1 686 ? 16.971 -11.111 -14.110 1.00 97.50 686 LYS A O 1
ATOM 5093 N N . ASP A 1 687 ? 16.188 -9.572 -15.554 1.00 97.56 687 ASP A N 1
ATOM 5094 C CA . ASP A 1 687 ? 16.302 -8.407 -14.685 1.00 97.56 687 ASP A CA 1
ATOM 5095 C C . ASP A 1 687 ? 15.249 -8.444 -13.550 1.00 97.56 687 ASP A C 1
ATOM 5097 O O . ASP A 1 687 ? 14.100 -8.877 -13.714 1.00 97.56 687 ASP A O 1
ATOM 5101 N N . VAL A 1 688 ? 15.615 -8.023 -12.337 1.00 97.44 688 VAL A N 1
ATOM 5102 C CA . VAL A 1 688 ? 14.615 -7.877 -11.266 1.00 97.44 688 VAL A CA 1
ATOM 5103 C C . VAL A 1 688 ? 13.906 -6.532 -11.415 1.00 97.44 688 VAL A C 1
ATOM 5105 O O . VAL A 1 688 ? 14.443 -5.488 -11.056 1.00 97.44 688 VAL A O 1
ATOM 5108 N N . SER A 1 689 ? 12.671 -6.585 -11.914 1.00 90.56 689 SER A N 1
ATOM 5109 C CA . SER A 1 689 ? 11.851 -5.421 -12.263 1.00 90.56 689 SER A CA 1
ATOM 5110 C C . SER A 1 689 ? 10.884 -5.014 -11.134 1.00 90.56 689 SER A C 1
ATOM 5112 O O . SER A 1 689 ? 10.924 -5.542 -10.024 1.00 90.56 689 SER A O 1
ATOM 5114 N N . MET A 1 690 ? 9.952 -4.098 -11.424 1.00 87.12 690 MET A N 1
ATOM 5115 C CA . MET A 1 690 ? 8.924 -3.604 -10.487 1.00 87.12 690 MET A CA 1
ATOM 5116 C C . MET A 1 690 ? 7.991 -4.682 -9.904 1.00 87.12 690 MET A C 1
ATOM 5118 O O . MET A 1 690 ? 7.297 -4.412 -8.930 1.00 87.12 690 MET A O 1
ATOM 5122 N N . ALA A 1 691 ? 7.965 -5.895 -10.467 1.00 89.69 691 ALA A N 1
ATOM 5123 C CA . ALA A 1 691 ? 7.250 -7.030 -9.873 1.00 89.69 691 ALA A CA 1
ATOM 5124 C C . ALA A 1 691 ? 8.002 -7.655 -8.672 1.00 89.69 691 ALA A C 1
ATOM 5126 O O . ALA A 1 691 ? 7.529 -8.626 -8.075 1.00 89.69 691 ALA A O 1
ATOM 5127 N N . GLY A 1 692 ? 9.186 -7.128 -8.341 1.00 96.06 692 GLY A N 1
ATOM 5128 C CA . GLY A 1 692 ? 10.076 -7.647 -7.313 1.00 96.06 692 GLY A CA 1
ATOM 5129 C C . GLY A 1 692 ? 10.747 -8.960 -7.712 1.00 96.06 692 GLY A C 1
ATOM 5130 O O . GLY A 1 692 ? 10.494 -9.535 -8.775 1.00 96.06 692 GLY A O 1
ATOM 5131 N N . LEU A 1 693 ? 11.597 -9.476 -6.825 1.00 97.81 693 LEU A N 1
ATOM 5132 C CA . LEU A 1 693 ? 12.344 -10.717 -7.035 1.00 97.81 693 LEU A CA 1
ATOM 5133 C C . LEU A 1 693 ? 11.419 -11.909 -7.294 1.00 97.81 693 LEU A C 1
ATOM 5135 O O . LEU A 1 693 ? 11.638 -12.675 -8.234 1.00 97.81 693 LEU A O 1
ATOM 5139 N N . ALA A 1 694 ? 10.384 -12.074 -6.469 1.00 97.12 694 ALA A N 1
ATOM 5140 C CA . ALA A 1 694 ? 9.465 -13.200 -6.601 1.00 97.12 694 ALA A CA 1
ATOM 5141 C C . ALA A 1 694 ? 8.644 -13.111 -7.898 1.00 97.12 694 ALA A C 1
ATOM 5143 O O . ALA A 1 694 ? 8.530 -14.107 -8.611 1.00 97.12 694 ALA A O 1
ATOM 5144 N N . GLY A 1 695 ? 8.142 -11.922 -8.251 1.00 96.81 695 GLY A N 1
ATOM 5145 C CA . GLY A 1 695 ? 7.425 -11.708 -9.507 1.00 96.81 695 GLY A CA 1
ATOM 5146 C C . GLY A 1 695 ? 8.314 -11.933 -10.731 1.00 96.81 695 GLY A C 1
ATOM 5147 O O . GLY A 1 695 ? 7.935 -12.676 -11.631 1.00 96.81 695 GLY A O 1
ATOM 5148 N N . THR A 1 696 ? 9.533 -11.384 -10.753 1.00 97.56 696 THR A N 1
ATOM 5149 C CA . THR A 1 696 ? 10.504 -11.644 -11.830 1.00 97.56 696 THR A CA 1
ATOM 5150 C C . THR A 1 696 ? 10.862 -13.124 -11.939 1.00 97.56 696 THR A C 1
ATOM 5152 O O . THR A 1 696 ? 10.904 -13.653 -13.048 1.00 97.56 696 THR A O 1
ATOM 5155 N N . THR A 1 697 ? 11.077 -13.817 -10.819 1.00 97.94 697 THR A N 1
ATOM 5156 C CA . THR A 1 697 ? 11.336 -15.266 -10.832 1.00 97.94 697 THR A CA 1
ATOM 5157 C C . THR A 1 697 ? 10.175 -16.018 -11.484 1.00 97.94 697 THR A C 1
ATOM 5159 O O . THR A 1 697 ? 10.397 -16.926 -12.281 1.00 97.94 697 THR A O 1
ATOM 5162 N N . GLY A 1 698 ? 8.936 -15.602 -11.206 1.00 96.81 698 GLY A N 1
ATOM 5163 C CA . GLY A 1 698 ? 7.748 -16.154 -11.850 1.00 96.81 698 GLY A CA 1
ATOM 5164 C C . GLY A 1 698 ? 7.686 -15.874 -13.352 1.00 96.81 698 GLY A C 1
ATOM 5165 O O . GLY A 1 698 ? 7.288 -16.759 -14.098 1.00 96.81 698 GLY A O 1
ATOM 5166 N N . MET A 1 699 ? 8.136 -14.701 -13.815 1.00 96.56 699 MET A N 1
ATOM 5167 C CA . MET A 1 699 ? 8.250 -14.398 -15.252 1.00 96.56 699 MET A CA 1
ATOM 5168 C C . MET A 1 699 ? 9.284 -15.294 -15.945 1.00 96.56 699 MET A C 1
ATOM 5170 O O . MET A 1 699 ? 8.999 -15.837 -17.009 1.00 96.56 699 MET A O 1
ATOM 5174 N N . LEU A 1 700 ? 10.456 -15.494 -15.331 1.00 97.25 700 LEU A N 1
ATOM 5175 C CA . LEU A 1 700 ? 11.493 -16.395 -15.851 1.00 97.25 700 LEU A CA 1
ATOM 5176 C C . LEU A 1 700 ? 10.989 -17.846 -15.914 1.00 97.25 700 LEU A C 1
ATOM 5178 O O . LEU A 1 700 ? 11.182 -18.532 -16.922 1.00 97.25 700 LEU A O 1
ATOM 5182 N N . ALA A 1 701 ? 10.313 -18.308 -14.858 1.00 97.00 701 ALA A N 1
ATOM 5183 C CA . ALA A 1 701 ? 9.722 -19.642 -14.805 1.00 97.00 701 ALA A CA 1
ATOM 5184 C C . ALA A 1 701 ? 8.608 -19.818 -15.852 1.00 97.00 701 ALA A C 1
ATOM 5186 O O . ALA A 1 701 ? 8.609 -20.804 -16.585 1.00 97.00 701 ALA A O 1
ATOM 5187 N N . GLU A 1 702 ? 7.708 -18.838 -15.986 1.00 95.56 702 GLU A N 1
ATOM 5188 C CA . GLU A 1 702 ? 6.646 -18.833 -16.999 1.00 95.56 702 GLU A CA 1
ATOM 5189 C C . GLU A 1 702 ? 7.225 -18.914 -18.418 1.00 95.56 702 GLU A C 1
ATOM 5191 O O . GLU A 1 702 ? 6.803 -19.768 -19.201 1.00 95.56 702 GLU A O 1
ATOM 5196 N N . ALA A 1 703 ? 8.226 -18.085 -18.730 1.00 95.38 703 ALA A N 1
ATOM 5197 C CA . ALA A 1 703 ? 8.910 -18.094 -20.022 1.00 95.38 703 ALA A CA 1
ATOM 5198 C C . ALA A 1 703 ? 9.590 -19.442 -20.311 1.00 95.38 703 ALA A C 1
ATOM 5200 O O . ALA A 1 703 ? 9.653 -19.863 -21.466 1.00 95.38 703 ALA A O 1
ATOM 5201 N N . SER A 1 704 ? 10.072 -20.124 -19.265 1.00 95.81 704 SER A N 1
ATOM 5202 C CA . SER A 1 704 ? 10.694 -21.454 -19.342 1.00 95.81 704 SER A CA 1
ATOM 5203 C C . SER A 1 704 ? 9.683 -22.612 -19.344 1.00 95.81 704 SER A C 1
ATOM 5205 O O . SER A 1 704 ? 10.087 -23.766 -19.471 1.00 95.81 704 SER A O 1
ATOM 5207 N N . GLY A 1 705 ? 8.380 -22.345 -19.186 1.00 95.44 705 GLY A N 1
ATOM 5208 C CA . GLY A 1 705 ? 7.351 -23.386 -19.075 1.00 95.44 705 GLY A CA 1
ATOM 5209 C C . GLY A 1 705 ? 7.415 -24.189 -17.766 1.00 95.44 705 GLY A C 1
ATOM 5210 O O . GLY A 1 705 ? 6.981 -25.341 -17.726 1.00 95.44 705 GLY A O 1
ATOM 5211 N N . THR A 1 706 ? 7.969 -23.605 -16.702 1.00 96.88 706 THR A N 1
ATOM 5212 C CA . THR A 1 706 ? 8.181 -24.237 -15.391 1.00 96.88 706 THR A CA 1
ATOM 5213 C C . THR A 1 706 ? 7.472 -23.467 -14.269 1.00 96.88 706 THR A C 1
ATOM 5215 O O . THR A 1 706 ? 6.792 -22.464 -14.484 1.00 96.88 706 THR A O 1
ATOM 5218 N N . GLY A 1 707 ? 7.639 -23.938 -13.038 1.00 97.62 707 GLY A N 1
ATOM 5219 C CA . GLY A 1 707 ? 7.482 -23.155 -11.817 1.00 97.62 707 GLY A CA 1
ATOM 5220 C C . GLY A 1 707 ? 8.816 -22.830 -11.162 1.00 97.62 707 GLY A C 1
ATOM 5221 O O . GLY A 1 707 ? 9.877 -23.149 -11.706 1.00 97.62 707 GLY A O 1
ATOM 5222 N N . ALA A 1 708 ? 8.765 -22.230 -9.976 1.00 98.31 708 ALA A N 1
ATOM 5223 C CA . ALA A 1 708 ? 9.948 -21.946 -9.174 1.00 98.31 708 ALA A CA 1
ATOM 5224 C C . ALA A 1 708 ? 9.688 -22.050 -7.669 1.00 98.31 708 ALA A C 1
ATOM 5226 O O . ALA A 1 708 ? 8.582 -21.813 -7.174 1.00 98.31 708 ALA A O 1
ATOM 5227 N N . VAL A 1 709 ? 10.749 -22.343 -6.924 1.00 98.50 709 VAL A N 1
ATOM 5228 C CA . VAL A 1 709 ? 10.783 -22.199 -5.469 1.00 98.50 709 VAL A CA 1
ATOM 5229 C C . VAL A 1 709 ? 12.015 -21.399 -5.057 1.00 98.50 709 VAL A C 1
ATOM 5231 O O . VAL A 1 709 ? 13.115 -21.671 -5.533 1.00 98.50 709 VAL A O 1
ATOM 5234 N N . LEU A 1 710 ? 11.821 -20.408 -4.188 1.00 98.69 710 LEU A N 1
ATOM 5235 C CA . LEU A 1 710 ? 12.872 -19.563 -3.624 1.00 98.69 710 LEU A CA 1
ATOM 5236 C C . LEU A 1 710 ? 13.147 -19.954 -2.168 1.00 98.69 710 LEU A C 1
ATOM 5238 O O . LEU A 1 710 ? 12.232 -19.989 -1.347 1.00 98.69 710 LEU A O 1
ATOM 5242 N N . ASP A 1 711 ? 14.407 -20.208 -1.841 1.00 98.38 711 ASP A N 1
ATOM 5243 C CA . ASP A 1 711 ? 14.899 -20.502 -0.497 1.00 98.38 711 ASP A CA 1
ATOM 5244 C C . ASP A 1 711 ? 15.144 -19.184 0.260 1.00 98.38 711 ASP A C 1
ATOM 5246 O O . ASP A 1 711 ? 16.182 -18.542 0.097 1.00 98.38 711 ASP A O 1
ATOM 5250 N N . ILE A 1 712 ? 14.194 -18.765 1.108 1.00 97.44 712 ILE A N 1
ATOM 5251 C CA . ILE A 1 712 ? 14.193 -17.419 1.722 1.00 97.44 712 ILE A CA 1
ATOM 5252 C C . ILE A 1 712 ? 15.464 -17.124 2.528 1.00 97.44 712 ILE A C 1
ATOM 5254 O O . ILE A 1 712 ? 15.973 -16.006 2.498 1.00 97.44 712 ILE A O 1
ATOM 5258 N N . SER A 1 713 ? 16.004 -18.116 3.239 1.00 96.88 713 SER A N 1
ATOM 5259 C CA . SER A 1 713 ? 17.228 -17.952 4.035 1.00 96.88 713 SER A CA 1
ATOM 5260 C C . SER A 1 713 ? 18.491 -17.738 3.200 1.00 96.88 713 SER A C 1
ATOM 5262 O O . SER A 1 713 ? 19.511 -17.338 3.756 1.00 96.88 713 SER A O 1
ATOM 5264 N N . SER A 1 714 ? 18.437 -18.029 1.900 1.00 97.38 714 SER A N 1
ATOM 5265 C CA . SER A 1 714 ? 19.576 -17.942 0.982 1.00 97.38 714 SER A CA 1
ATOM 5266 C C . SER A 1 714 ? 19.554 -16.671 0.129 1.00 97.38 714 SER A C 1
ATOM 5268 O O . SER A 1 714 ? 20.498 -16.425 -0.618 1.00 97.38 714 SER A O 1
ATOM 5270 N N . ILE A 1 715 ? 18.497 -15.856 0.225 1.00 97.69 715 ILE A N 1
ATOM 5271 C CA . ILE A 1 715 ? 18.380 -14.605 -0.529 1.00 97.69 715 ILE A CA 1
ATOM 5272 C C . ILE A 1 715 ? 19.326 -13.555 0.084 1.00 97.69 715 ILE A C 1
ATOM 5274 O O . ILE A 1 715 ? 19.132 -13.164 1.239 1.00 97.69 715 ILE A O 1
ATOM 5278 N N . PRO A 1 716 ? 20.326 -13.054 -0.667 1.00 95.44 716 PRO A N 1
ATOM 5279 C CA . PRO A 1 716 ? 21.177 -11.969 -0.206 1.00 95.44 716 PRO A CA 1
ATOM 5280 C C . PRO A 1 716 ? 20.342 -10.689 -0.136 1.00 95.44 716 PRO A C 1
ATOM 5282 O O . PRO A 1 716 ? 19.634 -10.360 -1.089 1.00 95.44 716 PRO A O 1
ATOM 5285 N N . LYS A 1 717 ? 20.420 -9.968 0.987 1.00 95.12 717 LYS A N 1
ATOM 5286 C CA . LYS A 1 717 ? 19.682 -8.718 1.210 1.00 95.12 717 LYS A CA 1
ATOM 5287 C C . LYS A 1 717 ? 20.532 -7.677 1.946 1.00 95.12 717 LYS A C 1
ATOM 5289 O O . LYS A 1 717 ? 21.412 -8.068 2.713 1.00 95.12 717 LYS A O 1
ATOM 5294 N N . PRO A 1 718 ? 20.227 -6.377 1.808 1.00 94.62 718 PRO A N 1
ATOM 5295 C CA . PRO A 1 718 ? 20.771 -5.347 2.685 1.00 94.62 718 PRO A CA 1
ATOM 5296 C C . PRO A 1 718 ? 20.327 -5.533 4.146 1.00 94.62 718 PRO A C 1
ATOM 5298 O O . PRO A 1 718 ? 19.195 -5.946 4.423 1.00 94.62 718 PRO A O 1
ATOM 5301 N N . ASP A 1 719 ? 21.181 -5.167 5.103 1.00 89.81 719 ASP A N 1
ATOM 5302 C CA . ASP A 1 719 ? 20.855 -5.252 6.537 1.00 89.81 719 ASP A CA 1
ATOM 5303 C C . ASP A 1 719 ? 19.699 -4.324 6.934 1.00 89.81 719 ASP A C 1
ATOM 5305 O O . ASP A 1 719 ? 18.867 -4.687 7.763 1.00 89.81 719 ASP A O 1
ATOM 5309 N N . SER A 1 720 ? 19.613 -3.148 6.307 1.00 90.38 720 SER A N 1
ATOM 5310 C CA . SER A 1 720 ? 18.598 -2.125 6.591 1.00 90.38 720 SER A CA 1
ATOM 5311 C C . SER A 1 720 ? 17.244 -2.362 5.913 1.00 90.38 720 SER A C 1
ATOM 5313 O O . SER A 1 720 ? 16.313 -1.595 6.155 1.00 90.38 720 SER A O 1
ATOM 5315 N N . ALA A 1 721 ? 17.120 -3.392 5.072 1.00 92.88 721 ALA A N 1
ATOM 5316 C CA . ALA A 1 721 ? 15.870 -3.768 4.419 1.00 92.88 721 ALA A CA 1
ATOM 5317 C C . ALA A 1 721 ? 15.219 -4.952 5.146 1.00 92.88 721 ALA A C 1
ATOM 5319 O O . ALA A 1 721 ? 15.891 -5.947 5.453 1.00 92.88 721 ALA A O 1
ATOM 5320 N N . SER A 1 722 ? 13.907 -4.893 5.388 1.00 93.69 722 SER A N 1
ATOM 5321 C CA . SER A 1 722 ? 13.161 -6.102 5.752 1.00 93.69 722 SER A CA 1
ATOM 5322 C C . SER A 1 722 ? 13.115 -7.070 4.562 1.00 93.69 722 SER A C 1
ATOM 5324 O O . SER A 1 722 ? 13.240 -6.663 3.405 1.00 93.69 722 SER A O 1
ATOM 5326 N N . MET A 1 723 ? 12.931 -8.370 4.822 1.00 95.56 723 MET A N 1
ATOM 5327 C CA . MET A 1 723 ? 12.815 -9.351 3.733 1.00 95.56 723 MET A CA 1
ATOM 5328 C C . MET A 1 723 ? 11.595 -9.068 2.844 1.00 95.56 723 MET A C 1
ATOM 5330 O O . MET A 1 723 ? 11.675 -9.222 1.628 1.00 95.56 723 MET A O 1
ATOM 5334 N N . GLY A 1 724 ? 10.486 -8.621 3.445 1.00 94.50 724 GLY A N 1
ATOM 5335 C CA . GLY A 1 724 ? 9.280 -8.251 2.713 1.00 94.50 724 GLY A CA 1
ATOM 5336 C C . GLY A 1 724 ? 9.505 -7.112 1.739 1.00 94.50 724 GLY A C 1
ATOM 5337 O O . GLY A 1 724 ? 9.137 -7.250 0.584 1.00 94.50 724 GLY A O 1
ATOM 5338 N N . GLU A 1 725 ? 10.146 -6.028 2.176 1.00 93.94 725 GLU A N 1
ATOM 5339 C CA . GLU A 1 725 ? 10.490 -4.916 1.284 1.00 93.94 725 GLU A CA 1
ATOM 5340 C C . GLU A 1 725 ? 11.453 -5.368 0.186 1.00 93.94 725 GLU A C 1
ATOM 5342 O O . GLU A 1 725 ? 11.216 -5.098 -0.986 1.00 93.94 725 GLU A O 1
ATOM 5347 N N . TRP A 1 726 ? 12.516 -6.094 0.544 1.00 96.56 726 TRP A N 1
ATOM 5348 C CA . TRP A 1 726 ? 13.557 -6.488 -0.406 1.00 96.56 726 TRP A CA 1
ATOM 5349 C C . TRP A 1 726 ? 13.045 -7.410 -1.517 1.00 96.56 726 TRP A C 1
ATOM 5351 O O . TRP A 1 726 ? 13.386 -7.220 -2.683 1.00 96.56 726 TRP A O 1
ATOM 5361 N N . ILE A 1 727 ? 12.192 -8.385 -1.184 1.00 96.31 727 ILE A N 1
ATOM 5362 C CA . ILE A 1 727 ? 11.653 -9.317 -2.183 1.00 96.31 727 ILE A CA 1
ATOM 5363 C C . ILE A 1 727 ? 10.651 -8.642 -3.136 1.00 96.31 727 ILE A C 1
ATOM 5365 O O . ILE A 1 727 ? 10.402 -9.175 -4.218 1.00 96.31 727 ILE A O 1
ATOM 5369 N N . THR A 1 728 ? 10.085 -7.488 -2.755 1.00 93.69 728 THR A N 1
ATOM 5370 C CA . THR A 1 728 ? 9.071 -6.756 -3.536 1.00 93.69 728 THR A CA 1
ATOM 5371 C C . THR A 1 728 ? 9.546 -5.441 -4.149 1.00 93.69 728 THR A C 1
ATOM 5373 O O . THR A 1 728 ? 8.845 -4.892 -4.991 1.00 93.69 728 THR A O 1
ATOM 5376 N N . CYS A 1 729 ? 10.693 -4.904 -3.738 1.00 94.69 729 CYS A N 1
ATOM 5377 C CA . CYS A 1 729 ? 11.194 -3.641 -4.272 1.00 94.69 729 CYS A CA 1
ATOM 5378 C C . CYS A 1 729 ? 11.802 -3.811 -5.669 1.00 94.69 729 CYS A C 1
ATOM 5380 O O . CYS A 1 729 ? 12.145 -4.919 -6.080 1.00 94.69 729 CYS A O 1
ATOM 5382 N N . PHE A 1 730 ? 12.013 -2.689 -6.358 1.00 94.94 730 PHE A N 1
ATOM 5383 C CA . PHE A 1 730 ? 12.923 -2.605 -7.493 1.00 94.94 730 PHE A CA 1
ATOM 5384 C C . PHE A 1 730 ? 14.366 -2.413 -6.984 1.00 94.94 730 PHE A C 1
ATOM 5386 O O . PHE A 1 730 ? 14.680 -1.350 -6.423 1.00 94.94 730 PHE A O 1
ATOM 5393 N N . PRO A 1 731 ? 15.253 -3.413 -7.142 1.00 93.50 731 PRO A N 1
ATOM 5394 C CA . PRO A 1 731 ? 16.661 -3.262 -6.817 1.00 93.50 731 PRO A CA 1
ATOM 5395 C C . PRO A 1 731 ? 17.373 -2.498 -7.938 1.00 93.50 731 PRO A C 1
ATOM 5397 O O . PRO A 1 731 ? 17.213 -2.817 -9.111 1.00 93.50 731 PRO A O 1
ATOM 5400 N N . GLY A 1 732 ? 18.209 -1.515 -7.598 1.00 94.50 732 GLY A N 1
ATOM 5401 C CA . GLY A 1 732 ? 18.941 -0.728 -8.595 1.00 94.50 732 GLY A CA 1
ATOM 5402 C C . GLY A 1 732 ? 19.748 -1.589 -9.576 1.00 94.50 732 GLY A C 1
ATOM 5403 O O . GLY A 1 732 ? 19.789 -1.287 -10.765 1.00 94.50 732 GLY A O 1
ATOM 5404 N N . PHE A 1 733 ? 20.335 -2.690 -9.103 1.00 97.50 733 PHE A N 1
ATOM 5405 C CA . PHE A 1 733 ? 20.893 -3.743 -9.948 1.00 97.50 733 PHE A CA 1
ATOM 5406 C C . PHE A 1 733 ? 20.640 -5.109 -9.308 1.00 97.50 733 PHE A C 1
ATOM 5408 O O . PHE A 1 733 ? 21.190 -5.401 -8.240 1.00 97.50 733 PHE A O 1
ATOM 5415 N N . ALA A 1 734 ? 19.846 -5.955 -9.964 1.00 98.12 734 ALA A N 1
ATOM 5416 C CA . ALA A 1 734 ? 19.802 -7.379 -9.667 1.00 98.12 734 ALA A CA 1
ATOM 5417 C C . ALA A 1 734 ? 19.376 -8.216 -10.880 1.00 98.12 734 ALA A C 1
ATOM 5419 O O . ALA A 1 734 ? 18.546 -7.792 -11.680 1.00 98.12 734 ALA A O 1
ATOM 5420 N N . MET A 1 735 ? 19.931 -9.422 -10.966 1.00 98.31 735 MET A N 1
ATOM 5421 C CA . MET A 1 735 ? 19.676 -10.414 -12.007 1.00 98.31 735 MET A CA 1
ATOM 5422 C C . MET A 1 735 ? 19.306 -11.739 -11.348 1.00 98.31 735 MET A C 1
ATOM 5424 O O . MET A 1 735 ? 20.036 -12.212 -10.473 1.00 98.31 735 MET A O 1
ATOM 5428 N N . ILE A 1 736 ? 18.212 -12.360 -11.785 1.00 98.50 736 ILE A N 1
ATOM 5429 C CA . ILE A 1 736 ? 17.907 -13.755 -11.459 1.00 98.50 736 ILE A CA 1
ATOM 5430 C C . ILE A 1 736 ? 18.299 -14.624 -12.653 1.00 98.50 736 ILE A C 1
ATOM 5432 O O . ILE A 1 736 ? 17.910 -14.351 -13.787 1.00 98.50 736 ILE A O 1
ATOM 5436 N N . THR A 1 737 ? 19.109 -15.652 -12.422 1.00 98.62 737 THR A N 1
ATOM 5437 C CA . THR A 1 737 ? 19.572 -16.565 -13.476 1.00 98.62 737 THR A CA 1
ATOM 5438 C C . THR A 1 737 ? 19.230 -18.007 -13.135 1.00 98.62 737 THR A C 1
ATOM 5440 O O . THR A 1 737 ? 19.125 -18.358 -11.959 1.00 98.62 737 THR A O 1
ATOM 5443 N N . ALA A 1 738 ? 19.046 -18.841 -14.161 1.00 98.56 738 ALA A N 1
ATOM 5444 C CA . ALA A 1 738 ? 18.836 -20.277 -14.016 1.00 98.56 738 ALA A CA 1
ATOM 5445 C C . ALA A 1 738 ? 19.850 -21.063 -14.854 1.00 98.56 738 ALA A C 1
ATOM 5447 O O . ALA A 1 738 ? 20.036 -20.790 -16.045 1.00 98.56 738 ALA A O 1
ATOM 5448 N N . ASP A 1 739 ? 20.490 -22.058 -14.240 1.00 98.44 739 ASP A N 1
ATOM 5449 C CA . ASP A 1 739 ? 21.384 -22.994 -14.925 1.00 98.44 739 ASP A CA 1
ATOM 5450 C C . ASP A 1 739 ? 21.470 -24.334 -14.174 1.00 98.44 739 ASP A C 1
ATOM 5452 O O . ASP A 1 739 ? 20.976 -24.490 -13.059 1.00 98.44 739 ASP A O 1
ATOM 5456 N N . ARG A 1 740 ? 22.109 -25.331 -14.782 1.00 97.69 740 ARG A N 1
ATOM 5457 C CA . ARG A 1 740 ? 22.327 -26.649 -14.190 1.00 97.69 740 ARG A CA 1
ATOM 5458 C C . ARG A 1 740 ? 23.078 -26.542 -12.850 1.00 97.69 740 ARG A C 1
ATOM 5460 O O . ARG A 1 740 ? 23.990 -25.720 -12.726 1.00 97.69 740 ARG A O 1
ATOM 5467 N N . PRO A 1 741 ? 22.792 -27.428 -11.880 1.00 97.25 741 PRO A N 1
ATOM 5468 C CA . PRO A 1 741 ? 23.533 -27.477 -10.623 1.00 97.25 741 PRO A CA 1
ATOM 5469 C C . PRO A 1 741 ? 25.055 -27.526 -10.833 1.00 97.25 741 PRO A C 1
ATOM 5471 O O . PRO A 1 741 ? 25.559 -28.319 -11.634 1.00 97.25 741 PRO A O 1
ATOM 5474 N N . GLY A 1 742 ? 25.789 -26.680 -10.104 1.00 93.19 742 GLY A N 1
ATOM 5475 C CA . GLY A 1 742 ? 27.252 -26.593 -10.184 1.00 93.19 742 GLY A CA 1
ATOM 5476 C C . GLY A 1 742 ? 27.802 -25.888 -11.431 1.00 93.19 742 GLY A C 1
ATOM 5477 O O . GLY A 1 742 ? 29.004 -25.985 -11.690 1.00 93.19 742 GLY A O 1
ATOM 5478 N N . ALA A 1 743 ? 26.962 -25.205 -12.218 1.00 95.25 743 ALA A N 1
ATOM 5479 C CA . ALA A 1 743 ? 27.435 -24.324 -13.282 1.00 95.25 743 ALA A CA 1
ATOM 5480 C C . ALA A 1 743 ? 28.338 -23.205 -12.715 1.00 95.25 743 ALA A C 1
ATOM 5482 O O . ALA A 1 743 ? 28.067 -22.685 -11.631 1.00 95.25 743 ALA A O 1
ATOM 5483 N N . PRO A 1 744 ? 29.436 -22.846 -13.404 1.00 93.38 744 PRO A N 1
ATOM 5484 C CA . PRO A 1 744 ? 30.328 -21.793 -12.941 1.00 93.38 744 PRO A CA 1
ATOM 5485 C C . PRO A 1 744 ? 29.696 -20.409 -13.127 1.00 93.38 744 PRO A C 1
ATOM 5487 O O . PRO A 1 744 ? 29.217 -20.082 -14.208 1.00 93.38 744 PRO A O 1
ATOM 5490 N N . THR A 1 745 ? 29.796 -19.568 -12.100 1.00 95.12 745 THR A N 1
ATOM 5491 C CA . THR A 1 745 ? 29.348 -18.169 -12.140 1.00 95.12 745 THR A CA 1
ATOM 5492 C C . THR A 1 745 ? 30.550 -17.241 -12.282 1.00 95.12 745 THR A C 1
ATOM 5494 O O . THR A 1 745 ? 31.551 -17.400 -11.578 1.00 95.12 745 THR A O 1
ATOM 5497 N N . ALA A 1 746 ? 30.484 -16.268 -13.196 1.00 95.94 746 ALA A N 1
ATOM 5498 C CA . ALA A 1 746 ? 31.551 -15.280 -13.328 1.00 95.94 746 ALA A CA 1
ATOM 5499 C C . ALA A 1 746 ? 31.599 -14.359 -12.089 1.00 95.94 746 ALA A C 1
ATOM 5501 O O . ALA A 1 746 ? 30.593 -14.202 -11.400 1.00 95.94 746 ALA A O 1
ATOM 5502 N N . PRO A 1 747 ? 32.726 -13.684 -11.802 1.00 94.75 747 PRO A N 1
ATOM 5503 C CA . PRO A 1 747 ? 32.754 -12.672 -10.748 1.00 94.75 747 PRO A CA 1
ATOM 5504 C C . PRO A 1 747 ? 31.704 -11.577 -11.000 1.00 94.75 747 PRO A C 1
ATOM 5506 O O . PRO A 1 747 ? 31.671 -10.994 -12.088 1.00 94.75 747 PRO A O 1
ATOM 5509 N N . SER A 1 748 ? 30.876 -11.278 -9.998 1.00 93.50 748 SER A N 1
ATOM 5510 C CA . SER A 1 748 ? 29.798 -10.275 -10.054 1.00 93.50 748 SER A CA 1
ATOM 5511 C C . SER A 1 748 ? 30.266 -8.837 -9.789 1.00 93.50 748 SER A C 1
ATOM 5513 O O . SER A 1 748 ? 29.457 -7.913 -9.761 1.00 93.50 748 SER A O 1
ATOM 5515 N N . GLY A 1 749 ? 31.576 -8.619 -9.636 1.00 93.94 749 GLY A N 1
ATOM 5516 C CA . GLY A 1 749 ? 32.123 -7.316 -9.262 1.00 93.94 749 GLY A CA 1
ATOM 5517 C C . GLY A 1 749 ? 31.707 -6.954 -7.831 1.00 93.94 749 GLY A C 1
ATOM 5518 O O . GLY A 1 749 ? 31.917 -7.781 -6.946 1.00 93.94 749 GLY A O 1
ATOM 5519 N N . PRO A 1 750 ? 31.142 -5.757 -7.588 1.00 94.75 750 PRO A N 1
ATOM 5520 C CA . PRO A 1 750 ? 30.690 -5.356 -6.255 1.00 94.75 750 PRO A CA 1
ATOM 5521 C C . PRO A 1 750 ? 29.358 -6.003 -5.832 1.00 94.75 750 PRO A C 1
ATOM 5523 O O . PRO A 1 750 ? 29.024 -5.983 -4.652 1.00 94.75 750 PRO A O 1
ATOM 5526 N N . ALA A 1 751 ? 28.598 -6.591 -6.763 1.00 96.69 751 ALA A N 1
ATOM 5527 C CA . ALA A 1 751 ? 27.357 -7.288 -6.439 1.00 96.69 751 ALA A CA 1
ATOM 5528 C C . ALA A 1 751 ? 27.621 -8.645 -5.762 1.00 96.69 751 ALA A C 1
ATOM 5530 O O . ALA A 1 751 ? 28.638 -9.299 -6.011 1.00 96.69 751 ALA A O 1
ATOM 5531 N N . LEU A 1 752 ? 26.661 -9.112 -4.964 1.00 97.12 752 LEU A N 1
ATOM 5532 C CA . LEU A 1 752 ? 26.685 -10.427 -4.325 1.00 97.12 752 LEU A CA 1
ATOM 5533 C C . LEU A 1 752 ? 25.892 -11.433 -5.151 1.00 97.12 752 LEU A C 1
ATOM 5535 O O . LEU A 1 752 ? 24.775 -11.140 -5.563 1.00 97.12 752 LEU A O 1
ATOM 5539 N N . SER A 1 753 ? 26.455 -12.624 -5.350 1.00 97.50 753 SER A N 1
ATOM 5540 C CA . SER A 1 753 ? 25.770 -13.746 -6.000 1.00 97.50 753 SER A CA 1
ATOM 5541 C C . SER A 1 753 ? 25.524 -14.859 -4.994 1.00 97.50 753 SER A C 1
ATOM 5543 O O . SER A 1 753 ? 26.462 -15.291 -4.322 1.00 97.50 753 SER A O 1
ATOM 5545 N N . ALA A 1 754 ? 24.290 -15.344 -4.913 1.00 97.81 754 ALA A N 1
ATOM 5546 C CA . ALA A 1 754 ? 23.947 -16.494 -4.092 1.00 97.81 754 ALA A CA 1
ATOM 5547 C C . ALA A 1 754 ? 22.876 -17.347 -4.769 1.00 97.81 754 ALA A C 1
ATOM 5549 O O . ALA A 1 754 ? 21.893 -16.840 -5.314 1.00 97.81 754 ALA A O 1
ATOM 5550 N N . GLU A 1 755 ? 23.078 -18.659 -4.710 1.00 98.19 755 GLU A N 1
ATOM 5551 C CA . GLU A 1 755 ? 22.062 -19.623 -5.101 1.00 98.19 755 GLU A CA 1
ATOM 5552 C C . GLU A 1 755 ? 20.885 -19.533 -4.122 1.00 98.19 755 GLU A C 1
ATOM 5554 O O . GLU A 1 755 ? 21.062 -19.657 -2.910 1.00 98.19 755 GLU A O 1
ATOM 5559 N N . CYS A 1 756 ? 19.689 -19.281 -4.644 1.00 97.94 756 CYS A N 1
ATOM 5560 C CA . CYS A 1 756 ? 18.522 -18.909 -3.853 1.00 97.94 756 CYS A CA 1
ATOM 5561 C C . CYS A 1 756 ? 17.262 -19.706 -4.202 1.00 97.94 756 CYS A C 1
ATOM 5563 O O . CYS A 1 756 ? 16.180 -19.329 -3.762 1.00 97.94 756 CYS A O 1
ATOM 5565 N N . GLY A 1 757 ? 17.365 -20.787 -4.978 1.00 98.12 757 GLY A N 1
ATOM 5566 C CA . GLY A 1 757 ? 16.206 -21.613 -5.307 1.00 98.12 757 GLY A CA 1
ATOM 5567 C C . GLY A 1 757 ? 16.424 -22.574 -6.469 1.00 98.12 757 GLY A C 1
ATOM 5568 O O . GLY A 1 757 ? 17.554 -22.867 -6.859 1.00 98.12 757 GLY A O 1
ATOM 5569 N N . GLU A 1 758 ? 15.325 -23.048 -7.047 1.00 98.50 758 GLU A N 1
ATOM 5570 C CA . GLU A 1 758 ? 15.312 -23.924 -8.226 1.00 98.50 758 GLU A CA 1
ATOM 5571 C C . GLU A 1 758 ? 14.021 -23.797 -9.037 1.00 98.50 758 GLU A C 1
ATOM 5573 O O . GLU A 1 758 ? 12.972 -23.405 -8.516 1.00 98.50 758 GLU A O 1
ATOM 5578 N N . LEU A 1 759 ? 14.099 -24.175 -10.313 1.00 98.62 759 LEU A N 1
ATOM 5579 C CA . LEU A 1 759 ? 12.932 -24.346 -11.174 1.00 98.62 759 LEU A CA 1
ATOM 5580 C C . LEU A 1 759 ? 12.249 -25.694 -10.905 1.00 98.62 759 LEU A C 1
ATOM 5582 O O . LEU A 1 759 ? 12.905 -26.729 -10.773 1.00 98.62 759 LEU A O 1
ATOM 5586 N N . THR A 1 760 ? 10.919 -25.688 -10.863 1.00 97.88 760 THR A N 1
ATOM 5587 C CA . THR A 1 760 ? 10.075 -26.839 -10.502 1.00 97.88 760 THR A CA 1
ATOM 5588 C C . THR A 1 760 ? 9.046 -27.141 -11.592 1.00 97.88 760 THR A C 1
ATOM 5590 O O . THR A 1 760 ? 8.892 -26.388 -12.547 1.00 97.88 760 THR A O 1
ATOM 5593 N N . ASP A 1 761 ? 8.319 -28.246 -11.471 1.00 96.38 761 ASP A N 1
ATOM 5594 C CA . ASP A 1 761 ? 7.221 -28.620 -12.371 1.00 96.38 761 ASP A CA 1
ATOM 5595 C C . ASP A 1 761 ? 5.849 -28.061 -11.939 1.00 96.38 761 ASP A C 1
ATOM 5597 O O . ASP A 1 761 ? 4.845 -28.305 -12.609 1.00 96.38 761 ASP A O 1
ATOM 5601 N N . ILE A 1 762 ? 5.784 -27.300 -10.838 1.00 94.94 762 ILE A N 1
ATOM 5602 C CA . ILE A 1 762 ? 4.541 -26.746 -10.282 1.00 94.94 762 ILE A CA 1
ATOM 5603 C C . ILE A 1 762 ? 4.443 -25.259 -10.639 1.00 94.94 762 ILE A C 1
ATOM 5605 O O . ILE A 1 762 ? 5.167 -24.477 -10.028 1.00 94.94 762 ILE A O 1
ATOM 5609 N N . PRO A 1 763 ? 3.532 -24.840 -11.540 1.00 92.94 763 PRO A N 1
ATOM 5610 C CA . PRO A 1 763 ? 3.419 -23.446 -11.966 1.00 92.94 763 PRO A CA 1
ATOM 5611 C C . PRO A 1 763 ? 3.284 -22.447 -10.812 1.00 92.94 763 PRO A C 1
ATOM 5613 O O . PRO A 1 763 ? 2.656 -22.735 -9.788 1.00 92.94 763 PRO A O 1
ATOM 5616 N N . GLY A 1 764 ? 3.824 -21.248 -11.032 1.00 95.25 764 GLY A N 1
ATOM 5617 C CA . GLY A 1 764 ? 3.888 -20.179 -10.040 1.00 95.25 764 GLY A CA 1
ATOM 5618 C C . GLY A 1 764 ? 5.205 -20.157 -9.269 1.00 95.25 764 GLY A C 1
ATOM 5619 O O . GLY A 1 764 ? 6.197 -20.773 -9.664 1.00 95.25 764 GLY A O 1
ATOM 5620 N N . VAL A 1 765 ? 5.211 -19.404 -8.170 1.00 98.00 765 VAL A N 1
ATOM 5621 C CA . VAL A 1 765 ? 6.391 -19.211 -7.321 1.00 98.00 765 VAL A CA 1
ATOM 5622 C C . VAL A 1 765 ? 6.037 -19.537 -5.887 1.00 98.00 765 VAL A C 1
ATOM 5624 O O . VAL A 1 765 ? 5.054 -19.030 -5.336 1.00 98.00 765 VAL A O 1
ATOM 5627 N N . ALA A 1 766 ? 6.866 -20.359 -5.261 1.00 97.81 766 ALA A N 1
ATOM 5628 C CA . ALA A 1 766 ? 6.744 -20.692 -3.856 1.00 97.81 766 ALA A CA 1
ATOM 5629 C C . ALA A 1 766 ? 7.977 -20.251 -3.057 1.00 97.81 766 ALA A C 1
ATOM 5631 O O . ALA A 1 766 ? 9.066 -20.101 -3.601 1.00 97.81 766 ALA A O 1
ATOM 5632 N N . LEU A 1 767 ? 7.805 -20.035 -1.758 1.00 98.19 767 LEU A N 1
ATOM 5633 C CA . LEU A 1 767 ? 8.855 -19.644 -0.823 1.00 98.19 767 LEU A CA 1
ATOM 5634 C C . LEU A 1 767 ? 9.101 -20.807 0.130 1.00 98.19 767 LEU A C 1
ATOM 5636 O O . LEU A 1 767 ? 8.184 -21.211 0.850 1.00 98.19 767 LEU A O 1
ATOM 5640 N N . ARG A 1 768 ? 10.317 -21.348 0.129 1.00 98.19 768 ARG A N 1
ATOM 5641 C CA . ARG A 1 768 ? 10.757 -22.391 1.050 1.00 98.19 768 ARG A CA 1
ATOM 5642 C C . ARG A 1 768 ? 11.365 -21.746 2.289 1.00 98.19 768 ARG A C 1
ATOM 5644 O O . ARG A 1 768 ? 12.279 -20.923 2.208 1.00 98.19 768 ARG A O 1
ATOM 5651 N N . TRP A 1 769 ? 10.833 -22.132 3.439 1.00 97.81 769 TRP A N 1
ATOM 5652 C CA . TRP A 1 769 ? 11.233 -21.634 4.748 1.00 97.81 769 TRP A CA 1
ATOM 5653 C C . TRP A 1 769 ? 12.193 -22.614 5.442 1.00 97.81 769 TRP A C 1
ATOM 5655 O O . TRP A 1 769 ? 12.195 -23.802 5.109 1.00 97.81 769 TRP A O 1
ATOM 5665 N N . PRO A 1 770 ? 12.986 -22.164 6.436 1.00 97.06 770 PRO A N 1
ATOM 5666 C CA . PRO A 1 770 ? 13.958 -23.020 7.129 1.00 97.06 770 PRO A CA 1
ATOM 5667 C C . PRO A 1 770 ? 13.371 -24.256 7.826 1.00 97.06 770 PRO A C 1
ATOM 5669 O O . PRO A 1 770 ? 14.089 -25.220 8.067 1.00 97.06 770 PRO A O 1
ATOM 5672 N N . ASP A 1 771 ? 12.078 -24.246 8.149 1.00 95.00 771 ASP A N 1
ATOM 5673 C CA . ASP A 1 771 ? 11.364 -25.387 8.733 1.00 95.00 771 ASP A CA 1
ATOM 5674 C C . ASP A 1 771 ? 10.881 -26.412 7.690 1.00 95.00 771 ASP A C 1
ATOM 5676 O O . ASP A 1 771 ? 10.174 -27.361 8.027 1.00 95.00 771 ASP A O 1
ATOM 5680 N N . GLY A 1 772 ? 11.241 -26.222 6.418 1.00 94.31 772 GLY A N 1
ATOM 5681 C CA . GLY A 1 772 ? 10.860 -27.079 5.298 1.00 94.31 772 GLY A CA 1
ATOM 5682 C C . GLY A 1 772 ? 9.461 -26.805 4.744 1.00 94.31 772 GLY A C 1
ATOM 5683 O O . GLY A 1 772 ? 9.102 -27.359 3.703 1.00 94.31 772 GLY A O 1
ATOM 5684 N N . ILE A 1 773 ? 8.668 -25.937 5.382 1.00 94.50 773 ILE A N 1
ATOM 5685 C CA . ILE A 1 773 ? 7.363 -25.545 4.849 1.00 94.50 773 ILE A CA 1
ATOM 5686 C C . ILE A 1 773 ? 7.570 -24.656 3.625 1.00 94.50 773 ILE A C 1
ATOM 5688 O O . ILE A 1 773 ? 8.475 -23.828 3.566 1.00 94.50 773 ILE A O 1
ATOM 5692 N N . THR A 1 774 ? 6.697 -24.831 2.638 1.00 95.44 774 THR A N 1
ATOM 5693 C CA . THR A 1 774 ? 6.657 -24.006 1.435 1.00 95.44 774 THR A CA 1
ATOM 5694 C C . THR A 1 774 ? 5.338 -23.233 1.386 1.00 95.44 774 THR A C 1
ATOM 5696 O O . THR A 1 774 ? 4.270 -23.831 1.516 1.00 95.44 774 THR A O 1
ATOM 5699 N N . THR A 1 775 ? 5.395 -21.912 1.210 1.00 95.12 775 THR A N 1
ATOM 5700 C CA . THR A 1 775 ? 4.211 -21.049 1.038 1.00 95.12 775 THR A CA 1
ATOM 5701 C C . THR A 1 775 ? 4.130 -20.547 -0.396 1.00 95.12 775 THR A C 1
ATOM 5703 O O . THR A 1 775 ? 5.154 -20.286 -1.016 1.00 95.12 775 THR A O 1
ATOM 5706 N N . ARG A 1 776 ? 2.926 -20.386 -0.949 1.00 93.31 776 ARG A N 1
ATOM 5707 C CA . ARG A 1 776 ? 2.766 -19.812 -2.295 1.00 93.31 776 ARG A CA 1
ATOM 5708 C C . ARG A 1 776 ? 2.947 -18.295 -2.242 1.00 93.31 776 ARG A C 1
ATOM 5710 O O . ARG A 1 776 ? 2.353 -17.659 -1.380 1.00 93.31 776 ARG A O 1
ATOM 5717 N N . ALA A 1 777 ? 3.751 -17.753 -3.152 1.00 94.38 777 ALA A N 1
ATOM 5718 C CA . ALA A 1 777 ? 3.934 -16.315 -3.354 1.00 94.38 777 ALA A CA 1
ATOM 5719 C C . ALA A 1 777 ? 3.271 -15.822 -4.643 1.00 94.38 777 ALA A C 1
ATOM 5721 O O . ALA A 1 777 ? 2.735 -14.720 -4.649 1.00 94.38 777 ALA A O 1
ATOM 5722 N N . VAL A 1 778 ? 3.308 -16.643 -5.700 1.00 93.50 778 VAL A N 1
ATOM 5723 C CA . VAL A 1 778 ? 2.571 -16.430 -6.949 1.00 93.50 778 VAL A CA 1
ATOM 5724 C C . VAL A 1 778 ? 1.805 -17.706 -7.286 1.00 93.50 778 VAL A C 1
ATOM 5726 O O . VAL A 1 778 ? 2.399 -18.785 -7.349 1.00 93.50 778 VAL A O 1
ATOM 5729 N N . THR A 1 779 ? 0.491 -17.611 -7.470 1.00 87.06 779 THR A N 1
ATOM 5730 C CA . THR A 1 779 ? -0.393 -18.774 -7.637 1.00 87.06 779 THR A CA 1
ATOM 5731 C C . THR A 1 779 ? -0.291 -19.443 -9.004 1.00 87.06 779 THR A C 1
ATOM 5733 O O . THR A 1 779 ? -0.473 -20.661 -9.086 1.00 87.06 779 THR A O 1
ATOM 5736 N N . SER A 1 780 ? -0.033 -18.663 -10.056 1.00 82.50 780 SER A N 1
ATOM 5737 C CA . SER A 1 780 ? -0.023 -19.117 -11.449 1.00 82.50 780 SER A CA 1
ATOM 5738 C C . SER A 1 780 ? 0.983 -18.320 -12.300 1.00 82.50 780 SER A C 1
ATOM 5740 O O . SER A 1 780 ? 2.116 -18.116 -11.873 1.00 82.50 780 SER A O 1
ATOM 5742 N N . THR A 1 781 ? 0.614 -17.912 -13.513 1.00 86.25 781 THR A N 1
ATOM 5743 C CA . THR A 1 781 ? 1.452 -17.101 -14.408 1.00 86.25 781 THR A CA 1
ATOM 5744 C C . THR A 1 781 ? 1.507 -15.646 -13.954 1.00 86.25 781 THR A C 1
ATOM 5746 O O . THR A 1 781 ? 0.516 -15.123 -13.451 1.00 86.25 781 THR A O 1
ATOM 5749 N N . VAL A 1 782 ? 2.633 -14.972 -14.190 1.00 89.88 782 VAL A N 1
ATOM 5750 C CA . VAL A 1 782 ? 2.828 -13.562 -13.817 1.00 89.88 782 VAL A CA 1
ATOM 5751 C C . VAL A 1 782 ? 2.304 -12.628 -14.904 1.00 89.88 782 VAL A C 1
ATOM 5753 O O . VAL A 1 782 ? 1.640 -11.639 -14.607 1.00 89.88 782 VAL A O 1
ATOM 5756 N N . THR A 1 783 ? 2.595 -12.938 -16.168 1.00 89.56 783 THR A N 1
ATOM 5757 C CA . THR A 1 783 ? 2.215 -12.094 -17.316 1.00 89.56 783 THR A CA 1
ATOM 5758 C C . THR A 1 783 ? 1.059 -12.678 -18.120 1.00 89.56 783 THR A C 1
ATOM 5760 O O . THR A 1 783 ? 0.314 -11.931 -18.756 1.00 89.56 783 THR A O 1
ATOM 5763 N N . GLY A 1 784 ? 0.927 -14.010 -18.119 1.00 89.25 784 GLY A N 1
ATOM 5764 C CA . GLY A 1 784 ? -0.007 -14.765 -18.955 1.00 89.25 784 GLY A CA 1
ATOM 5765 C C . GLY A 1 784 ? 0.423 -14.873 -20.427 1.00 89.25 784 GLY A C 1
ATOM 5766 O O . GLY A 1 784 ? -0.353 -15.336 -21.270 1.00 89.25 784 GLY A O 1
ATOM 5767 N N . LEU A 1 785 ? 1.631 -14.420 -20.781 1.00 88.00 785 LEU A N 1
ATOM 5768 C CA . LEU A 1 785 ? 2.157 -14.510 -22.146 1.00 88.00 785 LEU A CA 1
ATOM 5769 C C . LEU A 1 785 ? 2.499 -15.957 -22.532 1.00 88.00 785 LEU A C 1
ATOM 5771 O O . LEU A 1 785 ? 2.387 -16.303 -23.723 1.00 88.00 785 LEU A O 1
ATOM 5775 N N . GLY A 1 786 ? 2.784 -16.791 -21.526 1.00 85.38 786 GLY A N 1
ATOM 5776 C CA . GLY A 1 786 ? 3.135 -18.202 -21.638 1.00 85.38 786 GLY A CA 1
ATOM 5777 C C . GLY A 1 786 ? 4.600 -18.432 -22.006 1.00 85.38 786 GLY A C 1
ATOM 5778 O O . GLY A 1 786 ? 5.400 -17.502 -22.027 1.00 85.38 786 GLY A O 1
ATOM 5779 N N . GLU A 1 787 ? 4.921 -19.685 -22.334 1.00 88.94 787 GLU A N 1
ATOM 5780 C CA . GLU A 1 787 ? 6.261 -20.102 -22.769 1.00 88.94 787 GLU A CA 1
ATOM 5781 C C . GLU A 1 787 ? 6.753 -19.278 -23.977 1.00 88.94 787 GLU A C 1
ATOM 5783 O O . GLU A 1 787 ? 5.967 -18.933 -24.881 1.00 88.94 787 GLU A O 1
ATOM 5788 N N . ALA A 1 788 ? 8.053 -18.959 -23.957 1.00 84.00 788 ALA A N 1
ATOM 5789 C CA . ALA A 1 788 ? 8.689 -17.999 -24.857 1.00 84.00 788 ALA A CA 1
ATOM 5790 C C . ALA A 1 788 ? 8.898 -18.477 -26.305 1.00 84.00 788 ALA A C 1
ATOM 5792 O O . ALA A 1 788 ? 9.282 -19.643 -26.555 1.00 84.00 788 ALA A O 1
#

pLDDT: mean 89.42, std 10.49, range [34.78, 98.69]

Radius of gyration: 29.92 Å; chains: 1; bounding box: 81×67×77 Å

Secondary structure (DSSP, 8-state):
--HHHHHHHHHH-BBS--SSEESSSSSS-SEEEEEETTEEEEEEB-TT-SEEEETTEEEETTEEEEEEEEEPPPPGGGG-B-TTS-BGGGT-EEETTTEEEEESB---TT-STTTS-TT--TTHHHHTTSS-SB--HHHHHHHHHHHHHHH---EEEEE-PPPSSTTTTHHHHHHHHHHHHHH-TT--EEEE-SPPSSTHHHHHHHHTT--EEE---B-S-HHHHHHH-TTGGGS-HHHHHHHHHHHHHHH-TTSEEEEEEETSS--HHHHHHHHHHHHHHTEEEEEEE----TTSHHHHTS---PPPHHHHHHHHHHHHTTS---HHHHTT--------SSEEEE--SHHHHHHHHHHHIIIIIIIT--SSS----GGGT-TT-EEEEEE-TT--EEEEEEEEESSSS--SEEEEEEEEE-GGGTTTTHHHHHHHHHHHHHHHTT-SEEEEEEEGGGHHHHHHHT-EEEEEEEETTEEEEEEEE---HHHHHHHHHTTTHHHHTHHHHTSTTTTSSTT-TT-SSEEPTTSSEEEEEEEE-HHHHHH-HHHHHHHHHHHHHHHHHHTTPEEEEEEEEEEESSHHHHHHHHHHHHHHHHHHT--EEEEEEEESS--EEEEEEEEE-SS---GGG--TTPEEEEEE--SSEEPTT-TTTEEE-STTS-HHHHHHHHTHHHHH--SEEEE--TTHHHHHHHHHHHHTT-EEEEEGGG----TTS-HHHHHHSEESSEEEEEE-TTPPPPP-TTSEEEEEEEEESSSSEEEE-TTS-EEEEE-S-SSS----